Protein AF-A0A7J4I3Q1-F1 (afdb_monomer)

Radius of gyration: 32.44 Å; Cα contacts (8 Å, |Δi|>4): 1753; chains: 1; bounding box: 93×73×98 Å

Mean predicted aligned error: 9.27 Å

Solvent-accessible surface area (backbone atoms only — not comparable to full-atom values): 53058 Å² total; per-residue (Å²): 84,78,67,83,86,80,56,70,66,62,50,51,49,48,47,40,66,60,14,32,52,35,16,20,43,32,29,39,24,65,49,53,89,48,94,66,52,71,68,56,28,35,54,51,4,29,56,47,22,74,44,51,4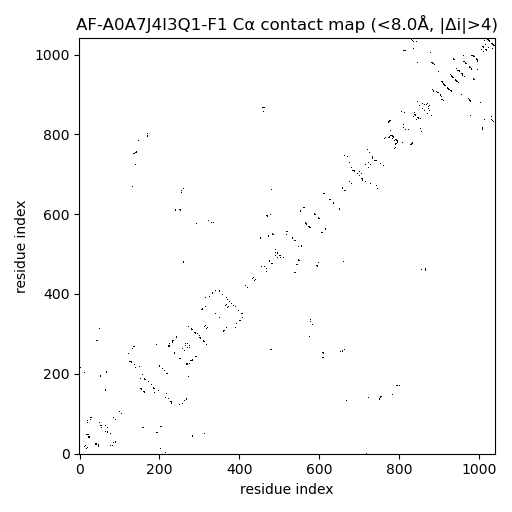8,28,46,46,53,58,59,37,44,80,77,72,43,63,51,46,51,69,49,47,52,49,27,35,50,52,46,36,50,54,14,50,53,42,30,69,70,58,43,60,64,72,89,67,75,91,79,79,68,76,95,41,75,71,48,68,71,38,78,86,33,73,54,50,62,55,50,50,50,52,52,48,51,49,45,30,50,50,35,24,46,43,13,48,41,24,57,36,55,51,37,60,68,68,64,25,44,52,52,49,43,32,15,50,32,28,65,64,70,18,44,68,56,77,59,39,79,54,33,64,57,67,75,89,76,82,84,84,72,94,72,77,69,38,62,64,71,72,42,58,38,50,30,42,39,39,29,40,50,42,25,61,74,57,72,47,61,51,73,91,70,63,51,66,50,58,44,36,41,55,38,16,51,47,16,11,52,24,44,22,47,17,35,52,21,42,19,46,35,44,36,57,85,38,58,60,71,35,13,46,35,4,21,44,31,32,53,36,19,47,45,56,41,57,56,17,15,14,32,40,42,43,50,60,17,46,23,50,20,22,45,21,41,17,50,18,30,40,43,48,22,72,64,45,81,45,51,84,70,15,47,50,25,25,54,49,17,20,50,18,44,45,38,15,54,36,25,18,88,55,37,59,60,55,38,54,15,50,31,53,20,42,40,56,50,38,54,53,51,64,71,50,66,84,85,44,56,66,44,38,52,35,52,26,52,44,50,49,50,23,45,50,55,30,40,63,64,50,25,73,49,52,49,51,28,63,67,68,73,48,78,58,78,68,45,49,75,47,64,78,26,36,49,50,55,57,34,44,55,30,38,50,46,21,48,51,44,41,56,47,53,75,75,48,85,54,72,68,62,49,52,52,52,50,51,50,51,50,52,51,50,49,49,47,35,75,76,39,73,54,38,62,53,51,37,52,59,52,45,73,64,63,48,69,67,77,47,87,42,58,67,59,72,60,43,74,66,60,37,71,31,68,52,74,49,29,92,45,35,32,47,61,24,25,35,37,54,56,56,21,39,73,80,28,44,53,96,81,32,44,73,58,20,54,51,40,19,53,53,40,37,67,60,33,41,63,33,20,51,48,35,44,50,52,50,51,51,52,45,54,50,48,26,70,76,54,71,58,81,69,83,80,81,76,58,59,62,19,41,40,34,33,51,52,34,46,37,52,53,31,37,52,51,43,44,49,49,27,72,78,39,97,51,85,64,62,35,57,42,55,49,35,57,46,51,61,48,31,61,36,15,60,46,26,49,74,36,32,55,52,34,43,49,45,53,28,32,38,50,11,52,32,53,41,39,52,45,53,54,50,41,54,48,44,45,68,78,40,72,88,38,69,68,59,37,52,52,52,41,52,50,50,45,51,50,51,49,54,50,38,50,48,50,27,49,45,26,29,47,35,92,44,51,50,42,20,31,43,74,47,35,83,54,64,40,32,56,79,46,31,71,79,40,29,67,60,30,40,52,50,37,52,50,33,48,73,75,74,43,82,55,68,68,50,42,48,29,21,74,41,23,52,64,43,24,22,65,33,72,66,50,30,62,28,50,66,55,26,48,45,41,60,24,96,47,62,91,69,53,49,76,44,44,50,55,22,35,67,53,42,43,48,42,53,59,66,62,59,54,52,49,22,50,45,48,46,74,76,48,63,75,81,40,18,34,38,49,62,34,79,50,20,40,50,30,43,54,63,10,56,27,27,18,41,38,40,70,85,59,89,51,66,63,59,54,14,50,52,28,23,31,35,49,72,32,50,51,67,54,34,51,50,55,28,57,61,46,66,30,50,32,41,52,47,53,39,56,46,47,20,33,94,83,76,30,83,37,51,47,32,60,46,41,41,41,38,18,28,32,63,72,68,57,45,47,61,90,51,60,83,78,56,35,72,57,38,53,48,48,38,74,48,51,40,40,36,47,72,47,102,69,55,43,79,34,67,44,26,81,91,79,64,39,62,26,38,42,20,26,29,80,42,76,44,78,42,98,88,68,49,75,48,77,47,78,40,84,49,29,29,36,33,81,42,56,35,62,90,63,51,77,42,69,29,40,19,31,71,90,42,62,42,99,85,70,24,41,28,76,42,50,37,50,65,44,78,65,53,66,47,96,75,36,34,38,36,27,37,60,43,60,40,76,59,62,43,39,58,55,88,96,43,68,37,52,15,43,88,63,63,69,56,48,32,75,71,8,38,48,37,23,45,67,75,62,68,55,40,70,70,42,41,80,77,46,64,40,96,87,62,49,36,38,32,28,33,62,59,133

Sequence (1041 aa):
MALVLFDSWLMLFWIFITSFIPGALLAVSILKRSELKLFEKILIGFGIGFSLPQIIPYLLSFVGIKFSFGIAILSTLVFYAIALALLLKEKPFEGFKLEVPKLSIEELKNIEAPVWSWIVAALLVIVMLSAFMLRISSSSPVFSELDPYYYTYGAQQIVTLGEMPLNDETAWFEDANGDGISETKVDHRSHPVLLYMEAAWYSFYTMGADAAHYDNYLLALVAGAYPPVAAALAFFFLYLFFAANYPRQFSLIGAAVASFVPIIVLKLSSGEMEVQPYAFFALGFFLSAYAWGAKEKKFENSLPFALVAALGYIALALGSSSAVVGVSAITIFIGIQSILMFLKSAETRDNLLDFAKFNLIIIGIALFLIATIIHPIYRNGVFTFEYLYTGPAVYMIMALAPTLLALVLYYLRNMIKDIETMFYALGGLILFSMLIFFFTPLKTFISQGAMSGLTTATFDTALKRTIAEQGASGALFQGQLGFMAATPQEVAETFLPPSIFGDLTNLATSLLGKIFAPLSVFANTLFSIIFAVVNALFNAGIAYDAKETSLLLVIISLSFLGILYSAYRSIKGNELTLFALYAAVLFPPALVGLLKAKYTIYVGFFFAGAIGLVFAELFFAGSALIKRFYAEKEETIKKYSTGLFAFLFLFGLLFSYLQFTHEDFSSSILYNSYKLRFQDNPAAFKEKLTQVCNQLKLSGGYDADVCEAANDPVEYASRGTNYQFDQKLCSISIPDNPFTATASEQRAISFKCQRLAVSWINVMEWIRFNTEKDARVISWWDYGHWLNFFGQRNAVIRNEHISLKMIGEVAKGYLHDTPEELAAYMKSHDSKYALFDGELVLSGGTVFGGKYGALNYLSCNEMGLTGVSYSPGTSPCELEQLWETIYIPKTGGAQQCYVSISSGKAGLLAYKLKVTQNPDGGLNSGLEPAYCVSDSVLADGQKVLATYELNQKDAAGNLKLNKAILQQNYETQDGVAVMSAYYTKDKIWKEGNSTVDGYADRKGKFYDSNLYKAYFLEDLPGFKLVYKTEGNEIKIFKLEE

Foldseek 3Di:
DFFLADDPVLLVVCLCLQFQVLLLLQQLLLQLPAPDDSLLSSLLSSLCSLFQLLVQLLVVVVVVQFDFLVSSVVSSVVSNVNSVVSCVVRVSCVVDDPDDDDDDPVLVLVCPRPVVVVVLSVLLVVLLVLLLLLQALQQFLFFAAQCLLVLLVQLVCCLAVSHWDQADCLAQFDLPDDPPPVPQRDTSLDQRSLSSSLNSSLCSSVVGDYNVPDDLSSSLNSLLNVLSVLLSLLLSLLLLLCVLFFPSLLLSLLSLLLSLFQQSSQCSHRNNSDLVSQLSNLLSQLNSLVSNLLQDQDLSSSVSSLVSNLSSLLSNQSRHPCSLLSLLLLLQLLQVLLLLLLLDDPVSLVVLVSSLVSLCSSLVSNCVSRQFPSPCCSNNVDGDPVSCLDGSNVSSVSSVVSSVVSVVSSVVSVVDPDNVVSVVVVVVVVVVVVCCCPVHCNVVSVLVVLLVQQDLDLCPFLLSLLDPQSAWDDQACCVRGPQLFAQLLVVLCVVAPCVHHVVVSVVSSVVSCVVQVVLLVVLQVVLVVVVVVSCVSNVNPDDQDRHDRTSLSNLVSLLVVLLVLVVVCVNVDVRNGSSSSLVSNAPPLVSRVNTGVNSVSSSSSSSSSSSSSSLRSVLVVVLVVLCVVPVPDPVSSVVVSSVSNVVSSVVSVVVSVSSCPGVDQSVLSSVQSPQDFCLNPLPVCLVVLCVVQVVCVVVVHHDPLSNVSNVPVSVQLRPDSCRSLPLVSRLSRRAPHSVDRDPSSVSNSCSSSRRHDPQLLVVLVCLQPPDDQAAEEEEQASCQSSCVSSNVYRYHHHDVCSDLLSNLVSLLQQFPDALVSVLVVCVSSRHFKYKFFQQCQDDPSFHGDHSVQSSQSSNCVSVVQDISVDNGPWTPSSVLQDFWKKKFADPDDWDKDFQDPVVRFIFTFIWTWDWDADPVRGIDIDTDTFWGWHWFAWPVRDIAIFTFGPPDADPVRGGHTQQWHWDFDDADPSGMTMTTTHFEQDQTHDDPPGGGGNLVSGHGRNCVGNNNCVQPHVHRPQWDFPDADPSSRMTMTGGHD

Structure (mmCIF, N/CA/C/O backbone):
data_AF-A0A7J4I3Q1-F1
#
_entry.id   AF-A0A7J4I3Q1-F1
#
loop_
_atom_site.group_PDB
_atom_site.id
_atom_site.type_symbol
_atom_site.label_atom_id
_atom_site.label_alt_id
_atom_site.label_comp_id
_atom_site.label_asym_id
_atom_site.label_entity_id
_atom_site.label_seq_id
_atom_site.pdbx_PDB_ins_code
_atom_site.Cartn_x
_atom_site.Cartn_y
_atom_site.Cartn_z
_atom_site.occupancy
_atom_site.B_iso_or_equiv
_atom_site.auth_seq_id
_atom_site.auth_comp_id
_atom_site.auth_asym_id
_atom_site.auth_atom_id
_atom_site.pdbx_PDB_model_num
ATOM 1 N N . MET A 1 1 ? -10.025 -5.379 -30.507 1.00 58.28 1 MET A N 1
ATOM 2 C CA . MET A 1 1 ? -10.449 -6.027 -29.244 1.00 58.28 1 MET A CA 1
ATOM 3 C C . MET A 1 1 ? -11.783 -5.388 -28.838 1.00 58.28 1 MET A C 1
ATOM 5 O O . MET A 1 1 ? -12.113 -4.350 -29.392 1.00 58.28 1 MET A O 1
ATOM 9 N N . ALA A 1 2 ? -12.618 -5.980 -27.982 1.00 67.56 2 ALA A N 1
ATOM 10 C CA . ALA A 1 2 ? -13.766 -5.222 -27.458 1.00 67.56 2 ALA A CA 1
ATOM 11 C C . ALA A 1 2 ? -13.268 -4.225 -26.396 1.00 67.56 2 ALA A C 1
ATOM 13 O O . ALA A 1 2 ? -12.243 -4.485 -25.769 1.00 67.56 2 ALA A O 1
ATOM 14 N N . LEU A 1 3 ? -13.964 -3.098 -26.201 1.00 80.94 3 LEU A N 1
ATOM 15 C CA . LEU A 1 3 ? -13.676 -2.202 -25.075 1.00 80.94 3 LEU A CA 1
ATOM 16 C C . LEU A 1 3 ? -13.846 -2.963 -23.759 1.00 80.94 3 LEU A C 1
ATOM 18 O O . LEU A 1 3 ? -14.823 -3.698 -23.591 1.00 80.94 3 LEU A O 1
ATOM 22 N N . VAL A 1 4 ? -12.943 -2.732 -22.809 1.00 80.31 4 VAL A N 1
ATOM 23 C CA . VAL A 1 4 ? -13.117 -3.220 -21.441 1.00 80.31 4 VAL A CA 1
ATOM 24 C C . VAL A 1 4 ? -14.163 -2.329 -20.778 1.00 80.31 4 VAL A C 1
ATOM 26 O O . VAL A 1 4 ? -13.885 -1.182 -20.420 1.00 80.31 4 VAL A O 1
ATOM 29 N N . LEU A 1 5 ? -15.395 -2.830 -20.680 1.00 80.94 5 LEU A N 1
ATOM 30 C CA . LEU A 1 5 ? -16.517 -2.100 -20.096 1.00 80.94 5 LEU A CA 1
ATOM 31 C C . LEU A 1 5 ? -16.580 -2.345 -18.587 1.00 80.94 5 LEU A C 1
ATOM 33 O O . LEU A 1 5 ? -16.882 -3.450 -18.132 1.00 80.94 5 LEU A O 1
ATOM 37 N N . PHE A 1 6 ? -16.342 -1.287 -17.816 1.00 85.75 6 PHE A N 1
ATOM 38 C CA . PHE A 1 6 ? -16.466 -1.304 -16.365 1.00 85.75 6 PHE A CA 1
ATOM 39 C C . PHE A 1 6 ? -17.432 -0.222 -15.882 1.00 85.75 6 PHE A C 1
ATOM 41 O O . PHE A 1 6 ? -17.240 0.961 -16.155 1.00 85.75 6 PHE A O 1
ATOM 48 N N . ASP A 1 7 ? -18.463 -0.638 -15.150 1.00 86.44 7 ASP A N 1
ATOM 49 C CA . ASP A 1 7 ? -19.418 0.246 -14.494 1.00 86.44 7 ASP A CA 1
ATOM 50 C C . ASP A 1 7 ? -19.256 0.146 -12.972 1.00 86.44 7 ASP A C 1
ATOM 52 O O . ASP A 1 7 ? -19.680 -0.817 -12.321 1.00 86.44 7 ASP A O 1
ATOM 56 N N . SER A 1 8 ? -18.661 1.188 -12.393 1.00 83.00 8 SER A N 1
ATOM 57 C CA . SER A 1 8 ? -18.473 1.319 -10.948 1.00 83.00 8 SER A CA 1
ATOM 58 C C . SER A 1 8 ? -19.794 1.267 -10.168 1.00 83.00 8 SER A C 1
ATOM 60 O O . SER A 1 8 ? -19.808 0.786 -9.036 1.00 83.00 8 SER A O 1
ATOM 62 N N . TRP A 1 9 ? -20.914 1.726 -10.737 1.00 86.00 9 TRP A N 1
ATOM 63 C CA . TRP A 1 9 ? -22.222 1.679 -10.074 1.00 86.00 9 TRP A CA 1
ATOM 64 C C . TRP A 1 9 ? -22.786 0.267 -10.025 1.00 86.00 9 TRP A C 1
ATOM 66 O O . TRP A 1 9 ? -23.319 -0.134 -8.989 1.00 86.00 9 TRP A O 1
ATOM 76 N N . LEU A 1 10 ? -22.625 -0.504 -11.104 1.00 90.44 10 LEU A N 1
ATOM 77 C CA . LEU A 1 10 ? -22.984 -1.922 -11.116 1.00 90.44 10 LEU A CA 1
ATOM 78 C C . LEU A 1 10 ? -22.158 -2.700 -10.085 1.00 90.44 10 LEU A C 1
ATOM 80 O O . LEU A 1 10 ? -22.692 -3.528 -9.345 1.00 90.44 10 LEU A O 1
ATOM 84 N N . MET A 1 11 ? -20.866 -2.390 -9.984 1.00 90.62 11 MET A N 1
ATOM 85 C CA . MET A 1 11 ? -19.994 -2.994 -8.984 1.00 90.62 11 MET A CA 1
ATOM 86 C C . MET A 1 11 ? -20.437 -2.653 -7.548 1.00 90.62 11 MET A C 1
ATOM 88 O O . MET A 1 11 ? -20.607 -3.543 -6.710 1.00 90.62 11 MET A O 1
ATOM 92 N N . LEU A 1 12 ? -20.713 -1.375 -7.266 1.00 90.44 12 LEU A N 1
ATOM 93 C CA . LEU A 1 12 ? -21.237 -0.933 -5.968 1.00 90.44 12 LEU A CA 1
ATOM 94 C C . LEU A 1 12 ? -22.599 -1.557 -5.638 1.00 90.44 12 LEU A C 1
ATOM 96 O O . LEU A 1 12 ? -22.852 -1.888 -4.478 1.00 90.44 12 LEU A O 1
ATOM 100 N N . PHE A 1 13 ? -23.460 -1.761 -6.637 1.00 94.44 13 PHE A N 1
ATOM 101 C CA . PHE A 1 13 ? -24.728 -2.466 -6.471 1.00 94.44 13 PHE A CA 1
ATOM 102 C C . PHE A 1 13 ? -24.509 -3.906 -5.986 1.00 94.44 13 PHE A C 1
ATOM 104 O O . PHE A 1 13 ? -25.143 -4.327 -5.015 1.00 94.44 13 PHE A O 1
ATOM 111 N N . TRP A 1 14 ? -23.570 -4.646 -6.580 1.00 94.12 14 TRP A N 1
ATOM 112 C CA . TRP A 1 14 ? -23.265 -6.005 -6.130 1.00 94.12 14 TRP A CA 1
ATOM 113 C C . TRP A 1 14 ? -22.700 -6.043 -4.713 1.00 94.12 14 TRP A C 1
ATOM 115 O O . TRP A 1 14 ? -23.148 -6.866 -3.910 1.00 94.12 14 TRP A O 1
ATOM 125 N N . ILE A 1 15 ? -21.799 -5.125 -4.357 1.00 94.50 15 ILE A N 1
ATOM 126 C CA . ILE A 1 15 ? -21.294 -4.998 -2.978 1.00 94.50 15 ILE A CA 1
ATOM 127 C C . ILE A 1 15 ? -22.449 -4.706 -2.009 1.00 94.50 15 ILE A C 1
ATOM 129 O O . ILE A 1 15 ? -22.536 -5.290 -0.922 1.00 94.50 15 ILE A O 1
ATOM 133 N N . PHE A 1 16 ? -23.372 -3.829 -2.405 1.00 95.69 16 PHE A N 1
ATOM 134 C CA . PHE A 1 16 ? -24.521 -3.466 -1.588 1.00 95.69 16 PHE A CA 1
ATOM 135 C C . PHE A 1 16 ? -25.423 -4.677 -1.297 1.00 95.69 16 PHE A C 1
ATOM 137 O O . PHE A 1 16 ? -25.761 -4.943 -0.140 1.00 95.69 16 PHE A O 1
ATOM 144 N N . ILE A 1 17 ? -25.764 -5.453 -2.328 1.00 95.81 17 ILE A N 1
ATOM 145 C CA . ILE A 1 17 ? -26.652 -6.615 -2.202 1.00 95.81 17 ILE A CA 1
ATOM 146 C C . ILE A 1 17 ? -25.973 -7.796 -1.500 1.00 95.81 17 ILE A C 1
ATOM 148 O O . ILE A 1 17 ? -26.597 -8.441 -0.657 1.00 95.81 17 ILE A O 1
ATOM 152 N N . THR A 1 18 ? -24.721 -8.105 -1.836 1.00 94.50 18 THR A N 1
ATOM 153 C CA . THR A 1 18 ? -24.059 -9.345 -1.388 1.00 94.50 18 THR A CA 1
ATOM 154 C C . THR A 1 18 ? -23.371 -9.213 -0.030 1.00 94.50 18 THR A C 1
ATOM 156 O O . THR A 1 18 ? -23.273 -10.204 0.697 1.00 94.50 18 THR A O 1
ATOM 159 N N . SER A 1 19 ? -22.963 -7.996 0.345 1.00 93.88 19 SER A N 1
ATOM 160 C CA . SER A 1 19 ? -22.209 -7.720 1.572 1.00 93.88 19 SER A CA 1
ATOM 161 C C . SER A 1 19 ? -22.939 -6.752 2.508 1.00 93.88 19 SER A C 1
ATOM 163 O O . SER A 1 19 ? -23.196 -7.101 3.662 1.00 93.88 19 SER A O 1
ATOM 165 N N . PHE A 1 20 ? -23.301 -5.549 2.043 1.00 96.56 20 PHE A N 1
ATOM 166 C CA . PHE A 1 20 ? -23.807 -4.484 2.924 1.00 96.56 20 PHE A CA 1
ATOM 167 C C . PHE A 1 20 ? -25.137 -4.837 3.605 1.00 96.56 20 PHE A C 1
ATOM 169 O O . PHE A 1 20 ? -25.217 -4.790 4.832 1.00 96.56 20 PHE A O 1
ATOM 176 N N . ILE A 1 21 ? -26.174 -5.196 2.838 1.00 97.19 21 ILE A N 1
ATOM 177 C CA . ILE A 1 21 ? -27.513 -5.480 3.386 1.00 97.19 21 ILE A CA 1
ATOM 178 C C . ILE A 1 21 ? -27.487 -6.613 4.428 1.00 97.19 21 ILE A C 1
ATOM 180 O O . ILE A 1 21 ? -27.902 -6.363 5.565 1.00 97.19 21 ILE A O 1
ATOM 184 N N . PRO A 1 22 ? -27.026 -7.843 4.114 1.00 96.88 22 PRO A N 1
ATOM 185 C CA . PRO A 1 22 ? -27.084 -8.943 5.077 1.00 96.88 22 PRO A CA 1
ATOM 186 C C . PRO A 1 22 ? -26.207 -8.662 6.304 1.00 96.88 22 PRO A C 1
ATOM 188 O O . PRO A 1 22 ? -26.605 -8.963 7.432 1.00 96.88 22 PRO A O 1
ATOM 191 N N . GLY A 1 23 ? -25.070 -7.988 6.115 1.00 97.12 23 GLY A N 1
ATOM 192 C CA . GLY A 1 23 ? -24.214 -7.542 7.207 1.00 97.12 23 GLY A CA 1
ATOM 193 C C . GLY A 1 23 ? -24.885 -6.524 8.130 1.00 97.12 23 GLY A C 1
ATOM 194 O O . GLY A 1 23 ? -24.856 -6.693 9.351 1.00 97.12 23 GLY A O 1
ATOM 195 N N . ALA A 1 24 ? -25.545 -5.503 7.577 1.00 97.00 24 ALA A N 1
ATOM 196 C CA . ALA A 1 24 ? -26.288 -4.504 8.346 1.00 97.00 24 ALA A CA 1
ATOM 197 C C . ALA A 1 24 ? -27.424 -5.139 9.165 1.00 97.00 24 ALA A C 1
ATOM 199 O O . ALA A 1 24 ? -27.569 -4.841 10.354 1.00 97.00 24 ALA A O 1
ATOM 200 N N . LEU A 1 25 ? -28.191 -6.054 8.559 1.00 96.75 25 LEU A N 1
ATOM 201 C CA . LEU A 1 25 ? -29.255 -6.795 9.245 1.00 96.75 25 LEU A CA 1
ATOM 202 C C . LEU A 1 25 ? -28.703 -7.627 10.412 1.00 96.75 25 LEU A C 1
ATOM 204 O O . LEU A 1 25 ? -29.269 -7.610 11.511 1.00 96.75 25 LEU A O 1
ATOM 208 N N . LEU A 1 26 ? -27.574 -8.309 10.199 1.00 96.38 26 LEU A N 1
ATOM 209 C CA . LEU A 1 26 ? -26.917 -9.103 11.232 1.00 96.38 26 LEU A CA 1
ATOM 210 C C . LEU A 1 26 ? -26.414 -8.227 12.391 1.00 96.38 26 LEU A C 1
ATOM 212 O O . LEU A 1 26 ? -26.740 -8.496 13.549 1.00 96.38 26 LEU A O 1
ATOM 216 N N . ALA A 1 27 ? -25.667 -7.159 12.097 1.00 96.75 27 ALA A N 1
ATOM 217 C CA . ALA A 1 27 ? -25.067 -6.296 13.115 1.00 96.75 27 ALA A CA 1
ATOM 218 C C . ALA A 1 27 ? -26.108 -5.567 13.973 1.00 96.75 27 ALA A C 1
ATOM 220 O O . ALA A 1 27 ? -25.973 -5.518 15.197 1.00 96.75 27 ALA A O 1
ATOM 221 N N . VAL A 1 28 ? -27.175 -5.038 13.363 1.00 95.75 28 VAL A N 1
ATOM 222 C CA . VAL A 1 28 ? -28.262 -4.370 14.101 1.00 95.75 28 VAL A CA 1
ATOM 223 C C . VAL A 1 28 ? -28.960 -5.336 15.065 1.00 95.75 28 VAL A C 1
ATOM 225 O O . VAL A 1 28 ? -29.371 -4.925 16.153 1.00 95.75 28 VAL A O 1
ATOM 228 N N . SER A 1 29 ? -29.039 -6.618 14.703 1.00 94.69 29 SER A N 1
ATOM 229 C CA . SER A 1 29 ? -29.633 -7.666 15.536 1.00 94.69 29 SER A CA 1
ATOM 230 C C . SER A 1 29 ? -28.732 -8.039 16.715 1.00 94.69 29 SER A C 1
ATOM 232 O O . SER A 1 29 ? -29.169 -7.965 17.863 1.00 94.69 29 SER A O 1
ATOM 234 N N . ILE A 1 30 ? -27.459 -8.371 16.463 1.00 94.56 30 ILE A N 1
ATOM 235 C CA . ILE A 1 30 ? -26.538 -8.830 17.521 1.00 94.56 30 ILE A CA 1
ATOM 236 C C . ILE A 1 30 ? -26.088 -7.692 18.453 1.00 94.56 30 ILE A C 1
ATOM 238 O O . ILE A 1 30 ? -25.866 -7.921 19.639 1.00 94.56 30 ILE A O 1
ATOM 242 N N . LEU A 1 31 ? -26.005 -6.452 17.953 1.00 93.88 31 LEU A N 1
ATOM 243 C CA . LEU A 1 31 ? -25.603 -5.269 18.727 1.00 93.88 31 LEU A CA 1
ATOM 244 C C . LEU A 1 31 ? -26.807 -4.463 19.240 1.00 93.88 31 LEU A C 1
ATOM 246 O O . LEU A 1 31 ? -26.665 -3.297 19.618 1.00 93.88 31 LEU A O 1
ATOM 250 N N . LYS A 1 32 ? -28.020 -5.036 19.281 1.00 89.50 32 LYS A N 1
ATOM 251 C CA . LYS A 1 32 ? -29.237 -4.329 19.731 1.00 89.50 32 LYS A CA 1
ATOM 252 C C . LYS A 1 32 ? -29.034 -3.625 21.079 1.00 89.50 32 LYS A C 1
ATOM 254 O O . LYS A 1 32 ? -29.396 -2.458 21.205 1.00 89.50 32 LYS A O 1
ATOM 259 N N . ARG A 1 33 ? -28.400 -4.307 22.041 1.00 86.19 33 ARG A N 1
ATOM 260 C CA . ARG A 1 33 ? -28.223 -3.853 23.434 1.00 86.19 33 ARG A CA 1
ATOM 261 C C . ARG A 1 33 ? -27.048 -2.890 23.663 1.00 86.19 33 ARG A C 1
ATOM 263 O O . ARG A 1 33 ? -26.939 -2.354 24.757 1.00 86.19 33 ARG A O 1
ATOM 270 N N . SER A 1 34 ? -26.187 -2.662 22.669 1.00 88.88 34 SER A N 1
ATOM 271 C CA . SER A 1 34 ? -25.013 -1.787 22.824 1.00 88.88 34 SER A CA 1
ATOM 272 C C . SER A 1 34 ? -25.371 -0.295 22.781 1.00 88.88 34 SER A C 1
ATOM 274 O O . SER A 1 34 ? -26.327 0.081 22.093 1.00 88.88 34 SER A O 1
ATOM 276 N N . GLU A 1 35 ? -24.511 0.548 23.364 1.00 87.94 35 GLU A N 1
ATOM 277 C CA . GLU A 1 35 ? -24.573 2.025 23.311 1.00 87.94 35 GLU A CA 1
ATOM 278 C C . GLU A 1 35 ? -24.313 2.634 21.914 1.00 87.94 35 GLU A C 1
ATOM 280 O O . GLU A 1 35 ? -24.392 3.855 21.729 1.00 87.94 35 GLU A O 1
ATOM 285 N N . LEU A 1 36 ? -23.983 1.801 20.924 1.00 91.38 36 LEU A N 1
ATOM 286 C CA . LEU A 1 36 ? -23.768 2.230 19.547 1.00 91.38 36 LEU A CA 1
ATOM 287 C C . LEU A 1 36 ? -25.037 2.839 18.942 1.00 91.38 36 LEU A C 1
ATOM 289 O O . LEU A 1 36 ? -26.161 2.378 19.168 1.00 91.38 36 LEU A O 1
ATOM 293 N N . LYS A 1 37 ? -24.851 3.863 18.115 1.00 90.62 37 LYS A N 1
ATOM 294 C CA . LYS A 1 37 ? -25.911 4.472 17.310 1.00 90.62 37 LYS A CA 1
ATOM 295 C C . LYS A 1 37 ? -26.302 3.540 16.164 1.00 90.62 37 LYS A C 1
ATOM 297 O O . LYS A 1 37 ? -25.523 2.694 15.735 1.00 90.62 37 LYS A O 1
ATOM 302 N N . LEU A 1 38 ? -27.515 3.713 15.635 1.00 90.31 38 LEU A N 1
ATOM 303 C CA . LEU A 1 38 ? -28.028 2.861 14.557 1.00 90.31 38 LEU A CA 1
ATOM 304 C C . LEU A 1 38 ? -27.105 2.856 13.327 1.00 90.31 38 LEU A C 1
ATOM 306 O O . LEU A 1 38 ? -26.803 1.788 12.808 1.00 90.31 38 LEU A O 1
ATOM 310 N N . PHE A 1 39 ? -26.611 4.023 12.902 1.00 91.31 39 PHE A N 1
ATOM 311 C CA . PHE A 1 39 ? -25.695 4.112 11.760 1.00 91.31 39 PHE A CA 1
ATOM 312 C C . PHE A 1 39 ? -24.357 3.395 12.025 1.00 91.31 39 PHE A C 1
ATOM 314 O O . PHE A 1 39 ? -23.841 2.735 11.131 1.00 91.31 39 PHE A O 1
ATOM 321 N N . GLU A 1 40 ? -23.828 3.452 13.256 1.00 95.81 40 GLU A N 1
ATOM 322 C CA . GLU A 1 40 ? -22.603 2.735 13.646 1.00 95.81 40 GLU A CA 1
ATOM 323 C C . GLU A 1 40 ? -22.821 1.221 13.542 1.00 95.81 40 GLU A C 1
ATOM 325 O O . GLU A 1 40 ? -21.987 0.520 12.981 1.00 95.81 40 GLU A O 1
ATOM 330 N N . LYS A 1 41 ? -23.977 0.715 14.000 1.00 95.88 41 LYS A N 1
ATOM 331 C CA . LYS A 1 41 ? -24.338 -0.708 13.863 1.00 95.88 41 LYS A CA 1
ATOM 332 C C . LYS A 1 41 ? -24.437 -1.130 12.397 1.00 95.88 41 LYS A C 1
ATOM 334 O O . LYS A 1 41 ? -23.926 -2.186 12.042 1.00 95.88 41 LYS A O 1
ATOM 339 N N . ILE A 1 42 ? -25.053 -0.305 11.547 1.00 96.06 42 ILE A N 1
ATOM 340 C CA . ILE A 1 42 ? -25.165 -0.568 10.103 1.00 96.06 42 ILE A CA 1
ATOM 341 C C . ILE A 1 42 ? -23.774 -0.659 9.456 1.00 96.06 42 ILE A C 1
ATOM 343 O O . ILE A 1 42 ? -23.507 -1.607 8.722 1.00 96.06 42 ILE A O 1
ATOM 347 N N . LEU A 1 43 ? -22.870 0.275 9.765 1.00 96.88 43 LEU A N 1
ATOM 348 C CA . LEU A 1 43 ? -21.516 0.301 9.201 1.00 96.88 43 LEU A CA 1
ATOM 349 C C . LEU A 1 43 ? -20.602 -0.804 9.762 1.00 96.88 43 LEU A C 1
ATOM 351 O O . LEU A 1 43 ? -19.814 -1.373 9.010 1.00 96.88 43 LEU A O 1
ATOM 355 N N . ILE A 1 44 ? -20.756 -1.197 11.034 1.00 98.06 44 ILE A N 1
ATOM 356 C CA . ILE A 1 44 ? -20.141 -2.432 11.560 1.00 98.06 44 ILE A CA 1
ATOM 357 C C . ILE A 1 44 ? -20.641 -3.638 10.761 1.00 98.06 44 ILE A C 1
ATOM 359 O O . ILE A 1 44 ? -19.855 -4.508 10.393 1.00 98.06 44 ILE A O 1
ATOM 363 N N . GLY A 1 45 ? -21.938 -3.661 10.450 1.00 97.38 45 GLY A N 1
ATOM 364 C CA . GLY A 1 45 ? -22.538 -4.660 9.579 1.00 97.38 45 GLY A CA 1
ATOM 365 C C . GLY A 1 45 ? -21.903 -4.710 8.200 1.00 97.38 45 GLY A C 1
ATOM 366 O O . GLY A 1 45 ? -21.629 -5.803 7.713 1.00 97.38 45 GLY A O 1
ATOM 367 N N . PHE A 1 46 ? -21.574 -3.562 7.606 1.00 96.94 46 PHE A N 1
ATOM 368 C CA . PHE A 1 46 ? -20.829 -3.549 6.351 1.00 96.94 46 PHE A CA 1
ATOM 369 C C . PHE A 1 46 ? -19.448 -4.207 6.501 1.00 96.94 46 PHE A C 1
ATOM 371 O O . PHE A 1 46 ? -19.101 -5.046 5.679 1.00 96.94 46 PHE A O 1
ATOM 378 N N . GLY A 1 47 ? -18.710 -3.942 7.587 1.00 96.88 47 GLY A N 1
ATOM 379 C CA . GLY A 1 47 ? -17.447 -4.641 7.873 1.00 96.88 47 GLY A CA 1
ATOM 380 C C . GLY A 1 47 ? -17.599 -6.162 8.032 1.00 96.88 47 GLY A C 1
ATOM 381 O O . GLY A 1 47 ? -16.789 -6.921 7.499 1.00 96.88 47 GLY A O 1
ATOM 382 N N . ILE A 1 48 ? -18.676 -6.623 8.685 1.00 96.81 48 ILE A N 1
ATOM 383 C CA . ILE A 1 48 ? -19.015 -8.055 8.771 1.00 96.81 48 ILE A CA 1
ATOM 384 C C . ILE A 1 48 ? -19.274 -8.627 7.373 1.00 96.81 48 ILE A C 1
ATOM 386 O O . ILE A 1 48 ? -18.716 -9.663 7.018 1.00 96.81 48 ILE A O 1
ATOM 390 N N . GLY A 1 49 ? -20.097 -7.952 6.569 1.00 95.06 49 GLY A N 1
ATOM 391 C CA . GLY A 1 49 ? -20.439 -8.392 5.217 1.00 95.06 49 GLY A CA 1
ATOM 392 C C . GLY A 1 49 ? -19.288 -8.312 4.217 1.00 95.06 49 GLY A C 1
ATOM 393 O O . GLY A 1 49 ? -19.295 -9.040 3.230 1.00 95.06 49 GLY A O 1
ATOM 394 N N . PHE A 1 50 ? -18.296 -7.464 4.476 1.00 94.12 50 PHE A N 1
ATOM 395 C CA . PHE A 1 50 ? -17.063 -7.369 3.698 1.00 94.12 50 PHE A CA 1
ATOM 396 C C . PHE A 1 50 ? -16.076 -8.509 4.014 1.00 94.12 50 PHE A C 1
ATOM 398 O O . PHE A 1 50 ? -15.186 -8.777 3.220 1.00 94.12 50 PHE A O 1
ATOM 405 N N . SER A 1 51 ? -16.252 -9.209 5.145 1.00 92.12 51 SER A N 1
ATOM 406 C CA . SER A 1 51 ? -15.358 -10.298 5.578 1.00 92.12 51 SER A CA 1
ATOM 407 C C . SER A 1 51 ? -15.979 -11.696 5.470 1.00 92.12 51 SER A C 1
ATOM 409 O O . SER A 1 51 ? -15.296 -12.662 5.145 1.00 92.12 51 SER A O 1
ATOM 411 N N . LEU A 1 52 ? -17.256 -11.840 5.841 1.00 90.88 52 LEU A N 1
ATOM 412 C CA . LEU A 1 52 ? -17.854 -13.140 6.159 1.00 90.88 52 LEU A CA 1
ATOM 413 C C . LEU A 1 52 ? -18.253 -14.001 4.941 1.00 90.88 52 LEU A C 1
ATOM 415 O O . LEU A 1 52 ? -17.934 -15.193 4.963 1.00 90.88 52 LEU A O 1
ATOM 419 N N . PRO A 1 53 ? -18.931 -13.483 3.895 1.00 90.88 53 PRO A N 1
ATOM 420 C CA . PRO A 1 53 ? -19.378 -14.309 2.762 1.00 90.88 53 PRO A CA 1
ATOM 421 C C . PRO A 1 53 ? -18.264 -15.121 2.077 1.00 90.88 53 PRO A C 1
ATOM 423 O O . PRO A 1 53 ? -18.510 -16.217 1.588 1.00 90.88 53 PRO A O 1
ATOM 426 N N . GLN A 1 54 ? -17.040 -14.606 2.080 1.00 89.75 54 GLN A N 1
ATOM 427 C CA . GLN A 1 54 ? -15.857 -15.079 1.364 1.00 89.75 54 GLN A CA 1
ATOM 428 C C . GLN A 1 54 ? -15.126 -16.174 2.145 1.00 89.75 54 GLN A C 1
ATOM 430 O O . GLN A 1 54 ? -14.411 -16.989 1.566 1.00 89.75 54 GLN A O 1
ATOM 435 N N . ILE A 1 55 ? -15.369 -16.252 3.456 1.00 87.88 55 ILE A N 1
ATOM 436 C CA . ILE A 1 55 ? -14.882 -17.345 4.301 1.00 87.88 55 ILE A CA 1
ATOM 437 C C . ILE A 1 55 ? -15.590 -18.655 3.927 1.00 87.88 55 ILE A C 1
ATOM 439 O O . ILE A 1 55 ? -14.975 -19.713 3.983 1.00 87.88 55 ILE A O 1
ATOM 443 N N . ILE A 1 56 ? -16.858 -18.617 3.504 1.00 87.69 56 ILE A N 1
ATOM 444 C CA . ILE A 1 56 ? -17.617 -19.825 3.140 1.00 87.69 56 ILE A CA 1
ATOM 445 C C . ILE A 1 56 ? -16.986 -20.586 1.958 1.00 87.69 56 ILE A C 1
ATOM 447 O O . ILE A 1 56 ? -16.669 -21.760 2.150 1.00 87.69 56 ILE A O 1
ATOM 451 N N . PRO A 1 57 ? -16.776 -19.997 0.760 1.00 90.19 57 PRO A N 1
ATOM 452 C CA . PRO A 1 57 ? -16.158 -20.717 -0.354 1.00 90.19 57 PRO A CA 1
ATOM 453 C C . PRO A 1 57 ? -14.739 -21.183 -0.011 1.00 90.19 57 PRO A C 1
ATOM 455 O O . PRO A 1 57 ? -14.362 -22.297 -0.366 1.00 90.19 57 PRO A O 1
ATOM 458 N N . TYR A 1 58 ? -13.993 -20.386 0.760 1.00 88.25 58 TYR A N 1
ATOM 459 C CA . TYR A 1 58 ? -12.697 -20.789 1.292 1.00 88.25 58 TYR A CA 1
ATOM 460 C C . TYR A 1 58 ? -12.793 -22.070 2.133 1.00 88.25 58 TYR A C 1
ATOM 462 O O . TYR A 1 58 ? -12.072 -23.026 1.867 1.00 88.25 58 TYR A O 1
ATOM 470 N N . LEU A 1 59 ? -13.716 -22.142 3.096 1.00 86.25 59 LEU A N 1
ATOM 471 C CA . LEU A 1 59 ? -13.916 -23.336 3.925 1.00 86.25 59 LEU A CA 1
ATOM 472 C C . LEU A 1 59 ? -14.372 -24.555 3.108 1.00 86.25 59 LEU A C 1
ATOM 474 O O . LEU A 1 59 ? -13.951 -25.676 3.391 1.00 86.25 59 LEU A O 1
ATOM 478 N N . LEU A 1 60 ? -15.206 -24.347 2.086 1.00 87.75 60 LEU A N 1
ATOM 479 C CA . LEU A 1 60 ? -15.683 -25.421 1.211 1.00 87.75 60 LEU A CA 1
ATOM 480 C C . LEU A 1 60 ? -14.562 -26.027 0.349 1.00 87.75 60 LEU A C 1
ATOM 482 O O . LEU A 1 60 ? -14.603 -27.224 0.057 1.00 87.75 60 LEU A O 1
ATOM 486 N N . SER A 1 61 ? -13.522 -25.255 0.021 1.00 85.12 61 SER A N 1
ATOM 487 C CA . SER A 1 61 ? -12.374 -25.769 -0.739 1.00 85.12 61 SER A CA 1
ATOM 488 C C . SER A 1 61 ? -11.653 -26.929 -0.032 1.00 85.12 61 SER A C 1
ATOM 490 O O . SER A 1 61 ? -11.198 -27.865 -0.685 1.00 85.12 61 SER A O 1
ATOM 492 N N . PHE A 1 62 ? -11.646 -26.958 1.306 1.00 81.06 62 PHE A N 1
ATOM 493 C CA . PHE A 1 62 ? -11.008 -28.030 2.087 1.00 81.06 62 PHE A CA 1
ATOM 494 C C . PHE A 1 62 ? -11.770 -29.353 2.075 1.00 81.06 62 PHE A C 1
ATOM 496 O O . PHE A 1 62 ? -11.194 -30.391 2.393 1.00 81.06 62 PHE A O 1
ATOM 503 N N . VAL A 1 63 ? -13.054 -29.334 1.713 1.00 85.06 63 VAL A N 1
ATOM 504 C CA . VAL A 1 63 ? -13.856 -30.553 1.519 1.00 85.06 63 VAL A CA 1
ATOM 505 C C . VAL A 1 63 ? -13.944 -30.950 0.041 1.00 85.06 63 VAL A C 1
ATOM 507 O O . VAL A 1 63 ? -14.791 -31.757 -0.333 1.00 85.06 63 VAL A O 1
ATOM 510 N N . GLY A 1 64 ? -13.068 -30.390 -0.805 1.00 84.69 64 GLY A N 1
ATOM 511 C CA . GLY A 1 64 ? -12.971 -30.705 -2.232 1.00 84.69 64 GLY A CA 1
ATOM 512 C C . GLY A 1 64 ? -14.033 -30.032 -3.104 1.00 84.69 64 GLY A C 1
ATOM 513 O O . GLY A 1 64 ? -14.187 -30.396 -4.270 1.00 84.69 64 GLY A O 1
ATOM 514 N N . ILE A 1 65 ? -14.781 -29.062 -2.567 1.00 91.50 65 ILE A N 1
ATOM 515 C CA . ILE A 1 65 ? -15.772 -28.308 -3.339 1.00 91.50 65 ILE A CA 1
ATOM 516 C C . ILE A 1 65 ? -15.071 -27.116 -3.986 1.00 91.50 65 ILE A C 1
ATOM 518 O O . ILE A 1 65 ? -14.692 -26.159 -3.311 1.00 91.50 65 ILE A O 1
ATOM 522 N N . LYS A 1 66 ? -14.929 -27.175 -5.312 1.00 93.44 66 LYS A N 1
ATOM 523 C CA . LYS A 1 66 ? -14.351 -26.093 -6.112 1.00 93.44 66 LYS A CA 1
ATOM 524 C C . LYS A 1 66 ? -15.239 -24.853 -6.103 1.00 93.44 66 LYS A C 1
ATOM 526 O O . LYS A 1 66 ? -16.471 -24.942 -6.089 1.00 93.44 66 LYS A O 1
ATOM 531 N N . PHE A 1 67 ? -14.600 -23.691 -6.155 1.00 94.25 67 PHE A N 1
ATOM 532 C CA . PHE A 1 67 ? -15.279 -22.424 -6.353 1.00 94.25 67 PHE A CA 1
ATOM 533 C C . PHE A 1 67 ? -16.060 -22.429 -7.672 1.00 94.25 67 PHE A C 1
ATOM 535 O O . PHE A 1 67 ? -15.620 -22.956 -8.691 1.00 94.25 67 PHE A O 1
ATOM 542 N N . SER A 1 68 ? -17.244 -21.828 -7.635 1.00 94.38 68 SER A N 1
ATOM 543 C CA . SER A 1 68 ? -18.058 -21.526 -8.808 1.00 94.38 68 SER A CA 1
ATOM 544 C C . SER A 1 68 ? -19.010 -20.385 -8.468 1.00 94.38 68 SER A C 1
ATOM 546 O O . SER A 1 68 ? -19.253 -20.094 -7.291 1.00 94.38 68 SER A O 1
ATOM 548 N N . PHE A 1 69 ? -19.623 -19.780 -9.484 1.00 94.88 69 PHE A N 1
ATOM 549 C CA . PHE A 1 69 ? -20.637 -18.750 -9.265 1.00 94.88 69 PHE A CA 1
ATOM 550 C C . PHE A 1 69 ? -21.809 -19.244 -8.393 1.00 94.88 69 PHE A C 1
ATOM 552 O O . PHE A 1 69 ? -22.295 -18.517 -7.527 1.00 94.88 69 PHE A O 1
ATOM 559 N N . GLY A 1 70 ? -22.203 -20.516 -8.534 1.00 95.50 70 GLY A N 1
ATOM 560 C CA . GLY A 1 70 ? -23.224 -21.132 -7.683 1.00 95.50 70 GLY A CA 1
ATOM 561 C C . GLY A 1 70 ? -22.829 -21.179 -6.203 1.00 95.50 70 GLY A C 1
ATOM 562 O O . GLY A 1 70 ? -23.669 -20.933 -5.338 1.00 95.50 70 GLY A O 1
ATOM 563 N N . ILE A 1 71 ? -21.548 -21.424 -5.903 1.00 95.00 71 ILE A N 1
ATOM 564 C CA . ILE A 1 71 ? -21.032 -21.365 -4.530 1.00 95.00 71 ILE A CA 1
ATOM 565 C C . ILE A 1 71 ? -21.043 -19.926 -4.010 1.00 95.00 71 ILE A C 1
ATOM 567 O O . ILE A 1 71 ? -21.489 -19.712 -2.887 1.00 95.00 71 ILE A O 1
ATOM 571 N N . ALA A 1 72 ? -20.643 -18.939 -4.818 1.00 95.00 72 ALA A N 1
ATOM 572 C CA . ALA A 1 72 ? -20.709 -17.530 -4.420 1.00 95.00 72 ALA A CA 1
ATOM 573 C C . ALA A 1 72 ? -22.148 -17.101 -4.057 1.00 95.00 72 ALA A C 1
ATOM 575 O O . ALA A 1 72 ? -22.367 -16.503 -3.001 1.00 95.00 72 ALA A O 1
ATOM 576 N N . ILE A 1 73 ? -23.144 -17.487 -4.869 1.00 96.00 73 ILE A N 1
ATOM 577 C CA . ILE A 1 73 ? -24.567 -17.262 -4.566 1.00 96.00 73 ILE A CA 1
ATOM 578 C C . ILE A 1 73 ? -24.970 -17.970 -3.268 1.00 96.00 73 ILE A C 1
ATOM 580 O O . ILE A 1 73 ? -25.590 -17.351 -2.401 1.00 96.00 73 ILE A O 1
ATOM 584 N N . LEU A 1 74 ? -24.626 -19.254 -3.116 1.00 95.06 74 LEU A N 1
ATOM 585 C CA . LEU A 1 74 ? -24.955 -20.036 -1.922 1.00 95.06 74 LEU A CA 1
ATOM 586 C C . LEU A 1 74 ? -24.408 -19.369 -0.655 1.00 95.06 74 LEU A C 1
ATOM 588 O O . LEU A 1 74 ? -25.134 -19.241 0.331 1.00 95.06 74 LEU A O 1
ATOM 592 N N . SER A 1 75 ? -23.162 -18.900 -0.690 1.00 94.56 75 SER A N 1
ATOM 593 C CA . SER A 1 75 ? -22.530 -18.189 0.420 1.00 94.56 75 SER A CA 1
ATOM 594 C C . SER A 1 75 ? -23.300 -16.924 0.805 1.00 94.56 75 SER A C 1
ATOM 596 O O . SER A 1 75 ? -23.587 -16.719 1.987 1.00 94.56 75 SER A O 1
ATOM 598 N N . THR A 1 76 ? -23.718 -16.117 -0.175 1.00 95.12 76 THR A N 1
ATOM 599 C CA . THR A 1 76 ? -24.566 -14.941 0.070 1.00 95.12 76 THR A CA 1
ATOM 600 C C . THR A 1 76 ? -25.933 -15.333 0.641 1.00 95.12 76 THR A C 1
ATOM 602 O O . THR A 1 76 ? -26.382 -14.729 1.615 1.00 95.12 76 THR A O 1
ATOM 605 N N . LEU A 1 77 ? -26.591 -16.365 0.105 1.00 95.94 77 LEU A N 1
ATOM 606 C CA . LEU A 1 77 ? -27.903 -16.817 0.588 1.00 95.94 77 LEU A CA 1
ATOM 607 C C . LEU A 1 77 ? -27.850 -17.350 2.026 1.00 95.94 77 LEU A C 1
ATOM 609 O O . LEU A 1 77 ? -28.716 -17.012 2.834 1.00 95.94 77 LEU A O 1
ATOM 613 N N . VAL A 1 78 ? -26.826 -18.136 2.369 1.00 95.12 78 VAL A N 1
ATOM 614 C CA . VAL A 1 78 ? -26.594 -18.611 3.744 1.00 95.12 78 VAL A CA 1
ATOM 615 C C . VAL A 1 78 ? -26.389 -17.427 4.686 1.00 95.12 78 VAL A C 1
ATOM 617 O O . VAL A 1 78 ? -26.962 -17.398 5.777 1.00 95.12 78 VAL A O 1
ATOM 620 N N . PHE A 1 79 ? -25.635 -16.414 4.255 1.00 95.25 79 PHE A N 1
ATOM 621 C CA . PHE A 1 79 ? -25.427 -15.209 5.047 1.00 95.25 79 PHE A CA 1
ATOM 622 C C . PHE A 1 79 ? -26.737 -14.443 5.301 1.00 95.25 79 PHE A C 1
ATOM 624 O O . PHE A 1 79 ? -27.031 -14.096 6.449 1.00 95.25 79 PHE A O 1
ATOM 631 N N . TYR A 1 80 ? -27.574 -14.264 4.273 1.00 97.06 80 TYR A N 1
ATOM 632 C CA . TYR A 1 80 ? -28.919 -13.697 4.423 1.00 97.06 80 TYR A CA 1
ATOM 633 C C . TYR A 1 80 ? -29.798 -14.518 5.368 1.00 97.06 80 TYR A C 1
ATOM 635 O O . TYR A 1 80 ? -30.474 -13.941 6.219 1.00 97.06 80 TYR A O 1
ATOM 643 N N . ALA A 1 81 ? -29.785 -15.847 5.251 1.00 96.62 81 ALA A N 1
ATOM 644 C CA . ALA A 1 81 ? -30.589 -16.720 6.098 1.00 96.62 81 ALA A CA 1
ATOM 645 C C . ALA A 1 81 ? -30.232 -16.547 7.584 1.00 96.62 81 ALA A C 1
ATOM 647 O O . ALA A 1 81 ? -31.127 -16.388 8.417 1.00 96.62 81 ALA A O 1
ATOM 648 N N . ILE A 1 82 ? -28.935 -16.494 7.912 1.00 95.25 82 ILE A N 1
ATOM 649 C CA . ILE A 1 82 ? -28.451 -16.247 9.279 1.00 95.25 82 ILE A CA 1
ATOM 650 C C . ILE A 1 82 ? -28.865 -14.849 9.760 1.00 95.25 82 ILE A C 1
ATOM 652 O O . ILE A 1 82 ? -29.399 -14.708 10.865 1.00 95.25 82 ILE A O 1
ATOM 656 N N . ALA A 1 83 ? -28.654 -13.820 8.934 1.00 96.12 83 ALA A N 1
ATOM 657 C CA . ALA A 1 83 ? -28.985 -12.439 9.275 1.00 96.12 83 ALA A CA 1
ATOM 658 C C . ALA A 1 83 ? -30.490 -12.252 9.538 1.00 96.12 83 ALA A C 1
ATOM 660 O O . ALA A 1 83 ? -30.876 -11.657 10.546 1.00 96.12 83 ALA A O 1
ATOM 661 N N . LEU A 1 84 ? -31.344 -12.808 8.674 1.00 96.69 84 LEU A N 1
ATOM 662 C CA . LEU A 1 84 ? -32.801 -12.745 8.804 1.00 96.69 84 LEU A CA 1
ATOM 663 C C . LEU A 1 84 ? -33.307 -13.553 10.003 1.00 96.69 84 LEU A C 1
ATOM 665 O O . LEU A 1 84 ? -34.175 -13.072 10.731 1.00 96.69 84 LEU A O 1
ATOM 669 N N . ALA A 1 85 ? -32.752 -14.742 10.260 1.00 96.31 85 ALA A N 1
ATOM 670 C CA . ALA A 1 85 ? -33.123 -15.544 11.425 1.00 96.31 85 ALA A CA 1
ATOM 671 C C . ALA A 1 85 ? -32.856 -14.793 12.742 1.00 96.31 85 ALA A C 1
ATOM 673 O O . ALA A 1 85 ? -33.706 -14.777 13.637 1.00 96.31 85 ALA A O 1
ATOM 674 N N . LEU A 1 86 ? -31.706 -14.120 12.849 1.00 94.75 86 LEU A N 1
ATOM 675 C CA . LEU A 1 86 ? -31.366 -13.312 14.023 1.00 94.75 86 LEU A CA 1
ATOM 676 C C . LEU A 1 86 ? -32.206 -12.036 14.121 1.00 94.75 86 LEU A C 1
ATOM 678 O O . LEU A 1 86 ? -32.633 -11.684 15.220 1.00 94.75 86 LEU A O 1
ATOM 682 N N . LEU A 1 87 ? -32.516 -11.391 12.996 1.00 94.56 87 LEU A N 1
ATOM 683 C CA . LEU A 1 87 ? -33.415 -10.237 12.958 1.00 94.56 87 LEU A CA 1
ATOM 684 C C . LEU A 1 87 ? -34.812 -10.582 13.491 1.00 94.56 87 LEU A C 1
ATOM 686 O O . LEU A 1 87 ? -35.361 -9.846 14.316 1.00 94.56 87 LEU A O 1
ATOM 690 N N . LEU A 1 88 ? -35.368 -11.717 13.054 1.00 94.88 88 LEU A N 1
ATOM 691 C CA . LEU A 1 88 ? -36.677 -12.208 13.490 1.00 94.88 88 LEU A CA 1
ATOM 692 C C . LEU A 1 88 ? -36.681 -12.624 14.968 1.00 94.88 88 LEU A C 1
ATOM 694 O O . LEU A 1 88 ? -37.682 -12.417 15.656 1.00 94.88 88 LEU A O 1
ATOM 698 N N . LYS A 1 89 ? -35.566 -13.179 15.463 1.00 94.50 89 LYS A N 1
ATOM 699 C CA . LYS A 1 89 ? -35.405 -13.591 16.863 1.00 94.50 89 LYS A CA 1
ATOM 700 C C . LYS A 1 89 ? -35.263 -12.398 17.812 1.00 94.50 89 LYS A C 1
ATOM 702 O O . LYS A 1 89 ? -35.959 -12.340 18.821 1.00 94.50 89 LYS A O 1
ATOM 707 N N . GLU A 1 90 ? -34.368 -11.461 17.505 1.00 91.81 90 GLU A N 1
ATOM 708 C CA . GLU A 1 90 ? -34.001 -10.364 18.416 1.00 91.81 90 GLU A CA 1
ATOM 709 C C . GLU A 1 90 ? -34.921 -9.139 18.293 1.00 91.81 90 GLU A C 1
ATOM 711 O O . GLU A 1 90 ? -34.936 -8.283 19.188 1.00 91.81 90 GLU A O 1
ATOM 716 N N . LYS A 1 91 ? -35.683 -9.031 17.192 1.00 91.44 91 LYS A N 1
ATOM 717 C CA . LYS A 1 91 ? -36.623 -7.935 16.893 1.00 91.44 91 LYS A CA 1
ATOM 718 C C . LYS A 1 91 ? -36.040 -6.554 17.240 1.00 91.44 91 LYS A C 1
ATOM 720 O O . LYS A 1 91 ? -36.572 -5.849 18.104 1.00 91.44 91 LYS A O 1
ATOM 725 N N . PRO A 1 92 ? -34.903 -6.149 16.641 1.00 86.69 92 PRO A N 1
ATOM 726 C CA . PRO A 1 92 ? -34.173 -4.957 17.075 1.00 86.69 92 PRO A CA 1
ATOM 727 C C . PRO A 1 92 ? -34.943 -3.645 16.893 1.00 86.69 92 PRO A C 1
ATOM 729 O O . PRO A 1 92 ? -34.647 -2.677 17.586 1.00 86.69 92 PRO A O 1
ATOM 732 N N . PHE A 1 93 ? -35.951 -3.630 16.019 1.00 86.38 93 PHE A N 1
ATOM 733 C CA . PHE A 1 93 ? -36.780 -2.460 15.723 1.00 86.38 93 PHE A CA 1
ATOM 734 C C . PHE A 1 93 ? -38.082 -2.379 16.535 1.00 86.38 93 PHE A C 1
ATOM 736 O O . PHE A 1 93 ? -38.852 -1.435 16.364 1.00 86.38 93 PHE A O 1
ATOM 743 N N . GLU A 1 94 ? -38.360 -3.340 17.419 1.00 84.44 94 GLU A N 1
ATOM 744 C CA . GLU A 1 94 ? -39.554 -3.294 18.267 1.00 84.44 94 GLU A CA 1
ATOM 745 C C . GLU A 1 94 ? -39.482 -2.089 19.222 1.00 84.44 94 GLU A C 1
ATOM 747 O O . GLU A 1 94 ? -38.561 -1.975 20.029 1.00 84.44 94 GLU A O 1
ATOM 752 N N . GLY A 1 95 ? -40.430 -1.153 19.085 1.00 72.06 95 GLY A N 1
ATOM 753 C CA . GLY A 1 95 ? -40.442 0.107 19.837 1.00 72.06 95 GLY A CA 1
ATOM 754 C C . GLY A 1 95 ? -39.502 1.200 19.307 1.00 72.06 95 GLY A C 1
ATOM 755 O O . GLY A 1 95 ? -39.403 2.256 19.933 1.00 72.06 95 GLY A O 1
ATOM 756 N N . PHE A 1 96 ? -38.832 0.994 18.165 1.00 76.81 96 PHE A N 1
ATOM 757 C CA . PHE A 1 96 ? -37.985 2.018 17.549 1.00 76.81 96 PHE A CA 1
ATOM 758 C C . PHE A 1 96 ? -38.828 3.197 17.045 1.00 76.81 96 PHE A C 1
ATOM 760 O O . PHE A 1 96 ? -39.739 3.025 16.234 1.00 76.81 96 PHE A O 1
ATOM 767 N N . LYS A 1 97 ? -38.498 4.409 17.500 1.00 73.62 97 LYS A N 1
ATOM 768 C CA . LYS A 1 97 ? -39.050 5.662 16.976 1.00 73.62 97 LYS A CA 1
ATOM 769 C C . LYS A 1 97 ? -37.930 6.463 16.330 1.00 73.62 97 LYS A C 1
ATOM 771 O O . LYS A 1 97 ? -36.924 6.755 16.973 1.00 73.62 97 LYS A O 1
ATOM 776 N N . LEU A 1 98 ? -38.112 6.819 15.061 1.00 73.19 98 LEU A N 1
ATOM 777 C CA . LEU A 1 98 ? -37.207 7.726 14.369 1.00 73.19 98 LEU A CA 1
ATOM 778 C C . LEU A 1 98 ? -37.530 9.164 14.793 1.00 73.19 98 LEU A C 1
ATOM 780 O O . LEU A 1 98 ? -38.431 9.793 14.245 1.00 73.19 98 LEU A O 1
ATOM 784 N N . GLU A 1 99 ? -36.814 9.673 15.790 1.00 70.44 99 GLU A N 1
ATOM 785 C CA . GLU A 1 99 ? -36.910 11.074 16.201 1.00 70.44 99 GLU A CA 1
ATOM 786 C C . GLU A 1 99 ? -35.895 11.906 15.413 1.00 70.44 99 GLU A C 1
ATOM 788 O O . GLU A 1 99 ? -34.684 11.809 15.623 1.00 70.44 99 GLU A O 1
ATOM 793 N N . VAL A 1 100 ? -36.393 12.712 14.471 1.00 74.25 100 VAL A N 1
ATOM 794 C CA . VAL A 1 100 ? -35.578 13.694 13.747 1.00 74.25 100 VAL A CA 1
ATOM 795 C C . VAL A 1 100 ? -35.471 14.953 14.620 1.00 74.25 100 VAL A C 1
ATOM 797 O O . VAL A 1 100 ? -36.500 15.581 14.886 1.00 74.25 100 VAL A O 1
ATOM 800 N N . PRO A 1 101 ? -34.273 15.326 15.107 1.00 74.94 101 PRO A N 1
ATOM 801 C CA . PRO A 1 101 ? -34.108 16.499 15.962 1.00 74.94 101 PRO A CA 1
ATOM 802 C C . PRO A 1 101 ? -34.378 17.800 15.195 1.00 74.94 101 PRO A C 1
ATOM 804 O O . PRO A 1 101 ? -34.164 17.883 13.983 1.00 74.94 101 PRO A O 1
ATOM 807 N N . LYS A 1 102 ? -34.851 18.832 15.903 1.00 76.12 102 LYS A N 1
ATOM 808 C CA . LYS A 1 102 ? -35.180 20.130 15.305 1.00 76.12 102 LYS A CA 1
ATOM 809 C C . LYS A 1 102 ? -33.931 21.002 15.213 1.00 76.12 102 LYS A C 1
ATOM 811 O O . LYS A 1 102 ? -33.485 21.559 16.203 1.00 76.12 102 LYS A O 1
ATOM 816 N N . LEU A 1 103 ? -33.416 21.229 14.008 1.00 77.81 103 LEU A N 1
ATOM 817 C CA . LEU A 1 103 ? -32.261 22.111 13.820 1.00 77.81 103 LEU A CA 1
ATOM 818 C C . LEU A 1 103 ? -32.582 23.555 14.274 1.00 77.81 103 LEU A C 1
ATOM 820 O O . LEU A 1 103 ? -33.289 24.289 13.586 1.00 77.81 103 LEU A O 1
ATOM 824 N N . SER A 1 104 ? -32.058 23.969 15.432 1.00 78.62 104 SER A N 1
ATOM 825 C CA . SER A 1 104 ? -32.170 25.336 15.960 1.00 78.62 104 SER A CA 1
ATOM 826 C C . SER A 1 104 ? -30.831 25.821 16.524 1.00 78.62 104 SER A C 1
ATOM 828 O O . SER A 1 104 ? -30.004 25.023 16.964 1.00 78.62 104 SER A O 1
ATOM 830 N N . ILE A 1 105 ? -30.610 27.141 16.531 1.00 74.94 105 ILE A N 1
ATOM 831 C CA . ILE A 1 105 ? -29.377 27.750 17.069 1.00 74.94 105 ILE A CA 1
ATOM 832 C C . ILE A 1 105 ? -29.176 27.376 18.545 1.00 74.94 105 ILE A C 1
ATOM 834 O O . ILE A 1 105 ? -28.048 27.165 18.983 1.00 74.94 105 ILE A O 1
ATOM 838 N N . GLU A 1 106 ? -30.262 27.264 19.309 1.00 74.25 106 GLU A N 1
ATOM 839 C CA . GLU A 1 106 ? -30.200 26.918 20.729 1.00 74.25 106 GLU A CA 1
ATOM 840 C C . GLU A 1 106 ? -29.808 25.447 20.947 1.00 74.25 106 GLU A C 1
ATOM 842 O O . GLU A 1 106 ? -29.004 25.152 21.830 1.00 74.25 106 GLU A O 1
ATOM 847 N N . GLU A 1 107 ? -30.275 24.532 20.087 1.00 73.19 107 GLU A N 1
ATOM 848 C CA . GLU A 1 107 ? -29.810 23.138 20.088 1.00 73.19 107 GLU A CA 1
ATOM 849 C C . GLU A 1 107 ? -28.336 23.021 19.677 1.00 73.19 107 GLU A C 1
ATOM 851 O O . GLU A 1 107 ? -27.600 22.241 20.275 1.00 73.19 107 GLU A O 1
ATOM 856 N N . LEU A 1 108 ? -27.865 23.829 18.720 1.00 69.62 108 LEU A N 1
ATOM 857 C CA . LEU A 1 108 ? -26.457 23.829 18.302 1.00 69.62 108 LEU A CA 1
ATOM 858 C C . LEU A 1 108 ? -25.507 24.318 19.406 1.00 69.62 108 LEU A C 1
ATOM 860 O O . LEU A 1 108 ? -24.385 23.821 19.507 1.00 69.62 108 LEU A O 1
ATOM 864 N N . LYS A 1 109 ? -25.951 25.249 20.262 1.00 70.44 109 LYS A N 1
ATOM 865 C CA . LYS A 1 109 ? -25.179 25.696 21.437 1.00 70.44 109 LYS A CA 1
ATOM 866 C C . LYS A 1 109 ? -25.025 24.599 22.490 1.00 70.44 109 LYS A C 1
ATOM 868 O O . LYS A 1 109 ? -24.049 24.611 23.239 1.00 70.44 109 LYS A O 1
ATOM 873 N N . ASN A 1 110 ? -25.976 23.670 22.570 1.00 73.19 110 ASN A N 1
ATOM 874 C CA . ASN A 1 110 ? -25.905 22.556 23.500 1.00 73.19 110 ASN A CA 1
ATOM 875 C C . ASN A 1 110 ? -25.193 21.364 22.844 1.00 73.19 110 ASN A C 1
ATOM 877 O O . ASN A 1 110 ? -25.791 20.602 22.096 1.00 73.19 110 ASN A O 1
ATOM 881 N N . ILE A 1 111 ? -23.909 21.173 23.148 1.00 66.75 111 ILE A N 1
ATOM 882 C CA . ILE A 1 111 ? -23.076 20.094 22.576 1.00 66.75 111 ILE A CA 1
ATOM 883 C C . ILE A 1 111 ? -23.635 18.689 22.880 1.00 66.75 111 ILE A C 1
ATOM 885 O O . ILE A 1 111 ? -23.393 17.740 22.135 1.00 66.75 111 ILE A O 1
ATOM 889 N N . GLU A 1 112 ? -24.421 18.556 23.948 1.00 69.25 112 GLU A N 1
ATOM 890 C CA . GLU A 1 112 ? -25.088 17.308 24.334 1.00 69.25 112 GLU A CA 1
ATOM 891 C C . GLU A 1 112 ? -26.422 17.086 23.600 1.00 69.25 112 GLU A C 1
ATOM 893 O O . GLU A 1 112 ? -27.060 16.046 23.772 1.00 69.25 112 GLU A O 1
ATOM 898 N N . ALA A 1 113 ? -26.865 18.040 22.773 1.00 74.19 113 ALA A N 1
ATOM 899 C CA . ALA A 1 113 ? -28.121 17.929 22.050 1.00 74.19 113 ALA A CA 1
ATOM 900 C C . ALA A 1 113 ? -28.096 16.765 21.039 1.00 74.19 113 ALA A C 1
ATOM 902 O O . ALA A 1 113 ? -27.080 16.534 20.370 1.00 74.19 113 ALA A O 1
ATOM 903 N N . PRO A 1 114 ? -29.235 16.070 20.838 1.00 77.56 114 PRO A N 1
ATOM 904 C CA . PRO A 1 114 ? -29.341 14.959 19.891 1.00 77.56 114 PRO A CA 1
ATOM 905 C C . PRO A 1 114 ? -28.893 15.302 18.461 1.00 77.56 114 PRO A C 1
ATOM 907 O O . PRO A 1 114 ? -28.397 14.426 17.749 1.00 77.56 114 PRO A O 1
ATOM 910 N N . VAL A 1 115 ? -29.008 16.574 18.055 1.00 82.31 115 VAL A N 1
ATOM 911 C CA . VAL A 1 115 ? -28.589 17.080 16.738 1.00 82.31 115 VAL A CA 1
ATOM 912 C C . VAL A 1 115 ? -27.121 16.779 16.417 1.00 82.31 115 VAL A C 1
ATOM 914 O O . VAL A 1 115 ? -26.801 16.415 15.286 1.00 82.31 115 VAL A O 1
ATOM 917 N N . TRP A 1 116 ? -26.226 16.813 17.410 1.00 82.44 116 TRP A N 1
ATOM 918 C CA . TRP A 1 116 ? -24.801 16.544 17.203 1.00 82.44 116 TRP A CA 1
ATOM 919 C C . TRP A 1 116 ? -24.518 15.101 16.791 1.00 82.44 116 TRP A C 1
ATOM 921 O O . TRP A 1 116 ? -23.567 14.854 16.053 1.00 82.44 116 TRP A O 1
ATOM 931 N N . SER A 1 117 ? -25.361 14.146 17.198 1.00 82.00 117 SER A N 1
ATOM 932 C CA . SER A 1 117 ? -25.228 12.757 16.737 1.00 82.00 117 SER A CA 1
ATOM 933 C C . SER A 1 117 ? -25.473 12.640 15.230 1.00 82.00 117 SER A C 1
ATOM 935 O O . SER A 1 117 ? -24.774 11.886 14.558 1.00 82.00 117 SER A O 1
ATOM 937 N N . TRP A 1 118 ? -26.422 13.413 14.693 1.00 84.75 118 TRP A N 1
ATOM 938 C CA . TRP A 1 118 ? -26.712 13.459 13.259 1.00 84.75 118 TRP A CA 1
ATOM 939 C C . TRP A 1 118 ? -25.633 14.207 12.480 1.00 84.75 118 TRP A C 1
ATOM 941 O O . TRP A 1 118 ? -25.226 13.741 11.421 1.00 84.75 118 TRP A O 1
ATOM 951 N N . ILE A 1 119 ? -25.122 15.317 13.024 1.00 87.69 119 ILE A N 1
ATOM 952 C CA . ILE A 1 119 ? -24.014 16.069 12.415 1.00 87.69 119 ILE A CA 1
ATOM 953 C C . ILE A 1 119 ? -22.768 15.187 12.305 1.00 87.69 119 ILE A C 1
ATOM 955 O O . ILE A 1 119 ? -22.172 15.106 11.235 1.00 87.69 119 ILE A O 1
ATOM 959 N N . VAL A 1 120 ? -22.391 14.485 13.380 1.00 90.38 120 VAL A N 1
ATOM 960 C CA . VAL A 1 120 ? -21.235 13.578 13.348 1.00 90.38 120 VAL A CA 1
ATOM 961 C C . VAL A 1 120 ? -21.449 12.445 12.347 1.00 90.38 120 VAL A C 1
ATOM 963 O O . VAL A 1 120 ? -20.531 12.145 11.593 1.00 90.38 120 VAL A O 1
ATOM 966 N N . ALA A 1 121 ? -22.644 11.848 12.298 1.00 91.12 121 ALA A N 1
ATOM 967 C CA . ALA A 1 121 ? -22.955 10.813 11.315 1.00 91.12 121 ALA A CA 1
ATOM 968 C C . ALA A 1 121 ? -22.826 11.338 9.873 1.00 91.12 121 ALA A C 1
ATOM 970 O O . ALA A 1 121 ? -22.180 10.700 9.047 1.00 91.12 121 ALA A O 1
ATOM 971 N N . ALA A 1 122 ? -23.380 12.519 9.583 1.00 92.50 122 ALA A N 1
ATOM 972 C CA . ALA A 1 122 ? -23.305 13.140 8.263 1.00 92.50 122 ALA A CA 1
ATOM 973 C C . ALA A 1 122 ? -21.860 13.474 7.863 1.00 92.50 122 ALA A C 1
ATOM 975 O O . ALA A 1 122 ? -21.435 13.133 6.762 1.00 92.50 122 ALA A O 1
ATOM 976 N N . LEU A 1 123 ? -21.081 14.081 8.764 1.00 94.44 123 LEU A N 1
ATOM 977 C CA . LEU A 1 123 ? -19.673 14.391 8.511 1.00 94.44 123 LEU A CA 1
ATOM 978 C C . LEU A 1 123 ? -18.827 13.127 8.336 1.00 94.44 123 LEU A C 1
ATOM 980 O O . LEU A 1 123 ? -17.961 13.099 7.469 1.00 94.44 123 LEU A O 1
ATOM 984 N N . LEU A 1 124 ? -19.088 12.068 9.107 1.00 95.31 124 LEU A N 1
ATOM 985 C CA . LEU A 1 124 ? -18.392 10.793 8.948 1.00 95.31 124 LEU A CA 1
ATOM 986 C C . LEU A 1 124 ? -18.687 10.166 7.583 1.00 95.31 124 LEU A C 1
ATOM 988 O O . LEU A 1 124 ? -17.763 9.714 6.914 1.00 95.31 124 LEU A O 1
ATOM 992 N N . VAL A 1 125 ? -19.947 10.194 7.139 1.00 95.38 125 VAL A N 1
ATOM 993 C CA . VAL A 1 125 ? -20.321 9.749 5.789 1.00 95.38 125 VAL A CA 1
ATOM 994 C C . VAL A 1 125 ? -19.615 10.594 4.726 1.00 95.38 125 VAL A C 1
ATOM 996 O O . VAL A 1 125 ? -19.092 10.028 3.773 1.00 95.38 125 VAL A O 1
ATOM 999 N N . ILE A 1 126 ? -19.517 11.916 4.901 1.00 96.19 126 ILE A N 1
ATOM 1000 C CA . ILE A 1 126 ? -18.760 12.786 3.985 1.00 96.19 126 ILE A CA 1
ATOM 1001 C C . ILE A 1 126 ? -17.278 12.393 3.951 1.00 96.19 126 ILE A C 1
ATOM 1003 O O . ILE A 1 126 ? -16.716 12.296 2.864 1.00 96.19 126 ILE A O 1
ATOM 1007 N N . VAL A 1 127 ? -16.651 12.121 5.100 1.00 96.69 127 VAL A N 1
ATOM 1008 C CA . VAL A 1 127 ? -15.252 11.660 5.172 1.00 96.69 127 VAL A CA 1
ATOM 1009 C C . VAL A 1 127 ? -15.085 10.322 4.453 1.00 96.69 127 VAL A C 1
ATOM 1011 O O . VAL A 1 127 ? -14.184 10.182 3.633 1.00 96.69 127 VAL A O 1
ATOM 1014 N N . MET A 1 128 ? -15.976 9.357 4.695 1.00 96.88 128 MET A N 1
ATOM 1015 C CA . MET A 1 128 ? -15.945 8.048 4.034 1.00 96.88 128 MET A CA 1
ATOM 1016 C C . MET A 1 128 ? -16.135 8.161 2.516 1.00 96.88 128 MET A C 1
ATOM 1018 O O . MET A 1 128 ? -15.390 7.541 1.760 1.00 96.88 128 MET A O 1
ATOM 1022 N N . LEU A 1 129 ? -17.095 8.972 2.064 1.00 95.00 129 LEU A N 1
ATOM 1023 C CA . LEU A 1 129 ? -17.339 9.213 0.642 1.00 95.00 129 LEU A CA 1
ATOM 1024 C C . LEU A 1 129 ? -16.166 9.948 -0.007 1.00 95.00 129 LEU A C 1
ATOM 1026 O O . LEU A 1 129 ? -15.749 9.569 -1.092 1.00 95.00 129 LEU A O 1
ATOM 1030 N N . SER A 1 130 ? -15.588 10.943 0.666 1.00 95.62 130 SER A N 1
ATOM 1031 C CA . SER A 1 130 ? -14.393 11.649 0.186 1.00 95.62 130 SER A CA 1
ATOM 1032 C C . SER A 1 130 ? -13.208 10.693 0.071 1.00 95.62 130 SER A C 1
ATOM 1034 O O . SER A 1 130 ? -12.517 10.691 -0.944 1.00 95.62 130 SER A O 1
ATOM 1036 N N . ALA A 1 131 ? -13.010 9.831 1.073 1.00 95.62 131 ALA A N 1
ATOM 1037 C CA . ALA A 1 131 ? -11.962 8.821 1.072 1.00 95.62 131 ALA A CA 1
ATOM 1038 C C . ALA A 1 131 ? -12.119 7.825 -0.085 1.00 95.62 131 ALA A C 1
ATOM 1040 O O . ALA A 1 131 ? -11.121 7.513 -0.738 1.00 95.62 131 ALA A O 1
ATOM 1041 N N . PHE A 1 132 ? -13.349 7.373 -0.348 1.00 95.38 132 PHE A N 1
ATOM 1042 C CA . PHE A 1 132 ? -13.685 6.501 -1.472 1.00 95.38 132 PHE A CA 1
ATOM 1043 C C . PHE A 1 132 ? -13.475 7.205 -2.820 1.00 95.38 132 PHE A C 1
ATOM 1045 O O . PHE A 1 132 ? -12.732 6.700 -3.656 1.00 95.38 132 PHE A O 1
ATOM 1052 N N . MET A 1 133 ? -14.070 8.388 -3.016 1.00 93.81 133 MET A N 1
ATOM 1053 C CA . MET A 1 133 ? -14.029 9.141 -4.279 1.00 93.81 133 MET A CA 1
ATOM 1054 C C . MET A 1 133 ? -12.609 9.528 -4.685 1.00 93.81 133 MET A C 1
ATOM 1056 O O . MET A 1 133 ? -12.241 9.430 -5.855 1.00 93.81 133 MET A O 1
ATOM 1060 N N . LEU A 1 134 ? -11.796 9.933 -3.712 1.00 93.94 134 LEU A N 1
ATOM 1061 C CA . LEU A 1 134 ? -10.396 10.262 -3.935 1.00 93.94 134 LEU A CA 1
ATOM 1062 C C . LEU A 1 134 ? -9.621 9.045 -4.469 1.00 93.94 134 LEU A C 1
ATOM 1064 O O . LEU A 1 134 ? -8.870 9.182 -5.429 1.00 93.94 134 LEU A O 1
ATOM 1068 N N . ARG A 1 135 ? -9.861 7.848 -3.919 1.00 94.50 135 ARG A N 1
ATOM 1069 C CA . ARG A 1 135 ? -9.124 6.614 -4.251 1.00 94.50 135 ARG A CA 1
ATOM 1070 C C . ARG A 1 135 ? -9.652 5.880 -5.480 1.00 94.50 135 ARG A C 1
ATOM 1072 O O . ARG A 1 135 ? -8.853 5.343 -6.233 1.00 94.50 135 ARG A O 1
ATOM 1079 N N . ILE A 1 136 ? -10.964 5.868 -5.723 1.00 92.19 136 ILE A N 1
ATOM 1080 C CA . ILE A 1 136 ? -11.544 5.226 -6.918 1.00 92.19 136 ILE A CA 1
ATOM 1081 C C . ILE A 1 136 ? -11.161 5.964 -8.210 1.00 92.19 136 ILE A C 1
ATOM 1083 O O . ILE A 1 136 ? -11.185 5.385 -9.291 1.00 92.19 136 ILE A O 1
ATOM 1087 N N . SER A 1 137 ? -10.763 7.236 -8.105 1.00 89.88 137 SER A N 1
ATOM 1088 C CA . SER A 1 137 ? -10.414 8.075 -9.255 1.00 89.88 137 SER A CA 1
ATOM 1089 C C . SER A 1 137 ? -9.181 7.605 -10.046 1.00 89.88 137 SER A C 1
ATOM 1091 O O . SER A 1 137 ? -9.037 7.999 -11.204 1.00 89.88 137 SER A O 1
ATOM 1093 N N . SER A 1 138 ? -8.331 6.751 -9.459 1.00 90.94 138 SER A N 1
ATOM 1094 C CA . SER A 1 138 ? -7.180 6.111 -10.117 1.00 90.94 138 SER A CA 1
ATOM 1095 C C . SER A 1 138 ? -7.518 4.787 -10.811 1.00 90.94 138 SER A C 1
ATOM 1097 O O . SER A 1 138 ? -6.624 4.149 -11.356 1.00 90.94 138 SER A O 1
ATOM 1099 N N . SER A 1 139 ? -8.788 4.360 -10.818 1.00 90.25 139 SER A N 1
ATOM 1100 C CA . SER A 1 139 ? -9.189 3.040 -11.323 1.00 90.25 139 SER A CA 1
ATOM 1101 C C . SER A 1 139 ? -8.684 2.789 -12.747 1.00 90.25 139 SER A C 1
ATOM 1103 O O . SER A 1 139 ? -8.939 3.581 -13.659 1.00 90.25 139 SER A O 1
ATOM 1105 N N . SER A 1 140 ? -7.932 1.706 -12.920 1.00 90.12 140 SER A N 1
ATOM 1106 C CA . SER A 1 140 ? -7.305 1.291 -14.173 1.00 90.12 140 SER A CA 1
ATOM 1107 C C . SER A 1 140 ? -7.012 -0.211 -14.094 1.00 90.12 140 SER A C 1
ATOM 1109 O O . SER A 1 140 ? -6.589 -0.672 -13.033 1.00 90.12 140 SER A O 1
ATOM 1111 N N . PRO A 1 141 ? -7.181 -0.984 -15.184 1.00 90.94 141 PRO A N 1
ATOM 1112 C CA . PRO A 1 141 ? -6.744 -2.377 -15.225 1.00 90.94 141 PRO A CA 1
ATOM 1113 C C . PRO A 1 141 ? -5.221 -2.505 -15.370 1.00 90.94 141 PRO A C 1
ATOM 1115 O O . PRO A 1 141 ? -4.677 -3.597 -15.233 1.00 90.94 141 PRO A O 1
ATOM 1118 N N . VAL A 1 142 ? -4.544 -1.396 -15.689 1.00 90.19 142 VAL A N 1
ATOM 1119 C CA . VAL A 1 142 ? -3.092 -1.289 -15.830 1.00 90.19 142 VAL A CA 1
ATOM 1120 C C . VAL A 1 142 ? -2.593 -0.272 -14.808 1.00 90.19 142 VAL A C 1
ATOM 1122 O O . VAL A 1 142 ? -2.327 0.885 -15.124 1.00 90.19 142 VAL A O 1
ATOM 1125 N N . PHE A 1 143 ? -2.531 -0.691 -13.555 1.00 88.94 143 PHE A N 1
ATOM 1126 C CA . PHE A 1 143 ? -1.933 0.055 -12.457 1.00 88.94 143 PHE A CA 1
ATOM 1127 C C . PHE A 1 143 ? -0.401 -0.032 -12.480 1.00 88.94 143 PHE A C 1
ATOM 1129 O O . PHE A 1 143 ? 0.136 -1.052 -12.899 1.00 88.94 143 PHE A O 1
ATOM 1136 N N . SER A 1 144 ? 0.295 1.028 -12.056 1.00 80.88 144 SER A N 1
ATOM 1137 C CA . SER A 1 144 ? 1.747 1.190 -12.241 1.00 80.88 144 SER A CA 1
ATOM 1138 C C . SER A 1 144 ? 2.648 0.328 -11.356 1.00 80.88 144 SER A C 1
ATOM 1140 O O . SER A 1 144 ? 3.836 0.229 -11.646 1.00 80.88 144 SER A O 1
ATOM 1142 N N . GLU A 1 145 ? 2.133 -0.226 -10.260 1.00 81.50 145 GLU A N 1
ATOM 1143 C CA . GLU A 1 145 ? 2.927 -1.075 -9.364 1.00 81.50 145 GLU A CA 1
ATOM 1144 C C . GLU A 1 145 ? 2.942 -2.549 -9.811 1.00 81.50 145 GLU A C 1
ATOM 1146 O O . GLU A 1 145 ? 2.071 -3.009 -10.551 1.00 81.50 145 GLU A O 1
ATOM 1151 N N . LEU A 1 146 ? 3.961 -3.292 -9.367 1.00 77.44 146 LEU A N 1
ATOM 1152 C CA . LEU A 1 146 ? 4.198 -4.700 -9.719 1.00 77.44 146 LEU A CA 1
ATOM 1153 C C . LEU A 1 146 ? 3.326 -5.657 -8.886 1.00 77.44 146 LEU A C 1
ATOM 1155 O O . LEU A 1 146 ? 2.683 -6.564 -9.421 1.00 77.44 146 LEU A O 1
ATOM 1159 N N . ASP A 1 147 ? 3.303 -5.425 -7.573 1.00 81.81 147 ASP A N 1
ATOM 1160 C CA . ASP A 1 147 ? 2.774 -6.332 -6.550 1.00 81.81 147 ASP A CA 1
ATOM 1161 C C . ASP A 1 147 ? 1.258 -6.591 -6.589 1.00 81.81 147 ASP A C 1
ATOM 1163 O O . ASP A 1 147 ? 0.850 -7.672 -6.166 1.00 81.81 147 ASP A O 1
ATOM 1167 N N . PRO A 1 148 ? 0.387 -5.707 -7.110 1.00 89.75 148 PRO A N 1
ATOM 1168 C CA . PRO A 1 148 ? -1.042 -6.012 -7.229 1.00 89.75 148 PRO A CA 1
ATOM 1169 C C . PRO A 1 148 ? -1.366 -7.264 -8.068 1.00 89.75 148 PRO A C 1
ATOM 1171 O O . PRO A 1 148 ? -2.354 -7.956 -7.799 1.00 89.75 148 PRO A O 1
ATOM 1174 N N . TYR A 1 149 ? -0.542 -7.596 -9.071 1.00 90.50 149 TYR A N 1
ATOM 1175 C CA . TYR A 1 149 ? -0.853 -8.666 -10.034 1.00 90.50 149 TYR A CA 1
ATOM 1176 C C . TYR A 1 149 ? -0.515 -10.080 -9.543 1.00 90.50 149 TYR A C 1
ATOM 1178 O O . TYR A 1 149 ? -1.346 -10.957 -9.742 1.00 90.50 149 TYR A O 1
ATOM 1186 N N . TYR A 1 150 ? 0.596 -10.293 -8.821 1.00 87.44 150 TYR A N 1
ATOM 1187 C CA . TYR A 1 150 ? 0.419 -10.612 -7.402 1.00 87.44 150 TYR A CA 1
ATOM 1188 C C . TYR A 1 150 ? -0.732 -11.487 -6.933 1.00 87.44 150 TYR A C 1
ATOM 1190 O O . TYR A 1 150 ? -0.992 -12.629 -7.314 1.00 87.44 150 TYR A O 1
ATOM 1198 N N . TYR A 1 151 ? -1.412 -10.834 -6.006 1.00 88.44 151 TYR A N 1
ATOM 1199 C CA . TYR A 1 151 ? -2.612 -11.262 -5.344 1.00 88.44 151 TYR A CA 1
ATOM 1200 C C . TYR A 1 151 ? -3.719 -11.529 -6.368 1.00 88.44 151 TYR A C 1
ATOM 1202 O O . TYR A 1 151 ? -4.316 -12.603 -6.335 1.00 88.44 151 TYR A O 1
ATOM 1210 N N . THR A 1 152 ? -3.912 -10.644 -7.351 1.00 92.56 152 THR A N 1
ATOM 1211 C CA . THR A 1 152 ? -5.001 -10.783 -8.335 1.00 92.56 152 THR A CA 1
ATOM 1212 C C . THR A 1 152 ? -4.884 -12.063 -9.182 1.00 92.56 152 THR A C 1
ATOM 1214 O O . THR A 1 152 ? -5.897 -12.651 -9.570 1.00 92.56 152 THR A O 1
ATOM 1217 N N . TYR A 1 153 ? -3.671 -12.568 -9.437 1.00 92.19 153 TYR A N 1
ATOM 1218 C CA . TYR A 1 153 ? -3.469 -13.835 -10.148 1.00 92.19 153 TYR A CA 1
ATOM 1219 C C . TYR A 1 153 ? -4.014 -15.045 -9.367 1.00 92.19 153 TYR A C 1
ATOM 1221 O O . TYR A 1 153 ? -4.558 -15.979 -9.959 1.00 92.19 153 TYR A O 1
ATOM 1229 N N . GLY A 1 154 ? -3.989 -15.009 -8.032 1.00 91.44 154 GLY A N 1
ATOM 1230 C CA . GLY A 1 154 ? -4.668 -16.013 -7.209 1.00 91.44 154 GLY A CA 1
ATOM 1231 C C . GLY A 1 154 ? -6.187 -16.010 -7.431 1.00 91.44 154 GLY A C 1
ATOM 1232 O O . GLY A 1 154 ? -6.802 -17.069 -7.572 1.00 91.44 154 GLY A O 1
ATOM 1233 N N . ALA A 1 155 ? -6.804 -14.829 -7.552 1.00 93.31 155 ALA A N 1
ATOM 1234 C CA . ALA A 1 155 ? -8.222 -14.709 -7.897 1.00 93.31 155 ALA A CA 1
ATOM 1235 C C . ALA A 1 155 ? -8.515 -15.198 -9.327 1.00 93.31 155 ALA A C 1
ATOM 1237 O O . ALA A 1 155 ? -9.516 -15.886 -9.542 1.00 93.31 155 ALA A O 1
ATOM 1238 N N . GLN A 1 156 ? -7.616 -14.935 -10.287 1.00 93.62 156 GLN A N 1
ATOM 1239 C CA . GLN A 1 156 ? -7.678 -15.515 -11.634 1.00 93.62 156 GLN A CA 1
ATOM 1240 C C . GLN A 1 156 ? -7.736 -17.048 -11.575 1.00 93.62 156 GLN A C 1
ATOM 1242 O O . GLN A 1 156 ? -8.597 -17.652 -12.220 1.00 93.62 156 GLN A O 1
ATOM 1247 N N . GLN A 1 157 ? -6.863 -17.687 -10.793 1.00 92.31 157 GLN A N 1
ATOM 1248 C CA . GLN A 1 157 ? -6.858 -19.146 -10.634 1.00 92.31 157 GLN A CA 1
ATOM 1249 C C . GLN A 1 157 ? -8.170 -19.655 -10.023 1.00 92.31 157 GLN A C 1
ATOM 1251 O O . GLN A 1 157 ? -8.750 -20.609 -10.534 1.00 92.31 157 GLN A O 1
ATOM 1256 N N . ILE A 1 158 ? -8.705 -18.988 -8.995 1.00 92.88 158 ILE A N 1
ATOM 1257 C CA . ILE A 1 158 ? -9.994 -19.364 -8.389 1.00 92.88 158 ILE A CA 1
ATOM 1258 C C . ILE A 1 158 ? -11.138 -19.283 -9.412 1.00 92.88 158 ILE A C 1
ATOM 1260 O O . ILE A 1 158 ? -11.956 -20.199 -9.480 1.00 92.88 158 ILE A O 1
ATOM 1264 N N . VAL A 1 159 ? -11.202 -18.218 -10.214 1.00 93.31 159 VAL A N 1
ATOM 1265 C CA . VAL A 1 159 ? -12.264 -18.036 -11.220 1.00 93.31 159 VAL A CA 1
ATOM 1266 C C . VAL A 1 159 ? -12.137 -19.048 -12.363 1.00 93.31 159 VAL A C 1
ATOM 1268 O O . VAL A 1 159 ? -13.144 -19.592 -12.810 1.00 93.31 159 VAL A O 1
ATOM 1271 N N . THR A 1 160 ? -10.917 -19.319 -12.832 1.00 91.31 160 THR A N 1
ATOM 1272 C CA . THR A 1 160 ? -10.681 -20.131 -14.041 1.00 91.31 160 THR A CA 1
ATOM 1273 C C . THR A 1 160 ? -10.524 -21.629 -13.769 1.00 91.31 160 THR A C 1
ATOM 1275 O O . THR A 1 160 ? -10.970 -22.442 -14.576 1.00 91.31 160 THR A O 1
ATOM 1278 N N . LEU A 1 161 ? -9.926 -22.010 -12.637 1.00 91.25 161 LEU A N 1
ATOM 1279 C CA . LEU A 1 161 ? -9.652 -23.402 -12.250 1.00 91.25 161 LEU A CA 1
ATOM 1280 C C . LEU A 1 161 ? -10.586 -23.907 -11.134 1.00 91.25 161 LEU A C 1
ATOM 1282 O O . LEU A 1 161 ? -10.654 -25.114 -10.873 1.00 91.25 161 LEU A O 1
ATOM 1286 N N . GLY A 1 162 ? -11.296 -22.995 -10.461 1.00 91.31 162 GLY A N 1
ATOM 1287 C CA . GLY A 1 162 ? -12.123 -23.280 -9.285 1.00 91.31 162 GLY A CA 1
ATOM 1288 C C . GLY A 1 162 ? -11.330 -23.394 -7.977 1.00 91.31 162 GLY A C 1
ATOM 1289 O O . GLY A 1 162 ? -11.923 -23.539 -6.910 1.00 91.31 162 GLY A O 1
ATOM 1290 N N . GLU A 1 163 ? -10.001 -23.351 -8.032 1.00 90.00 163 GLU A N 1
ATOM 1291 C CA . GLU A 1 163 ? -9.104 -23.456 -6.882 1.00 90.00 163 GLU A CA 1
ATOM 1292 C C . GLU A 1 163 ? -7.715 -22.912 -7.238 1.00 90.00 163 GLU A C 1
ATOM 1294 O O . GLU A 1 163 ? -7.356 -22.822 -8.410 1.00 90.00 163 GLU A O 1
ATOM 1299 N N . MET A 1 164 ? -6.912 -22.585 -6.227 1.00 89.44 164 MET A N 1
ATOM 1300 C CA . MET A 1 164 ? -5.485 -22.324 -6.431 1.00 89.44 164 MET A CA 1
ATOM 1301 C C . MET A 1 164 ? -4.717 -23.647 -6.373 1.00 89.44 164 MET A C 1
ATOM 1303 O O . MET A 1 164 ? -4.890 -24.387 -5.395 1.00 89.44 164 MET A O 1
ATOM 1307 N N . PRO A 1 165 ? -3.850 -23.958 -7.348 1.00 86.25 165 PRO A N 1
ATOM 1308 C CA . PRO A 1 165 ? -2.986 -25.134 -7.291 1.00 86.25 165 PRO A CA 1
ATOM 1309 C C . PRO A 1 165 ? -2.140 -25.178 -6.005 1.00 86.25 165 PRO A C 1
ATOM 1311 O O . PRO A 1 165 ? -1.805 -24.145 -5.430 1.00 86.25 165 PRO A O 1
ATOM 1314 N N . LEU A 1 166 ? -1.840 -26.388 -5.514 1.00 79.88 166 LEU A N 1
ATOM 1315 C CA . LEU A 1 166 ? -0.858 -26.607 -4.433 1.00 79.88 166 LEU A CA 1
ATOM 1316 C C . LEU A 1 166 ? 0.585 -26.511 -4.933 1.00 79.88 166 LEU A C 1
ATOM 1318 O O . LEU A 1 166 ? 1.486 -26.259 -4.145 1.00 79.88 166 LEU A O 1
ATOM 1322 N N . ASN A 1 167 ? 0.780 -26.811 -6.215 1.00 83.12 167 ASN A N 1
ATOM 1323 C CA . ASN A 1 167 ? 2.032 -26.640 -6.920 1.00 83.12 167 ASN A CA 1
ATOM 1324 C C . ASN A 1 167 ? 1.715 -25.901 -8.217 1.00 83.12 167 ASN A C 1
ATOM 1326 O O . ASN A 1 167 ? 0.992 -26.416 -9.071 1.00 83.12 167 ASN A O 1
ATOM 1330 N N . ASP A 1 168 ? 2.176 -24.669 -8.308 1.00 85.94 168 ASP A N 1
ATOM 1331 C CA . ASP A 1 168 ? 1.975 -23.780 -9.427 1.00 85.94 168 ASP A CA 1
ATOM 1332 C C . ASP A 1 168 ? 3.207 -23.814 -10.330 1.00 85.94 168 ASP A C 1
ATOM 1334 O O . ASP A 1 168 ? 4.167 -23.067 -10.148 1.00 85.94 168 ASP A O 1
ATOM 1338 N N . GLU A 1 169 ? 3.136 -24.671 -11.343 1.00 85.12 169 GLU A N 1
ATOM 1339 C CA . GLU A 1 169 ? 4.207 -24.907 -12.316 1.00 85.12 169 GLU A CA 1
ATOM 1340 C C . GLU A 1 169 ? 4.402 -23.737 -13.302 1.00 85.12 169 GLU A C 1
ATOM 1342 O O . GLU A 1 169 ? 5.255 -23.787 -14.198 1.00 85.12 169 GLU A O 1
ATOM 1347 N N . THR A 1 170 ? 3.641 -22.646 -13.158 1.00 89.19 170 THR A N 1
ATOM 1348 C CA . THR A 1 170 ? 3.772 -21.471 -14.031 1.00 89.19 170 THR A CA 1
ATOM 1349 C C . THR A 1 170 ? 5.031 -20.643 -13.754 1.00 89.19 170 THR A C 1
ATOM 1351 O O . THR A 1 170 ? 5.349 -19.756 -14.552 1.00 89.19 170 THR A O 1
ATOM 1354 N N . ALA A 1 171 ? 5.802 -20.969 -12.704 1.00 88.25 171 ALA A N 1
ATOM 1355 C CA . ALA A 1 171 ? 7.178 -20.509 -12.497 1.00 88.25 171 ALA A CA 1
ATOM 1356 C C . ALA A 1 171 ? 8.034 -21.454 -11.647 1.00 88.25 171 ALA A C 1
ATOM 1358 O O . ALA A 1 171 ? 7.522 -22.447 -11.146 1.00 88.25 171 ALA A O 1
ATOM 1359 N N . TRP A 1 172 ? 9.326 -21.124 -11.499 1.00 85.75 172 TRP A N 1
ATOM 1360 C CA . TRP A 1 172 ? 10.306 -21.870 -10.696 1.00 85.75 172 TRP A CA 1
ATOM 1361 C C . TRP A 1 172 ? 10.433 -23.331 -11.128 1.00 85.75 172 TRP A C 1
ATOM 1363 O O . TRP A 1 172 ? 10.354 -24.252 -10.322 1.00 85.75 172 TRP A O 1
ATOM 1373 N N . PHE A 1 173 ? 10.581 -23.526 -12.437 1.00 75.88 173 PHE A N 1
ATOM 1374 C CA . PHE A 1 173 ? 10.702 -24.847 -13.041 1.00 75.88 173 PHE A CA 1
ATOM 1375 C C . PHE A 1 173 ? 11.899 -25.617 -12.452 1.00 75.88 173 PHE A C 1
ATOM 1377 O O . PHE A 1 173 ? 13.004 -25.080 -12.402 1.00 75.88 173 PHE A O 1
ATOM 1384 N N . GLU A 1 174 ? 11.669 -26.854 -11.996 1.00 66.62 174 GLU A N 1
ATOM 1385 C CA . GLU A 1 174 ? 12.663 -27.644 -11.259 1.00 66.62 174 GLU A CA 1
ATOM 1386 C C . GLU A 1 174 ? 13.886 -28.060 -12.098 1.00 66.62 174 GLU A C 1
ATOM 1388 O O . GLU A 1 174 ? 13.808 -28.375 -13.287 1.00 66.62 174 GLU A O 1
ATOM 1393 N N . ASP A 1 175 ? 15.021 -28.111 -11.398 1.00 48.72 175 ASP A N 1
ATOM 1394 C CA . ASP A 1 175 ? 16.329 -28.608 -11.818 1.00 48.72 175 ASP A CA 1
ATOM 1395 C C . ASP A 1 175 ? 16.271 -30.145 -11.958 1.00 48.72 175 ASP A C 1
ATOM 1397 O O . ASP A 1 175 ? 16.461 -30.899 -11.000 1.00 48.72 175 ASP A O 1
ATOM 1401 N N . ALA A 1 176 ? 15.936 -30.633 -13.156 1.00 36.22 176 ALA A N 1
ATOM 1402 C CA . ALA A 1 176 ? 15.681 -32.048 -13.456 1.00 36.22 176 ALA A CA 1
ATOM 1403 C C . ALA A 1 176 ? 16.897 -32.995 -13.300 1.00 36.22 176 ALA A C 1
ATOM 1405 O O . ALA A 1 176 ? 16.821 -34.148 -13.721 1.00 36.22 176 ALA A O 1
ATOM 1406 N N . ASN A 1 177 ? 18.008 -32.560 -12.691 1.00 37.03 177 ASN A N 1
ATOM 1407 C CA . ASN A 1 177 ? 19.210 -33.370 -12.483 1.00 37.03 177 ASN A CA 1
ATOM 1408 C C . ASN A 1 177 ? 19.895 -33.111 -11.119 1.00 37.03 177 ASN A C 1
ATOM 1410 O O . ASN A 1 177 ? 21.029 -32.659 -11.066 1.00 37.03 177 ASN A O 1
ATOM 1414 N N . GLY A 1 178 ? 19.267 -33.511 -10.010 1.00 37.56 178 GLY A N 1
ATOM 1415 C CA . GLY A 1 178 ? 20.023 -34.175 -8.932 1.00 37.56 178 GLY A CA 1
ATOM 1416 C C . GLY A 1 178 ? 20.688 -33.357 -7.812 1.00 37.56 178 GLY A C 1
ATOM 1417 O O . GLY A 1 178 ? 21.347 -33.986 -6.987 1.00 37.56 178 GLY A O 1
ATOM 1418 N N . ASP A 1 179 ? 20.461 -32.048 -7.672 1.00 37.16 179 ASP A N 1
ATOM 1419 C CA . ASP A 1 179 ? 21.080 -31.254 -6.584 1.00 37.16 179 ASP A CA 1
ATOM 1420 C C . ASP A 1 179 ? 20.209 -31.086 -5.314 1.00 37.16 179 ASP A C 1
ATOM 1422 O O . ASP A 1 179 ? 20.478 -30.250 -4.453 1.00 37.16 179 ASP A O 1
ATOM 1426 N N . GLY A 1 180 ? 19.183 -31.926 -5.131 1.00 39.41 180 GLY A N 1
ATOM 1427 C CA . GLY A 1 180 ? 18.564 -32.134 -3.812 1.00 39.41 180 GLY A CA 1
ATOM 1428 C C . GLY A 1 180 ? 17.625 -31.034 -3.293 1.00 39.41 180 GLY A C 1
ATOM 1429 O O . GLY A 1 180 ? 17.343 -31.018 -2.098 1.00 39.41 180 GLY A O 1
ATOM 1430 N N . ILE A 1 181 ? 17.099 -30.158 -4.157 1.00 44.06 181 ILE A N 1
ATOM 1431 C CA . ILE A 1 181 ? 16.034 -29.188 -3.809 1.00 44.06 181 ILE A CA 1
ATOM 1432 C C . ILE A 1 181 ? 14.717 -29.509 -4.557 1.00 44.06 181 ILE A C 1
ATOM 1434 O O . ILE A 1 181 ? 13.958 -28.618 -4.923 1.00 44.06 181 ILE A O 1
ATOM 1438 N N . SER A 1 182 ? 14.424 -30.793 -4.796 1.00 40.47 182 SER A N 1
ATOM 1439 C CA . SER A 1 182 ? 13.213 -31.275 -5.496 1.00 40.47 182 SER A CA 1
ATOM 1440 C C . SER A 1 182 ? 11.947 -31.305 -4.616 1.00 40.47 182 SER A C 1
ATOM 1442 O O . SER A 1 182 ? 11.168 -32.256 -4.671 1.00 40.47 182 SER A O 1
ATOM 1444 N N . GLU A 1 183 ? 11.776 -30.339 -3.712 1.00 48.56 183 GLU A N 1
ATOM 1445 C CA . GLU A 1 183 ? 10.608 -30.295 -2.812 1.00 48.56 183 GLU A CA 1
ATOM 1446 C C . GLU A 1 183 ? 10.009 -28.893 -2.625 1.00 48.56 183 GLU A C 1
ATOM 1448 O O . GLU A 1 183 ? 9.089 -28.720 -1.817 1.00 48.56 183 GLU A O 1
ATOM 1453 N N . THR A 1 184 ? 10.470 -27.873 -3.357 1.00 53.41 184 THR A N 1
ATOM 1454 C CA . THR A 1 184 ? 9.954 -26.511 -3.148 1.00 53.41 184 THR A CA 1
ATOM 1455 C C . THR A 1 184 ? 8.667 -26.306 -3.939 1.00 53.41 184 THR A C 1
ATOM 1457 O O . THR A 1 184 ? 8.673 -25.747 -5.031 1.00 53.41 184 THR A O 1
ATOM 1460 N N . LYS A 1 185 ? 7.541 -26.771 -3.381 1.00 63.53 185 LYS A N 1
ATOM 1461 C CA . LYS A 1 185 ? 6.204 -26.455 -3.904 1.00 63.53 185 LYS A CA 1
ATOM 1462 C C . LYS A 1 185 ? 6.050 -24.939 -4.021 1.00 63.53 185 LYS A C 1
ATOM 1464 O O . LYS A 1 185 ? 6.244 -24.219 -3.041 1.00 63.53 185 LYS A O 1
ATOM 1469 N N . VAL A 1 186 ? 5.683 -24.477 -5.208 1.00 73.88 186 VAL A N 1
ATOM 1470 C CA . VAL A 1 186 ? 5.385 -23.067 -5.472 1.00 73.88 186 VAL A CA 1
ATOM 1471 C C . VAL A 1 186 ? 3.878 -22.878 -5.434 1.00 73.88 186 VAL A C 1
ATOM 1473 O O . VAL A 1 186 ? 3.149 -23.686 -5.992 1.00 73.88 186 VAL A O 1
ATOM 1476 N N . ASP A 1 187 ? 3.375 -21.815 -4.814 1.00 79.69 187 ASP A N 1
ATOM 1477 C CA . ASP A 1 187 ? 1.944 -21.517 -4.820 1.00 79.69 187 ASP A CA 1
ATOM 1478 C C . ASP A 1 187 ? 1.659 -20.009 -4.760 1.00 79.69 187 ASP A C 1
ATOM 1480 O O . ASP A 1 187 ? 2.483 -19.216 -4.309 1.00 79.69 187 ASP A O 1
ATOM 1484 N N . HIS A 1 188 ? 0.454 -19.628 -5.190 1.00 82.81 188 HIS A N 1
ATOM 1485 C CA . HIS A 1 188 ? -0.103 -18.275 -5.036 1.00 82.81 188 HIS A CA 1
ATOM 1486 C C . HIS A 1 188 ? -1.127 -18.187 -3.904 1.00 82.81 188 HIS A C 1
ATOM 1488 O O . HIS A 1 188 ? -1.942 -17.259 -3.844 1.00 82.81 188 HIS A O 1
ATOM 1494 N N . ARG A 1 189 ? -1.124 -19.161 -2.992 1.00 78.75 189 ARG A N 1
ATOM 1495 C CA . ARG A 1 189 ? -2.076 -19.266 -1.891 1.00 78.75 189 ARG A CA 1
ATOM 1496 C C . ARG A 1 189 ? -1.716 -18.241 -0.828 1.00 78.75 189 ARG A C 1
ATOM 1498 O O . ARG A 1 189 ? -1.254 -18.583 0.249 1.00 78.75 189 ARG A O 1
ATOM 1505 N N . SER A 1 190 ? -1.943 -16.963 -1.126 1.00 81.88 190 SER A N 1
ATOM 1506 C CA . SER A 1 190 ? -1.585 -15.827 -0.279 1.00 81.88 190 SER A CA 1
ATOM 1507 C C . SER A 1 190 ? -2.571 -15.647 0.888 1.00 81.88 190 SER A C 1
ATOM 1509 O O . SER A 1 190 ? -2.592 -16.468 1.803 1.00 81.88 190 SER A O 1
ATOM 1511 N N . HIS A 1 191 ? -3.385 -14.593 0.896 1.00 86.25 191 HIS A N 1
ATOM 1512 C CA . HIS A 1 191 ? -4.376 -14.327 1.941 1.00 86.25 191 HIS A CA 1
ATOM 1513 C C . HIS A 1 191 ? -5.778 -14.645 1.398 1.00 86.25 191 HIS A C 1
ATOM 1515 O O . HIS A 1 191 ? -6.322 -13.864 0.617 1.00 86.25 191 HIS A O 1
ATOM 1521 N N . PRO A 1 192 ? -6.368 -15.803 1.755 1.00 87.75 192 PRO A N 1
ATOM 1522 C CA . PRO A 1 192 ? -7.495 -16.375 1.022 1.00 87.75 192 PRO A CA 1
ATOM 1523 C C . PRO A 1 192 ? -8.741 -15.490 1.003 1.00 87.75 192 PRO A C 1
ATOM 1525 O O . PRO A 1 192 ? -9.411 -15.424 -0.022 1.00 87.75 192 PRO A O 1
ATOM 1528 N N . VAL A 1 193 ? -9.065 -14.790 2.094 1.00 88.25 193 VAL A N 1
ATOM 1529 C CA . VAL A 1 193 ? -10.307 -13.994 2.148 1.00 88.25 193 VAL A CA 1
ATOM 1530 C C . VAL A 1 193 ? -10.331 -12.925 1.056 1.00 88.25 193 VAL A C 1
ATOM 1532 O O . VAL A 1 193 ? -11.372 -12.727 0.435 1.00 88.25 193 VAL A O 1
ATOM 1535 N N . LEU A 1 194 ? -9.182 -12.304 0.777 1.00 90.56 194 LEU A N 1
ATOM 1536 C CA . LEU A 1 194 ? -9.035 -11.315 -0.288 1.00 90.56 194 LEU A CA 1
ATOM 1537 C C . LEU A 1 194 ? -9.271 -11.941 -1.672 1.00 90.56 194 LEU A C 1
ATOM 1539 O O . LEU A 1 194 ? -10.106 -11.467 -2.435 1.00 90.56 194 LEU A O 1
ATOM 1543 N N . LEU A 1 195 ? -8.621 -13.069 -1.957 1.00 92.31 195 LEU A N 1
ATOM 1544 C CA . LEU A 1 195 ? -8.700 -13.737 -3.261 1.00 92.31 195 LEU A CA 1
ATOM 1545 C C . LEU A 1 195 ? -10.110 -14.260 -3.571 1.00 92.31 195 LEU A C 1
ATOM 1547 O O . LEU A 1 195 ? -10.626 -14.095 -4.677 1.00 92.31 195 LEU A O 1
ATOM 1551 N N . TYR A 1 196 ? -10.768 -14.862 -2.576 1.00 93.38 196 TYR A N 1
ATOM 1552 C CA . TYR A 1 196 ? -12.154 -15.313 -2.711 1.00 93.38 196 TYR A CA 1
ATOM 1553 C C . TYR A 1 196 ? -13.139 -14.138 -2.799 1.00 93.38 196 TYR A C 1
ATOM 1555 O O . TYR A 1 196 ? -14.199 -14.291 -3.408 1.00 93.38 196 TYR A O 1
ATOM 1563 N N . MET A 1 197 ? -12.811 -12.970 -2.229 1.00 93.88 197 MET A N 1
ATOM 1564 C CA . MET A 1 197 ? -13.590 -11.742 -2.415 1.00 93.88 197 MET A CA 1
ATOM 1565 C C . MET A 1 197 ? -13.557 -11.287 -3.865 1.00 93.88 197 MET A C 1
ATOM 1567 O O . MET A 1 197 ? -14.617 -11.120 -4.464 1.00 93.88 197 MET A O 1
ATOM 1571 N N . GLU A 1 198 ? -12.362 -11.139 -4.430 1.00 94.50 198 GLU A N 1
ATOM 1572 C CA . GLU A 1 198 ? -12.162 -10.717 -5.817 1.00 94.50 198 GLU A CA 1
ATOM 1573 C C . GLU A 1 198 ? -12.828 -11.691 -6.796 1.00 94.50 198 GLU A C 1
ATOM 1575 O O . GLU A 1 198 ? -13.586 -11.270 -7.671 1.00 94.50 198 GLU A O 1
ATOM 1580 N N . ALA A 1 199 ? -12.650 -13.000 -6.587 1.00 94.69 199 ALA A N 1
ATOM 1581 C CA . ALA A 1 199 ? -13.282 -14.032 -7.405 1.00 94.69 199 ALA A CA 1
ATOM 1582 C C . ALA A 1 199 ? -14.821 -14.002 -7.320 1.00 94.69 199 ALA A C 1
ATOM 1584 O O . ALA A 1 199 ? -15.509 -14.110 -8.342 1.00 94.69 199 ALA A O 1
ATOM 1585 N N . ALA A 1 200 ? -15.383 -13.831 -6.117 1.00 94.81 200 ALA A N 1
ATOM 1586 C CA . ALA A 1 200 ? -16.828 -13.708 -5.929 1.00 94.81 200 ALA A CA 1
ATOM 1587 C C . ALA A 1 200 ? -17.373 -12.446 -6.604 1.00 94.81 200 ALA A C 1
ATOM 1589 O O . ALA A 1 200 ? -18.361 -12.519 -7.334 1.00 94.81 200 ALA A O 1
ATOM 1590 N N . TRP A 1 201 ? -16.716 -11.307 -6.404 1.00 94.94 201 TRP A N 1
ATOM 1591 C CA . TRP A 1 201 ? -17.100 -10.028 -6.993 1.00 94.94 201 TRP A CA 1
ATOM 1592 C C . TRP A 1 201 ? -17.056 -10.059 -8.518 1.00 94.94 201 TRP A C 1
ATOM 1594 O O . TRP A 1 201 ? -18.025 -9.645 -9.153 1.00 94.94 201 TRP A O 1
ATOM 1604 N N . TYR A 1 202 ? -16.006 -10.634 -9.106 1.00 95.31 202 TYR A N 1
ATOM 1605 C CA . TYR A 1 202 ? -15.920 -10.844 -10.550 1.00 95.31 202 TYR A CA 1
ATOM 1606 C C . TYR A 1 202 ? -17.053 -11.736 -11.065 1.00 95.31 202 TYR A C 1
ATOM 1608 O O . TYR A 1 202 ? -17.697 -11.417 -12.065 1.00 95.31 202 TYR A O 1
ATOM 1616 N N . SER A 1 203 ? -17.352 -12.824 -10.350 1.00 95.00 203 SER A N 1
ATOM 1617 C CA . SER A 1 203 ? -18.427 -13.748 -10.726 1.00 95.00 203 SER A CA 1
ATOM 1618 C C . SER A 1 203 ? -19.808 -13.086 -10.664 1.00 95.00 203 SER A C 1
ATOM 1620 O O . SER A 1 203 ? -20.627 -13.312 -11.548 1.00 95.00 203 SER A O 1
ATOM 1622 N N . PHE A 1 204 ? -20.078 -12.236 -9.667 1.00 94.75 204 PHE A N 1
ATOM 1623 C CA . PHE A 1 204 ? -21.316 -11.448 -9.619 1.00 94.75 204 PHE A CA 1
ATOM 1624 C C . PHE A 1 204 ? -21.362 -10.391 -10.724 1.00 94.75 204 PHE A C 1
ATOM 1626 O O . PHE A 1 204 ? -22.376 -10.268 -11.404 1.00 94.75 204 PHE A O 1
ATOM 1633 N N . TYR A 1 205 ? -20.265 -9.666 -10.945 1.00 94.75 205 TYR A N 1
ATOM 1634 C CA . TYR A 1 205 ? -20.198 -8.621 -11.963 1.00 94.75 205 TYR A CA 1
ATOM 1635 C C . TYR A 1 205 ? -20.459 -9.172 -13.374 1.00 94.75 205 TYR A C 1
ATOM 1637 O O . TYR A 1 205 ? -21.205 -8.579 -14.149 1.00 94.75 205 TYR A O 1
ATOM 1645 N N . THR A 1 206 ? -19.896 -10.340 -13.684 1.00 93.25 206 THR A N 1
ATOM 1646 C CA . THR A 1 206 ? -20.032 -11.011 -14.988 1.00 93.25 206 THR A CA 1
ATOM 1647 C C . THR A 1 206 ? -21.216 -11.976 -15.074 1.00 93.25 206 THR A C 1
ATOM 1649 O O . THR A 1 206 ? -21.430 -12.593 -16.115 1.00 93.25 206 THR A O 1
ATOM 1652 N N . MET A 1 207 ? -21.984 -12.125 -13.992 1.00 92.31 207 MET A N 1
ATOM 1653 C CA . MET A 1 207 ? -23.074 -13.099 -13.866 1.00 92.31 207 MET A CA 1
ATOM 1654 C C . MET A 1 207 ? -22.649 -14.553 -14.141 1.00 92.31 207 MET A C 1
ATOM 1656 O O . MET A 1 207 ? -23.413 -15.344 -14.694 1.00 92.31 207 MET A O 1
ATOM 1660 N N . GLY A 1 208 ? -21.437 -14.913 -13.713 1.00 86.50 208 GLY A N 1
ATOM 1661 C CA . GLY A 1 208 ? -20.886 -16.260 -13.832 1.00 86.50 208 GLY A CA 1
ATOM 1662 C C . GLY A 1 208 ? -20.388 -16.595 -15.233 1.00 86.50 208 GLY A C 1
ATOM 1663 O O . GLY A 1 208 ? -20.579 -17.728 -15.674 1.00 86.50 208 GLY A O 1
ATOM 1664 N N . ALA A 1 209 ? -19.777 -15.626 -15.925 1.00 79.88 209 ALA A N 1
ATOM 1665 C CA . ALA A 1 209 ? -19.118 -15.866 -17.204 1.00 79.88 209 ALA A CA 1
ATOM 1666 C C . ALA A 1 209 ? -18.165 -17.070 -17.111 1.00 79.88 209 ALA A C 1
ATOM 1668 O O . ALA A 1 209 ? -17.448 -17.241 -16.122 1.00 79.88 209 ALA A O 1
ATOM 1669 N N . ASP A 1 210 ? -18.195 -17.928 -18.129 1.00 70.19 210 ASP A N 1
ATOM 1670 C CA . ASP A 1 210 ? -17.330 -19.102 -18.179 1.00 70.19 210 ASP A CA 1
ATOM 1671 C C . ASP A 1 210 ? -15.868 -18.717 -18.479 1.00 70.19 210 ASP A C 1
ATOM 1673 O O . ASP A 1 210 ? -15.543 -17.574 -18.811 1.00 70.19 210 ASP A O 1
ATOM 1677 N N . ALA A 1 211 ? -14.967 -19.697 -18.396 1.00 66.88 211 ALA A N 1
ATOM 1678 C CA . ALA A 1 211 ? -13.548 -19.488 -18.677 1.00 66.88 211 ALA A CA 1
ATOM 1679 C C . ALA A 1 211 ? -13.266 -18.998 -20.115 1.00 66.88 211 ALA A C 1
ATOM 1681 O O . ALA A 1 211 ? -12.209 -18.418 -20.354 1.00 66.88 211 ALA A O 1
ATOM 1682 N N . ALA A 1 212 ? -14.181 -19.209 -21.070 1.00 68.44 212 ALA A N 1
ATOM 1683 C CA . ALA A 1 212 ? -14.022 -18.733 -22.445 1.00 68.44 212 ALA A CA 1
ATOM 1684 C C . ALA A 1 212 ? -14.323 -17.230 -22.586 1.00 68.44 212 ALA A C 1
ATOM 1686 O O . ALA A 1 212 ? -13.834 -16.601 -23.524 1.00 68.44 212 ALA A O 1
ATOM 1687 N N . HIS A 1 213 ? -15.078 -16.656 -21.647 1.00 80.25 213 HIS A N 1
ATOM 1688 C CA . HIS A 1 213 ? -15.421 -15.232 -21.586 1.00 80.25 213 HIS A CA 1
ATOM 1689 C C . HIS A 1 213 ? -14.663 -14.478 -20.477 1.00 80.25 213 HIS A C 1
ATOM 1691 O O . HIS A 1 213 ? -14.975 -13.324 -20.185 1.00 80.25 213 HIS A O 1
ATOM 1697 N N . TYR A 1 214 ? -13.674 -15.122 -19.854 1.00 89.25 214 TYR A N 1
ATOM 1698 C CA . TYR A 1 214 ? -12.844 -14.535 -18.808 1.00 89.25 214 TYR A CA 1
ATOM 1699 C C . TYR A 1 214 ? -11.874 -13.469 -19.358 1.00 89.25 214 TYR A C 1
ATOM 1701 O O . TYR A 1 214 ? -11.259 -13.645 -20.412 1.00 89.25 214 TYR A O 1
ATOM 1709 N N . ASP A 1 215 ? -11.706 -12.373 -18.612 1.00 90.94 215 ASP A N 1
ATOM 1710 C CA . ASP A 1 215 ? -10.868 -11.223 -18.976 1.00 90.94 215 ASP A CA 1
ATOM 1711 C C . ASP A 1 215 ? -10.078 -10.705 -17.760 1.00 90.94 215 ASP A C 1
ATOM 1713 O O . ASP A 1 215 ? -10.660 -10.273 -16.759 1.00 90.94 215 ASP A O 1
ATOM 1717 N N . ASN A 1 216 ? -8.744 -10.722 -17.872 1.00 91.38 216 ASN A N 1
ATOM 1718 C CA . ASN A 1 216 ? -7.802 -10.301 -16.829 1.00 91.38 216 ASN A CA 1
ATOM 1719 C C . ASN A 1 216 ? -7.872 -8.797 -16.546 1.00 91.38 216 ASN A C 1
ATOM 1721 O O . ASN A 1 216 ? -7.758 -8.387 -15.393 1.00 91.38 216 ASN A O 1
ATOM 1725 N N . TYR A 1 217 ? -8.097 -7.972 -17.569 1.00 92.00 217 TYR A N 1
ATOM 1726 C CA . TYR A 1 217 ? -8.223 -6.528 -17.394 1.00 92.00 217 TYR A CA 1
ATOM 1727 C C . TYR A 1 217 ? -9.536 -6.193 -16.681 1.00 92.00 217 TYR A C 1
ATOM 1729 O O . TYR A 1 217 ? -9.554 -5.359 -15.774 1.00 92.00 217 TYR A O 1
ATOM 1737 N N . LEU A 1 218 ? -10.627 -6.894 -17.008 1.00 93.19 218 LEU A N 1
ATOM 1738 C CA . LEU A 1 218 ? -11.876 -6.738 -16.262 1.00 93.19 218 LEU A CA 1
ATOM 1739 C C . LEU A 1 218 ? -11.734 -7.216 -14.809 1.00 93.19 218 LEU A C 1
ATOM 1741 O O . LEU A 1 218 ? -12.227 -6.542 -13.905 1.00 93.19 218 LEU A O 1
ATOM 1745 N N . LEU A 1 219 ? -11.043 -8.339 -14.568 1.00 94.50 219 LEU A N 1
ATOM 1746 C CA . LEU A 1 219 ? -10.750 -8.794 -13.206 1.00 94.50 219 LEU A CA 1
ATOM 1747 C C . LEU A 1 219 ? -9.970 -7.732 -12.424 1.00 94.50 219 LEU A C 1
ATOM 1749 O O . LEU A 1 219 ? -10.368 -7.416 -11.306 1.00 94.50 219 LEU A O 1
ATOM 1753 N N . ALA A 1 220 ? -8.930 -7.138 -13.017 1.00 94.44 220 ALA A N 1
ATOM 1754 C CA . ALA A 1 220 ? -8.152 -6.074 -12.385 1.00 94.44 220 ALA A CA 1
ATOM 1755 C C . ALA A 1 220 ? -9.007 -4.837 -12.044 1.00 94.44 220 ALA A C 1
ATOM 1757 O O . ALA A 1 220 ? -8.852 -4.257 -10.973 1.00 94.44 220 ALA A O 1
ATOM 1758 N N . LEU A 1 221 ? -9.964 -4.448 -12.896 1.00 93.06 221 LEU A N 1
ATOM 1759 C CA . LEU A 1 221 ? -10.890 -3.346 -12.588 1.00 93.06 221 LEU A CA 1
ATOM 1760 C C . LEU A 1 221 ? -11.852 -3.684 -11.441 1.00 93.06 221 LEU A C 1
ATOM 1762 O O . LEU A 1 221 ? -12.061 -2.859 -10.549 1.00 93.06 221 LEU A O 1
ATOM 1766 N N . VAL A 1 222 ? -12.413 -4.897 -11.439 1.00 94.44 222 VAL A N 1
ATOM 1767 C CA . VAL A 1 222 ? -13.315 -5.367 -10.376 1.00 94.44 222 VAL A CA 1
ATOM 1768 C C . VAL A 1 222 ? -12.577 -5.485 -9.040 1.00 94.44 222 VAL A C 1
ATOM 1770 O O . VAL A 1 222 ? -13.071 -4.994 -8.022 1.00 94.44 222 VAL A O 1
ATOM 1773 N N . ALA A 1 223 ? -11.388 -6.088 -9.034 1.00 94.44 223 ALA A N 1
ATOM 1774 C CA . ALA A 1 223 ? -10.531 -6.181 -7.855 1.00 94.44 223 ALA A CA 1
ATOM 1775 C C . ALA A 1 223 ? -10.073 -4.785 -7.392 1.00 94.44 223 ALA A C 1
ATOM 1777 O O . ALA A 1 223 ? -10.151 -4.465 -6.207 1.00 94.44 223 ALA A O 1
ATOM 1778 N N . GLY A 1 224 ? -9.760 -3.878 -8.320 1.00 94.06 224 GLY A N 1
ATOM 1779 C CA . GLY A 1 224 ? -9.411 -2.486 -8.034 1.00 94.06 224 GLY A CA 1
ATOM 1780 C C . GLY A 1 224 ? -10.483 -1.687 -7.276 1.00 94.06 224 GLY A C 1
ATOM 1781 O O . GLY A 1 224 ? -10.184 -0.595 -6.783 1.00 94.06 224 GLY A O 1
ATOM 1782 N N . ALA A 1 225 ? -11.712 -2.197 -7.136 1.00 92.81 225 ALA A N 1
ATOM 1783 C CA . ALA A 1 225 ? -12.765 -1.568 -6.343 1.00 92.81 225 ALA A CA 1
ATOM 1784 C C . ALA A 1 225 ? -12.625 -1.794 -4.825 1.00 92.81 225 ALA A C 1
ATOM 1786 O O . ALA A 1 225 ? -13.152 -0.989 -4.050 1.00 92.81 225 ALA A O 1
ATOM 1787 N N . TYR A 1 226 ? -11.937 -2.850 -4.365 1.00 93.12 226 TYR A N 1
ATOM 1788 C CA . TYR A 1 226 ? -11.878 -3.138 -2.926 1.00 93.12 226 TYR A CA 1
ATOM 1789 C C . TYR A 1 226 ? -10.987 -2.168 -2.130 1.00 93.12 226 TYR A C 1
ATOM 1791 O O . TYR A 1 226 ? -11.407 -1.830 -1.020 1.00 93.12 226 TYR A O 1
ATOM 1799 N N . PRO A 1 227 ? -9.820 -1.673 -2.612 1.00 96.00 227 PRO A N 1
ATOM 1800 C CA . PRO A 1 227 ? -8.981 -0.783 -1.808 1.00 96.00 227 PRO A CA 1
ATOM 1801 C C . PRO A 1 227 ? -9.696 0.519 -1.399 1.00 96.00 227 PRO A C 1
ATOM 1803 O O . PRO A 1 227 ? -9.677 0.847 -0.208 1.00 96.00 227 PRO A O 1
ATOM 1806 N N . PRO A 1 228 ? -10.441 1.213 -2.292 1.00 96.00 228 PRO A N 1
ATOM 1807 C CA . PRO A 1 228 ? -11.262 2.363 -1.900 1.00 96.00 228 PRO A CA 1
ATOM 1808 C C . PRO A 1 228 ? -12.353 2.034 -0.865 1.00 96.00 228 PRO A C 1
ATOM 1810 O O . PRO A 1 228 ? -12.607 2.834 0.040 1.00 96.00 228 PRO A O 1
ATOM 1813 N N . VAL A 1 229 ? -12.996 0.862 -0.967 1.00 95.75 229 VAL A N 1
ATOM 1814 C CA . VAL A 1 229 ? -14.016 0.401 -0.002 1.00 95.75 229 VAL A CA 1
ATOM 1815 C C . VAL A 1 229 ? -13.381 0.101 1.358 1.00 95.75 229 VAL A C 1
ATOM 1817 O O . VAL A 1 229 ? -13.880 0.556 2.392 1.00 95.75 229 VAL A O 1
ATOM 1820 N N . ALA A 1 230 ? -12.249 -0.605 1.357 1.00 96.94 230 ALA A N 1
ATOM 1821 C CA . ALA A 1 230 ? -11.467 -0.900 2.548 1.00 96.94 230 ALA A CA 1
ATOM 1822 C C . ALA A 1 230 ? -10.991 0.391 3.229 1.00 96.94 230 ALA A C 1
ATOM 1824 O O . ALA A 1 230 ? -11.090 0.498 4.448 1.00 96.94 230 ALA A O 1
ATOM 1825 N N . ALA A 1 231 ? -10.573 1.407 2.469 1.00 97.62 231 ALA A N 1
ATOM 1826 C CA . ALA A 1 231 ? -10.196 2.713 3.007 1.00 97.62 231 ALA A CA 1
ATOM 1827 C C . ALA A 1 231 ? -11.356 3.403 3.736 1.00 97.62 231 ALA A C 1
ATOM 1829 O O . ALA A 1 231 ? -11.206 3.822 4.885 1.00 97.62 231 ALA A O 1
ATOM 1830 N N . ALA A 1 232 ? -12.531 3.484 3.104 1.00 97.38 232 ALA A N 1
ATOM 1831 C CA . ALA A 1 232 ? -13.713 4.083 3.721 1.00 97.38 232 ALA A CA 1
ATOM 1832 C C . ALA A 1 232 ? -14.079 3.378 5.041 1.00 97.38 232 ALA A C 1
ATOM 1834 O O . ALA A 1 232 ? -14.328 4.037 6.055 1.00 97.38 232 ALA A O 1
ATOM 1835 N N . LEU A 1 233 ? -14.046 2.041 5.054 1.00 98.00 233 LEU A N 1
ATOM 1836 C CA . LEU A 1 233 ? -14.269 1.246 6.261 1.00 98.00 233 LEU A CA 1
ATOM 1837 C C . LEU A 1 233 ? -13.158 1.434 7.306 1.00 98.00 233 LEU A C 1
ATOM 1839 O O . LEU A 1 233 ? -13.463 1.558 8.490 1.00 98.00 233 LEU A O 1
ATOM 1843 N N . ALA A 1 234 ? -11.890 1.504 6.899 1.00 98.25 234 ALA A N 1
ATOM 1844 C CA . ALA A 1 234 ? -10.759 1.702 7.803 1.00 98.25 234 ALA A CA 1
ATOM 1845 C C . ALA A 1 234 ? -10.901 3.003 8.604 1.00 98.25 234 ALA A C 1
ATOM 1847 O O . ALA A 1 234 ? -10.712 2.991 9.821 1.00 98.25 234 ALA A O 1
ATOM 1848 N N . PHE A 1 235 ? -11.311 4.105 7.967 1.00 98.06 235 PHE A N 1
ATOM 1849 C CA . PHE A 1 235 ? -11.522 5.379 8.666 1.00 98.06 235 PHE A CA 1
ATOM 1850 C C . PHE A 1 235 ? -12.769 5.371 9.555 1.00 98.06 235 PHE A C 1
ATOM 1852 O O . PHE A 1 235 ? -12.735 5.942 10.648 1.00 98.06 235 PHE A O 1
ATOM 1859 N N . PHE A 1 236 ? -13.838 4.672 9.154 1.00 98.38 236 PHE A N 1
ATOM 1860 C CA . PHE A 1 236 ? -14.983 4.419 10.035 1.00 98.38 236 PHE A CA 1
ATOM 1861 C C . PHE A 1 236 ? -14.566 3.656 11.299 1.00 98.38 236 PHE A C 1
ATOM 1863 O O . PHE A 1 236 ? -14.921 4.047 12.413 1.00 98.38 236 PHE A O 1
ATOM 1870 N N . PHE A 1 237 ? -13.786 2.587 11.153 1.00 98.56 237 PHE A N 1
ATOM 1871 C CA . PHE A 1 237 ? -13.359 1.790 12.294 1.00 98.56 237 PHE A CA 1
ATOM 1872 C C . PHE A 1 237 ? -12.283 2.481 13.139 1.00 98.56 237 PHE A C 1
ATOM 1874 O O . PHE A 1 237 ? -12.274 2.307 14.357 1.00 98.56 237 PHE A O 1
ATOM 1881 N N . LEU A 1 238 ? -11.440 3.329 12.542 1.00 98.19 238 LEU A N 1
ATOM 1882 C CA . LEU A 1 238 ? -10.529 4.205 13.280 1.00 98.19 238 LEU A CA 1
ATOM 1883 C C . LEU A 1 238 ? -11.312 5.204 14.145 1.00 98.19 238 LEU A C 1
ATOM 1885 O O . LEU A 1 238 ? -11.036 5.329 15.339 1.00 98.19 238 LEU A O 1
ATOM 1889 N N . TYR A 1 239 ? -12.339 5.848 13.577 1.00 98.06 239 TYR A N 1
ATOM 1890 C CA . TYR A 1 239 ? -13.296 6.665 14.330 1.00 98.06 239 TYR A CA 1
ATOM 1891 C C . TYR A 1 239 ? -13.909 5.866 15.486 1.00 98.06 239 TYR A C 1
ATOM 1893 O O . TYR A 1 239 ? -13.897 6.317 16.632 1.00 98.06 239 TYR A O 1
ATOM 1901 N N . LEU A 1 240 ? -14.409 4.662 15.195 1.00 97.81 240 LEU A N 1
ATOM 1902 C CA . LEU A 1 240 ? -15.120 3.834 16.162 1.00 97.81 240 LEU A CA 1
ATOM 1903 C C . LEU A 1 240 ? -14.211 3.377 17.315 1.00 97.81 240 LEU A C 1
ATOM 1905 O O . LEU A 1 240 ? -14.664 3.311 18.460 1.00 97.81 240 LEU A O 1
ATOM 1909 N N . PHE A 1 241 ? -12.937 3.097 17.031 1.00 97.94 241 PHE A N 1
ATOM 1910 C CA . PHE A 1 241 ? -11.930 2.696 18.014 1.00 97.94 241 PHE A CA 1
ATOM 1911 C C . PHE A 1 241 ? -11.670 3.783 19.068 1.00 97.94 241 PHE A C 1
ATOM 1913 O O . PHE A 1 241 ? -11.680 3.506 20.272 1.00 97.94 241 PHE A O 1
ATOM 1920 N N . PHE A 1 242 ? -11.495 5.038 18.645 1.00 96.56 242 PHE A N 1
ATOM 1921 C CA . PHE A 1 242 ? -11.337 6.154 19.584 1.00 96.56 242 PHE A CA 1
ATOM 1922 C C . PHE A 1 242 ? -12.668 6.543 20.246 1.00 96.56 242 PHE A C 1
ATOM 1924 O O . PHE A 1 242 ? -12.685 6.847 21.442 1.00 96.56 242 PHE A O 1
ATOM 1931 N N . ALA A 1 243 ? -13.794 6.423 19.532 1.00 95.44 243 ALA A N 1
ATOM 1932 C CA . ALA A 1 243 ? -15.129 6.715 20.061 1.00 95.44 243 ALA A CA 1
ATOM 1933 C C . ALA A 1 243 ? -15.566 5.780 21.205 1.00 95.44 243 ALA A C 1
ATOM 1935 O O . ALA A 1 243 ? -16.522 6.095 21.917 1.00 95.44 243 ALA A O 1
ATOM 1936 N N . ALA A 1 244 ? -14.869 4.657 21.419 1.00 94.12 244 ALA A N 1
ATOM 1937 C CA . ALA A 1 244 ? -15.103 3.790 22.569 1.00 94.12 244 ALA A CA 1
ATOM 1938 C C . ALA A 1 244 ? -14.902 4.544 23.900 1.00 94.12 244 ALA A C 1
ATOM 1940 O O . ALA A 1 244 ? -15.739 4.434 24.799 1.00 94.12 244 ALA A O 1
ATOM 1941 N N . ASN A 1 245 ? -13.839 5.352 24.018 1.00 91.75 245 ASN A N 1
ATOM 1942 C CA . ASN A 1 245 ? -13.476 6.062 25.254 1.00 91.75 245 ASN A CA 1
ATOM 1943 C C . ASN A 1 245 ? -13.541 7.598 25.136 1.00 91.75 245 ASN A C 1
ATOM 1945 O O . ASN A 1 245 ? -13.569 8.286 26.156 1.00 91.75 245 ASN A O 1
ATOM 1949 N N . TYR A 1 246 ? -13.560 8.144 23.917 1.00 92.81 246 TYR A N 1
ATOM 1950 C CA . TYR A 1 246 ? -13.502 9.584 23.659 1.00 92.81 246 TYR A CA 1
ATOM 1951 C C . TYR A 1 246 ? -14.770 10.128 22.990 1.00 92.81 246 TYR A C 1
ATOM 1953 O O . TYR A 1 246 ? -15.513 9.379 22.353 1.00 92.81 246 TYR A O 1
ATOM 1961 N N . PRO A 1 247 ? -15.037 11.447 23.095 1.00 91.75 247 PRO A N 1
ATOM 1962 C CA . PRO A 1 247 ? -16.146 12.072 22.386 1.00 91.75 247 PRO A CA 1
ATOM 1963 C C . PRO A 1 247 ? -16.081 11.807 20.877 1.00 91.75 247 PRO A C 1
ATOM 1965 O O . PRO A 1 247 ? -15.023 11.899 20.243 1.00 91.75 247 PRO A O 1
ATOM 1968 N N . ARG A 1 248 ? -17.242 11.514 20.287 1.00 93.56 248 ARG A N 1
ATOM 1969 C CA . ARG A 1 248 ? -17.382 11.196 18.859 1.00 93.56 248 ARG A CA 1
ATOM 1970 C C . ARG A 1 248 ? -16.883 12.331 17.958 1.00 93.56 248 ARG A C 1
ATOM 1972 O O . ARG A 1 248 ? -16.312 12.071 16.909 1.00 93.56 248 ARG A O 1
ATOM 1979 N N . GLN A 1 249 ? -17.043 13.581 18.385 1.00 93.38 249 GLN A N 1
ATOM 1980 C CA . GLN A 1 249 ? -16.604 14.771 17.656 1.00 93.38 249 GLN A CA 1
ATOM 1981 C C . GLN A 1 249 ? -15.078 14.805 17.470 1.00 93.38 249 GLN A C 1
ATOM 1983 O O . GLN A 1 249 ? -14.601 15.052 16.368 1.00 93.38 249 GLN A O 1
ATOM 1988 N N . PHE A 1 250 ? -14.306 14.504 18.520 1.00 95.38 250 PHE A N 1
ATOM 1989 C CA . PHE A 1 250 ? -12.843 14.447 18.427 1.00 95.38 250 PHE A CA 1
ATOM 1990 C C . PHE A 1 250 ? -12.359 13.188 17.705 1.00 95.38 250 PHE A C 1
ATOM 1992 O O . PHE A 1 250 ? -11.392 13.243 16.951 1.00 95.38 250 PHE A O 1
ATOM 1999 N N . SER A 1 251 ? -13.069 12.070 17.861 1.00 96.25 251 SER A N 1
ATOM 2000 C CA . SER A 1 251 ? -12.762 10.832 17.129 1.00 96.25 251 SER A CA 1
ATOM 2001 C C . SER A 1 251 ? -12.948 11.003 15.613 1.00 96.25 251 SER A C 1
ATOM 2003 O O . SER A 1 251 ? -12.166 10.473 14.828 1.00 96.25 251 SER A O 1
ATOM 2005 N N . LEU A 1 252 ? -13.946 11.795 15.196 1.00 96.81 252 LEU A N 1
ATOM 2006 C CA . LEU A 1 252 ? -14.174 12.159 13.794 1.00 96.81 252 LEU A CA 1
ATOM 2007 C C . LEU A 1 252 ? -13.002 12.963 13.218 1.00 96.81 252 LEU A C 1
ATOM 2009 O O . LEU A 1 252 ? -12.605 12.698 12.090 1.00 96.81 252 LEU A O 1
ATOM 2013 N N . ILE A 1 253 ? -12.432 13.900 13.985 1.00 97.31 253 ILE A N 1
ATOM 2014 C CA . ILE A 1 253 ? -11.252 14.675 13.563 1.00 97.31 253 ILE A CA 1
ATOM 2015 C C . ILE A 1 253 ? -10.080 13.737 13.253 1.00 97.31 253 ILE A C 1
ATOM 2017 O O . ILE A 1 253 ? -9.479 13.849 12.191 1.00 97.31 253 ILE A O 1
ATOM 2021 N N . GLY A 1 254 ? -9.790 12.772 14.132 1.00 96.44 254 GLY A N 1
ATOM 2022 C CA . GLY A 1 254 ? -8.706 11.813 13.896 1.00 96.44 254 GLY A CA 1
ATOM 2023 C C . GLY A 1 254 ? -8.908 10.979 12.623 1.00 96.44 254 GLY A C 1
ATOM 2024 O O . GLY A 1 254 ? -7.983 10.816 11.829 1.00 96.44 254 GLY A O 1
ATOM 2025 N N . ALA A 1 255 ? -10.137 10.510 12.381 1.00 97.69 255 ALA A N 1
ATOM 2026 C CA . ALA A 1 255 ? -10.483 9.791 11.153 1.00 97.69 255 ALA A CA 1
ATOM 2027 C C . ALA A 1 255 ? -10.410 10.679 9.895 1.00 97.69 255 ALA A C 1
ATOM 2029 O O . ALA A 1 255 ? -9.935 10.226 8.854 1.00 97.69 255 ALA A O 1
ATOM 2030 N N . ALA A 1 256 ? -10.832 11.944 9.992 1.00 97.81 256 ALA A N 1
ATOM 2031 C CA . ALA A 1 256 ? -10.749 12.908 8.898 1.00 97.81 256 ALA A CA 1
ATOM 2032 C C . ALA A 1 256 ? -9.291 13.195 8.513 1.00 97.81 256 ALA A C 1
ATOM 2034 O O . ALA A 1 256 ? -8.952 13.100 7.336 1.00 97.81 256 ALA A O 1
ATOM 2035 N N . VAL A 1 257 ? -8.411 13.451 9.489 1.00 98.06 257 VAL A N 1
ATOM 2036 C CA . VAL A 1 257 ? -6.973 13.638 9.230 1.00 98.06 257 VAL A CA 1
ATOM 2037 C C . VAL A 1 257 ? -6.382 12.397 8.561 1.00 98.06 257 VAL A C 1
ATOM 2039 O O . VAL A 1 257 ? -5.738 12.522 7.522 1.00 98.06 257 VAL A O 1
ATOM 2042 N N . ALA A 1 258 ? -6.663 11.202 9.096 1.00 97.38 258 ALA A N 1
ATOM 2043 C CA . ALA A 1 258 ? -6.154 9.942 8.551 1.00 97.38 258 ALA A CA 1
ATOM 2044 C C . ALA A 1 258 ? -6.556 9.731 7.080 1.00 97.38 258 ALA A C 1
ATOM 2046 O O . ALA A 1 258 ? -5.776 9.194 6.294 1.00 97.38 258 ALA A O 1
ATOM 2047 N N . SER A 1 259 ? -7.751 10.189 6.689 1.00 97.00 259 SER A N 1
ATOM 2048 C CA . SER A 1 259 ? -8.279 9.998 5.334 1.00 97.00 259 SER A CA 1
ATOM 2049 C C . SER A 1 259 ? -7.495 10.712 4.228 1.00 97.00 259 SER A C 1
ATOM 2051 O O . SER A 1 259 ? -7.523 10.255 3.076 1.00 97.00 259 SER A O 1
ATOM 2053 N N . PHE A 1 260 ? -6.748 11.761 4.593 1.00 97.12 260 PHE A N 1
ATOM 2054 C CA . PHE A 1 260 ? -6.021 12.658 3.688 1.00 97.12 260 PHE A CA 1
ATOM 2055 C C . PHE A 1 260 ? -4.493 12.608 3.864 1.00 97.12 260 PHE A C 1
ATOM 2057 O O . PHE A 1 260 ? -3.779 13.480 3.368 1.00 97.12 260 PHE A O 1
ATOM 2064 N N . VAL A 1 261 ? -3.969 11.611 4.581 1.00 97.19 261 VAL A N 1
ATOM 2065 C CA . VAL A 1 261 ? -2.521 11.372 4.689 1.00 97.19 261 VAL A CA 1
ATOM 2066 C C . VAL A 1 261 ? -1.990 10.854 3.340 1.00 97.19 261 VAL A C 1
ATOM 2068 O O . VAL A 1 261 ? -2.496 9.828 2.881 1.00 97.19 261 VAL A O 1
ATOM 2071 N N . PRO A 1 262 ? -0.976 11.487 2.709 1.00 95.31 262 PRO A N 1
ATOM 2072 C CA . PRO A 1 262 ? -0.526 11.147 1.354 1.00 95.31 262 PRO A CA 1
ATOM 2073 C C . PRO A 1 262 ? -0.173 9.670 1.138 1.00 95.31 262 PRO A C 1
ATOM 2075 O O . PRO A 1 262 ? -0.690 9.049 0.212 1.00 95.31 262 PRO A O 1
ATOM 2078 N N . ILE A 1 263 ? 0.617 9.054 2.022 1.00 94.06 263 ILE A N 1
ATOM 2079 C CA . ILE A 1 263 ? 0.971 7.630 1.892 1.00 94.06 263 ILE A CA 1
ATOM 2080 C C . ILE A 1 263 ? -0.254 6.706 2.010 1.00 94.06 263 ILE A C 1
ATOM 2082 O O . ILE A 1 263 ? -0.318 5.684 1.336 1.00 94.06 263 ILE A O 1
ATOM 2086 N N . ILE A 1 264 ? -1.261 7.082 2.810 1.00 95.69 264 ILE A N 1
ATOM 2087 C CA . ILE A 1 264 ? -2.527 6.337 2.946 1.00 95.69 264 ILE A CA 1
ATOM 2088 C C . ILE A 1 264 ? -3.444 6.598 1.740 1.00 95.69 264 ILE A C 1
ATOM 2090 O O . ILE A 1 264 ? -4.309 5.789 1.414 1.00 95.69 264 ILE A O 1
ATOM 2094 N N . VAL A 1 265 ? -3.327 7.749 1.083 1.00 95.38 265 VAL A N 1
ATOM 2095 C CA . VAL A 1 265 ? -4.012 8.014 -0.187 1.00 95.38 265 VAL A CA 1
ATOM 2096 C C . VAL A 1 265 ? -3.458 7.105 -1.278 1.00 95.38 265 VAL A C 1
ATOM 2098 O O . VAL A 1 265 ? -4.244 6.432 -1.938 1.00 95.38 265 VAL A O 1
ATOM 2101 N N . LEU A 1 266 ? -2.131 7.050 -1.411 1.00 92.81 266 LEU A N 1
ATOM 2102 C CA . LEU A 1 266 ? -1.447 6.272 -2.441 1.00 92.81 266 LEU A CA 1
ATOM 2103 C C . LEU A 1 266 ? -1.666 4.768 -2.244 1.00 92.81 266 LEU A C 1
ATOM 2105 O O . LEU A 1 266 ? -2.270 4.141 -3.105 1.00 92.81 266 LEU A O 1
ATOM 2109 N N . LYS A 1 267 ? -1.316 4.217 -1.073 1.00 93.12 267 LYS A N 1
ATOM 2110 C CA . LYS A 1 267 ? -1.360 2.764 -0.804 1.00 93.12 267 LYS A CA 1
ATOM 2111 C C . LYS A 1 267 ? -2.748 2.161 -0.589 1.00 93.12 267 LYS A C 1
ATOM 2113 O O . LYS A 1 267 ? -2.878 0.969 -0.332 1.00 93.12 267 LYS A O 1
ATOM 2118 N N . LEU A 1 268 ? -3.799 2.976 -0.634 1.00 95.19 268 LEU A N 1
ATOM 2119 C CA . LEU A 1 268 ? -5.185 2.500 -0.627 1.00 95.19 268 LEU A CA 1
ATOM 2120 C C . LEU A 1 268 ? -5.940 2.956 -1.894 1.00 95.19 268 LEU A C 1
ATOM 2122 O O . LEU A 1 268 ? -7.173 2.943 -1.916 1.00 95.19 268 LEU A O 1
ATOM 2126 N N . SER A 1 269 ? -5.224 3.408 -2.927 1.00 94.81 269 SER A N 1
ATOM 2127 C CA . SER A 1 269 ? -5.808 3.833 -4.201 1.00 94.81 269 SER A CA 1
ATOM 2128 C C . SER A 1 269 ? -6.365 2.648 -5.001 1.00 94.81 269 SER A C 1
ATOM 2130 O O . SER A 1 269 ? -6.040 1.487 -4.755 1.00 94.81 269 SER A O 1
ATOM 2132 N N . SER A 1 270 ? -7.267 2.915 -5.946 1.00 93.81 270 SER A N 1
ATOM 2133 C CA . SER A 1 270 ? -7.753 1.872 -6.850 1.00 93.81 270 SER A CA 1
ATOM 2134 C C . SER A 1 270 ? -6.615 1.408 -7.759 1.00 93.81 270 SER A C 1
ATOM 2136 O O . SER A 1 270 ? -5.962 2.242 -8.386 1.00 93.81 270 SER A O 1
ATOM 2138 N N . GLY A 1 271 ? -6.393 0.093 -7.812 1.00 89.81 271 GLY A N 1
ATOM 2139 C CA . GLY A 1 271 ? -5.254 -0.537 -8.488 1.00 89.81 271 GLY A CA 1
ATOM 2140 C C . GLY A 1 271 ? -4.193 -1.095 -7.531 1.00 89.81 271 GLY A C 1
ATOM 2141 O O . GLY A 1 271 ? -3.535 -2.069 -7.883 1.00 89.81 271 GLY A O 1
ATOM 2142 N N . GLU A 1 272 ? -4.119 -0.595 -6.291 1.00 92.31 272 GLU A N 1
ATOM 2143 C CA . GLU A 1 272 ? -3.324 -1.169 -5.188 1.00 92.31 272 GLU A CA 1
ATOM 2144 C C . GLU A 1 272 ? -3.999 -2.430 -4.629 1.00 92.31 272 GLU A C 1
ATOM 2146 O O . GLU A 1 272 ? -4.453 -2.467 -3.481 1.00 92.31 272 GLU A O 1
ATOM 2151 N N . MET A 1 273 ? -4.125 -3.470 -5.456 1.00 92.00 273 MET A N 1
ATOM 2152 C CA . MET A 1 273 ? -4.757 -4.751 -5.102 1.00 92.00 273 MET A CA 1
ATOM 2153 C C . MET A 1 273 ? -3.831 -5.613 -4.220 1.00 92.00 273 MET A C 1
ATOM 2155 O O . MET A 1 273 ? -3.668 -6.813 -4.414 1.00 92.00 273 MET A O 1
ATOM 2159 N N . GLU A 1 274 ? -3.185 -4.974 -3.245 1.00 89.69 274 GLU A N 1
ATOM 2160 C CA . GLU A 1 274 ? -2.341 -5.591 -2.234 1.00 89.69 274 GLU A CA 1
ATOM 2161 C C . GLU A 1 274 ? -3.105 -5.916 -0.938 1.00 89.69 274 GLU A C 1
ATOM 2163 O O . GLU A 1 274 ? -4.129 -5.327 -0.574 1.00 89.69 274 GLU A O 1
ATOM 2168 N N . VAL A 1 275 ? -2.526 -6.780 -0.110 1.00 90.38 275 VAL A N 1
ATOM 2169 C CA . VAL A 1 275 ? -3.074 -7.107 1.221 1.00 90.38 275 VAL A CA 1
ATOM 2170 C C . VAL A 1 275 ? -3.112 -5.914 2.185 1.00 90.38 275 VAL A C 1
ATOM 2172 O O . VAL A 1 275 ? -3.805 -5.958 3.205 1.00 90.38 275 VAL A O 1
ATOM 2175 N N . GLN A 1 276 ? -2.367 -4.843 1.898 1.00 90.75 276 GLN A N 1
ATOM 2176 C CA . GLN A 1 276 ? -2.212 -3.685 2.777 1.00 90.75 276 GLN A CA 1
ATOM 2177 C C . GLN A 1 276 ? -3.502 -2.851 2.941 1.00 90.75 276 GLN A C 1
ATOM 2179 O O . GLN A 1 276 ? -3.871 -2.592 4.090 1.00 90.75 276 GLN A O 1
ATOM 2184 N N . PRO A 1 277 ? -4.245 -2.466 1.884 1.00 94.69 277 PRO A N 1
ATOM 2185 C CA . PRO A 1 277 ? -5.543 -1.812 2.053 1.00 94.69 277 PRO A CA 1
ATOM 2186 C C . PRO A 1 277 ? -6.526 -2.612 2.915 1.00 94.69 277 PRO A C 1
ATOM 2188 O O . PRO A 1 277 ? -7.153 -2.061 3.827 1.00 94.69 277 PRO A O 1
ATOM 2191 N N . TYR A 1 278 ? -6.614 -3.927 2.686 1.00 94.75 278 TYR A N 1
ATOM 2192 C CA . TYR A 1 278 ? -7.464 -4.811 3.486 1.00 94.75 278 TYR A CA 1
ATOM 2193 C C . TYR A 1 278 ? -6.989 -4.883 4.949 1.00 94.75 278 TYR A C 1
ATOM 2195 O O . TYR A 1 278 ? -7.809 -4.911 5.870 1.00 94.75 278 TYR A O 1
ATOM 2203 N N . ALA A 1 279 ? -5.672 -4.826 5.180 1.00 94.25 279 ALA A N 1
ATOM 2204 C CA . ALA A 1 279 ? -5.068 -4.802 6.509 1.00 94.25 279 ALA A CA 1
ATOM 2205 C C . ALA A 1 279 ? -5.612 -3.680 7.394 1.00 94.25 279 ALA A C 1
ATOM 2207 O O . ALA A 1 279 ? -6.001 -3.933 8.532 1.00 94.25 279 ALA A O 1
ATOM 2208 N N . PHE A 1 280 ? -5.648 -2.444 6.889 1.00 96.25 280 PHE A N 1
ATOM 2209 C CA . PHE A 1 280 ? -6.077 -1.286 7.679 1.00 96.25 280 PHE A CA 1
ATOM 2210 C C . PHE A 1 280 ? -7.565 -1.335 8.019 1.00 96.25 280 PHE A C 1
ATOM 2212 O O . PHE A 1 280 ? -7.945 -1.008 9.148 1.00 96.25 280 PHE A O 1
ATOM 2219 N N . PHE A 1 281 ? -8.394 -1.814 7.085 1.00 97.06 281 PHE A N 1
ATOM 2220 C CA . PHE A 1 281 ? -9.790 -2.135 7.368 1.00 97.06 281 PHE A CA 1
ATOM 2221 C C . PHE A 1 281 ? -9.887 -3.165 8.501 1.00 97.06 281 PHE A C 1
ATOM 2223 O O . PHE A 1 281 ? -10.505 -2.884 9.530 1.00 97.06 281 PHE A O 1
ATOM 2230 N N . ALA A 1 282 ? -9.272 -4.337 8.330 1.00 96.12 282 ALA A N 1
ATOM 2231 C CA . ALA A 1 282 ? -9.457 -5.462 9.236 1.00 96.12 282 ALA A CA 1
ATOM 2232 C C . ALA A 1 282 ? -8.854 -5.188 10.623 1.00 96.12 282 ALA A C 1
ATOM 2234 O O . ALA A 1 282 ? -9.428 -5.572 11.642 1.00 96.12 282 ALA A O 1
ATOM 2235 N N . LEU A 1 283 ? -7.739 -4.457 10.678 1.00 96.00 283 LEU A N 1
ATOM 2236 C CA . LEU A 1 283 ? -7.093 -4.025 11.913 1.00 96.00 283 LEU A CA 1
ATOM 2237 C C . LEU A 1 283 ? -7.975 -3.032 12.672 1.00 96.00 283 LEU A C 1
ATOM 2239 O O . LEU A 1 283 ? -8.207 -3.215 13.866 1.00 96.00 283 LEU A O 1
ATOM 2243 N N . GLY A 1 284 ? -8.523 -2.023 11.986 1.00 97.38 284 GLY A N 1
ATOM 2244 C CA . GLY A 1 284 ? -9.501 -1.113 12.579 1.00 97.38 284 GLY A CA 1
ATOM 2245 C C . GLY A 1 284 ? -10.751 -1.858 13.056 1.00 97.38 284 GLY A C 1
ATOM 2246 O O . GLY A 1 284 ? -11.212 -1.642 14.180 1.00 97.38 284 GLY A O 1
ATOM 2247 N N . PHE A 1 285 ? -11.291 -2.755 12.230 1.00 98.06 285 PHE A N 1
ATOM 2248 C CA . PHE A 1 285 ? -12.482 -3.543 12.541 1.00 98.06 285 PHE A CA 1
ATOM 2249 C C . PHE A 1 285 ? -12.282 -4.393 13.800 1.00 98.06 285 PHE A C 1
ATOM 2251 O O . PHE A 1 285 ? -13.082 -4.315 14.734 1.00 98.06 285 PHE A O 1
ATOM 2258 N N . PHE A 1 286 ? -11.169 -5.122 13.873 1.00 96.94 286 PHE A N 1
ATOM 2259 C CA . PHE A 1 286 ? -10.791 -5.903 15.043 1.00 96.94 286 PHE A CA 1
ATOM 2260 C C . PHE A 1 286 ? -10.615 -5.033 16.294 1.00 96.94 286 PHE A C 1
ATOM 2262 O O . PHE A 1 286 ? -11.258 -5.285 17.316 1.00 96.94 286 PHE A O 1
ATOM 2269 N N . LEU A 1 287 ? -9.774 -3.995 16.221 1.00 97.25 287 LEU A N 1
ATOM 2270 C CA . LEU A 1 287 ? -9.426 -3.167 17.379 1.00 97.25 287 LEU A CA 1
ATOM 2271 C C . LEU A 1 287 ? -10.630 -2.389 17.916 1.00 97.25 287 LEU A C 1
ATOM 2273 O O . LEU A 1 287 ? -10.787 -2.268 19.129 1.00 97.25 287 LEU A O 1
ATOM 2277 N N . SER A 1 288 ? -11.498 -1.884 17.039 1.00 97.44 288 SER A N 1
ATOM 2278 C CA . SER A 1 288 ? -12.717 -1.182 17.449 1.00 97.44 288 SER A CA 1
ATOM 2279 C C . SER A 1 288 ? -13.724 -2.125 18.109 1.00 97.44 288 SER A C 1
ATOM 2281 O O . SER A 1 288 ? -14.192 -1.821 19.206 1.00 97.44 288 SER A O 1
ATOM 2283 N N . ALA A 1 289 ? -14.007 -3.291 17.518 1.00 97.25 289 ALA A N 1
ATOM 2284 C CA . ALA A 1 289 ? -14.881 -4.291 18.130 1.00 97.25 289 ALA A CA 1
ATOM 2285 C C . ALA A 1 289 ? -14.343 -4.744 19.497 1.00 97.25 289 ALA A C 1
ATOM 2287 O O . ALA A 1 289 ? -15.099 -4.824 20.469 1.00 97.25 289 ALA A O 1
ATOM 2288 N N . TYR A 1 290 ? -13.026 -4.955 19.592 1.00 96.75 290 TYR A N 1
ATOM 2289 C CA . TYR A 1 290 ? -12.353 -5.293 20.839 1.00 96.75 290 TYR A CA 1
ATOM 2290 C C . TYR A 1 290 ? -12.483 -4.175 21.885 1.00 96.75 290 TYR A C 1
ATOM 2292 O O . TYR A 1 290 ? -12.866 -4.446 23.021 1.00 96.75 290 TYR A O 1
ATOM 2300 N N . ALA A 1 291 ? -12.218 -2.918 21.514 1.00 96.06 291 ALA A N 1
ATOM 2301 C CA . ALA A 1 291 ? -12.298 -1.768 22.417 1.00 96.06 291 ALA A CA 1
ATOM 2302 C C . ALA A 1 291 ? -13.709 -1.577 22.995 1.00 96.06 291 ALA A C 1
ATOM 2304 O O . ALA A 1 291 ? -13.858 -1.364 24.200 1.00 96.06 291 ALA A O 1
ATOM 2305 N N . TRP A 1 292 ? -14.746 -1.699 22.161 1.00 95.12 292 TRP A N 1
ATOM 2306 C CA . TRP A 1 292 ? -16.135 -1.612 22.615 1.00 95.12 292 TRP A CA 1
ATOM 2307 C C . TRP A 1 292 ? -16.514 -2.773 23.535 1.00 95.12 292 TRP A C 1
ATOM 2309 O O . TRP A 1 292 ? -17.117 -2.537 24.578 1.00 95.12 292 TRP A O 1
ATOM 2319 N N . GLY A 1 293 ? -16.093 -4.001 23.221 1.00 93.75 293 GLY A N 1
ATOM 2320 C CA . GLY A 1 293 ? -16.323 -5.155 24.092 1.00 93.75 293 GLY A CA 1
ATOM 2321 C C . GLY A 1 293 ? -15.587 -5.073 25.432 1.00 93.75 293 GLY A C 1
ATOM 2322 O O . GLY A 1 293 ? -16.172 -5.371 26.469 1.00 93.75 293 GLY A O 1
ATOM 2323 N N . ALA A 1 294 ? -14.335 -4.608 25.432 1.00 91.44 294 ALA A N 1
ATOM 2324 C CA . ALA A 1 294 ? -13.510 -4.473 26.635 1.00 91.44 294 ALA A CA 1
ATOM 2325 C C . ALA A 1 294 ? -13.987 -3.359 27.585 1.00 91.44 294 ALA A C 1
ATOM 2327 O O . ALA A 1 294 ? -13.641 -3.367 28.767 1.00 91.44 294 ALA A O 1
ATOM 2328 N N . LYS A 1 295 ? -14.766 -2.396 27.079 1.00 88.00 295 LYS A N 1
ATOM 2329 C CA . LYS A 1 295 ? -15.388 -1.329 27.875 1.00 88.00 295 LYS A CA 1
ATOM 2330 C C . LYS A 1 295 ? -16.639 -1.800 28.628 1.00 88.00 295 LYS A C 1
ATOM 2332 O O . LYS A 1 295 ? -16.990 -1.211 29.653 1.00 88.00 295 LYS A O 1
ATOM 2337 N N . GLU A 1 296 ? -17.332 -2.818 28.122 1.00 87.38 296 GLU A N 1
ATOM 2338 C CA . GLU A 1 296 ? -18.587 -3.296 28.703 1.00 87.38 296 GLU A CA 1
ATOM 2339 C C . GLU A 1 296 ? -18.379 -3.875 30.108 1.00 87.38 296 GLU A C 1
ATOM 2341 O O . GLU A 1 296 ? -17.466 -4.657 30.363 1.00 87.38 296 GLU A O 1
ATOM 2346 N N . LYS A 1 297 ? -19.269 -3.511 31.039 1.00 79.56 297 LYS A N 1
ATOM 2347 C CA . LYS A 1 297 ? -19.171 -3.941 32.446 1.00 79.56 297 LYS A CA 1
ATOM 2348 C C . LYS A 1 297 ? -19.703 -5.352 32.694 1.00 79.56 297 LYS A C 1
ATOM 2350 O O . LYS A 1 297 ? -19.385 -5.940 33.716 1.00 79.56 297 LYS A O 1
ATOM 2355 N N . LYS A 1 298 ? -20.566 -5.860 31.811 1.00 84.19 298 LYS A N 1
ATOM 2356 C CA . LYS A 1 298 ? -21.223 -7.165 31.954 1.00 84.19 298 LYS A CA 1
ATOM 2357 C C . LYS A 1 298 ? -20.884 -8.052 30.772 1.00 84.19 298 LYS A C 1
ATOM 2359 O O . LYS A 1 298 ? -20.995 -7.610 29.626 1.00 84.19 298 LYS A O 1
ATOM 2364 N N . PHE A 1 299 ? -20.597 -9.321 31.045 1.00 86.06 299 PHE A N 1
ATOM 2365 C CA . PHE A 1 299 ? -20.292 -10.290 29.997 1.00 86.06 299 PHE A CA 1
ATOM 2366 C C . PHE A 1 299 ? -21.401 -10.456 28.945 1.00 86.06 299 PHE A C 1
ATOM 2368 O O . PHE A 1 299 ? -21.116 -10.587 27.760 1.00 86.06 299 PHE A O 1
ATOM 2375 N N . GLU A 1 300 ? -22.676 -10.387 29.337 1.00 86.44 300 GLU A N 1
ATOM 2376 C CA . GLU A 1 300 ? -23.800 -10.498 28.390 1.00 86.44 300 GLU A CA 1
ATOM 2377 C C . GLU A 1 300 ? -23.787 -9.407 27.306 1.00 86.44 300 GLU A C 1
ATOM 2379 O O . GLU A 1 300 ? -24.197 -9.658 26.174 1.00 86.44 300 GLU A O 1
ATOM 2384 N N . ASN A 1 301 ? -23.299 -8.208 27.642 1.00 87.88 301 ASN A N 1
ATOM 2385 C CA . ASN A 1 301 ? -23.169 -7.102 26.695 1.00 87.88 301 ASN A CA 1
ATOM 2386 C C . ASN A 1 301 ? -21.855 -7.170 25.907 1.00 87.88 301 ASN A C 1
ATOM 2388 O O . ASN A 1 301 ? -21.815 -6.717 24.764 1.00 87.88 301 ASN A O 1
ATOM 2392 N N . SER A 1 302 ? -20.792 -7.733 26.491 1.00 91.25 302 SER A N 1
ATOM 2393 C CA . SER A 1 302 ? -19.498 -7.880 25.816 1.00 91.25 302 SER A CA 1
ATOM 2394 C C . SER A 1 302 ? -19.455 -9.075 24.860 1.00 91.25 302 SER A C 1
ATOM 2396 O O . SER A 1 302 ? -18.686 -9.051 23.901 1.00 91.25 302 SER A O 1
ATOM 2398 N N . LEU A 1 303 ? -20.297 -10.097 25.056 1.00 92.56 303 LEU A N 1
ATOM 2399 C CA . LEU A 1 303 ? -20.327 -11.307 24.230 1.00 92.56 303 LEU A CA 1
ATOM 2400 C C . LEU A 1 303 ? -20.549 -11.024 22.728 1.00 92.56 303 LEU A C 1
ATOM 2402 O O . LEU A 1 303 ? -19.763 -11.535 21.929 1.00 92.56 303 LEU A O 1
ATOM 2406 N N . PRO A 1 304 ? -21.530 -10.203 22.294 1.00 93.94 304 PRO A N 1
ATOM 2407 C CA . PRO A 1 304 ? -21.660 -9.843 20.881 1.00 93.94 304 PRO A CA 1
ATOM 2408 C C . PRO A 1 304 ? -20.390 -9.201 20.313 1.00 93.94 304 PRO A C 1
ATOM 2410 O O . PRO A 1 304 ? -19.966 -9.547 19.213 1.00 93.94 304 PRO A O 1
ATOM 2413 N N . PHE A 1 305 ? -19.740 -8.320 21.077 1.00 95.56 305 PHE A N 1
ATOM 2414 C CA . PHE A 1 305 ? -18.471 -7.716 20.676 1.00 95.56 305 PHE A CA 1
ATOM 2415 C C . PHE A 1 305 ? -17.324 -8.724 20.638 1.00 95.56 305 PHE A C 1
ATOM 2417 O O . PHE A 1 305 ? -16.483 -8.617 19.756 1.00 95.56 305 PHE A O 1
ATOM 2424 N N . ALA A 1 306 ? -17.303 -9.726 21.521 1.00 95.06 306 ALA A N 1
ATOM 2425 C CA . ALA A 1 306 ? -16.324 -10.811 21.469 1.00 95.06 306 ALA A CA 1
ATOM 2426 C C . ALA A 1 306 ? -16.451 -11.608 20.163 1.00 95.06 306 ALA A C 1
ATOM 2428 O O . ALA A 1 306 ? -15.446 -11.913 19.529 1.00 95.06 306 ALA A O 1
ATOM 2429 N N . LEU A 1 307 ? -17.681 -11.895 19.721 1.00 93.75 307 LEU A N 1
ATOM 2430 C CA . LEU A 1 307 ? -17.934 -12.587 18.453 1.00 93.75 307 LEU A CA 1
ATOM 2431 C C . LEU A 1 307 ? -17.529 -11.732 17.244 1.00 93.75 307 LEU A C 1
ATOM 2433 O O . LEU A 1 307 ? -16.879 -12.230 16.326 1.00 93.75 307 LEU A O 1
ATOM 2437 N N . VAL A 1 308 ? -17.870 -10.439 17.257 1.00 95.38 308 VAL A N 1
ATOM 2438 C CA . VAL A 1 308 ? -17.486 -9.502 16.189 1.00 95.38 308 VAL A CA 1
ATOM 2439 C C . VAL A 1 308 ? -15.969 -9.290 16.163 1.00 95.38 308 VAL A C 1
ATOM 2441 O O . VAL A 1 308 ? -15.384 -9.278 15.087 1.00 95.38 308 VAL A O 1
ATOM 2444 N N . ALA A 1 309 ? -15.309 -9.188 17.319 1.00 95.44 309 ALA A N 1
ATOM 2445 C CA . ALA A 1 309 ? -13.855 -9.083 17.415 1.00 95.44 309 ALA A CA 1
ATOM 2446 C C . ALA A 1 309 ? -13.165 -10.378 16.963 1.00 95.44 309 ALA A C 1
ATOM 2448 O O . ALA A 1 309 ? -12.171 -10.312 16.248 1.00 95.44 309 ALA A O 1
ATOM 2449 N N . ALA A 1 310 ? -13.703 -11.555 17.297 1.00 92.81 310 ALA A N 1
ATOM 2450 C CA . ALA A 1 310 ? -13.193 -12.821 16.775 1.00 92.81 310 ALA A CA 1
ATOM 2451 C C . ALA A 1 310 ? -13.264 -12.857 15.241 1.00 92.81 310 ALA A C 1
ATOM 2453 O O . ALA A 1 310 ? -12.268 -13.172 14.592 1.00 92.81 310 ALA A O 1
ATOM 2454 N N . LEU A 1 311 ? -14.400 -12.455 14.656 1.00 92.44 311 LEU A N 1
ATOM 2455 C CA . LEU A 1 311 ? -14.541 -12.323 13.204 1.00 92.44 311 LEU A CA 1
ATOM 2456 C C . LEU A 1 311 ? -13.573 -11.286 12.620 1.00 92.44 311 LEU A C 1
ATOM 2458 O O . LEU A 1 311 ? -12.940 -11.560 11.606 1.00 92.44 311 LEU A O 1
ATOM 2462 N N . GLY A 1 312 ? -13.424 -10.125 13.259 1.00 93.75 312 GLY A N 1
ATOM 2463 C CA . GLY A 1 312 ? -12.477 -9.094 12.836 1.00 93.75 312 GLY A CA 1
ATOM 2464 C C . GLY A 1 312 ? -11.035 -9.599 12.839 1.00 93.75 312 GLY A C 1
ATOM 2465 O O . GLY A 1 312 ? -10.281 -9.311 11.915 1.00 93.75 312 GLY A O 1
ATOM 2466 N N . TYR A 1 313 ? -10.662 -10.422 13.822 1.00 90.94 313 TYR A N 1
ATOM 2467 C CA . TYR A 1 313 ? -9.349 -11.056 13.848 1.00 90.94 313 TYR A CA 1
ATOM 2468 C C . TYR A 1 313 ? -9.186 -12.130 12.762 1.00 90.94 313 TYR A C 1
ATOM 2470 O O . TYR A 1 313 ? -8.130 -12.210 12.144 1.00 90.94 313 TYR A O 1
ATOM 2478 N N . ILE A 1 314 ? -10.226 -12.920 12.477 1.00 89.19 314 ILE A N 1
ATOM 2479 C CA . ILE A 1 314 ? -10.228 -13.881 11.359 1.00 89.19 314 ILE A CA 1
ATOM 2480 C C . ILE A 1 314 ? -10.058 -13.161 10.027 1.00 89.19 314 ILE A C 1
ATOM 2482 O O . ILE A 1 314 ? -9.227 -13.572 9.221 1.00 89.19 314 ILE A O 1
ATOM 2486 N N . ALA A 1 315 ? -10.784 -12.062 9.822 1.00 91.06 315 ALA A N 1
ATOM 2487 C CA . ALA A 1 315 ? -10.611 -11.206 8.658 1.00 91.06 315 ALA A CA 1
ATOM 2488 C C . ALA A 1 315 ? -9.164 -10.702 8.572 1.00 91.06 315 ALA A C 1
ATOM 2490 O O . ALA A 1 315 ? -8.536 -10.824 7.526 1.00 91.06 315 ALA A O 1
ATOM 2491 N N . LEU A 1 316 ? -8.607 -10.208 9.680 1.00 90.50 316 LEU A N 1
ATOM 2492 C CA . LEU A 1 316 ? -7.240 -9.698 9.724 1.00 90.50 316 LEU A CA 1
ATOM 2493 C C . LEU A 1 316 ? -6.200 -10.782 9.407 1.00 90.50 316 LEU A C 1
ATOM 2495 O O . LEU A 1 316 ? -5.305 -10.531 8.612 1.00 90.50 316 LEU A O 1
ATOM 2499 N N . ALA A 1 317 ? -6.319 -11.977 9.985 1.00 85.31 317 ALA A N 1
ATOM 2500 C CA . ALA A 1 317 ? -5.340 -13.049 9.812 1.00 85.31 317 ALA A CA 1
ATOM 2501 C C . ALA A 1 317 ? -5.442 -13.780 8.469 1.00 85.31 317 ALA A C 1
ATOM 2503 O O . ALA A 1 317 ? -4.426 -14.222 7.944 1.00 85.31 317 ALA A O 1
ATOM 2504 N N . LEU A 1 318 ? -6.648 -13.921 7.912 1.00 86.56 318 LEU A N 1
ATOM 2505 C CA . LEU A 1 318 ? -6.854 -14.567 6.612 1.00 86.56 318 LEU A CA 1
ATOM 2506 C C . LEU A 1 318 ? -6.828 -13.582 5.435 1.00 86.56 318 LEU A C 1
ATOM 2508 O O . LEU A 1 318 ? -6.849 -14.018 4.286 1.00 86.56 318 LEU A O 1
ATOM 2512 N N . GLY A 1 319 ? -6.823 -12.275 5.703 1.00 88.50 319 GLY A N 1
ATOM 2513 C CA . GLY A 1 319 ? -6.810 -11.215 4.693 1.00 88.50 319 GLY A CA 1
ATOM 2514 C C . GLY A 1 319 ? -5.540 -10.361 4.683 1.00 88.50 319 GLY A C 1
ATOM 2515 O O . GLY A 1 319 ? -5.370 -9.559 3.771 1.00 88.50 319 GLY A O 1
ATOM 2516 N N . SER A 1 320 ? -4.654 -10.488 5.680 1.00 87.12 320 SER A N 1
ATOM 2517 C CA . SER A 1 320 ? -3.469 -9.633 5.805 1.00 87.12 320 SER A CA 1
ATOM 2518 C C . SER A 1 320 ? -2.340 -10.233 6.658 1.00 87.12 320 SER A C 1
ATOM 2520 O O . SER A 1 320 ? -2.557 -11.063 7.539 1.00 87.12 320 SER A O 1
ATOM 2522 N N . SER A 1 321 ? -1.120 -9.725 6.453 1.00 79.94 321 SER A N 1
ATOM 2523 C CA . SER A 1 321 ? 0.062 -9.986 7.281 1.00 79.94 321 SER A CA 1
ATOM 2524 C C . SER A 1 321 ? 0.099 -9.172 8.588 1.00 79.94 321 SER A C 1
ATOM 2526 O O . SER A 1 321 ? 0.924 -9.433 9.465 1.00 79.94 321 SER A O 1
ATOM 2528 N N . SER A 1 322 ? -0.814 -8.215 8.780 1.00 86.38 322 SER A N 1
ATOM 2529 C CA . SER A 1 322 ? -0.834 -7.303 9.939 1.00 86.38 322 SER A CA 1
ATOM 2530 C C . SER A 1 322 ? -1.492 -7.888 11.193 1.00 86.38 322 SER A C 1
ATOM 2532 O O . SER A 1 322 ? -1.673 -7.178 12.185 1.00 86.38 322 SER A O 1
ATOM 2534 N N . ALA A 1 323 ? -1.825 -9.183 11.192 1.00 83.69 323 ALA A N 1
ATOM 2535 C CA . ALA A 1 323 ? -2.391 -9.877 12.349 1.00 83.69 323 ALA A CA 1
ATOM 2536 C C . ALA A 1 323 ? -1.515 -9.758 13.600 1.00 83.69 323 ALA A C 1
ATOM 2538 O O . ALA A 1 323 ? -2.043 -9.579 14.698 1.00 83.69 323 ALA A O 1
ATOM 2539 N N . VAL A 1 324 ? -0.188 -9.772 13.431 1.00 79.94 324 VAL A N 1
ATOM 2540 C CA . VAL A 1 324 ? 0.768 -9.587 14.532 1.00 79.94 324 VAL A CA 1
ATOM 2541 C C . VAL A 1 324 ? 0.538 -8.267 15.272 1.00 79.94 324 VAL A C 1
ATOM 2543 O O . VAL A 1 324 ? 0.516 -8.257 16.497 1.00 79.94 324 VAL A O 1
ATOM 2546 N N . VAL A 1 325 ? 0.252 -7.174 14.554 1.00 85.75 325 VAL A N 1
ATOM 2547 C CA . VAL A 1 325 ? 0.021 -5.849 15.152 1.00 85.75 325 VAL A CA 1
ATOM 2548 C C . VAL A 1 325 ? -1.203 -5.877 16.067 1.00 85.75 325 VAL A C 1
ATOM 2550 O O . VAL A 1 325 ? -1.138 -5.417 17.208 1.00 85.75 325 VAL A O 1
ATOM 2553 N N . GLY A 1 326 ? -2.304 -6.467 15.590 1.00 88.38 326 GLY A N 1
ATOM 2554 C CA . GLY A 1 326 ? -3.536 -6.605 16.365 1.00 88.38 326 GLY A CA 1
ATOM 2555 C C . GLY A 1 326 ? -3.340 -7.446 17.628 1.00 88.38 326 GLY A C 1
ATOM 2556 O O . GLY A 1 326 ? -3.727 -7.018 18.718 1.00 88.38 326 GLY A O 1
ATOM 2557 N N . VAL A 1 327 ? -2.705 -8.619 17.510 1.00 84.62 327 VAL A N 1
ATOM 2558 C CA . VAL A 1 327 ? -2.523 -9.513 18.666 1.00 84.62 327 VAL A CA 1
ATOM 2559 C C . VAL A 1 327 ? -1.529 -8.963 19.675 1.00 84.62 327 VAL A C 1
ATOM 2561 O O . VAL A 1 327 ? -1.779 -9.040 20.878 1.00 84.62 327 VAL A O 1
ATOM 2564 N N . SER A 1 328 ? -0.416 -8.384 19.223 1.00 84.44 328 SER A N 1
ATOM 2565 C CA . SER A 1 328 ? 0.552 -7.761 20.126 1.00 84.44 328 SER A CA 1
ATOM 2566 C C . SER A 1 328 ? -0.104 -6.651 20.948 1.00 84.44 328 SER A C 1
ATOM 2568 O O . SER A 1 328 ? 0.101 -6.599 22.163 1.00 84.44 328 SER A O 1
ATOM 2570 N N . ALA A 1 329 ? -0.962 -5.831 20.327 1.00 90.06 329 ALA A N 1
ATOM 2571 C CA . ALA A 1 329 ? -1.688 -4.777 21.025 1.00 90.06 329 ALA A CA 1
ATOM 2572 C C . ALA A 1 329 ? -2.609 -5.328 22.128 1.00 90.06 329 ALA A C 1
ATOM 2574 O O . ALA A 1 329 ? -2.529 -4.878 23.275 1.00 90.06 329 ALA A O 1
ATOM 2575 N N . ILE A 1 330 ? -3.439 -6.336 21.823 1.00 92.31 330 ILE A N 1
ATOM 2576 C CA . ILE A 1 330 ? -4.324 -6.924 22.842 1.00 92.31 330 ILE A CA 1
ATOM 2577 C C . ILE A 1 330 ? -3.544 -7.706 23.903 1.00 92.31 330 ILE A C 1
ATOM 2579 O O . ILE A 1 330 ? -3.915 -7.666 25.067 1.00 92.31 330 ILE A O 1
ATOM 2583 N N . THR A 1 331 ? -2.428 -8.350 23.558 1.00 89.44 331 THR A N 1
ATOM 2584 C CA . THR A 1 331 ? -1.591 -9.102 24.511 1.00 89.44 331 THR A CA 1
ATOM 2585 C C . THR A 1 331 ? -1.030 -8.175 25.590 1.00 89.44 331 THR A C 1
ATOM 2587 O O . THR A 1 331 ? -1.169 -8.451 26.784 1.00 89.44 331 THR A O 1
ATOM 2590 N N . ILE A 1 332 ? -0.454 -7.039 25.175 1.00 90.06 332 ILE A N 1
ATOM 2591 C CA . ILE A 1 332 ? 0.053 -6.004 26.089 1.00 90.06 332 ILE A CA 1
ATOM 2592 C C . ILE A 1 332 ? -1.099 -5.431 26.923 1.00 90.06 332 ILE A C 1
ATOM 2594 O O . ILE A 1 332 ? -0.982 -5.309 28.145 1.00 90.06 332 ILE A O 1
ATOM 2598 N N . PHE A 1 333 ? -2.227 -5.120 26.277 1.00 93.81 333 PHE A N 1
ATOM 2599 C CA . PHE A 1 333 ? -3.395 -4.573 26.957 1.00 93.81 333 PHE A CA 1
ATOM 2600 C C . PHE A 1 333 ? -3.955 -5.522 28.020 1.00 93.81 333 PHE A C 1
ATOM 2602 O O . PHE A 1 333 ? -4.120 -5.093 29.156 1.00 93.81 333 PHE A O 1
ATOM 2609 N N . ILE A 1 334 ? -4.205 -6.796 27.698 1.00 93.31 334 ILE A N 1
ATOM 2610 C CA . ILE A 1 334 ? -4.765 -7.785 28.632 1.00 93.31 334 ILE A CA 1
ATOM 2611 C C . ILE A 1 334 ? -3.881 -7.890 29.873 1.00 93.31 334 ILE A C 1
ATOM 2613 O O . ILE A 1 334 ? -4.404 -7.867 30.988 1.00 93.31 334 ILE A O 1
ATOM 2617 N N . GLY A 1 335 ? -2.556 -7.952 29.704 1.00 90.88 335 GLY A N 1
ATOM 2618 C CA . GLY A 1 335 ? -1.617 -8.036 30.823 1.00 90.88 335 GLY A CA 1
ATOM 2619 C C . GLY A 1 335 ? -1.705 -6.824 31.754 1.00 90.88 335 GLY A C 1
ATOM 2620 O O . GLY A 1 335 ? -1.968 -6.977 32.949 1.00 90.88 335 GLY A O 1
ATOM 2621 N N . ILE A 1 336 ? -1.547 -5.614 31.203 1.00 90.69 336 ILE A N 1
ATOM 2622 C CA . ILE A 1 336 ? -1.599 -4.364 31.981 1.00 90.69 336 ILE A CA 1
ATOM 2623 C C . ILE A 1 336 ? -2.979 -4.189 32.627 1.00 90.69 336 ILE A C 1
ATOM 2625 O O . ILE A 1 336 ? -3.083 -3.899 33.820 1.00 90.69 336 ILE A O 1
ATOM 2629 N N . GLN A 1 337 ? -4.044 -4.408 31.859 1.00 89.50 337 GLN A N 1
ATOM 2630 C CA . GLN A 1 337 ? -5.416 -4.216 32.308 1.00 89.50 337 GLN A CA 1
ATOM 2631 C C . GLN A 1 337 ? -5.788 -5.177 33.438 1.00 89.50 337 GLN A C 1
ATOM 2633 O O . GLN A 1 337 ? -6.406 -4.756 34.417 1.00 89.50 337 GLN A O 1
ATOM 2638 N N . SER A 1 338 ? -5.361 -6.438 33.355 1.00 90.56 338 SER A N 1
ATOM 2639 C CA . SER A 1 338 ? -5.619 -7.436 34.400 1.00 90.56 338 SER A CA 1
ATOM 2640 C C . SER A 1 338 ? -4.956 -7.056 35.723 1.00 90.56 338 SER A C 1
ATOM 2642 O O . SER A 1 338 ? -5.586 -7.163 36.775 1.00 90.56 338 SER A O 1
ATOM 2644 N N . ILE A 1 339 ? -3.721 -6.542 35.680 1.00 89.81 339 ILE A N 1
ATOM 2645 C CA . ILE A 1 339 ? -3.011 -6.052 36.872 1.00 89.81 339 ILE A CA 1
ATOM 2646 C C . ILE A 1 339 ? -3.744 -4.847 37.477 1.00 89.81 339 ILE A C 1
ATOM 2648 O O . ILE A 1 339 ? -3.962 -4.795 38.686 1.00 89.81 339 ILE A O 1
ATOM 2652 N N . LEU A 1 340 ? -4.184 -3.894 36.652 1.00 87.00 340 LEU A N 1
ATOM 2653 C CA . LEU A 1 340 ? -4.924 -2.721 37.133 1.00 87.00 340 LEU A CA 1
ATOM 2654 C C . LEU A 1 340 ? -6.262 -3.107 37.774 1.00 87.00 340 LEU A C 1
ATOM 2656 O O . LEU A 1 340 ? -6.611 -2.594 38.838 1.00 87.00 340 LEU A O 1
ATOM 2660 N N . MET A 1 341 ? -7.003 -4.026 37.154 1.00 86.00 341 MET A N 1
ATOM 2661 C CA . MET A 1 341 ? -8.260 -4.546 37.698 1.00 86.00 341 MET A CA 1
ATOM 2662 C C . MET A 1 341 ? -8.041 -5.317 39.006 1.00 86.00 341 MET A C 1
ATOM 2664 O O . MET A 1 341 ? -8.867 -5.209 39.913 1.00 86.00 341 MET A O 1
ATOM 2668 N N . PHE A 1 342 ? -6.918 -6.032 39.127 1.00 87.62 342 PHE A N 1
ATOM 2669 C CA . PHE A 1 342 ? -6.509 -6.720 40.350 1.00 87.62 342 PHE A CA 1
ATOM 2670 C C . PHE A 1 342 ? -6.153 -5.765 41.494 1.00 87.62 342 PHE A C 1
ATOM 2672 O O . PHE A 1 342 ? -6.324 -6.146 42.646 1.00 87.62 342 PHE A O 1
ATOM 2679 N N . LEU A 1 343 ? -5.697 -4.541 41.210 1.00 85.38 343 LEU A N 1
ATOM 2680 C CA . LEU A 1 343 ? -5.334 -3.543 42.228 1.00 85.38 343 LEU A CA 1
ATOM 2681 C C . LEU A 1 343 ? -6.492 -2.602 42.624 1.00 85.38 343 LEU A C 1
ATOM 2683 O O . LEU A 1 343 ? -6.420 -1.956 43.668 1.00 85.38 343 LEU A O 1
ATOM 2687 N N . LYS A 1 344 ? -7.573 -2.525 41.833 1.00 80.06 344 LYS A N 1
ATOM 2688 C CA . LYS A 1 344 ? -8.760 -1.677 42.106 1.00 80.06 344 LYS A CA 1
ATOM 2689 C C . LYS A 1 344 ? -9.700 -2.270 43.177 1.00 80.06 344 LYS A C 1
ATOM 2691 O O . LYS A 1 344 ? -9.395 -3.304 43.756 1.00 80.06 344 LYS A O 1
ATOM 2696 N N . SER A 1 345 ? -10.793 -1.583 43.538 1.00 66.94 345 SER A N 1
ATOM 2697 C CA . SER A 1 345 ? -11.691 -1.910 44.674 1.00 66.94 345 SER A CA 1
ATOM 2698 C C . SER A 1 345 ? -12.441 -3.256 44.542 1.00 66.94 345 SER A C 1
ATOM 2700 O O . SER A 1 345 ? -12.404 -3.913 43.513 1.00 66.94 345 SER A O 1
ATOM 2702 N N . ALA A 1 346 ? -13.111 -3.731 45.602 1.00 61.59 346 ALA A N 1
ATOM 2703 C CA . ALA A 1 346 ? -13.749 -5.062 45.634 1.00 61.59 346 ALA A CA 1
ATOM 2704 C C . ALA A 1 346 ? -14.899 -5.274 44.620 1.00 61.59 346 ALA A C 1
ATOM 2706 O O . ALA A 1 346 ? -15.215 -6.419 44.302 1.00 61.59 346 ALA A O 1
ATOM 2707 N N . GLU A 1 347 ? -15.492 -4.201 44.089 1.00 64.06 347 GLU A N 1
ATOM 2708 C CA . GLU A 1 347 ? -16.601 -4.247 43.122 1.00 64.06 347 GLU A CA 1
ATOM 2709 C C . GLU A 1 347 ? -16.155 -4.727 41.723 1.00 64.06 347 GLU A C 1
ATOM 2711 O O . GLU A 1 347 ? -16.971 -5.188 40.932 1.00 64.06 347 GLU A O 1
ATOM 2716 N N . THR A 1 348 ? -14.851 -4.699 41.413 1.00 64.56 348 THR A N 1
ATOM 2717 C CA . THR A 1 348 ? -14.306 -5.142 40.114 1.00 64.56 348 THR A CA 1
ATOM 2718 C C . THR A 1 348 ? -14.001 -6.641 40.036 1.00 64.56 348 THR A C 1
ATOM 2720 O O . THR A 1 348 ? -13.444 -7.099 39.037 1.00 64.56 348 THR A O 1
ATOM 2723 N N . ARG A 1 349 ? -14.372 -7.421 41.062 1.00 60.38 349 ARG A N 1
ATOM 2724 C CA . ARG A 1 349 ? -14.118 -8.869 41.138 1.00 60.38 349 ARG A CA 1
ATOM 2725 C C . ARG A 1 349 ? -14.776 -9.638 39.991 1.00 60.38 349 ARG A C 1
ATOM 2727 O O . ARG A 1 349 ? -14.096 -10.402 39.309 1.00 60.38 349 ARG A O 1
ATOM 2734 N N . ASP A 1 350 ? -16.068 -9.417 39.768 1.00 63.03 350 ASP A N 1
ATOM 2735 C CA . ASP A 1 350 ? -16.823 -10.121 38.723 1.00 63.03 350 ASP A CA 1
ATOM 2736 C C . ASP A 1 350 ? -16.388 -9.667 37.321 1.00 63.03 350 ASP A C 1
ATOM 2738 O O . ASP A 1 350 ? -16.330 -10.468 36.387 1.00 63.03 350 ASP A O 1
ATOM 2742 N N . ASN A 1 351 ? -15.921 -8.420 37.209 1.00 78.94 351 ASN A N 1
ATOM 2743 C CA . ASN A 1 351 ? -15.420 -7.860 35.957 1.00 78.94 351 ASN A CA 1
ATOM 2744 C C . ASN A 1 351 ? -14.127 -8.543 35.483 1.00 78.94 351 ASN A C 1
ATOM 2746 O O . ASN A 1 351 ? -13.917 -8.644 34.280 1.00 78.94 351 ASN A O 1
ATOM 2750 N N . LEU A 1 352 ? -13.249 -9.014 36.384 1.00 87.56 352 LEU A N 1
ATOM 2751 C CA . LEU A 1 352 ? -11.989 -9.661 35.983 1.00 87.56 352 LEU A CA 1
ATOM 2752 C C . LEU A 1 352 ? -12.229 -11.043 35.357 1.00 87.56 352 LEU A C 1
ATOM 2754 O O . LEU A 1 352 ? -11.613 -11.379 34.346 1.00 87.56 352 LEU A O 1
ATOM 2758 N N . LEU A 1 353 ? -13.161 -11.819 35.918 1.00 89.12 353 LEU A N 1
ATOM 2759 C CA . LEU A 1 353 ? -13.583 -13.092 35.332 1.00 89.12 353 LEU A CA 1
ATOM 2760 C C . LEU A 1 353 ? -14.270 -12.872 33.980 1.00 89.12 353 LEU A C 1
ATOM 2762 O O . LEU A 1 353 ? -13.989 -13.589 33.021 1.00 89.12 353 LEU A O 1
ATOM 2766 N N . ASP A 1 354 ? -15.150 -11.879 33.891 1.00 90.12 354 ASP A N 1
ATOM 2767 C CA . ASP A 1 354 ? -15.848 -11.548 32.650 1.00 90.12 354 ASP A CA 1
ATOM 2768 C C . ASP A 1 354 ? -14.890 -11.026 31.568 1.00 90.12 354 ASP A C 1
ATOM 2770 O O . ASP A 1 354 ? -15.016 -11.409 30.403 1.00 90.12 354 ASP A O 1
ATOM 2774 N N . PHE A 1 355 ? -13.868 -10.255 31.950 1.00 90.81 355 PHE A N 1
ATOM 2775 C CA . PHE A 1 355 ? -12.778 -9.845 31.063 1.00 90.81 355 PHE A CA 1
ATOM 2776 C C . PHE A 1 355 ? -11.953 -11.045 30.574 1.00 90.81 355 PHE A C 1
ATOM 2778 O O . PHE A 1 355 ? -11.632 -11.135 29.387 1.00 90.81 355 PHE A O 1
ATOM 2785 N N . ALA A 1 356 ? -11.652 -12.009 31.448 1.00 92.12 356 ALA A N 1
ATOM 2786 C CA . ALA A 1 356 ? -10.971 -13.238 31.049 1.00 92.12 356 ALA A CA 1
ATOM 2787 C C . ALA A 1 356 ? -11.825 -14.074 30.076 1.00 92.12 356 ALA A C 1
ATOM 2789 O O . ALA A 1 356 ? -11.320 -14.505 29.041 1.00 92.12 356 ALA A O 1
ATOM 2790 N N . LYS A 1 357 ? -13.128 -14.250 30.348 1.00 92.81 357 LYS A N 1
ATOM 2791 C CA . LYS A 1 357 ? -14.065 -14.949 29.445 1.00 92.81 357 LYS A CA 1
ATOM 2792 C C . LYS A 1 357 ? -14.163 -14.268 28.079 1.00 92.81 357 LYS A C 1
ATOM 2794 O O . LYS A 1 357 ? -14.136 -14.956 27.062 1.00 92.81 357 LYS A O 1
ATOM 2799 N N . PHE A 1 358 ? -14.264 -12.937 28.057 1.00 93.75 358 PHE A N 1
ATOM 2800 C CA . PHE A 1 358 ? -14.298 -12.140 26.828 1.00 93.75 358 PHE A CA 1
ATOM 2801 C C . PHE A 1 358 ? -13.088 -12.448 25.937 1.00 93.75 358 PHE A C 1
ATOM 2803 O O . PHE A 1 358 ? -13.250 -12.812 24.773 1.00 93.75 358 PHE A O 1
ATOM 2810 N N . ASN A 1 359 ? -11.882 -12.402 26.509 1.00 93.75 359 ASN A N 1
ATOM 2811 C CA . ASN A 1 359 ? -10.652 -12.702 25.779 1.00 93.75 359 ASN A CA 1
ATOM 2812 C C . ASN A 1 359 ? -10.540 -14.183 25.386 1.00 93.75 359 ASN A C 1
ATOM 2814 O O . ASN A 1 359 ? -10.136 -14.475 24.264 1.00 93.75 359 ASN A O 1
ATOM 2818 N N . LEU A 1 360 ? -10.952 -15.119 26.249 1.00 92.88 360 LEU A N 1
ATOM 2819 C CA . LEU A 1 360 ? -10.955 -16.553 25.933 1.00 92.88 360 LEU A CA 1
ATOM 2820 C C . LEU A 1 360 ? -11.855 -16.898 24.744 1.00 92.88 360 LEU A C 1
ATOM 2822 O O . LEU A 1 360 ? -11.492 -17.771 23.963 1.00 92.88 360 LEU A O 1
ATOM 2826 N N . ILE A 1 361 ? -13.000 -16.230 24.581 1.00 92.19 361 ILE A N 1
ATOM 2827 C CA . ILE A 1 361 ? -13.875 -16.443 23.418 1.00 92.19 361 ILE A CA 1
ATOM 2828 C C . ILE A 1 361 ? -13.200 -15.965 22.140 1.00 92.19 361 ILE A C 1
ATOM 2830 O O . ILE A 1 361 ? -13.176 -16.703 21.156 1.00 92.19 361 ILE A O 1
ATOM 2834 N N . ILE A 1 362 ? -12.632 -14.756 22.164 1.00 91.00 362 ILE A N 1
ATOM 2835 C CA . ILE A 1 362 ? -11.920 -14.202 21.009 1.00 91.00 362 ILE A CA 1
ATOM 2836 C C . ILE A 1 362 ? -10.778 -15.137 20.627 1.00 91.00 362 ILE A C 1
ATOM 2838 O O . ILE A 1 362 ? -10.696 -15.558 19.476 1.00 91.00 362 ILE A O 1
ATOM 2842 N N . ILE A 1 363 ? -9.950 -15.512 21.605 1.00 87.38 363 ILE A N 1
ATOM 2843 C CA . ILE A 1 363 ? -8.798 -16.390 21.409 1.00 87.38 363 ILE A CA 1
ATOM 2844 C C . ILE A 1 363 ? -9.234 -17.775 20.937 1.00 87.38 363 ILE A C 1
ATOM 2846 O O . ILE A 1 363 ? -8.691 -18.271 19.958 1.00 87.38 363 ILE A O 1
ATOM 2850 N N . GLY A 1 364 ? -10.237 -18.384 21.566 1.00 84.12 364 GLY A N 1
ATOM 2851 C CA . GLY A 1 364 ? -10.718 -19.719 21.218 1.00 84.12 364 GLY A CA 1
ATOM 2852 C C . GLY A 1 364 ? -11.294 -19.803 19.803 1.00 84.12 364 GLY A C 1
ATOM 2853 O O . GLY A 1 364 ? -10.900 -20.681 19.038 1.00 84.12 364 GLY A O 1
ATOM 2854 N N . ILE A 1 365 ? -12.182 -18.873 19.428 1.00 83.25 365 ILE A N 1
ATOM 2855 C CA . ILE A 1 365 ? -12.794 -18.844 18.087 1.00 83.25 365 ILE A CA 1
ATOM 2856 C C . ILE A 1 365 ? -11.736 -18.546 17.019 1.00 83.25 365 ILE A C 1
ATOM 2858 O O . ILE A 1 365 ? -11.679 -19.232 15.997 1.00 83.25 365 ILE A O 1
ATOM 2862 N N . ALA A 1 366 ? -10.873 -17.559 17.268 1.00 76.69 366 ALA A N 1
ATOM 2863 C CA . ALA A 1 366 ? -9.774 -17.222 16.375 1.00 76.69 366 ALA A CA 1
ATOM 2864 C C . ALA A 1 366 ? -8.806 -18.396 16.177 1.00 76.69 366 ALA A C 1
ATOM 2866 O O . ALA A 1 366 ? -8.476 -18.734 15.043 1.00 76.69 366 ALA A O 1
ATOM 2867 N N . LEU A 1 367 ? -8.371 -19.047 17.261 1.00 71.44 367 LEU A N 1
ATOM 2868 C CA . LEU A 1 367 ? -7.453 -20.187 17.195 1.00 71.44 367 LEU A CA 1
ATOM 2869 C C . LEU A 1 367 ? -8.066 -21.372 16.439 1.00 71.44 367 LEU A C 1
ATOM 2871 O O . LEU A 1 367 ? -7.374 -22.035 15.664 1.00 71.44 367 LEU A O 1
ATOM 2875 N N . PHE A 1 368 ? -9.359 -21.632 16.626 1.00 66.69 368 PHE A N 1
ATOM 2876 C CA . PHE A 1 368 ? -10.035 -22.713 15.916 1.00 66.69 368 PHE A CA 1
ATOM 2877 C C . PHE A 1 368 ? -10.064 -22.474 14.397 1.00 66.69 368 PHE A C 1
ATOM 2879 O O . PHE A 1 368 ? -9.768 -23.384 13.626 1.00 66.69 368 PHE A O 1
ATOM 2886 N N . LEU A 1 369 ? -10.365 -21.246 13.959 1.00 65.50 369 LEU A N 1
ATOM 2887 C CA . LEU A 1 369 ? -10.548 -20.934 12.536 1.00 65.50 369 LEU A CA 1
ATOM 2888 C C . LEU A 1 369 ? -9.245 -20.590 11.794 1.00 65.50 369 LEU A C 1
ATOM 2890 O O . LEU A 1 369 ? -9.157 -20.814 10.590 1.00 65.50 369 LEU A O 1
ATOM 2894 N N . ILE A 1 370 ? -8.230 -20.075 12.494 1.00 65.25 370 ILE A N 1
ATOM 2895 C CA . ILE A 1 370 ? -6.992 -19.560 11.883 1.00 65.25 370 ILE A CA 1
ATOM 2896 C C . ILE A 1 370 ? -5.802 -20.493 12.137 1.00 65.25 370 ILE A C 1
ATOM 2898 O O . ILE A 1 370 ? -4.980 -20.696 11.249 1.00 65.25 370 ILE A O 1
ATOM 2902 N N . ALA A 1 371 ? -5.677 -21.044 13.348 1.00 53.09 371 ALA A N 1
ATOM 2903 C CA . ALA A 1 371 ? -4.373 -21.418 13.894 1.00 53.09 371 ALA A CA 1
ATOM 2904 C C . ALA A 1 371 ? -4.029 -22.913 13.857 1.00 53.09 371 ALA A C 1
ATOM 2906 O O . ALA A 1 371 ? -2.854 -23.251 13.929 1.00 53.09 371 ALA A O 1
ATOM 2907 N N . THR A 1 372 ? -5.007 -23.819 13.784 1.00 51.50 372 THR A N 1
ATOM 2908 C CA . THR A 1 372 ? -4.726 -25.232 14.115 1.00 51.50 372 THR A CA 1
ATOM 2909 C C . THR A 1 372 ? -5.067 -26.246 13.040 1.00 51.50 372 THR A C 1
ATOM 2911 O O . THR A 1 372 ? -4.660 -27.384 13.179 1.00 51.50 372 THR A O 1
ATOM 2914 N N . ILE A 1 373 ? -5.768 -25.883 11.964 1.00 55.44 373 ILE A N 1
ATOM 2915 C CA . ILE A 1 373 ? -6.094 -26.832 10.882 1.00 55.44 373 ILE A CA 1
ATOM 2916 C C . ILE A 1 373 ? -6.047 -26.113 9.533 1.00 55.44 373 ILE A C 1
ATOM 2918 O O . ILE A 1 373 ? -5.319 -26.507 8.632 1.00 55.44 373 ILE A O 1
ATOM 2922 N N . ILE A 1 374 ? -6.771 -25.004 9.404 1.00 68.31 374 ILE A N 1
ATOM 2923 C CA . ILE A 1 374 ? -7.181 -24.499 8.090 1.00 68.31 374 ILE A CA 1
ATOM 2924 C C . ILE A 1 374 ? -6.049 -23.773 7.351 1.00 68.31 374 ILE A C 1
ATOM 2926 O O . ILE A 1 374 ? -5.755 -24.109 6.209 1.00 68.31 374 ILE A O 1
ATOM 2930 N N . HIS A 1 375 ? -5.365 -22.818 7.990 1.00 68.75 375 HIS A N 1
ATOM 2931 C CA . HIS A 1 375 ? -4.298 -22.058 7.326 1.00 68.75 375 HIS A CA 1
ATOM 2932 C C . HIS A 1 375 ? -3.041 -22.905 7.013 1.00 68.75 375 HIS A C 1
ATOM 2934 O O . HIS A 1 375 ? -2.492 -22.753 5.917 1.00 68.75 375 HIS A O 1
ATOM 2940 N N . PRO A 1 376 ? -2.559 -23.812 7.889 1.00 66.75 376 PRO A N 1
ATOM 2941 C CA . PRO A 1 376 ? -1.452 -24.700 7.529 1.00 66.75 376 PRO A CA 1
ATOM 2942 C C . PRO A 1 376 ? -1.814 -25.674 6.403 1.00 66.75 376 PRO A C 1
ATOM 2944 O O . PRO A 1 376 ? -1.013 -25.853 5.492 1.00 66.75 376 PRO A O 1
ATOM 2947 N N . ILE A 1 377 ? -3.031 -26.238 6.402 1.00 72.50 377 ILE A N 1
ATOM 2948 C CA . ILE A 1 377 ? -3.505 -27.081 5.290 1.00 72.50 377 ILE A CA 1
ATOM 2949 C C . ILE A 1 377 ? -3.620 -26.261 4.002 1.00 72.50 377 ILE A C 1
ATOM 2951 O O . ILE A 1 377 ? -3.283 -26.755 2.931 1.00 72.50 377 ILE A O 1
ATOM 2955 N N . TYR A 1 378 ? -4.062 -25.006 4.093 1.00 77.69 378 TYR A N 1
ATOM 2956 C CA . TYR A 1 378 ? -4.147 -24.112 2.944 1.00 77.69 378 TYR A CA 1
ATOM 2957 C C . TYR A 1 378 ? -2.782 -23.907 2.294 1.00 77.69 378 TYR A C 1
ATOM 2959 O O . TYR A 1 378 ? -2.646 -24.150 1.100 1.00 77.69 378 TYR A O 1
ATOM 2967 N N . ARG A 1 379 ? -1.776 -23.509 3.080 1.00 72.44 379 ARG A N 1
ATOM 2968 C CA . ARG A 1 379 ? -0.424 -23.230 2.579 1.00 72.44 379 ARG A CA 1
ATOM 2969 C C . ARG A 1 379 ? 0.321 -24.496 2.169 1.00 72.44 379 ARG A C 1
ATOM 2971 O O . ARG A 1 379 ? 0.860 -24.559 1.081 1.00 72.44 379 ARG A O 1
ATOM 2978 N N . ASN A 1 380 ? 0.314 -25.521 3.016 1.00 68.56 380 ASN A N 1
ATOM 2979 C CA . ASN A 1 380 ? 1.244 -26.647 2.886 1.00 68.56 380 ASN A CA 1
ATOM 2980 C C . ASN A 1 380 ? 0.576 -27.931 2.364 1.00 68.56 380 ASN A C 1
ATOM 2982 O O . ASN A 1 380 ? 1.240 -28.945 2.147 1.00 68.56 380 ASN A O 1
ATOM 2986 N N . GLY A 1 381 ? -0.752 -27.932 2.202 1.00 69.75 381 GLY A N 1
ATOM 2987 C CA . GLY A 1 381 ? -1.546 -29.102 1.812 1.00 69.75 381 GLY A CA 1
ATOM 2988 C C . GLY A 1 381 ? -1.691 -30.170 2.903 1.00 69.75 381 GLY A C 1
ATOM 2989 O O . GLY A 1 381 ? -2.461 -31.111 2.732 1.00 69.75 381 GLY A O 1
ATOM 2990 N N . VAL A 1 382 ? -0.978 -30.037 4.027 1.00 68.69 382 VAL A N 1
ATOM 2991 C CA . VAL A 1 382 ? -0.948 -31.013 5.123 1.00 68.69 382 VAL A CA 1
ATOM 2992 C C . VAL A 1 382 ? -0.972 -30.281 6.461 1.00 68.69 382 VAL A C 1
ATOM 2994 O O . VAL A 1 382 ? -0.387 -29.209 6.617 1.00 68.69 382 VAL A O 1
ATOM 2997 N N . PHE A 1 383 ? -1.643 -30.873 7.447 1.00 69.50 383 PHE A N 1
ATOM 2998 C CA . PHE A 1 383 ? -1.536 -30.436 8.831 1.00 69.50 383 PHE A CA 1
ATOM 2999 C C . PHE A 1 383 ? -0.347 -31.122 9.513 1.00 69.50 383 PHE A C 1
ATOM 3001 O O . PHE A 1 383 ? -0.281 -32.350 9.553 1.00 69.50 383 PHE A O 1
ATOM 3008 N N . THR A 1 384 ? 0.552 -30.339 10.108 1.00 63.88 384 THR A N 1
ATOM 3009 C CA . THR A 1 384 ? 1.582 -30.846 11.022 1.00 63.88 384 THR A CA 1
ATOM 3010 C C . THR A 1 384 ? 1.547 -30.054 12.326 1.00 63.88 384 THR A C 1
ATOM 3012 O O . THR A 1 384 ? 1.251 -28.857 12.342 1.00 63.88 384 THR A O 1
ATOM 3015 N N . PHE A 1 385 ? 1.856 -30.724 13.440 1.00 64.88 385 PHE A N 1
ATOM 3016 C CA . PHE A 1 385 ? 1.891 -30.087 14.761 1.00 64.88 385 PHE A CA 1
ATOM 3017 C C . PHE A 1 385 ? 2.965 -28.997 14.873 1.00 64.88 385 PHE A C 1
ATOM 3019 O O . PHE A 1 385 ? 2.850 -28.115 15.716 1.00 64.88 385 PHE A O 1
ATOM 3026 N N . GLU A 1 386 ? 3.979 -29.021 14.010 1.00 62.50 386 GLU A N 1
ATOM 3027 C CA . GLU A 1 386 ? 5.038 -28.014 13.958 1.00 62.50 386 GLU A CA 1
ATOM 3028 C C . GLU A 1 386 ? 4.486 -26.617 13.617 1.00 62.50 386 GLU A C 1
ATOM 3030 O O . GLU A 1 386 ? 4.896 -25.628 14.222 1.00 62.50 386 GLU A O 1
ATOM 3035 N N . TYR A 1 387 ? 3.442 -26.538 12.780 1.00 61.94 387 TYR A N 1
ATOM 3036 C CA . TYR A 1 387 ? 2.794 -25.272 12.413 1.00 61.94 387 TYR A CA 1
ATOM 3037 C C . TYR A 1 387 ? 1.955 -24.629 13.528 1.00 61.94 387 TYR A C 1
ATOM 3039 O O . TYR A 1 387 ? 1.583 -23.463 13.411 1.00 61.94 387 TYR A O 1
ATOM 3047 N N . LEU A 1 388 ? 1.687 -25.321 14.643 1.00 58.88 388 LEU A N 1
ATOM 3048 C CA . LEU A 1 388 ? 1.165 -24.650 15.845 1.00 58.88 388 LEU A CA 1
ATOM 3049 C C . LEU A 1 388 ? 2.212 -23.726 16.485 1.00 58.88 388 LEU A C 1
ATOM 3051 O O . LEU A 1 388 ? 1.850 -22.772 17.175 1.00 58.88 388 LEU A O 1
ATOM 3055 N N . TYR A 1 389 ? 3.496 -24.007 16.253 1.00 54.84 389 TYR A N 1
ATOM 3056 C CA . TYR A 1 389 ? 4.628 -23.280 16.822 1.00 54.84 389 TYR A CA 1
ATOM 3057 C C . TYR A 1 389 ? 5.262 -22.290 15.831 1.00 54.84 389 TYR A C 1
ATOM 3059 O O . TYR A 1 389 ? 6.180 -21.563 16.208 1.00 54.84 389 TYR A O 1
ATOM 3067 N N . THR A 1 390 ? 4.743 -22.196 14.598 1.00 53.78 390 THR A N 1
ATOM 3068 C CA . THR A 1 390 ? 5.204 -21.263 13.555 1.00 53.78 390 THR A CA 1
ATOM 3069 C C . THR A 1 390 ? 4.014 -20.592 12.853 1.00 53.78 390 THR A C 1
ATOM 3071 O O . THR A 1 390 ? 3.121 -21.280 12.371 1.00 53.78 390 THR A O 1
ATOM 3074 N N . GLY A 1 391 ? 3.991 -19.258 12.738 1.00 59.50 391 GLY A N 1
ATOM 3075 C CA . GLY A 1 391 ? 2.949 -18.521 11.997 1.00 59.50 391 GLY A CA 1
ATOM 3076 C C . GLY A 1 391 ? 1.863 -17.861 12.872 1.00 59.50 391 GLY A C 1
ATOM 3077 O O . GLY A 1 391 ? 2.084 -17.647 14.064 1.00 59.50 391 GLY A O 1
ATOM 3078 N N . PRO A 1 392 ? 0.683 -17.508 12.314 1.00 58.78 392 PRO A N 1
ATOM 3079 C CA . PRO A 1 392 ? -0.332 -16.688 12.997 1.00 58.78 392 PRO A CA 1
ATOM 3080 C C . PRO A 1 392 ? -0.867 -17.277 14.313 1.00 58.78 392 PRO A C 1
ATOM 3082 O O . PRO A 1 392 ? -1.256 -16.540 15.221 1.00 58.78 392 PRO A O 1
ATOM 3085 N N . ALA A 1 393 ? -0.845 -18.608 14.424 1.00 62.16 393 ALA A N 1
ATOM 3086 C CA . ALA A 1 393 ? -1.229 -19.374 15.606 1.00 62.16 393 ALA A CA 1
ATOM 3087 C C . ALA A 1 393 ? -0.463 -18.965 16.866 1.00 62.16 393 ALA A C 1
ATOM 3089 O O . ALA A 1 393 ? -1.050 -18.784 17.936 1.00 62.16 393 ALA A O 1
ATOM 3090 N N . VAL A 1 394 ? 0.846 -18.765 16.707 1.00 66.75 394 VAL A N 1
ATOM 3091 C CA . VAL A 1 394 ? 1.764 -18.385 17.779 1.00 66.75 394 VAL A CA 1
ATOM 3092 C C . VAL A 1 394 ? 1.311 -17.099 18.443 1.00 66.75 394 VAL A C 1
ATOM 3094 O O . VAL A 1 394 ? 1.271 -17.025 19.669 1.00 66.75 394 VAL A O 1
ATOM 3097 N N . TYR A 1 395 ? 0.931 -16.096 17.652 1.00 69.94 395 TYR A N 1
ATOM 3098 C CA . TYR A 1 395 ? 0.557 -14.796 18.195 1.00 69.94 395 TYR A CA 1
ATOM 3099 C C . TYR A 1 395 ? -0.654 -14.925 19.122 1.00 69.94 395 TYR A C 1
ATOM 3101 O O . TYR A 1 395 ? -0.650 -14.382 20.224 1.00 69.94 395 TYR A O 1
ATOM 3109 N N . MET A 1 396 ? -1.659 -15.718 18.746 1.00 70.81 396 MET A N 1
ATOM 3110 C CA . MET A 1 396 ? -2.831 -15.939 19.599 1.00 70.81 396 MET A CA 1
ATOM 3111 C C . MET A 1 396 ? -2.536 -16.815 20.821 1.00 70.81 396 MET A C 1
ATOM 3113 O O . MET A 1 396 ? -3.115 -16.586 21.884 1.00 70.81 396 MET A O 1
ATOM 3117 N N . ILE A 1 397 ? -1.590 -17.754 20.724 1.00 72.38 397 ILE A N 1
ATOM 3118 C CA . ILE A 1 397 ? -1.066 -18.474 21.896 1.00 72.38 397 ILE A CA 1
ATOM 3119 C C . ILE A 1 397 ? -0.369 -17.495 22.856 1.00 72.38 397 ILE A C 1
ATOM 3121 O O . ILE A 1 397 ? -0.545 -17.602 24.070 1.00 72.38 397 ILE A O 1
ATOM 3125 N N . MET A 1 398 ? 0.351 -16.487 22.350 1.00 74.75 398 MET A N 1
ATOM 3126 C CA . MET A 1 398 ? 0.944 -15.447 23.202 1.00 74.75 398 MET A CA 1
ATOM 3127 C C . MET A 1 398 ? -0.120 -14.637 23.952 1.00 74.75 398 MET A C 1
ATOM 3129 O O . MET A 1 398 ? 0.100 -14.305 25.115 1.00 74.75 398 MET A O 1
ATOM 3133 N N . ALA A 1 399 ? -1.282 -14.377 23.344 1.00 82.19 399 ALA A N 1
ATOM 3134 C CA . ALA A 1 399 ? -2.408 -13.713 24.010 1.00 82.19 399 ALA A CA 1
ATOM 3135 C C . ALA A 1 399 ? -3.099 -14.596 25.071 1.00 82.19 399 ALA A C 1
ATOM 3137 O O . ALA A 1 399 ? -3.753 -14.078 25.986 1.00 82.19 399 ALA A O 1
ATOM 3138 N N . LEU A 1 400 ? -2.931 -15.924 25.010 1.00 86.81 400 LEU A N 1
ATOM 3139 C CA . LEU A 1 400 ? -3.475 -16.846 26.010 1.00 86.81 400 LEU A CA 1
ATOM 3140 C C . LEU A 1 400 ? -2.801 -16.658 27.374 1.00 86.81 400 LEU A C 1
ATOM 3142 O O . LEU A 1 400 ? -3.489 -16.644 28.390 1.00 86.81 400 LEU A O 1
ATOM 3146 N N . ALA A 1 401 ? -1.483 -16.449 27.412 1.00 84.69 401 ALA A N 1
ATOM 3147 C CA . ALA A 1 401 ? -0.734 -16.277 28.659 1.00 84.69 401 ALA A CA 1
ATOM 3148 C C . ALA A 1 401 ? -1.249 -15.120 29.551 1.00 84.69 401 ALA A C 1
ATOM 3150 O O . ALA A 1 401 ? -1.590 -15.383 30.708 1.00 84.69 401 ALA A O 1
ATOM 3151 N N . PRO A 1 402 ? -1.390 -13.864 29.073 1.00 88.25 402 PRO A N 1
ATOM 3152 C CA . PRO A 1 402 ? -1.960 -12.789 29.885 1.00 88.25 402 PRO A CA 1
ATOM 3153 C C . PRO A 1 402 ? -3.453 -13.005 30.184 1.00 88.25 402 PRO A C 1
ATOM 3155 O O . PRO A 1 402 ? -3.944 -12.540 31.211 1.00 88.25 402 PRO A O 1
ATOM 3158 N N . THR A 1 403 ? -4.177 -13.756 29.350 1.00 90.25 403 THR A N 1
ATOM 3159 C CA . THR A 1 403 ? -5.573 -14.131 29.631 1.00 90.25 403 THR A CA 1
ATOM 3160 C C . THR A 1 403 ? -5.666 -15.132 30.789 1.00 90.25 403 THR A C 1
ATOM 3162 O O . THR A 1 403 ? -6.515 -14.994 31.670 1.00 90.25 403 THR A O 1
ATOM 3165 N N . LEU A 1 404 ? -4.758 -16.110 30.849 1.00 90.69 404 LEU A N 1
ATOM 3166 C CA . LEU A 1 404 ? -4.631 -17.028 31.983 1.00 90.69 404 LEU A CA 1
ATOM 3167 C C . LEU A 1 404 ? -4.160 -16.295 33.243 1.00 90.69 404 LEU A C 1
ATOM 3169 O O . LEU A 1 404 ? -4.665 -16.574 34.330 1.00 90.69 404 LEU A O 1
ATOM 3173 N N . LEU A 1 405 ? -3.261 -15.314 33.107 1.00 89.81 405 LEU A N 1
ATOM 3174 C CA . LEU A 1 405 ? -2.883 -14.430 34.211 1.00 89.81 405 LEU A CA 1
ATOM 3175 C C . LEU A 1 405 ? -4.112 -13.718 34.793 1.00 89.81 405 LEU A C 1
ATOM 3177 O O . LEU A 1 405 ? -4.246 -13.668 36.011 1.00 89.81 405 LEU A O 1
ATOM 3181 N N . ALA A 1 406 ? -5.039 -13.231 33.961 1.00 91.00 406 ALA A N 1
ATOM 3182 C CA . ALA A 1 406 ? -6.283 -12.621 34.436 1.00 91.00 406 ALA A CA 1
ATOM 3183 C C . ALA A 1 406 ? -7.104 -13.578 35.322 1.00 91.00 406 ALA A C 1
ATOM 3185 O O . ALA A 1 406 ? -7.609 -13.171 36.370 1.00 91.00 406 ALA A O 1
ATOM 3186 N N . LEU A 1 407 ? -7.181 -14.865 34.956 1.00 91.56 407 LEU A N 1
ATOM 3187 C CA . LEU A 1 407 ? -7.834 -15.894 35.776 1.00 91.56 407 LEU A CA 1
ATOM 3188 C C . LEU A 1 407 ? -7.084 -16.146 37.088 1.00 91.56 407 LEU A C 1
ATOM 3190 O O . LEU A 1 407 ? -7.709 -16.205 38.146 1.00 91.56 407 LEU A O 1
ATOM 3194 N N . VAL A 1 408 ? -5.755 -16.267 37.044 1.00 91.31 408 VAL A N 1
ATOM 3195 C CA . VAL A 1 408 ? -4.929 -16.440 38.251 1.00 91.31 408 VAL A CA 1
ATOM 3196 C C . VAL A 1 408 ? -5.124 -15.260 39.203 1.00 91.31 408 VAL A C 1
ATOM 3198 O O . VAL A 1 408 ? -5.375 -15.466 40.389 1.00 91.31 408 VAL A O 1
ATOM 3201 N N . LEU A 1 409 ? -5.087 -14.030 38.686 1.00 91.19 409 LEU A N 1
ATOM 3202 C CA . LEU A 1 409 ? -5.332 -12.818 39.463 1.00 91.19 409 LEU A CA 1
ATOM 3203 C C . LEU A 1 409 ? -6.754 -12.785 40.035 1.00 91.19 409 LEU A C 1
ATOM 3205 O O . LEU A 1 409 ? -6.926 -12.368 41.177 1.00 91.19 409 LEU A O 1
ATOM 3209 N N . TYR A 1 410 ? -7.761 -13.282 39.310 1.00 91.19 410 TYR A N 1
ATOM 3210 C CA . TYR A 1 410 ? -9.118 -13.445 39.841 1.00 91.19 410 TYR A CA 1
ATOM 3211 C C . TYR A 1 410 ? -9.153 -14.396 41.044 1.00 91.19 410 TYR A C 1
ATOM 3213 O O . TYR A 1 410 ? -9.723 -14.052 42.081 1.00 91.19 410 TYR A O 1
ATOM 3221 N N . TYR A 1 411 ? -8.502 -15.558 40.958 1.00 89.75 411 TYR A N 1
ATOM 3222 C CA . TYR A 1 411 ? -8.428 -16.488 42.088 1.00 89.75 411 TYR A CA 1
ATOM 3223 C C . TYR A 1 411 ? -7.631 -15.914 43.266 1.00 89.75 411 TYR A C 1
ATOM 3225 O O . TYR A 1 411 ? -8.100 -15.985 44.402 1.00 89.75 411 TYR A O 1
ATOM 3233 N N . LEU A 1 412 ? -6.483 -15.278 43.015 1.00 89.00 412 LEU A N 1
ATOM 3234 C CA . LEU A 1 412 ? -5.687 -14.624 44.059 1.00 89.00 412 LEU A CA 1
ATOM 3235 C C . LEU A 1 412 ? -6.464 -13.502 44.744 1.00 89.00 412 LEU A C 1
ATOM 3237 O O . LEU A 1 412 ? -6.415 -13.377 45.964 1.00 89.00 412 LEU A O 1
ATOM 3241 N N . ARG A 1 413 ? -7.248 -12.731 43.988 1.00 85.44 413 ARG A N 1
ATOM 3242 C CA . ARG A 1 413 ? -8.101 -11.669 44.530 1.00 85.44 413 ARG A CA 1
ATOM 3243 C C . ARG A 1 413 ? -9.210 -12.209 45.431 1.00 85.44 413 ARG A C 1
ATOM 3245 O O . ARG A 1 413 ? -9.676 -11.504 46.322 1.00 85.44 413 ARG A O 1
ATOM 3252 N N . ASN A 1 414 ? -9.632 -13.458 45.226 1.00 84.69 414 ASN A N 1
ATOM 3253 C CA . ASN A 1 414 ? -10.589 -14.125 46.111 1.00 84.69 414 ASN A CA 1
ATOM 3254 C C . ASN A 1 414 ? -9.957 -14.515 47.454 1.00 84.69 414 ASN A C 1
ATOM 3256 O O . ASN A 1 414 ? -10.675 -14.630 48.447 1.00 84.69 414 ASN A O 1
ATOM 3260 N N . MET A 1 415 ? -8.637 -14.716 47.480 1.00 86.69 415 MET A N 1
ATOM 3261 C CA . MET A 1 415 ? -7.876 -15.121 48.663 1.00 86.69 415 MET A CA 1
ATOM 3262 C C . MET A 1 415 ? -7.289 -13.925 49.424 1.00 86.69 415 MET A C 1
ATOM 3264 O O . MET A 1 415 ? -7.239 -13.947 50.651 1.00 86.69 415 MET A O 1
ATOM 3268 N N . ILE A 1 416 ? -6.869 -12.881 48.707 1.00 86.44 416 ILE A N 1
ATOM 3269 C CA . ILE A 1 416 ? -6.133 -11.728 49.232 1.00 86.44 416 ILE A CA 1
ATOM 3270 C C . ILE A 1 416 ? -7.028 -10.489 49.169 1.00 86.44 416 ILE A C 1
ATOM 3272 O O . ILE A 1 416 ? -7.564 -10.156 48.111 1.00 86.44 416 ILE A O 1
ATOM 3276 N N . LYS A 1 417 ? -7.183 -9.787 50.296 1.00 80.44 417 LYS A N 1
ATOM 3277 C CA . LYS A 1 417 ? -8.014 -8.571 50.388 1.00 80.44 417 LYS A CA 1
ATOM 3278 C C . LYS A 1 417 ? -7.213 -7.302 50.655 1.00 80.44 417 LYS A C 1
ATOM 3280 O O . LYS A 1 417 ? -7.694 -6.219 50.331 1.00 80.44 417 LYS A O 1
ATOM 3285 N N . ASP A 1 418 ? -6.030 -7.423 51.241 1.00 86.69 418 ASP A N 1
ATOM 3286 C CA . ASP A 1 418 ? -5.159 -6.300 51.556 1.00 86.69 418 ASP A CA 1
ATOM 3287 C C . ASP A 1 418 ? -4.240 -5.954 50.372 1.00 86.69 418 ASP A C 1
ATOM 3289 O O . ASP A 1 418 ? -3.750 -6.826 49.655 1.00 86.69 418 ASP A O 1
ATOM 3293 N N . ILE A 1 419 ? -4.031 -4.656 50.145 1.00 84.88 419 ILE A N 1
ATOM 3294 C CA . ILE A 1 419 ? -3.300 -4.160 48.972 1.00 84.88 419 ILE A CA 1
ATOM 3295 C C . ILE A 1 419 ? -1.795 -4.466 49.036 1.00 84.88 419 ILE A C 1
ATOM 3297 O O . ILE A 1 419 ? -1.154 -4.629 48.002 1.00 84.88 419 ILE A O 1
ATOM 3301 N N . GLU A 1 420 ? -1.227 -4.578 50.236 1.00 87.44 420 GLU A N 1
ATOM 3302 C CA . GLU A 1 420 ? 0.197 -4.858 50.442 1.00 87.44 420 GLU A CA 1
ATOM 3303 C C . GLU A 1 420 ? 0.548 -6.288 50.004 1.00 87.44 420 GLU A C 1
ATOM 3305 O O . GLU A 1 420 ? 1.442 -6.490 49.179 1.00 87.44 420 GLU A O 1
ATOM 3310 N N . THR A 1 421 ? -0.242 -7.277 50.428 1.00 87.44 421 THR A N 1
ATOM 3311 C CA . THR A 1 421 ? -0.096 -8.671 49.988 1.00 87.44 421 THR A CA 1
ATOM 3312 C C . THR A 1 421 ? -0.410 -8.832 48.504 1.00 87.44 421 THR A C 1
ATOM 3314 O O . THR A 1 421 ? 0.198 -9.675 47.844 1.00 87.44 421 THR A O 1
ATOM 3317 N N . MET A 1 422 ? -1.287 -8.000 47.927 1.00 87.31 422 MET A N 1
ATOM 3318 C CA . MET A 1 422 ? -1.474 -7.959 46.470 1.00 87.31 422 MET A CA 1
ATOM 3319 C C . MET A 1 422 ? -0.188 -7.552 45.741 1.00 87.31 422 MET A C 1
ATOM 3321 O O . MET A 1 422 ? 0.166 -8.188 44.747 1.00 87.31 422 MET A O 1
ATOM 3325 N N . PHE A 1 423 ? 0.542 -6.548 46.236 1.00 89.19 423 PHE A N 1
ATOM 3326 C CA . PHE A 1 423 ? 1.839 -6.175 45.666 1.00 89.19 423 PHE A CA 1
ATOM 3327 C C . PHE A 1 423 ? 2.888 -7.279 45.837 1.00 89.19 423 PHE A C 1
ATOM 3329 O O . PHE A 1 423 ? 3.626 -7.544 44.888 1.00 89.19 423 PHE A O 1
ATOM 3336 N N . TYR A 1 424 ? 2.927 -7.976 46.978 1.00 90.31 424 TYR A N 1
ATOM 3337 C CA . TYR A 1 424 ? 3.816 -9.133 47.150 1.00 90.31 424 TYR A CA 1
ATOM 3338 C C . TYR A 1 424 ? 3.473 -10.283 46.201 1.00 90.31 424 TYR A C 1
ATOM 3340 O O . TYR A 1 424 ? 4.374 -10.865 45.597 1.00 90.31 424 TYR A O 1
ATOM 3348 N N . ALA A 1 425 ? 2.185 -10.580 46.011 1.00 89.31 425 ALA A N 1
ATOM 3349 C CA . ALA A 1 425 ? 1.733 -11.597 45.068 1.00 89.31 425 ALA A CA 1
ATOM 3350 C C . ALA A 1 425 ? 2.114 -11.234 43.623 1.00 89.31 425 ALA A C 1
ATOM 3352 O O . ALA A 1 425 ? 2.636 -12.081 42.899 1.00 89.31 425 ALA A O 1
ATOM 3353 N N . LEU A 1 426 ? 1.929 -9.971 43.218 1.00 90.69 426 LEU A N 1
ATOM 3354 C CA . LEU A 1 426 ? 2.390 -9.478 41.916 1.00 90.69 426 LEU A CA 1
ATOM 3355 C C . LEU A 1 426 ? 3.912 -9.569 41.781 1.00 90.69 426 LEU A C 1
ATOM 3357 O O . LEU A 1 426 ? 4.394 -10.036 40.753 1.00 90.69 426 LEU A O 1
ATOM 3361 N N . GLY A 1 427 ? 4.668 -9.181 42.810 1.00 89.00 427 GLY A N 1
ATOM 3362 C CA . GLY A 1 427 ? 6.125 -9.307 42.831 1.00 89.00 427 GLY A CA 1
ATOM 3363 C C . GLY A 1 427 ? 6.579 -10.757 42.654 1.00 89.00 427 GLY A C 1
ATOM 3364 O O . GLY A 1 427 ? 7.448 -11.032 41.829 1.00 89.00 427 GLY A O 1
ATOM 3365 N N . GLY A 1 428 ? 5.932 -11.697 43.349 1.00 90.31 428 GLY A N 1
ATOM 3366 C CA . GLY A 1 428 ? 6.168 -13.132 43.194 1.00 90.31 428 GLY A CA 1
ATOM 3367 C C . GLY A 1 428 ? 5.846 -13.642 41.786 1.00 90.31 428 GLY A C 1
ATOM 3368 O O . GLY A 1 428 ? 6.656 -14.357 41.199 1.00 90.31 428 GLY A O 1
ATOM 3369 N N . LEU A 1 429 ? 4.711 -13.231 41.208 1.00 90.00 429 LEU A N 1
ATOM 3370 C CA . LEU A 1 429 ? 4.329 -13.583 39.835 1.00 90.00 429 LEU A CA 1
ATOM 3371 C C . LEU A 1 429 ? 5.300 -13.012 38.795 1.00 90.00 429 LEU A C 1
ATOM 3373 O O . LEU A 1 429 ? 5.642 -13.709 37.841 1.00 90.00 429 LEU A O 1
ATOM 3377 N N . ILE A 1 430 ? 5.762 -11.771 38.973 1.00 87.38 430 ILE A N 1
ATOM 3378 C CA . ILE A 1 430 ? 6.747 -11.136 38.090 1.00 87.38 430 ILE A CA 1
ATOM 3379 C C . ILE A 1 430 ? 8.080 -11.876 38.182 1.00 87.38 430 ILE A C 1
ATOM 3381 O O . ILE A 1 430 ? 8.622 -12.250 37.147 1.00 87.38 430 ILE A O 1
ATOM 3385 N N . LEU A 1 431 ? 8.578 -12.155 39.391 1.00 88.56 431 LEU A N 1
ATOM 3386 C CA . LEU A 1 431 ? 9.813 -12.920 39.586 1.00 88.56 431 LEU A CA 1
ATOM 3387 C C . LEU A 1 431 ? 9.710 -14.314 38.964 1.00 88.56 431 LEU A C 1
ATOM 3389 O O . LEU A 1 431 ? 10.610 -14.726 38.239 1.00 88.56 431 LEU A O 1
ATOM 3393 N N . PHE A 1 432 ? 8.596 -15.015 39.178 1.00 87.25 432 PHE A N 1
ATOM 3394 C CA . PHE A 1 432 ? 8.344 -16.315 38.561 1.00 87.25 432 PHE A CA 1
ATOM 3395 C C . PHE A 1 432 ? 8.306 -16.229 37.029 1.00 87.25 432 PHE A C 1
ATOM 3397 O O . PHE A 1 432 ? 8.933 -17.037 36.348 1.00 87.25 432 PHE A O 1
ATOM 3404 N N . SER A 1 433 ? 7.645 -15.208 36.480 1.00 83.62 433 SER A N 1
ATOM 3405 C CA . SER A 1 433 ? 7.591 -14.966 35.033 1.00 83.62 433 SER A CA 1
ATOM 3406 C C . SER A 1 433 ? 8.968 -14.628 34.459 1.00 83.62 433 SER A C 1
ATOM 3408 O O . SER A 1 433 ? 9.309 -15.109 33.383 1.00 83.62 433 SER A O 1
ATOM 3410 N N . MET A 1 434 ? 9.787 -13.853 35.178 1.00 82.31 434 MET A N 1
ATOM 3411 C CA . MET A 1 434 ? 11.174 -13.563 34.802 1.00 82.31 434 MET A CA 1
ATOM 3412 C C . MET A 1 434 ? 12.033 -14.828 34.841 1.00 82.31 434 MET A C 1
ATOM 3414 O O . MET A 1 434 ? 12.813 -15.051 33.919 1.00 82.31 434 MET A O 1
ATOM 3418 N N . LEU A 1 435 ? 11.869 -15.678 35.859 1.00 86.25 435 LEU A N 1
ATOM 3419 C CA . LEU A 1 435 ? 12.565 -16.962 35.935 1.00 86.25 435 LEU A CA 1
ATOM 3420 C C . LEU A 1 435 ? 12.184 -17.861 34.753 1.00 86.25 435 LEU A C 1
ATOM 3422 O O . LEU A 1 435 ? 13.068 -18.389 34.086 1.00 86.25 435 LEU A O 1
ATOM 3426 N N . ILE A 1 436 ? 10.892 -17.976 34.430 1.00 83.62 436 ILE A N 1
ATOM 3427 C CA . ILE A 1 436 ? 10.447 -18.712 33.240 1.00 83.62 436 ILE A CA 1
ATOM 3428 C C . ILE A 1 436 ? 11.052 -18.096 31.980 1.00 83.62 436 ILE A C 1
ATOM 3430 O O . ILE A 1 436 ? 11.632 -18.816 31.175 1.00 83.62 436 ILE A O 1
ATOM 3434 N N . PHE A 1 437 ? 10.952 -16.780 31.800 1.00 80.00 437 PHE A N 1
ATOM 3435 C CA . PHE A 1 437 ? 11.469 -16.114 30.611 1.00 80.00 437 PHE A CA 1
ATOM 3436 C C . PHE A 1 437 ? 12.966 -16.392 30.421 1.00 80.00 437 PHE A C 1
ATOM 3438 O O . PHE A 1 437 ? 13.348 -16.918 29.383 1.00 80.00 437 PHE A O 1
ATOM 3445 N N . PHE A 1 438 ? 13.805 -16.113 31.424 1.00 79.75 438 PHE A N 1
ATOM 3446 C CA . PHE A 1 438 ? 15.263 -16.213 31.299 1.00 79.75 438 PHE A CA 1
ATOM 3447 C C . PHE A 1 438 ? 15.817 -17.644 31.332 1.00 79.75 438 PHE A C 1
ATOM 3449 O O . PHE A 1 438 ? 16.861 -17.875 30.723 1.00 79.75 438 PHE A O 1
ATOM 3456 N N . PHE A 1 439 ? 15.159 -18.583 32.021 1.00 83.75 439 PHE A N 1
ATOM 3457 C CA . PHE A 1 439 ? 15.673 -19.945 32.234 1.00 83.75 439 PHE A CA 1
ATOM 3458 C C . PHE A 1 439 ? 14.925 -21.032 31.448 1.00 83.75 439 PHE A C 1
ATOM 3460 O O . PHE A 1 439 ? 15.194 -22.217 31.638 1.00 83.75 439 PHE A O 1
ATOM 3467 N N . THR A 1 440 ? 14.013 -20.663 30.545 1.00 81.12 440 THR A N 1
ATOM 3468 C CA . THR A 1 440 ? 13.374 -21.601 29.605 1.00 81.12 440 THR A CA 1
ATOM 3469 C C . THR A 1 440 ? 13.638 -21.187 28.152 1.00 81.12 440 THR A C 1
ATOM 3471 O O . THR A 1 440 ? 14.058 -20.053 27.901 1.00 81.12 440 THR A O 1
ATOM 3474 N N . PRO A 1 441 ? 13.348 -22.053 27.159 1.00 76.81 441 PRO A N 1
ATOM 3475 C CA . PRO A 1 441 ? 13.432 -21.692 25.738 1.00 76.81 441 PRO A CA 1
ATOM 3476 C C . PRO A 1 441 ? 12.538 -20.509 25.320 1.00 76.81 441 PRO A C 1
ATOM 3478 O O . PRO A 1 441 ? 12.665 -20.009 24.201 1.00 76.81 441 PRO A O 1
ATOM 3481 N N . LEU A 1 442 ? 11.652 -20.033 26.206 1.00 72.12 442 LEU A N 1
ATOM 3482 C CA . LEU A 1 442 ? 10.739 -18.927 25.943 1.00 72.12 442 LEU A CA 1
ATOM 3483 C C . LEU A 1 442 ? 11.467 -17.616 25.607 1.00 72.12 442 LEU A C 1
ATOM 3485 O O . LEU A 1 442 ? 10.995 -16.890 24.734 1.00 72.12 442 LEU A O 1
ATOM 3489 N N . LYS A 1 443 ? 12.621 -17.321 26.233 1.00 74.25 443 LYS A N 1
ATOM 3490 C CA . LYS A 1 443 ? 13.435 -16.151 25.853 1.00 74.25 443 LYS A CA 1
ATOM 3491 C C . LYS A 1 443 ? 13.840 -16.228 24.392 1.00 74.25 443 LYS A C 1
ATOM 3493 O O . LYS A 1 443 ? 13.604 -15.275 23.667 1.00 74.25 443 LYS A O 1
ATOM 3498 N N . THR A 1 444 ? 14.416 -17.344 23.950 1.00 73.12 444 THR A N 1
ATOM 3499 C CA . THR A 1 444 ? 14.860 -17.507 22.558 1.00 73.12 444 THR A CA 1
ATOM 3500 C C . THR A 1 444 ? 13.696 -17.323 21.588 1.00 73.12 444 THR A C 1
ATOM 3502 O O . THR A 1 444 ? 13.825 -16.592 20.611 1.00 73.12 444 THR A O 1
ATOM 3505 N N . PHE A 1 445 ? 12.541 -17.906 21.909 1.00 69.50 445 PHE A N 1
ATOM 3506 C CA . PHE A 1 445 ? 11.329 -17.803 21.103 1.00 69.50 445 PHE A CA 1
ATOM 3507 C C . PHE A 1 445 ? 10.796 -16.363 20.990 1.00 69.50 445 PHE A C 1
ATOM 3509 O O . PHE A 1 445 ? 10.580 -15.857 19.889 1.00 69.50 445 PHE A O 1
ATOM 3516 N N . ILE A 1 446 ? 10.629 -15.667 22.122 1.00 68.94 446 ILE A N 1
ATOM 3517 C CA . ILE A 1 446 ? 10.152 -14.275 22.143 1.00 68.94 446 ILE A CA 1
ATOM 3518 C C . ILE A 1 446 ? 11.186 -13.343 21.503 1.00 68.94 446 ILE A C 1
ATOM 3520 O O . ILE A 1 446 ? 10.806 -12.453 20.744 1.00 68.94 446 ILE A O 1
ATOM 3524 N N . SER A 1 447 ? 12.479 -13.560 21.765 1.00 68.00 447 SER A N 1
ATOM 3525 C CA . SER A 1 447 ? 13.566 -12.809 21.135 1.00 68.00 447 SER A CA 1
ATOM 3526 C C . SER A 1 447 ? 13.519 -12.942 19.616 1.00 68.00 447 SER A C 1
ATOM 3528 O O . SER A 1 447 ? 13.571 -11.925 18.939 1.00 68.00 447 SER A O 1
ATOM 3530 N N . GLN A 1 448 ? 13.361 -14.147 19.060 1.00 66.69 448 GLN A N 1
ATOM 3531 C CA . GLN A 1 448 ? 13.258 -14.338 17.607 1.00 66.69 448 GLN A CA 1
ATOM 3532 C C . GLN A 1 448 ? 12.054 -13.592 17.010 1.00 66.69 448 GLN A C 1
ATOM 3534 O O . GLN A 1 448 ? 12.207 -12.871 16.022 1.00 66.69 448 GLN A O 1
ATOM 3539 N N . GLY A 1 449 ? 10.878 -13.691 17.642 1.00 63.03 449 GLY A N 1
ATOM 3540 C CA . GLY A 1 449 ? 9.673 -12.988 17.191 1.00 63.03 449 GLY A CA 1
ATOM 3541 C C . GLY A 1 449 ? 9.795 -11.460 17.260 1.00 63.03 449 GLY A C 1
ATOM 3542 O O . GLY A 1 449 ? 9.443 -10.766 16.306 1.00 63.03 449 GLY A O 1
ATOM 3543 N N . ALA A 1 450 ? 10.335 -10.926 18.359 1.00 64.19 450 ALA A N 1
ATOM 3544 C CA . ALA A 1 450 ? 10.559 -9.490 18.531 1.00 64.19 450 ALA A CA 1
ATOM 3545 C C . ALA A 1 450 ? 11.613 -8.952 17.548 1.00 64.19 450 ALA A C 1
ATOM 3547 O O . ALA A 1 450 ? 11.416 -7.900 16.936 1.00 64.19 450 ALA A O 1
ATOM 3548 N N . MET A 1 451 ? 12.705 -9.697 17.353 1.00 65.12 451 MET A N 1
ATOM 3549 C CA . MET A 1 451 ? 13.791 -9.328 16.446 1.00 65.12 451 MET A CA 1
ATOM 3550 C C . MET A 1 451 ? 13.336 -9.300 14.989 1.00 65.12 451 MET A C 1
ATOM 3552 O O . MET A 1 451 ? 13.658 -8.346 14.291 1.00 65.12 451 MET A O 1
ATOM 3556 N N . SER A 1 452 ? 12.505 -10.253 14.552 1.00 62.38 452 SER A N 1
ATOM 3557 C CA . SER A 1 452 ? 11.943 -10.260 13.193 1.00 62.38 452 SER A CA 1
ATOM 3558 C C . SER A 1 452 ? 11.165 -8.980 12.847 1.00 62.38 452 SER A C 1
ATOM 3560 O O . SER A 1 452 ? 11.120 -8.590 11.679 1.00 62.38 452 SER A O 1
ATOM 3562 N N . GLY A 1 453 ? 10.539 -8.327 13.834 1.00 60.41 453 GLY A N 1
ATOM 3563 C CA . GLY A 1 453 ? 9.831 -7.060 13.634 1.00 60.41 453 GLY A CA 1
ATOM 3564 C C . GLY A 1 453 ? 10.749 -5.835 13.704 1.00 60.41 453 GLY A C 1
ATOM 3565 O O . GLY A 1 453 ? 10.642 -4.934 12.866 1.00 60.41 453 GLY A O 1
ATOM 3566 N N . LEU A 1 454 ? 11.655 -5.813 14.688 1.00 61.25 454 LEU A N 1
ATOM 3567 C CA . LEU A 1 454 ? 12.389 -4.615 15.111 1.00 61.25 454 LEU A CA 1
ATOM 3568 C C . LEU A 1 454 ? 13.735 -4.400 14.418 1.00 61.25 454 LEU A C 1
ATOM 3570 O O . LEU A 1 454 ? 14.139 -3.249 14.269 1.00 61.25 454 LEU A O 1
ATOM 3574 N N . THR A 1 455 ? 14.429 -5.447 13.972 1.00 54.81 455 THR A N 1
ATOM 3575 C CA . THR A 1 455 ? 15.682 -5.239 13.239 1.00 54.81 455 THR A CA 1
ATOM 3576 C C . THR A 1 455 ? 15.379 -4.739 11.833 1.00 54.81 455 THR A C 1
ATOM 3578 O O . THR A 1 455 ? 14.600 -5.354 11.100 1.00 54.81 455 THR A O 1
ATOM 3581 N N . THR A 1 456 ? 15.981 -3.619 11.417 1.00 50.66 456 THR A N 1
ATOM 3582 C CA . THR A 1 456 ? 16.300 -3.432 9.992 1.00 50.66 456 THR A CA 1
ATOM 3583 C C . THR A 1 456 ? 17.081 -4.672 9.593 1.00 50.66 456 THR A C 1
ATOM 3585 O O . THR A 1 456 ? 17.965 -5.075 10.347 1.00 50.66 456 THR A O 1
ATOM 3588 N N . ALA A 1 457 ? 16.655 -5.368 8.536 1.00 44.50 457 ALA A N 1
ATOM 3589 C CA . ALA A 1 457 ? 17.169 -6.700 8.249 1.00 44.50 457 ALA A CA 1
ATOM 3590 C C . ALA A 1 457 ? 18.700 -6.682 8.353 1.00 44.50 457 ALA A C 1
ATOM 3592 O O . ALA A 1 457 ? 19.367 -5.986 7.591 1.00 44.50 457 ALA A O 1
ATOM 3593 N N . THR A 1 458 ? 19.272 -7.435 9.299 1.00 49.09 458 THR A N 1
ATOM 3594 C CA . THR A 1 458 ? 20.608 -7.965 9.054 1.00 49.09 458 THR A CA 1
ATOM 3595 C C . THR A 1 458 ? 20.434 -8.730 7.765 1.00 49.09 458 THR A C 1
ATOM 3597 O O . THR A 1 458 ? 19.646 -9.677 7.731 1.00 49.09 458 THR A O 1
ATOM 3600 N N . PHE A 1 459 ? 21.016 -8.228 6.684 1.00 55.69 459 PHE A N 1
ATOM 3601 C CA . PHE A 1 459 ? 20.830 -8.839 5.388 1.00 55.69 459 PHE A CA 1
ATOM 3602 C C . PHE A 1 459 ? 21.428 -10.244 5.463 1.00 55.69 459 PHE A C 1
ATOM 3604 O O . PHE A 1 459 ? 22.640 -10.410 5.459 1.00 55.69 459 PHE A O 1
ATOM 3611 N N . ASP A 1 460 ? 20.572 -11.241 5.652 1.00 60.66 460 ASP A N 1
ATOM 3612 C CA . ASP A 1 460 ? 20.929 -12.658 5.735 1.00 60.66 460 ASP A CA 1
ATOM 3613 C C . ASP A 1 460 ? 21.194 -13.239 4.343 1.00 60.66 460 ASP A C 1
ATOM 3615 O O . ASP A 1 460 ? 21.832 -14.274 4.197 1.00 60.66 460 ASP A O 1
ATOM 3619 N N . THR A 1 461 ? 20.718 -12.538 3.318 1.00 68.06 461 THR A N 1
ATOM 3620 C CA . THR A 1 461 ? 20.762 -12.914 1.913 1.00 68.06 461 THR A CA 1
ATOM 3621 C C . THR A 1 461 ? 21.127 -11.690 1.080 1.00 68.06 461 THR A C 1
ATOM 3623 O O . THR A 1 461 ? 20.740 -10.561 1.404 1.00 68.06 461 THR A O 1
ATOM 3626 N N . ALA A 1 462 ? 21.870 -11.905 -0.007 1.00 74.12 462 ALA A N 1
ATOM 3627 C CA . ALA A 1 462 ? 22.286 -10.837 -0.914 1.00 74.12 462 ALA A CA 1
ATOM 3628 C C . ALA A 1 462 ? 21.078 -10.082 -1.506 1.00 74.12 462 ALA A C 1
ATOM 3630 O O . ALA A 1 462 ? 21.073 -8.855 -1.547 1.00 74.12 462 ALA A O 1
ATOM 3631 N N . LEU A 1 463 ? 20.002 -10.798 -1.846 1.00 77.06 463 LEU A N 1
ATOM 3632 C CA . LEU A 1 463 ? 18.766 -10.212 -2.372 1.00 77.06 463 LEU A CA 1
ATOM 3633 C C . LEU A 1 463 ? 18.139 -9.174 -1.433 1.00 77.06 463 LEU A C 1
ATOM 3635 O O . LEU A 1 463 ? 17.703 -8.117 -1.880 1.00 77.06 463 LEU A O 1
ATOM 3639 N N . LYS A 1 464 ? 18.135 -9.401 -0.114 1.00 70.81 464 LYS A N 1
ATOM 3640 C CA . LYS A 1 464 ? 17.560 -8.411 0.809 1.00 70.81 464 LYS A CA 1
ATOM 3641 C C . LYS A 1 464 ? 18.334 -7.088 0.812 1.00 70.81 464 LYS A C 1
ATOM 3643 O O . LYS A 1 464 ? 17.720 -6.071 1.123 1.00 70.81 464 LYS A O 1
ATOM 3648 N N . ARG A 1 465 ? 19.629 -7.064 0.443 1.00 69.31 465 ARG A N 1
ATOM 3649 C CA . ARG A 1 465 ? 20.416 -5.815 0.296 1.00 69.31 465 ARG A CA 1
ATOM 3650 C C . ARG A 1 465 ? 19.986 -4.966 -0.889 1.00 69.31 465 ARG A C 1
ATOM 3652 O O . ARG A 1 465 ? 20.264 -3.771 -0.886 1.00 69.31 465 ARG A O 1
ATOM 3659 N N . THR A 1 466 ? 19.332 -5.560 -1.881 1.00 61.53 466 THR A N 1
ATOM 3660 C CA . THR A 1 466 ? 18.974 -4.880 -3.128 1.00 61.53 466 THR A CA 1
ATOM 3661 C C . THR A 1 466 ? 17.513 -4.424 -3.164 1.00 61.53 466 THR A C 1
ATOM 3663 O O . THR A 1 466 ? 17.132 -3.695 -4.074 1.00 61.53 466 THR A O 1
ATOM 3666 N N . ILE A 1 467 ? 16.692 -4.805 -2.176 1.00 65.00 467 ILE A N 1
ATOM 3667 C CA . ILE A 1 467 ? 15.279 -4.407 -2.084 1.00 65.00 467 ILE A CA 1
ATOM 3668 C C . ILE A 1 467 ? 15.167 -3.073 -1.333 1.00 65.00 467 ILE A C 1
ATOM 3670 O O . ILE A 1 467 ? 15.298 -3.019 -0.108 1.00 65.00 467 ILE A O 1
ATOM 3674 N N . ALA A 1 468 ? 14.867 -1.998 -2.068 1.00 51.97 468 ALA A N 1
ATOM 3675 C CA . ALA A 1 468 ? 14.795 -0.630 -1.543 1.00 51.97 468 ALA A CA 1
ATOM 3676 C C . ALA A 1 468 ? 13.833 -0.469 -0.343 1.00 51.97 468 ALA A C 1
ATOM 3678 O O . ALA A 1 468 ? 14.110 0.294 0.582 1.00 51.97 468 ALA A O 1
ATOM 3679 N N . GLU A 1 469 ? 12.734 -1.230 -0.305 1.00 53.19 469 GLU A N 1
ATOM 3680 C CA . GLU A 1 469 ? 11.716 -1.154 0.756 1.00 53.19 469 GLU A CA 1
ATOM 3681 C C . GLU A 1 469 ? 12.173 -1.653 2.134 1.00 53.19 469 GLU A C 1
ATOM 3683 O O . GLU A 1 469 ? 11.531 -1.363 3.146 1.00 53.19 469 GLU A O 1
ATOM 3688 N N . GLN A 1 470 ? 13.264 -2.421 2.191 1.00 53.62 470 GLN A N 1
ATOM 3689 C CA . GLN A 1 470 ? 13.838 -2.908 3.450 1.00 53.62 470 GLN A CA 1
ATOM 3690 C C . GLN A 1 470 ? 14.776 -1.876 4.103 1.00 53.62 470 GLN A C 1
ATOM 3692 O O . GLN A 1 470 ? 15.327 -2.137 5.176 1.00 53.62 470 GLN A O 1
ATOM 3697 N N . GLY A 1 471 ? 14.947 -0.708 3.470 1.00 63.22 471 GLY A N 1
ATOM 3698 C CA . GLY A 1 471 ? 15.779 0.391 3.948 1.00 63.22 471 GLY A CA 1
ATOM 3699 C C . GLY A 1 471 ? 15.255 1.089 5.209 1.00 63.22 471 GL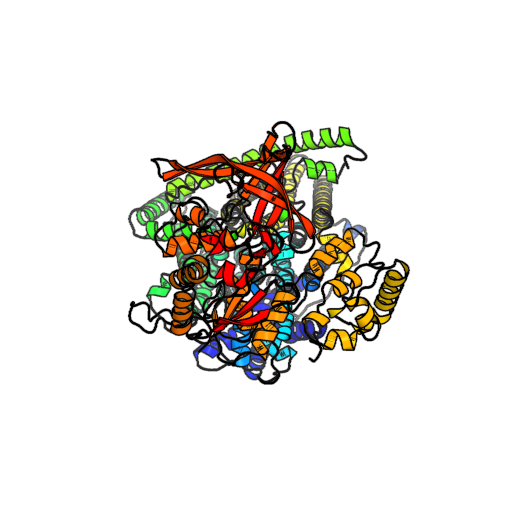Y A C 1
ATOM 3700 O O . GLY A 1 471 ? 14.090 0.966 5.607 1.00 63.22 471 GLY A O 1
ATOM 3701 N N . ALA A 1 472 ? 16.147 1.850 5.846 1.00 69.19 472 ALA A N 1
ATOM 3702 C CA . ALA A 1 472 ? 15.815 2.651 7.017 1.00 69.19 472 ALA A CA 1
ATOM 3703 C C . ALA A 1 472 ? 14.930 3.858 6.648 1.00 69.19 472 ALA A C 1
ATOM 3705 O O . ALA A 1 472 ? 15.083 4.452 5.581 1.00 69.19 472 ALA A O 1
ATOM 3706 N N . SER A 1 473 ? 14.016 4.247 7.537 1.00 79.56 473 SER A N 1
ATOM 3707 C CA . SER A 1 473 ? 13.239 5.483 7.385 1.00 79.56 473 SER A CA 1
ATOM 3708 C C . SER A 1 473 ? 14.142 6.709 7.506 1.00 79.56 473 SER A C 1
ATOM 3710 O O . SER A 1 473 ? 14.964 6.787 8.424 1.00 79.56 473 SER A O 1
ATOM 3712 N N . GLY A 1 474 ? 13.907 7.713 6.657 1.00 81.25 474 GLY A N 1
ATOM 3713 C CA . GLY A 1 474 ? 14.555 9.022 6.758 1.00 81.25 474 GLY A CA 1
ATOM 3714 C C . GLY A 1 474 ? 14.273 9.762 8.077 1.00 81.25 474 GLY A C 1
ATOM 3715 O O . GLY A 1 474 ? 13.565 9.277 8.969 1.00 81.25 474 GLY A O 1
ATOM 3716 N N . ALA A 1 475 ? 14.856 10.956 8.217 1.00 84.44 475 ALA A N 1
ATOM 3717 C CA . ALA A 1 475 ? 14.672 11.813 9.393 1.00 84.44 475 ALA A CA 1
ATOM 3718 C C . ALA A 1 475 ? 13.411 12.699 9.317 1.00 84.44 475 ALA A C 1
ATOM 3720 O O . ALA A 1 475 ? 12.897 13.116 10.357 1.00 84.44 475 ALA A O 1
ATOM 3721 N N . LEU A 1 476 ? 12.905 12.940 8.101 1.00 88.12 476 LEU A N 1
ATOM 3722 C CA . LEU A 1 476 ? 11.722 13.743 7.792 1.00 88.12 476 LEU A CA 1
ATOM 3723 C C . LEU A 1 476 ? 10.619 12.870 7.188 1.00 88.12 476 LEU A C 1
ATOM 3725 O O . LEU A 1 476 ? 10.884 11.999 6.363 1.00 88.12 476 LEU A O 1
ATOM 3729 N N . PHE A 1 477 ? 9.373 13.139 7.584 1.00 90.94 477 PHE A N 1
ATOM 3730 C CA . PHE A 1 477 ? 8.199 12.350 7.187 1.00 90.94 477 PHE A CA 1
ATOM 3731 C C . PHE A 1 477 ? 7.117 13.167 6.468 1.00 90.94 477 PHE A C 1
ATOM 3733 O O . PHE A 1 477 ? 6.099 12.600 6.075 1.00 90.94 477 PHE A O 1
ATOM 3740 N N . GLN A 1 478 ? 7.318 14.475 6.280 1.00 90.31 478 GLN A N 1
ATOM 3741 C CA . GLN A 1 478 ? 6.337 15.378 5.668 1.00 90.31 478 GLN A CA 1
ATOM 3742 C C . GLN A 1 478 ? 5.876 14.884 4.289 1.00 90.31 478 GLN A C 1
ATOM 3744 O O . GLN A 1 478 ? 4.677 14.758 4.074 1.00 90.31 478 GLN A O 1
ATOM 3749 N N . GLY A 1 479 ? 6.790 14.494 3.393 1.00 89.12 479 GLY A N 1
ATOM 3750 C CA . GLY A 1 479 ? 6.413 14.011 2.056 1.00 89.12 479 GLY A CA 1
ATOM 3751 C C . GLY A 1 479 ? 5.506 12.769 2.061 1.00 89.12 479 GLY A C 1
ATOM 3752 O O . GLY A 1 479 ? 4.735 12.560 1.131 1.00 89.12 479 GLY A O 1
ATOM 3753 N N . GLN A 1 480 ? 5.548 11.956 3.123 1.00 92.25 480 GLN A N 1
ATOM 3754 C CA . GLN A 1 480 ? 4.704 10.762 3.261 1.00 92.25 480 GLN A CA 1
ATOM 3755 C C . GLN A 1 480 ? 3.438 11.023 4.085 1.00 92.25 480 GLN A C 1
ATOM 3757 O O . GLN A 1 480 ? 2.388 10.441 3.808 1.00 92.25 480 GLN A O 1
ATOM 3762 N N . LEU A 1 481 ? 3.520 11.870 5.113 1.00 95.62 481 LEU A N 1
ATOM 3763 C CA . LEU A 1 481 ? 2.448 12.060 6.091 1.00 95.62 481 LEU A CA 1
ATOM 3764 C C . LEU A 1 481 ? 1.678 13.384 5.928 1.00 95.62 481 LEU A C 1
ATOM 3766 O O . LEU A 1 481 ? 0.583 13.532 6.469 1.00 95.62 481 LEU A O 1
ATOM 3770 N N . GLY A 1 482 ? 2.174 14.317 5.121 1.00 95.12 482 GLY A N 1
ATOM 3771 C CA . GLY A 1 482 ? 1.578 15.630 4.880 1.00 95.12 482 GLY A CA 1
ATOM 3772 C C . GLY A 1 482 ? 1.666 16.554 6.096 1.00 95.12 482 GLY A C 1
ATOM 3773 O O . GLY A 1 482 ? 2.608 16.470 6.889 1.00 95.12 482 GLY A O 1
ATOM 3774 N N . PHE A 1 483 ? 0.654 17.412 6.275 1.00 96.62 483 PHE A N 1
ATOM 3775 C CA . PHE A 1 483 ? 0.659 18.468 7.295 1.00 96.62 483 PHE A CA 1
ATOM 3776 C C . PHE A 1 483 ? 0.892 17.951 8.721 1.00 96.62 483 PHE A C 1
ATOM 3778 O O . PHE A 1 483 ? 1.578 18.604 9.503 1.00 96.62 483 PHE A O 1
ATOM 3785 N N . MET A 1 484 ? 0.396 16.761 9.077 1.00 95.88 484 MET A N 1
ATOM 3786 C CA . MET A 1 484 ? 0.612 16.179 10.410 1.00 95.88 484 MET A CA 1
ATOM 3787 C C . MET A 1 484 ? 2.086 15.890 10.744 1.00 95.88 484 MET A C 1
ATOM 3789 O O . MET A 1 484 ? 2.405 15.687 11.913 1.00 95.88 484 MET A O 1
ATOM 3793 N N . ALA A 1 485 ? 2.977 15.876 9.750 1.00 96.06 485 ALA A N 1
ATOM 3794 C CA . ALA A 1 485 ? 4.420 15.754 9.931 1.00 96.06 485 ALA A CA 1
ATOM 3795 C C . ALA A 1 485 ? 5.192 17.010 9.503 1.00 96.06 485 ALA A C 1
ATOM 3797 O O . ALA A 1 485 ? 6.413 16.941 9.365 1.00 96.06 485 ALA A O 1
ATOM 3798 N N . ALA A 1 486 ? 4.500 18.141 9.339 1.00 95.81 486 ALA A N 1
ATOM 3799 C CA . ALA A 1 486 ? 5.103 19.378 8.874 1.00 95.81 486 ALA A CA 1
ATOM 3800 C C . ALA A 1 486 ? 6.187 19.910 9.821 1.00 95.81 486 ALA A C 1
ATOM 3802 O O . ALA A 1 486 ? 6.104 19.771 11.053 1.00 95.81 486 ALA A O 1
ATOM 3803 N N . THR A 1 487 ? 7.202 20.543 9.246 1.00 95.88 487 THR A N 1
ATOM 3804 C CA . THR A 1 487 ? 8.260 21.228 9.997 1.00 95.88 487 THR A CA 1
ATOM 3805 C C . THR A 1 487 ? 7.754 22.561 10.576 1.00 95.88 487 THR A C 1
ATOM 3807 O O . THR A 1 487 ? 6.749 23.106 10.110 1.00 95.88 487 THR A O 1
ATOM 3810 N N . PRO A 1 488 ? 8.422 23.146 11.595 1.00 95.81 488 PRO A N 1
ATOM 3811 C CA . PRO A 1 488 ? 8.075 24.483 12.085 1.00 95.81 488 PRO A CA 1
ATOM 3812 C C . PRO A 1 488 ? 8.039 25.548 10.983 1.00 95.81 488 PRO A C 1
ATOM 3814 O O . PRO A 1 488 ? 7.239 26.478 11.065 1.00 95.81 488 PRO A O 1
ATOM 3817 N N . GLN A 1 489 ? 8.899 25.398 9.972 1.00 94.00 489 GLN A N 1
ATOM 3818 C CA . GLN A 1 489 ? 8.957 26.280 8.817 1.00 94.00 489 GLN A CA 1
ATOM 3819 C C . GLN A 1 489 ? 7.687 26.159 7.973 1.00 94.00 489 GLN A C 1
ATOM 3821 O O . GLN A 1 489 ? 6.993 27.152 7.793 1.00 94.00 489 GLN A O 1
ATOM 3826 N N . GLU A 1 490 ? 7.315 24.956 7.540 1.00 92.56 490 GLU A N 1
ATOM 3827 C CA . GLU A 1 490 ? 6.099 24.746 6.738 1.00 92.56 490 GLU A CA 1
ATOM 3828 C C . GLU A 1 490 ? 4.829 25.194 7.466 1.00 92.56 490 GLU A C 1
ATOM 3830 O O . GLU A 1 490 ? 3.930 25.781 6.859 1.00 92.56 490 GLU A O 1
ATOM 3835 N N . VAL A 1 491 ? 4.741 24.950 8.779 1.00 94.25 491 VAL A N 1
ATOM 3836 C CA . VAL A 1 491 ? 3.604 25.423 9.579 1.00 94.25 491 VAL A CA 1
ATOM 3837 C C . VAL A 1 491 ? 3.552 26.954 9.570 1.00 94.25 491 VAL A C 1
ATOM 3839 O O . VAL A 1 491 ? 2.472 27.515 9.386 1.00 94.25 491 VAL A O 1
ATOM 3842 N N . ALA A 1 492 ? 4.688 27.642 9.726 1.00 93.50 492 ALA A N 1
ATOM 3843 C CA . ALA A 1 492 ? 4.739 29.101 9.638 1.00 93.50 492 ALA A CA 1
ATOM 3844 C C . ALA A 1 492 ? 4.333 29.599 8.245 1.00 93.50 492 ALA A C 1
ATOM 3846 O O . ALA A 1 492 ? 3.481 30.479 8.145 1.00 93.50 492 ALA A O 1
ATOM 3847 N N . GLU A 1 493 ? 4.884 29.008 7.186 1.00 92.38 493 GLU A N 1
ATOM 3848 C CA . GLU A 1 493 ? 4.612 29.371 5.791 1.00 92.38 493 GLU A CA 1
ATOM 3849 C C . GLU A 1 493 ? 3.141 29.160 5.405 1.00 92.38 493 GLU A C 1
ATOM 3851 O O . GLU A 1 493 ? 2.580 29.960 4.657 1.00 92.38 493 GLU A O 1
ATOM 3856 N N . THR A 1 494 ? 2.491 28.142 5.980 1.00 90.62 494 THR A N 1
ATOM 3857 C CA . THR A 1 494 ? 1.064 27.847 5.768 1.00 90.62 494 THR A CA 1
ATOM 3858 C C . THR A 1 494 ? 0.160 28.987 6.251 1.00 90.62 494 THR A C 1
ATOM 3860 O O . THR A 1 494 ? -0.828 29.315 5.595 1.00 90.62 494 THR A O 1
ATOM 3863 N N . PHE A 1 495 ? 0.474 29.603 7.396 1.00 89.75 495 PHE A N 1
ATOM 3864 C CA . PHE A 1 495 ? -0.328 30.702 7.955 1.00 89.75 495 PHE A CA 1
ATOM 3865 C C . PHE A 1 495 ? 0.185 32.091 7.558 1.00 89.75 495 PHE A C 1
ATOM 3867 O O . PHE A 1 495 ? -0.585 33.053 7.554 1.00 89.75 495 PHE A O 1
ATOM 3874 N N . LEU A 1 496 ? 1.476 32.205 7.249 1.00 91.94 496 LEU A N 1
ATOM 3875 C CA . LEU A 1 496 ? 2.177 33.442 6.925 1.00 91.94 496 LEU A CA 1
ATOM 3876 C C . LEU A 1 496 ? 3.054 33.214 5.684 1.00 91.94 496 LEU A C 1
ATOM 3878 O O . LEU A 1 496 ? 4.255 32.964 5.822 1.00 91.94 496 LEU A O 1
ATOM 3882 N N . PRO A 1 497 ? 2.489 33.314 4.467 1.00 89.06 497 PRO A N 1
ATOM 3883 C CA . PRO A 1 497 ? 3.245 33.108 3.236 1.00 89.06 497 PRO A CA 1
ATOM 3884 C C . PRO A 1 497 ? 4.468 34.041 3.149 1.00 89.06 497 PRO A C 1
ATOM 3886 O O . PRO A 1 497 ? 4.293 35.261 3.258 1.00 89.06 497 PRO A O 1
ATOM 3889 N N . PRO A 1 498 ? 5.690 33.522 2.903 1.00 85.62 498 PRO A N 1
ATOM 3890 C CA . PRO A 1 498 ? 6.912 34.332 2.854 1.00 85.62 498 PRO A CA 1
ATOM 3891 C C . PRO A 1 498 ? 6.854 35.479 1.844 1.00 85.62 498 PRO A C 1
ATOM 3893 O O . PRO A 1 498 ? 7.413 36.547 2.081 1.00 85.62 498 PRO A O 1
ATOM 3896 N N . SER A 1 499 ? 6.135 35.274 0.735 1.00 88.44 499 SER A N 1
ATOM 3897 C CA . SER A 1 499 ? 5.941 36.267 -0.327 1.00 88.44 499 SER A CA 1
ATOM 3898 C C . SER A 1 499 ? 5.234 37.541 0.144 1.00 88.44 499 SER A C 1
ATOM 3900 O O . SER A 1 499 ? 5.385 38.583 -0.487 1.00 88.44 499 SER A O 1
ATOM 3902 N N . ILE A 1 500 ? 4.474 37.463 1.241 1.00 90.69 500 ILE A N 1
ATOM 3903 C CA . ILE A 1 500 ? 3.704 38.578 1.807 1.00 90.69 500 ILE A CA 1
ATOM 3904 C C . ILE A 1 500 ? 4.259 38.984 3.183 1.00 90.69 500 ILE A C 1
ATOM 3906 O O . ILE A 1 500 ? 4.261 40.166 3.517 1.00 90.69 500 ILE A O 1
ATOM 3910 N N . PHE A 1 501 ? 4.747 38.024 3.978 1.00 90.19 501 PHE A N 1
ATOM 3911 C CA . PHE A 1 501 ? 5.045 38.204 5.403 1.00 90.19 501 PHE A CA 1
ATOM 3912 C C . PHE A 1 501 ? 6.480 37.838 5.818 1.00 90.19 501 PHE A C 1
ATOM 3914 O O . PHE A 1 501 ? 6.704 37.647 7.008 1.00 90.19 501 PHE A O 1
ATOM 3921 N N . GLY A 1 502 ? 7.448 37.773 4.894 1.00 89.12 502 GLY A N 1
ATOM 3922 C CA . GLY A 1 502 ? 8.812 37.244 5.100 1.00 89.12 502 GLY A CA 1
ATOM 3923 C C . GLY A 1 502 ? 9.418 37.367 6.511 1.00 89.12 502 GLY A C 1
ATOM 3924 O O . GLY A 1 502 ? 9.706 36.350 7.143 1.00 89.12 502 GLY A O 1
ATOM 3925 N N . ASP A 1 503 ? 9.570 38.582 7.053 1.00 90.19 503 ASP A N 1
ATOM 3926 C CA . ASP A 1 503 ? 10.140 38.788 8.400 1.00 90.19 503 ASP A CA 1
ATOM 3927 C C . ASP A 1 503 ? 9.281 38.188 9.527 1.00 90.19 503 ASP A C 1
ATOM 3929 O O . ASP A 1 503 ? 9.800 37.598 10.480 1.00 90.19 503 ASP A O 1
ATOM 3933 N N . LEU A 1 504 ? 7.955 38.303 9.418 1.00 91.12 504 LEU A N 1
ATOM 3934 C CA . LEU A 1 504 ? 7.012 37.719 10.370 1.00 91.12 504 LEU A CA 1
ATOM 3935 C C . LEU A 1 504 ? 6.969 36.190 10.241 1.00 91.12 504 LEU A C 1
ATOM 3937 O O . LEU A 1 504 ? 6.852 35.507 11.258 1.00 91.12 504 LEU A O 1
ATOM 3941 N N . THR A 1 505 ? 7.121 35.653 9.028 1.00 92.06 505 THR A N 1
ATOM 3942 C CA . THR A 1 505 ? 7.254 34.212 8.786 1.00 92.06 505 THR A CA 1
ATOM 3943 C C . THR A 1 505 ? 8.500 33.667 9.480 1.00 92.06 505 THR A C 1
ATOM 3945 O O . THR A 1 505 ? 8.394 32.709 10.238 1.00 92.06 505 THR A O 1
ATOM 3948 N N . ASN A 1 506 ? 9.655 34.326 9.340 1.00 91.62 506 ASN A N 1
ATOM 3949 C CA . ASN A 1 506 ? 10.891 33.933 10.029 1.00 91.62 506 ASN A CA 1
ATOM 3950 C C . ASN A 1 506 ? 10.747 33.970 11.561 1.00 91.62 506 ASN A C 1
ATOM 3952 O O . ASN A 1 506 ? 11.190 33.051 12.261 1.00 91.62 506 ASN A O 1
ATOM 3956 N N . LEU A 1 507 ? 10.090 35.008 12.096 1.00 93.31 507 LEU A N 1
ATOM 3957 C CA . LEU A 1 507 ? 9.781 35.096 13.524 1.00 93.31 507 LEU A CA 1
ATOM 3958 C C . LEU A 1 507 ? 8.867 33.945 13.970 1.00 93.31 507 LEU A C 1
ATOM 3960 O O . LEU A 1 507 ? 9.139 33.311 14.993 1.00 93.31 507 LEU A O 1
ATOM 3964 N N . ALA A 1 508 ? 7.812 33.652 13.208 1.00 92.50 508 ALA A N 1
ATOM 3965 C CA . ALA A 1 508 ? 6.888 32.559 13.486 1.00 92.50 508 ALA A CA 1
ATOM 3966 C C . ALA A 1 508 ? 7.588 31.193 13.438 1.00 92.50 508 ALA A C 1
ATOM 3968 O O . ALA A 1 508 ? 7.422 30.414 14.375 1.00 92.50 508 ALA A O 1
ATOM 3969 N N . THR A 1 509 ? 8.439 30.939 12.439 1.00 94.00 509 THR A N 1
ATOM 3970 C CA . THR A 1 509 ? 9.276 29.732 12.348 1.00 94.00 509 THR A CA 1
ATOM 3971 C C . THR A 1 509 ? 10.153 29.576 13.588 1.00 94.00 509 THR A C 1
ATOM 3973 O O . THR A 1 509 ? 10.204 28.498 14.181 1.00 94.00 509 THR A O 1
ATOM 3976 N N . SER A 1 510 ? 10.795 30.657 14.048 1.00 94.44 510 SER A N 1
ATOM 3977 C CA . SER A 1 510 ? 11.614 30.631 15.268 1.00 94.44 510 SER A CA 1
ATOM 3978 C C . SER A 1 510 ? 10.785 30.326 16.523 1.00 94.44 510 SER A C 1
ATOM 3980 O O . SER A 1 510 ? 11.197 29.523 17.364 1.00 94.44 510 SER A O 1
ATOM 3982 N N . LEU A 1 511 ? 9.606 30.942 16.663 1.00 94.56 511 LEU A N 1
ATOM 3983 C CA . LEU A 1 511 ? 8.708 30.717 17.799 1.00 94.56 511 LEU A CA 1
ATOM 3984 C C . LEU A 1 511 ? 8.151 29.290 17.811 1.00 94.56 511 LEU A C 1
ATOM 3986 O O . LEU A 1 511 ? 8.205 28.626 18.847 1.00 94.56 511 LEU A O 1
ATOM 3990 N N . LEU A 1 512 ? 7.675 28.796 16.666 1.00 94.75 512 LE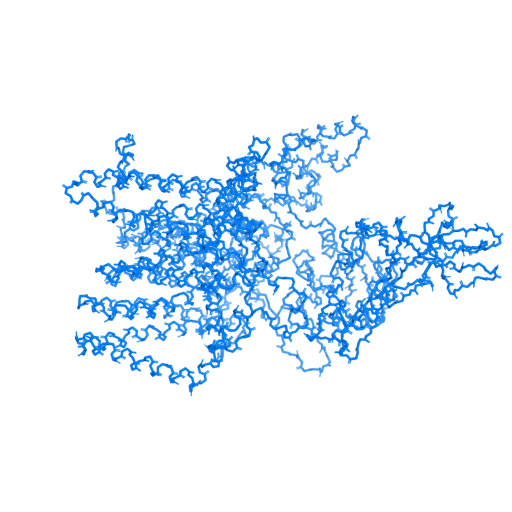U A N 1
ATOM 3991 C CA . LEU A 1 512 ? 7.209 27.420 16.509 1.00 94.75 512 LEU A CA 1
ATOM 3992 C C . LEU A 1 512 ? 8.345 26.431 16.761 1.00 94.75 512 LEU A C 1
ATOM 3994 O O . LEU A 1 512 ? 8.142 25.462 17.486 1.00 94.75 512 LEU A O 1
ATOM 3998 N N . GLY A 1 513 ? 9.557 26.717 16.279 1.00 94.31 513 GLY A N 1
ATOM 3999 C CA . GLY A 1 513 ? 10.752 25.931 16.575 1.00 94.31 513 GLY A CA 1
ATOM 4000 C C . GLY A 1 513 ? 11.007 25.808 18.080 1.00 94.31 513 GLY A C 1
ATOM 4001 O O . GLY A 1 513 ? 11.232 24.706 18.573 1.00 94.31 513 GLY A O 1
ATOM 4002 N N . LYS A 1 514 ? 10.871 26.901 18.845 1.00 95.38 514 LYS A N 1
ATOM 4003 C CA . LYS A 1 514 ? 11.004 26.883 20.317 1.00 95.38 514 LYS A CA 1
ATOM 4004 C C . LYS A 1 514 ? 9.896 26.092 21.022 1.00 95.38 514 LYS A C 1
ATOM 4006 O O . LYS A 1 514 ? 10.141 25.565 22.103 1.00 95.38 514 LYS A O 1
ATOM 4011 N N . ILE A 1 515 ? 8.703 25.999 20.432 1.00 94.81 515 ILE A N 1
ATOM 4012 C CA . ILE A 1 515 ? 7.588 25.195 20.959 1.00 94.81 515 ILE A CA 1
ATOM 4013 C C . ILE A 1 515 ? 7.774 23.711 20.606 1.00 94.81 515 ILE A C 1
ATOM 4015 O O . ILE A 1 515 ? 7.569 22.840 21.451 1.00 94.81 515 ILE A O 1
ATOM 4019 N N . PHE A 1 516 ? 8.178 23.412 19.370 1.00 96.88 516 PHE A N 1
ATOM 4020 C CA . PHE A 1 516 ? 8.278 22.048 18.850 1.00 96.88 516 PHE A CA 1
ATOM 4021 C C . PHE A 1 516 ? 9.524 21.334 19.370 1.00 96.88 516 PHE A C 1
ATOM 4023 O O . PHE A 1 516 ? 9.453 20.141 19.667 1.00 96.88 516 PHE A O 1
ATOM 4030 N N . ALA A 1 517 ? 10.650 22.041 19.506 1.00 96.19 517 ALA A N 1
ATOM 4031 C CA . ALA A 1 517 ? 11.927 21.473 19.929 1.00 96.19 517 ALA A CA 1
ATOM 4032 C C . ALA A 1 517 ? 11.849 20.685 21.251 1.00 96.19 517 ALA A C 1
ATOM 4034 O O . ALA A 1 517 ? 12.236 19.517 21.238 1.00 96.19 517 ALA A O 1
ATOM 4035 N N . PRO A 1 518 ? 11.320 21.215 22.377 1.00 97.38 518 PRO A N 1
ATOM 4036 C CA . PRO A 1 518 ? 11.280 20.455 23.629 1.00 97.38 518 PRO A CA 1
ATOM 4037 C C . PRO A 1 518 ? 10.427 19.184 23.520 1.00 97.38 518 PRO A C 1
ATOM 4039 O O . PRO A 1 518 ? 10.807 18.140 24.049 1.00 97.38 518 P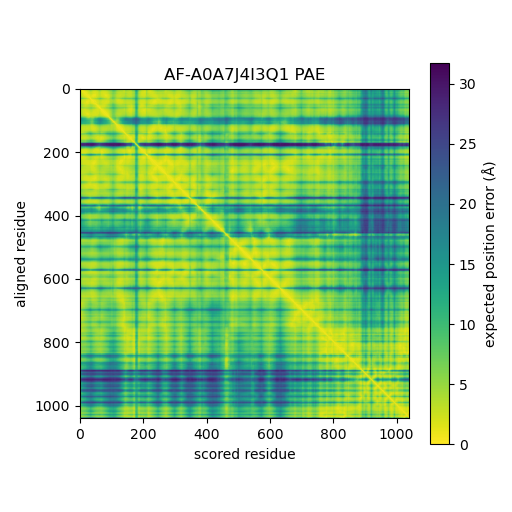RO A O 1
ATOM 4042 N N . LEU A 1 519 ? 9.308 19.238 22.792 1.00 97.44 519 LEU A N 1
ATOM 4043 C CA . LEU A 1 519 ? 8.453 18.070 22.562 1.00 97.44 519 LEU A CA 1
ATOM 4044 C C . LEU A 1 519 ? 9.108 17.062 21.610 1.00 97.44 519 LEU A C 1
ATOM 4046 O O . LEU A 1 519 ? 8.956 15.860 21.805 1.00 97.44 519 LEU A O 1
ATOM 4050 N N . SER A 1 520 ? 9.869 17.526 20.623 1.00 96.75 520 SER A N 1
ATOM 4051 C CA . SER A 1 520 ? 10.604 16.664 19.692 1.00 96.75 520 SER A CA 1
ATOM 4052 C C . SER A 1 520 ? 11.779 15.964 20.373 1.00 96.75 520 SER A C 1
ATOM 4054 O O . SER A 1 520 ? 11.975 14.763 20.200 1.00 96.75 520 SER A O 1
ATOM 4056 N N . VAL A 1 521 ? 12.517 16.684 21.224 1.00 97.12 521 VAL A N 1
ATOM 4057 C CA . VAL A 1 521 ? 13.572 16.116 22.076 1.00 97.12 521 VAL A CA 1
ATOM 4058 C C . VAL A 1 521 ? 12.989 15.082 23.036 1.00 97.12 521 VAL A C 1
ATOM 4060 O O . VAL A 1 521 ? 13.577 14.013 23.200 1.00 97.12 521 VAL A O 1
ATOM 4063 N N . PHE A 1 522 ? 11.822 15.357 23.630 1.00 97.31 522 PHE A N 1
ATOM 4064 C CA . PHE A 1 522 ? 11.127 14.395 24.485 1.00 97.31 522 PHE A CA 1
ATOM 4065 C C . PHE A 1 522 ? 10.762 13.111 23.727 1.00 97.31 522 PHE A C 1
ATOM 4067 O O . PHE A 1 522 ? 11.097 12.029 24.205 1.00 97.31 522 PHE A O 1
ATOM 4074 N N . ALA A 1 523 ? 10.149 13.211 22.540 1.00 95.94 523 ALA A N 1
ATOM 4075 C CA . ALA A 1 523 ? 9.813 12.042 21.721 1.00 95.94 523 ALA A CA 1
ATOM 4076 C C . ALA A 1 523 ? 11.061 11.229 21.346 1.00 95.94 523 ALA A C 1
ATOM 4078 O O . ALA A 1 523 ? 11.091 10.018 21.556 1.00 95.94 523 ALA A O 1
ATOM 4079 N N . ASN A 1 524 ? 12.110 11.891 20.848 1.00 95.81 524 ASN A N 1
ATOM 4080 C CA . ASN A 1 524 ? 13.365 11.224 20.498 1.00 95.81 524 ASN A CA 1
ATOM 4081 C C . ASN A 1 524 ? 13.998 10.536 21.712 1.00 95.81 524 ASN A C 1
ATOM 4083 O O . ASN A 1 524 ? 14.422 9.393 21.610 1.00 95.81 524 ASN A O 1
ATOM 4087 N N . THR A 1 525 ? 14.000 11.191 22.874 1.00 95.75 525 THR A N 1
ATOM 4088 C CA . THR A 1 525 ? 14.532 10.610 24.115 1.00 95.75 525 THR A CA 1
ATOM 4089 C C . THR A 1 525 ? 13.704 9.408 24.568 1.00 95.75 525 THR A C 1
ATOM 4091 O O . THR A 1 525 ? 14.272 8.388 24.956 1.00 95.75 525 THR A O 1
ATOM 4094 N N . LEU A 1 526 ? 12.372 9.493 24.485 1.00 93.81 526 LEU A N 1
ATOM 4095 C CA . LEU A 1 526 ? 11.467 8.385 24.787 1.00 93.81 526 LEU A CA 1
ATOM 4096 C C . LEU A 1 526 ? 11.789 7.166 23.912 1.00 93.81 526 LEU A C 1
ATOM 4098 O O . LEU A 1 526 ? 11.970 6.072 24.446 1.00 93.81 526 LEU A O 1
ATOM 4102 N N . PHE A 1 527 ? 11.916 7.351 22.596 1.00 92.44 527 PHE A N 1
ATOM 4103 C CA . PHE A 1 527 ? 12.279 6.258 21.693 1.00 92.44 527 PHE A CA 1
ATOM 4104 C C . PHE A 1 527 ? 13.693 5.736 21.953 1.00 92.44 527 PHE A C 1
ATOM 4106 O O . PHE A 1 527 ? 13.853 4.523 22.051 1.00 92.44 527 PHE A O 1
ATOM 4113 N N . SER A 1 528 ? 14.691 6.597 22.175 1.00 92.00 528 SER A N 1
ATOM 4114 C CA . SER A 1 528 ? 16.050 6.164 22.535 1.00 92.00 528 SER A CA 1
ATOM 4115 C C . SER A 1 528 ? 16.074 5.290 23.793 1.00 92.00 528 SER A C 1
ATOM 4117 O O . SER A 1 528 ? 16.783 4.286 23.828 1.00 92.00 528 SER A O 1
ATOM 4119 N N . ILE A 1 529 ? 15.272 5.620 24.814 1.00 92.69 529 ILE A N 1
ATOM 4120 C CA . ILE A 1 529 ? 15.138 4.797 26.026 1.00 92.69 529 ILE A CA 1
ATOM 4121 C C . ILE A 1 529 ? 14.468 3.459 25.701 1.00 92.69 529 ILE A C 1
ATOM 4123 O O . ILE A 1 529 ? 14.958 2.415 26.131 1.00 92.69 529 ILE A O 1
ATOM 4127 N N . ILE A 1 530 ? 13.373 3.466 24.932 1.00 88.94 530 ILE A N 1
ATOM 4128 C CA . ILE A 1 530 ? 12.690 2.232 24.518 1.00 88.94 530 ILE A CA 1
ATOM 4129 C C . ILE A 1 530 ? 13.660 1.325 23.751 1.00 88.94 530 ILE A C 1
ATOM 4131 O O . ILE A 1 530 ? 13.747 0.137 24.056 1.00 88.94 530 ILE A O 1
ATOM 4135 N N . PHE A 1 531 ? 14.445 1.874 22.822 1.00 86.00 531 PHE A N 1
ATOM 4136 C CA . PHE A 1 531 ? 15.452 1.118 22.080 1.00 86.00 531 PHE A CA 1
ATOM 4137 C C . PHE A 1 531 ? 16.585 0.609 22.966 1.00 86.00 531 PHE A C 1
ATOM 4139 O O . PHE A 1 531 ? 17.002 -0.534 22.800 1.00 86.00 531 PHE A O 1
ATOM 4146 N N . ALA A 1 532 ? 17.041 1.385 23.952 1.00 88.94 532 ALA A N 1
ATOM 4147 C CA . ALA A 1 532 ? 18.012 0.905 24.931 1.00 88.94 532 ALA A CA 1
ATOM 4148 C C . ALA A 1 532 ? 17.471 -0.301 25.724 1.00 88.94 532 ALA A C 1
ATOM 4150 O O . ALA A 1 532 ? 18.192 -1.280 25.920 1.00 88.94 532 ALA A O 1
ATOM 4151 N N . VAL A 1 533 ? 16.192 -0.273 26.116 1.00 87.19 533 VAL A N 1
ATOM 4152 C CA . VAL A 1 533 ? 15.525 -1.394 26.801 1.00 87.19 533 VAL A CA 1
ATOM 4153 C C . VAL A 1 533 ? 15.383 -2.604 25.878 1.00 87.19 533 VAL A C 1
ATOM 4155 O O . VAL A 1 533 ? 15.726 -3.713 26.280 1.00 87.19 533 VAL A O 1
ATOM 4158 N N . VAL A 1 534 ? 14.928 -2.411 24.638 1.00 82.38 534 VAL A N 1
ATOM 4159 C CA . VAL A 1 534 ? 14.828 -3.479 23.628 1.00 82.38 534 VAL A CA 1
ATOM 4160 C C . VAL A 1 534 ? 16.199 -4.116 23.384 1.00 82.38 534 VAL A C 1
ATOM 4162 O O . VAL A 1 534 ? 16.323 -5.340 23.422 1.00 82.38 534 VAL A O 1
ATOM 4165 N N . ASN A 1 535 ? 17.244 -3.305 23.214 1.00 83.94 535 ASN A N 1
ATOM 4166 C CA . ASN A 1 535 ? 18.613 -3.779 23.035 1.00 83.94 535 ASN A CA 1
ATOM 4167 C C . ASN A 1 535 ? 19.107 -4.567 24.252 1.00 83.94 535 ASN A C 1
ATOM 4169 O O . ASN A 1 535 ? 19.702 -5.626 24.076 1.00 83.94 535 ASN A O 1
ATOM 4173 N N . ALA A 1 536 ? 18.821 -4.106 25.472 1.00 85.25 536 ALA A N 1
ATOM 4174 C CA . ALA A 1 536 ? 19.205 -4.806 26.696 1.00 85.25 536 ALA A CA 1
ATOM 4175 C C . ALA A 1 536 ? 18.454 -6.138 26.888 1.00 85.25 536 ALA A C 1
ATOM 4177 O O . ALA A 1 536 ? 19.048 -7.122 27.330 1.00 85.25 536 ALA A O 1
ATOM 4178 N N . LEU A 1 537 ? 17.160 -6.191 26.552 1.00 78.88 537 LEU A N 1
ATOM 4179 C CA . LEU A 1 537 ? 16.330 -7.390 26.713 1.00 78.88 537 LEU A CA 1
ATOM 4180 C C . LEU A 1 537 ? 16.632 -8.463 25.662 1.00 78.88 537 LEU A C 1
ATOM 4182 O O . LEU A 1 537 ? 16.666 -9.653 25.988 1.00 78.88 537 LEU A O 1
ATOM 4186 N N . PHE A 1 538 ? 16.850 -8.047 24.414 1.00 76.75 538 PHE A N 1
ATOM 4187 C CA . PHE A 1 538 ? 16.913 -8.952 23.265 1.00 76.75 538 PHE A CA 1
ATOM 4188 C C . PHE A 1 538 ? 18.299 -9.048 22.616 1.00 76.75 538 PHE A C 1
ATOM 4190 O O . PHE A 1 538 ? 18.461 -9.828 21.683 1.00 76.75 538 PHE A O 1
ATOM 4197 N N . ASN A 1 539 ? 19.300 -8.310 23.113 1.00 75.88 539 ASN A N 1
ATOM 4198 C CA . ASN A 1 539 ? 20.624 -8.178 22.492 1.00 75.88 539 ASN A CA 1
ATOM 4199 C C . ASN A 1 539 ? 20.524 -7.751 21.015 1.00 75.88 539 ASN A C 1
ATOM 4201 O O . ASN A 1 539 ? 21.144 -8.342 20.135 1.00 75.88 539 ASN A O 1
ATOM 4205 N N . ALA A 1 540 ? 19.666 -6.760 20.753 1.00 70.69 540 ALA A N 1
ATOM 4206 C CA . ALA A 1 540 ? 19.186 -6.473 19.406 1.00 70.69 540 ALA A CA 1
ATOM 4207 C C . ALA A 1 540 ? 20.155 -5.659 18.532 1.00 70.69 540 ALA A C 1
ATOM 4209 O O . ALA A 1 540 ? 20.072 -5.731 17.309 1.00 70.69 540 ALA A O 1
ATOM 4210 N N . GLY A 1 541 ? 21.070 -4.893 19.136 1.00 74.25 541 GLY A N 1
ATOM 4211 C CA . GLY A 1 541 ? 22.054 -4.082 18.407 1.00 74.25 541 GLY A CA 1
ATOM 4212 C C . GLY A 1 541 ? 21.452 -2.983 17.519 1.00 74.25 541 GLY A C 1
ATOM 4213 O O . GLY A 1 541 ? 22.104 -2.535 16.582 1.00 74.25 541 GLY A O 1
ATOM 4214 N N . ILE A 1 542 ? 20.215 -2.555 17.784 1.00 77.19 542 ILE A N 1
ATOM 4215 C CA . ILE A 1 542 ? 19.485 -1.587 16.959 1.00 77.19 542 ILE A CA 1
ATOM 4216 C C . ILE A 1 542 ? 19.951 -0.169 17.303 1.00 77.19 542 ILE A C 1
ATOM 4218 O O . ILE A 1 542 ? 19.839 0.261 18.455 1.00 77.19 542 ILE A O 1
ATOM 4222 N N . ALA A 1 543 ? 20.432 0.570 16.304 1.00 78.88 543 ALA A N 1
ATOM 4223 C CA . ALA A 1 543 ? 20.697 2.000 16.420 1.00 78.88 543 ALA A CA 1
ATOM 4224 C C . ALA A 1 543 ? 19.426 2.802 16.094 1.00 78.88 543 ALA A C 1
ATOM 4226 O O . ALA A 1 543 ? 18.744 2.518 15.110 1.00 78.88 543 ALA A O 1
ATOM 4227 N N . TYR A 1 544 ? 19.103 3.793 16.928 1.00 85.19 544 TYR A N 1
ATOM 4228 C CA . TYR A 1 544 ? 18.026 4.746 16.665 1.00 85.19 544 TYR A CA 1
ATOM 4229 C C . TYR A 1 544 ? 18.612 6.099 16.287 1.00 85.19 544 TYR A C 1
ATOM 4231 O O . TYR A 1 544 ? 19.229 6.765 17.122 1.00 85.19 544 TYR A O 1
ATOM 4239 N N . ASP A 1 545 ? 18.364 6.510 15.049 1.00 85.75 545 ASP A N 1
ATOM 4240 C CA . ASP A 1 545 ? 18.700 7.845 14.574 1.00 85.75 545 ASP A CA 1
ATOM 4241 C C . ASP A 1 545 ? 17.589 8.827 14.947 1.00 85.75 545 ASP A C 1
ATOM 4243 O O . ASP A 1 545 ? 16.412 8.627 14.618 1.00 85.75 545 ASP A O 1
ATOM 4247 N N . ALA A 1 546 ? 17.972 9.901 15.640 1.00 89.00 546 ALA A N 1
ATOM 4248 C CA . ALA A 1 546 ? 17.042 10.936 16.064 1.00 89.00 546 ALA A CA 1
ATOM 4249 C C . ALA A 1 546 ? 16.351 11.580 14.853 1.00 89.00 546 ALA A C 1
ATOM 4251 O O . ALA A 1 546 ? 16.990 11.931 13.861 1.00 89.00 546 ALA A O 1
ATOM 4252 N N . LYS A 1 547 ? 15.032 11.751 14.951 1.00 93.12 547 LYS A N 1
ATOM 4253 C CA . LYS A 1 547 ? 14.212 12.360 13.899 1.00 93.12 547 LYS A CA 1
ATOM 4254 C C . LYS A 1 547 ? 14.184 13.877 14.038 1.00 93.12 547 LYS A C 1
ATOM 4256 O O . LYS A 1 547 ? 14.325 14.403 15.148 1.00 93.12 547 LYS A O 1
ATOM 4261 N N . GLU A 1 548 ? 13.990 14.572 12.922 1.00 93.94 548 GLU A N 1
ATOM 4262 C CA . GLU A 1 548 ? 13.982 16.034 12.902 1.00 93.94 548 GLU A CA 1
ATOM 4263 C C . GLU A 1 548 ? 12.750 16.631 13.599 1.00 93.94 548 GLU A C 1
ATOM 4265 O O . GLU A 1 548 ? 11.701 15.995 13.753 1.00 93.94 548 GLU A O 1
ATOM 4270 N N . THR A 1 549 ? 12.892 17.886 14.041 1.00 95.69 549 THR A N 1
ATOM 4271 C CA . THR A 1 549 ? 11.830 18.621 14.743 1.00 95.69 549 THR A CA 1
ATOM 4272 C C . THR A 1 549 ? 10.627 18.798 13.822 1.00 95.69 549 THR A C 1
ATOM 4274 O O . THR A 1 549 ? 10.716 19.471 12.799 1.00 95.69 549 THR A O 1
ATOM 4277 N N . SER A 1 550 ? 9.490 18.219 14.202 1.00 95.94 550 SER A N 1
ATOM 4278 C CA . SER A 1 550 ? 8.299 18.153 13.352 1.00 95.94 550 SER A CA 1
ATOM 4279 C C . SER A 1 550 ? 7.013 18.059 14.170 1.00 95.94 550 SER A C 1
ATOM 4281 O O . SER A 1 550 ? 7.019 17.674 15.346 1.00 95.94 550 SER A O 1
ATOM 4283 N N . LEU A 1 551 ? 5.887 18.373 13.528 1.00 96.44 551 LEU A N 1
ATOM 4284 C CA . LEU A 1 551 ? 4.558 18.245 14.120 1.00 96.44 551 LEU A CA 1
ATOM 4285 C C . LEU A 1 551 ? 4.225 16.789 14.485 1.00 96.44 551 LEU A C 1
ATOM 4287 O O . LEU A 1 551 ? 3.536 16.554 15.476 1.00 96.44 551 LEU A O 1
ATOM 4291 N N . LEU A 1 552 ? 4.788 15.811 13.768 1.00 96.44 552 LEU A N 1
ATOM 4292 C CA . LEU A 1 552 ? 4.628 14.392 14.087 1.00 96.44 552 LEU A CA 1
ATOM 4293 C C . LEU A 1 552 ? 5.171 14.083 15.485 1.00 96.44 552 LEU A C 1
ATOM 4295 O O . LEU A 1 552 ? 4.472 13.481 16.300 1.00 96.44 552 LEU A O 1
ATOM 4299 N N . LEU A 1 553 ? 6.398 14.520 15.790 1.00 96.56 553 LEU A N 1
ATOM 4300 C CA . LEU A 1 553 ? 6.995 14.297 17.109 1.00 96.56 553 LEU A CA 1
ATOM 4301 C C . LEU A 1 553 ? 6.233 15.044 18.211 1.00 96.56 553 LEU A C 1
ATOM 4303 O O . LEU A 1 553 ? 6.084 14.522 19.316 1.00 96.56 553 LEU A O 1
ATOM 4307 N N . VAL A 1 554 ? 5.686 16.226 17.907 1.00 97.06 554 VAL A N 1
ATOM 4308 C CA . VAL A 1 554 ? 4.776 16.947 18.811 1.00 97.06 554 VAL A CA 1
ATOM 4309 C C . VAL A 1 554 ? 3.526 16.111 19.106 1.00 97.06 554 VAL A C 1
ATOM 4311 O O . VAL A 1 554 ? 3.181 15.931 20.275 1.00 97.06 554 VAL A O 1
ATOM 4314 N N . ILE A 1 555 ? 2.874 15.554 18.082 1.00 97.12 555 ILE A N 1
ATOM 4315 C CA . ILE A 1 555 ? 1.684 14.703 18.235 1.00 97.12 555 ILE A CA 1
ATOM 4316 C C . ILE A 1 555 ? 2.017 13.441 19.038 1.00 97.12 555 ILE A C 1
ATOM 4318 O O . ILE A 1 555 ? 1.243 13.075 19.926 1.00 97.12 555 ILE A O 1
ATOM 4322 N N . ILE A 1 556 ? 3.164 12.802 18.788 1.00 97.19 556 ILE A N 1
ATOM 4323 C CA . ILE A 1 556 ? 3.611 11.627 19.550 1.00 97.19 556 ILE A CA 1
ATOM 4324 C C . ILE A 1 556 ? 3.770 11.975 21.035 1.00 97.19 556 ILE A C 1
ATOM 4326 O O . ILE A 1 556 ? 3.217 11.285 21.897 1.00 97.19 556 ILE A O 1
ATOM 4330 N N . SER A 1 557 ? 4.456 13.077 21.338 1.00 97.56 557 SER A N 1
ATOM 4331 C CA . SER A 1 557 ? 4.664 13.554 22.708 1.00 97.56 557 SER A CA 1
ATOM 4332 C C . SER A 1 557 ? 3.354 13.887 23.415 1.00 97.56 557 SER A C 1
ATOM 4334 O O . SER A 1 557 ? 3.127 13.447 24.542 1.00 97.56 557 SER A O 1
ATOM 4336 N N . LEU A 1 558 ? 2.453 14.615 22.751 1.00 97.31 558 LEU A N 1
ATOM 4337 C CA . LEU A 1 558 ? 1.145 14.953 23.314 1.00 97.31 558 LEU A CA 1
ATOM 4338 C C . LEU A 1 558 ? 0.257 13.718 23.497 1.00 97.31 558 LEU A C 1
ATOM 4340 O O . LEU A 1 558 ? -0.458 13.634 24.494 1.00 97.31 558 LEU A O 1
ATOM 4344 N N . SER A 1 559 ? 0.335 12.738 22.595 1.00 97.44 559 SER A N 1
ATOM 4345 C CA . SER A 1 559 ? -0.385 11.465 22.729 1.00 97.44 559 SER A CA 1
ATOM 4346 C C . SER A 1 559 ? 0.119 10.675 23.936 1.00 97.44 559 SER A C 1
ATOM 4348 O O . SER A 1 559 ? -0.686 10.166 24.715 1.00 97.44 559 SER A O 1
ATOM 4350 N N . PHE A 1 560 ? 1.441 10.627 24.146 1.00 97.25 560 PHE A N 1
ATOM 4351 C CA . PHE A 1 560 ? 2.041 9.995 25.322 1.00 97.25 560 PHE A CA 1
ATOM 4352 C C . PHE A 1 560 ? 1.574 10.663 26.622 1.00 97.25 560 PHE A C 1
ATOM 4354 O O . PHE A 1 560 ? 1.086 9.989 27.532 1.00 97.25 560 PHE A O 1
ATOM 4361 N N . LEU A 1 561 ? 1.652 11.996 26.696 1.00 96.75 561 LEU A N 1
ATOM 4362 C CA . LEU A 1 561 ? 1.195 12.763 27.859 1.00 96.75 561 LEU A CA 1
ATOM 4363 C C . LEU A 1 561 ? -0.316 12.608 28.098 1.00 96.75 561 LEU A C 1
ATOM 4365 O O . LEU A 1 561 ? -0.744 12.459 29.244 1.00 96.75 561 LEU A O 1
ATOM 4369 N N . GLY A 1 562 ? -1.119 12.591 27.032 1.00 95.69 562 GLY A N 1
ATOM 4370 C CA . GLY A 1 562 ? -2.560 12.345 27.095 1.00 95.69 562 GLY A CA 1
ATOM 4371 C C . GLY A 1 562 ? -2.886 10.961 27.655 1.00 95.69 562 GLY A C 1
ATOM 4372 O O . GLY A 1 562 ? -3.730 10.839 28.543 1.00 95.69 562 GLY A O 1
ATOM 4373 N N . ILE A 1 563 ? -2.163 9.925 27.222 1.00 95.62 563 ILE A N 1
ATOM 4374 C CA . ILE A 1 563 ? -2.291 8.561 27.753 1.00 95.62 563 ILE A CA 1
ATOM 4375 C C . ILE A 1 563 ? -1.906 8.503 29.234 1.00 95.62 563 ILE A C 1
ATOM 4377 O O . ILE A 1 563 ? -2.632 7.886 30.014 1.00 95.62 563 ILE A O 1
ATOM 4381 N N . LEU A 1 564 ? -0.824 9.170 29.653 1.00 94.81 564 LEU A N 1
ATOM 4382 C CA . LEU A 1 564 ? -0.445 9.248 31.070 1.00 94.81 564 LEU A CA 1
ATOM 4383 C C . LEU A 1 564 ? -1.515 9.950 31.913 1.00 94.81 564 LEU A C 1
ATOM 4385 O O . LEU A 1 564 ? -1.837 9.499 33.015 1.00 94.81 564 LEU A O 1
ATOM 4389 N N . TYR A 1 565 ? -2.109 11.025 31.395 1.00 93.62 565 TYR A N 1
ATOM 4390 C CA . TYR A 1 565 ? -3.219 11.695 32.064 1.00 93.62 565 TYR A CA 1
ATOM 4391 C C . TYR A 1 565 ? -4.463 10.795 32.144 1.00 93.62 565 TYR A C 1
ATOM 4393 O O . TYR A 1 565 ? -5.106 10.716 33.194 1.00 93.62 565 TYR A O 1
ATOM 4401 N N . SER A 1 566 ? -4.764 10.047 31.081 1.00 92.19 566 SER A N 1
ATOM 4402 C CA . SER A 1 566 ? -5.832 9.043 31.060 1.00 92.19 566 SER A CA 1
ATOM 4403 C C . SER A 1 566 ? -5.599 7.928 32.085 1.00 92.19 566 SER A C 1
ATOM 4405 O O . SER A 1 566 ? -6.523 7.540 32.804 1.00 92.19 566 SER A O 1
ATOM 4407 N N . ALA A 1 567 ? -4.351 7.466 32.216 1.00 90.88 567 ALA A N 1
ATOM 4408 C CA . ALA A 1 567 ? -3.930 6.501 33.225 1.00 90.88 567 ALA A CA 1
ATOM 4409 C C . ALA A 1 567 ? -4.125 7.059 34.641 1.00 90.88 567 ALA A C 1
ATOM 4411 O O . ALA A 1 567 ? -4.719 6.398 35.490 1.00 90.88 567 ALA A O 1
ATOM 4412 N N . TYR A 1 568 ? -3.710 8.306 34.886 1.00 90.12 568 TYR A N 1
ATOM 4413 C CA . TYR A 1 568 ? -3.929 8.993 36.160 1.00 90.12 568 TYR A CA 1
ATOM 4414 C C . TYR A 1 568 ? -5.418 9.084 36.519 1.00 90.12 568 TYR A C 1
ATOM 4416 O O . TYR A 1 568 ? -5.798 8.772 37.651 1.00 90.12 568 TYR A O 1
ATOM 4424 N N . ARG A 1 569 ? -6.276 9.468 35.561 1.00 87.00 569 ARG A N 1
ATOM 4425 C CA . ARG A 1 569 ? -7.734 9.509 35.763 1.00 87.00 569 ARG A CA 1
ATOM 4426 C C . ARG A 1 569 ? -8.299 8.125 36.068 1.00 87.00 569 ARG A C 1
ATOM 4428 O O . ARG A 1 569 ? -9.134 8.012 36.959 1.00 87.00 569 ARG A O 1
ATOM 4435 N N . SER A 1 570 ? -7.807 7.091 35.390 1.00 83.69 570 SER A N 1
ATOM 4436 C CA . SER A 1 570 ? -8.196 5.701 35.642 1.00 83.69 570 SER A CA 1
ATOM 4437 C C . SER A 1 570 ? -7.768 5.220 37.025 1.00 83.69 570 SER A C 1
ATOM 4439 O O . SER A 1 570 ? -8.532 4.532 37.684 1.00 83.69 570 SER A O 1
ATOM 4441 N N . ILE A 1 571 ? -6.568 5.565 37.494 1.00 81.50 571 ILE A N 1
ATOM 4442 C CA . ILE A 1 571 ? -6.069 5.126 38.807 1.00 81.50 571 ILE A CA 1
ATOM 4443 C C . ILE A 1 571 ? -6.787 5.867 39.940 1.00 81.50 571 ILE A C 1
ATOM 4445 O O . ILE A 1 571 ? -7.140 5.261 40.948 1.00 81.50 571 ILE A O 1
ATOM 4449 N N . LYS A 1 572 ? -7.002 7.178 39.786 1.00 81.12 572 LYS A N 1
ATOM 4450 C CA . LYS A 1 572 ? -7.630 8.012 40.819 1.00 81.12 572 LYS A CA 1
ATOM 4451 C C . LYS A 1 572 ? -9.156 7.885 40.848 1.00 81.12 572 LYS A C 1
ATOM 4453 O O . LYS A 1 572 ? -9.763 8.071 41.899 1.00 81.12 572 LYS A O 1
ATOM 4458 N N . GLY A 1 573 ? -9.775 7.646 39.697 1.00 67.25 573 GLY A N 1
ATOM 4459 C CA . GLY A 1 573 ? -11.211 7.436 39.563 1.00 67.25 573 GLY A CA 1
ATOM 4460 C C . GLY A 1 573 ? -11.595 5.957 39.638 1.00 67.25 573 GLY A C 1
ATOM 4461 O O . GLY A 1 573 ? -10.780 5.068 39.419 1.00 67.25 573 GLY A O 1
ATOM 4462 N N . ASN A 1 574 ? -12.881 5.682 39.867 1.00 61.38 574 ASN A N 1
ATOM 4463 C CA . ASN A 1 574 ? -13.441 4.333 39.694 1.00 61.38 574 ASN A CA 1
ATOM 4464 C C . ASN A 1 574 ? -13.750 3.999 38.218 1.00 61.38 574 ASN A C 1
ATOM 4466 O O . ASN A 1 574 ? -14.293 2.936 37.926 1.00 61.38 574 ASN A O 1
ATOM 4470 N N . GLU A 1 575 ? -13.408 4.877 37.272 1.00 65.56 575 GLU A N 1
ATOM 4471 C CA . GLU A 1 575 ? -13.610 4.638 35.842 1.00 65.56 575 GLU A CA 1
ATOM 4472 C C . GLU A 1 575 ? -12.468 3.795 35.266 1.00 65.56 575 GLU A C 1
ATOM 4474 O O . GLU A 1 575 ? -11.288 4.021 35.538 1.00 65.56 575 GLU A O 1
ATOM 4479 N N . LEU A 1 576 ? -12.822 2.776 34.488 1.00 67.62 576 LEU A N 1
ATOM 4480 C CA . LEU A 1 576 ? -11.878 1.912 33.792 1.00 67.62 576 LEU A CA 1
ATOM 4481 C C . LEU A 1 576 ? -11.664 2.487 32.383 1.00 67.62 576 LEU A C 1
ATOM 4483 O O . LEU A 1 576 ? -12.531 2.335 31.529 1.00 67.62 576 LEU A O 1
ATOM 4487 N N . THR A 1 577 ? -10.552 3.188 32.146 1.00 81.00 577 THR A N 1
ATOM 4488 C CA . THR A 1 577 ? -10.242 3.736 30.810 1.00 81.00 577 THR A CA 1
ATOM 4489 C C . THR A 1 577 ? -9.422 2.750 29.974 1.00 81.00 577 THR A C 1
ATOM 4491 O O . THR A 1 577 ? -8.681 1.927 30.513 1.00 81.00 577 THR A O 1
ATOM 4494 N N . LEU A 1 578 ? -9.519 2.854 28.645 1.00 91.00 578 LEU A N 1
ATOM 4495 C CA . LEU A 1 578 ? -8.793 2.007 27.682 1.00 91.00 578 LEU A CA 1
ATOM 4496 C C . LEU A 1 578 ? -7.368 2.511 27.371 1.00 91.00 578 LEU A C 1
ATOM 4498 O O . LEU A 1 578 ? -6.803 2.186 26.329 1.00 91.00 578 LEU A O 1
ATOM 4502 N N . PHE A 1 579 ? -6.763 3.315 28.253 1.00 93.00 579 PHE A N 1
ATOM 4503 C CA . PHE A 1 579 ? -5.478 3.979 27.989 1.00 93.00 579 PHE A CA 1
ATOM 4504 C C . PHE A 1 579 ? -4.351 3.002 27.618 1.00 93.00 579 PHE A C 1
ATOM 4506 O O . PHE A 1 579 ? -3.548 3.295 26.734 1.00 93.00 579 PHE A O 1
ATOM 4513 N N . ALA A 1 580 ? -4.312 1.828 28.259 1.00 92.88 580 ALA A N 1
ATOM 4514 C CA . ALA A 1 580 ? -3.314 0.800 27.988 1.00 92.88 580 ALA A CA 1
ATOM 4515 C C . ALA A 1 580 ? -3.477 0.198 26.581 1.00 92.88 580 ALA A C 1
ATOM 4517 O O . ALA A 1 580 ? -2.477 -0.103 25.935 1.00 92.88 580 ALA A O 1
ATOM 4518 N N . LEU A 1 581 ? -4.714 0.087 26.078 1.00 95.25 581 LEU A N 1
ATOM 4519 C CA . LEU A 1 581 ? -4.984 -0.374 24.715 1.00 95.25 581 LEU A CA 1
ATOM 4520 C C . LEU A 1 581 ? -4.499 0.660 23.697 1.00 95.25 581 LEU A C 1
ATOM 4522 O O . LEU A 1 581 ? -3.794 0.306 22.758 1.00 95.25 581 LEU A O 1
ATOM 4526 N N . TYR A 1 582 ? -4.806 1.944 23.911 1.00 96.06 582 TYR A N 1
ATOM 4527 C CA . TYR A 1 582 ? -4.322 3.017 23.035 1.00 96.06 582 TYR A CA 1
ATOM 4528 C C . TYR A 1 582 ? -2.790 3.091 23.013 1.00 96.06 582 TYR A C 1
ATOM 4530 O O . TYR A 1 582 ? -2.205 3.209 21.940 1.00 96.06 582 TYR A O 1
ATOM 4538 N N . ALA A 1 583 ? -2.127 2.935 24.164 1.00 95.56 583 ALA A N 1
ATOM 4539 C CA . ALA A 1 583 ? -0.668 2.869 24.231 1.00 95.56 583 ALA A CA 1
ATOM 4540 C C . ALA A 1 583 ? -0.097 1.677 23.441 1.00 95.56 583 ALA A C 1
ATOM 4542 O O . ALA A 1 583 ? 0.855 1.842 22.677 1.00 95.56 583 ALA A O 1
ATOM 4543 N N . ALA A 1 584 ? -0.703 0.496 23.596 1.00 94.38 584 ALA A N 1
ATOM 4544 C CA . ALA A 1 584 ? -0.277 -0.731 22.929 1.00 94.38 584 ALA A CA 1
ATOM 4545 C C . ALA A 1 584 ? -0.501 -0.709 21.407 1.00 94.38 584 ALA A C 1
ATOM 4547 O O . ALA A 1 584 ? 0.225 -1.377 20.676 1.00 94.38 584 ALA A O 1
ATOM 4548 N N . VAL A 1 585 ? -1.475 0.068 20.926 1.00 95.31 585 VAL A N 1
ATOM 4549 C CA . VAL A 1 585 ? -1.737 0.265 19.492 1.00 95.31 585 VAL A CA 1
ATOM 4550 C C . VAL A 1 585 ? -0.845 1.354 18.888 1.00 95.31 585 VAL A C 1
ATOM 4552 O O . VAL A 1 585 ? -0.440 1.234 17.738 1.00 95.31 585 VAL A O 1
ATOM 4555 N N . LEU A 1 586 ? -0.517 2.410 19.638 1.00 95.50 586 LEU A N 1
ATOM 4556 C CA . LEU A 1 586 ? 0.214 3.561 19.098 1.00 95.50 586 LEU A CA 1
ATOM 4557 C C . LEU A 1 586 ? 1.731 3.351 19.056 1.00 95.50 586 LEU A C 1
ATOM 4559 O O . LEU A 1 586 ? 2.356 3.546 18.015 1.00 95.50 586 LEU A O 1
ATOM 4563 N N . PHE A 1 587 ? 2.347 2.965 20.174 1.00 92.81 587 PHE A N 1
ATOM 4564 C CA . PHE A 1 587 ? 3.808 3.042 20.301 1.00 92.81 587 PHE A CA 1
ATOM 4565 C C . PHE A 1 587 ? 4.574 1.885 19.651 1.00 92.81 587 PHE A C 1
ATOM 4567 O O . PHE A 1 587 ? 5.572 2.170 18.988 1.00 92.81 587 PHE A O 1
ATOM 4574 N N . PRO A 1 588 ? 4.155 0.609 19.765 1.00 89.00 588 PRO A N 1
ATOM 4575 C CA . PRO A 1 588 ? 4.885 -0.482 19.123 1.00 89.00 588 PRO A CA 1
ATOM 4576 C C . PRO A 1 588 ? 4.939 -0.365 17.588 1.00 89.00 588 PRO A C 1
ATOM 4578 O O . PRO A 1 588 ? 6.037 -0.465 17.042 1.00 89.00 588 PRO A O 1
ATOM 4581 N N . PRO A 1 589 ? 3.836 -0.069 16.864 1.00 88.44 589 PRO A N 1
ATOM 4582 C CA . PRO A 1 589 ? 3.914 0.156 15.419 1.00 88.44 589 PRO A CA 1
ATOM 4583 C C . PRO A 1 589 ? 4.747 1.384 15.048 1.00 88.44 589 PRO A C 1
ATOM 4585 O O . PRO A 1 589 ? 5.455 1.348 14.045 1.00 88.44 589 PRO A O 1
ATOM 4588 N N . ALA A 1 590 ? 4.722 2.449 15.859 1.00 89.75 590 ALA A N 1
ATOM 4589 C CA . ALA A 1 590 ? 5.578 3.605 15.609 1.00 89.75 590 ALA A CA 1
ATOM 4590 C C . ALA A 1 590 ? 7.063 3.318 15.803 1.00 89.75 590 ALA A C 1
ATOM 4592 O O . ALA A 1 590 ? 7.871 3.825 15.031 1.00 89.75 590 ALA A O 1
ATOM 4593 N N . LEU A 1 591 ? 7.423 2.457 16.756 1.00 87.44 591 LEU A N 1
ATOM 4594 C CA . LEU A 1 591 ? 8.799 1.999 16.923 1.00 87.44 591 LEU A CA 1
ATOM 4595 C C . LEU A 1 591 ? 9.340 1.386 15.620 1.00 87.44 591 LEU A C 1
ATOM 4597 O O . LEU A 1 591 ? 10.457 1.688 15.212 1.00 87.44 591 LEU A O 1
ATOM 4601 N N . VAL A 1 592 ? 8.519 0.584 14.935 1.00 85.50 592 VAL A N 1
ATOM 4602 C CA . VAL A 1 592 ? 8.874 -0.028 13.646 1.00 85.50 592 VAL A CA 1
ATOM 4603 C C . VAL A 1 592 ? 8.818 0.993 12.503 1.00 85.50 592 VAL A C 1
ATOM 4605 O O . VAL A 1 592 ? 9.750 1.066 11.708 1.00 85.50 592 VAL A O 1
ATOM 4608 N N . GLY A 1 593 ? 7.764 1.811 12.415 1.00 87.06 593 GLY A N 1
ATOM 4609 C CA . GLY A 1 593 ? 7.567 2.770 11.317 1.00 87.06 593 GLY A CA 1
ATOM 4610 C C . GLY A 1 593 ? 8.536 3.957 11.303 1.00 87.06 593 GLY A C 1
ATOM 4611 O O . GLY A 1 593 ? 8.758 4.551 10.245 1.00 87.06 593 GLY A O 1
ATOM 4612 N N . LEU A 1 594 ? 9.146 4.279 12.447 1.00 87.19 594 LEU A N 1
ATOM 4613 C CA . LEU A 1 594 ? 10.235 5.257 12.541 1.00 87.19 594 LEU A CA 1
ATOM 4614 C C . LEU A 1 594 ? 11.600 4.668 12.151 1.00 87.19 594 LEU A C 1
ATOM 4616 O O . LEU A 1 594 ? 12.516 5.435 11.850 1.00 87.19 594 LEU A O 1
ATOM 4620 N N . LEU A 1 595 ? 11.739 3.338 12.134 1.00 82.38 595 LEU A N 1
ATOM 4621 C CA . LEU A 1 595 ? 12.956 2.649 11.697 1.00 82.38 595 LEU A CA 1
ATOM 4622 C C . LEU A 1 595 ? 12.904 2.198 10.242 1.00 82.38 595 LEU A C 1
ATOM 4624 O O . LEU A 1 595 ? 13.923 2.276 9.568 1.00 82.38 595 LEU A O 1
ATOM 4628 N N . LYS A 1 596 ? 11.759 1.700 9.767 1.00 81.38 596 LYS A N 1
ATOM 4629 C CA . LYS A 1 596 ? 11.596 1.095 8.439 1.00 81.38 596 LYS A CA 1
ATOM 4630 C C . LYS A 1 596 ? 10.592 1.873 7.600 1.00 81.38 596 LYS A C 1
ATOM 4632 O O . LYS A 1 596 ? 9.424 1.984 7.991 1.00 81.38 596 LYS A O 1
ATOM 4637 N N . ALA A 1 597 ? 11.017 2.309 6.413 1.00 79.00 597 ALA A N 1
ATOM 4638 C CA . ALA A 1 597 ? 10.195 3.141 5.532 1.00 79.00 597 ALA A CA 1
ATOM 4639 C C . ALA A 1 597 ? 8.868 2.451 5.162 1.00 79.00 597 ALA A C 1
ATOM 4641 O O . ALA A 1 597 ? 7.806 3.073 5.180 1.00 79.00 597 ALA A O 1
ATOM 4642 N N . LYS A 1 598 ? 8.901 1.126 4.950 1.00 79.19 598 LYS A N 1
ATOM 4643 C CA . LYS A 1 598 ? 7.718 0.299 4.653 1.00 79.19 598 LYS A CA 1
ATOM 4644 C C . LYS A 1 598 ? 6.600 0.397 5.703 1.00 79.19 598 LYS A C 1
ATOM 4646 O O . LYS A 1 598 ? 5.429 0.218 5.379 1.00 79.19 598 LYS A O 1
ATOM 4651 N N . TYR A 1 599 ? 6.935 0.686 6.963 1.00 86.62 599 TYR A N 1
ATOM 4652 C CA . TYR A 1 599 ? 5.974 0.707 8.072 1.00 86.62 599 TYR A CA 1
ATOM 4653 C C . TYR A 1 599 ? 5.544 2.120 8.487 1.00 86.62 599 TYR A C 1
ATOM 4655 O O . TYR A 1 599 ? 4.724 2.266 9.398 1.00 86.62 599 TYR A O 1
ATOM 4663 N N . THR A 1 600 ? 6.027 3.170 7.817 1.00 90.56 600 THR A N 1
ATOM 4664 C CA . THR A 1 600 ? 5.640 4.557 8.122 1.00 90.56 600 THR A CA 1
ATOM 4665 C C . THR A 1 600 ? 4.135 4.800 7.958 1.00 90.56 600 THR A C 1
ATOM 4667 O O . THR A 1 600 ? 3.543 5.583 8.699 1.00 90.56 600 THR A O 1
ATOM 4670 N N . ILE A 1 601 ? 3.466 4.057 7.077 1.00 93.12 601 ILE A N 1
ATOM 4671 C CA . ILE A 1 601 ? 2.010 4.123 6.915 1.00 93.12 601 ILE A CA 1
ATOM 4672 C C . ILE A 1 601 ? 1.231 3.802 8.209 1.00 93.12 601 ILE A C 1
ATOM 4674 O O . ILE A 1 601 ? 0.196 4.416 8.462 1.00 93.12 601 ILE A O 1
ATOM 4678 N N . TYR A 1 602 ? 1.740 2.921 9.084 1.00 93.75 602 TYR A N 1
ATOM 4679 C CA . TYR A 1 602 ? 1.107 2.628 10.380 1.00 93.75 602 TYR A CA 1
ATOM 4680 C C . TYR A 1 602 ? 1.226 3.801 11.355 1.00 93.75 602 TYR A C 1
ATOM 4682 O O . TYR A 1 602 ? 0.287 4.063 12.109 1.00 93.75 602 TYR A O 1
ATOM 4690 N N . VAL A 1 603 ? 2.355 4.523 11.316 1.00 93.94 603 VAL A N 1
ATOM 4691 C CA . VAL A 1 603 ? 2.534 5.777 12.064 1.00 93.94 603 VAL A CA 1
ATOM 4692 C C . VAL A 1 603 ? 1.478 6.775 11.607 1.00 93.94 603 VAL A C 1
ATOM 4694 O O . VAL A 1 603 ? 0.740 7.295 12.440 1.00 93.94 603 VAL A O 1
ATOM 4697 N N . GLY A 1 604 ? 1.352 6.974 10.290 1.00 94.44 604 GLY A N 1
ATOM 4698 C CA . GLY A 1 604 ? 0.337 7.845 9.702 1.00 94.44 604 GLY A CA 1
ATOM 4699 C C . GLY A 1 604 ? -1.077 7.477 10.145 1.00 94.44 604 GLY A C 1
ATOM 4700 O O . GLY A 1 604 ? -1.797 8.329 10.655 1.00 94.44 604 GLY A O 1
ATOM 4701 N N . PHE A 1 605 ? -1.461 6.204 10.025 1.00 96.50 605 PHE A N 1
ATOM 4702 C CA . PHE A 1 605 ? -2.820 5.754 10.329 1.00 96.50 605 PHE A CA 1
ATOM 4703 C C . PHE A 1 605 ? -3.183 5.928 11.811 1.00 96.50 605 PHE A C 1
ATOM 4705 O O . PHE A 1 605 ? -4.198 6.546 12.141 1.00 96.50 605 PHE A O 1
ATOM 4712 N N . PHE A 1 606 ? -2.348 5.421 12.723 1.00 96.44 606 PHE A N 1
ATOM 4713 C CA . PHE A 1 606 ? -2.679 5.441 14.146 1.00 96.44 606 PHE A CA 1
ATOM 4714 C C . PHE A 1 606 ? -2.469 6.810 14.795 1.00 96.44 606 PHE A C 1
ATOM 4716 O O . PHE A 1 606 ? -3.323 7.228 15.581 1.00 96.44 606 PHE A O 1
ATOM 4723 N N . PHE A 1 607 ? -1.397 7.540 14.463 1.00 96.75 607 PHE A N 1
ATOM 4724 C CA . PHE A 1 607 ? -1.175 8.865 15.050 1.00 96.75 607 PHE A CA 1
ATOM 4725 C C . PHE A 1 607 ? -2.069 9.948 14.450 1.00 96.75 607 PHE A C 1
ATOM 4727 O O . PHE A 1 607 ? -2.398 10.887 15.172 1.00 96.75 607 PHE A O 1
ATOM 4734 N N . ALA A 1 608 ? -2.560 9.796 13.214 1.00 95.88 608 ALA A N 1
ATOM 4735 C CA . ALA A 1 608 ? -3.649 10.644 12.731 1.00 95.88 608 ALA A CA 1
ATOM 4736 C C . ALA A 1 608 ? -4.914 10.443 13.581 1.00 95.88 608 ALA A C 1
ATOM 4738 O O . ALA A 1 608 ? -5.499 11.413 14.058 1.00 95.88 608 ALA A O 1
ATOM 4739 N N . GLY A 1 609 ? -5.279 9.190 13.879 1.00 94.69 609 GLY A N 1
ATOM 4740 C CA . GLY A 1 609 ? -6.360 8.883 14.821 1.00 94.69 609 GLY A CA 1
ATOM 4741 C C . GLY A 1 609 ? -6.119 9.452 16.229 1.00 94.69 609 GLY A C 1
ATOM 4742 O O . GLY A 1 609 ? -7.027 10.027 16.836 1.00 94.69 609 GLY A O 1
ATOM 4743 N N . ALA A 1 610 ? -4.880 9.371 16.727 1.00 96.75 610 ALA A N 1
ATOM 4744 C CA . ALA A 1 610 ? -4.495 9.855 18.054 1.00 96.75 610 ALA A CA 1
ATOM 4745 C C . ALA A 1 610 ? -4.612 11.376 18.230 1.00 96.75 610 ALA A C 1
ATOM 4747 O O . ALA A 1 610 ? -4.730 11.839 19.363 1.00 96.75 610 ALA A O 1
ATOM 4748 N N . ILE A 1 611 ? -4.672 12.165 17.154 1.00 97.00 611 ILE A N 1
ATOM 4749 C CA . ILE A 1 611 ? -4.987 13.601 17.245 1.00 97.00 611 ILE A CA 1
ATOM 4750 C C . ILE A 1 611 ? -6.344 13.814 17.937 1.00 97.00 611 ILE A C 1
ATOM 4752 O O . ILE A 1 611 ? -6.484 14.701 18.782 1.00 97.00 611 ILE A O 1
ATOM 4756 N N . GLY A 1 612 ? -7.331 12.954 17.656 1.00 95.19 612 GLY A N 1
ATOM 4757 C CA . GLY A 1 612 ? -8.619 12.967 18.350 1.00 95.19 612 GLY A CA 1
ATOM 4758 C C . GLY A 1 612 ? -8.491 12.679 19.849 1.00 95.19 612 GLY A C 1
ATOM 4759 O O . GLY A 1 612 ? -9.112 13.359 20.668 1.00 95.19 612 GLY A O 1
ATOM 4760 N N . LEU A 1 613 ? -7.632 11.723 20.222 1.00 95.81 613 LEU A N 1
ATOM 4761 C CA . LEU A 1 613 ? -7.283 11.441 21.619 1.00 95.81 613 LEU A CA 1
ATOM 4762 C C . LEU A 1 613 ? -6.638 12.662 22.283 1.00 95.81 613 LEU A C 1
ATOM 4764 O O . LEU A 1 613 ? -7.038 13.028 23.387 1.00 95.81 613 LEU A O 1
ATOM 4768 N N . VAL A 1 614 ? -5.684 13.317 21.615 1.00 97.19 614 VAL A N 1
ATOM 4769 C CA . VAL A 1 614 ? -5.000 14.512 22.133 1.00 97.19 614 VAL A CA 1
ATOM 4770 C C . VAL A 1 614 ? -6.010 15.619 22.431 1.00 97.19 614 VAL A C 1
ATOM 4772 O O . VAL A 1 614 ? -6.027 16.140 23.547 1.00 97.19 614 VAL A O 1
ATOM 4775 N N . PHE A 1 615 ? -6.902 15.941 21.490 1.00 96.75 615 PHE A N 1
ATOM 4776 C CA . PHE A 1 615 ? -7.933 16.956 21.724 1.00 96.75 615 PHE A CA 1
ATOM 4777 C C . PHE A 1 615 ? -8.891 16.578 22.855 1.00 96.75 615 PHE A C 1
ATOM 4779 O O . PHE A 1 615 ? -9.241 17.433 23.672 1.00 96.75 615 PHE A O 1
ATOM 4786 N N . ALA A 1 616 ? -9.278 15.306 22.952 1.00 95.00 616 ALA A N 1
ATOM 4787 C CA . ALA A 1 616 ? -10.157 14.845 24.015 1.00 95.00 616 ALA A CA 1
ATOM 4788 C C . ALA A 1 616 ? -9.498 14.922 25.404 1.00 95.00 616 ALA A C 1
ATOM 4790 O O . ALA A 1 616 ? -10.123 15.399 26.353 1.00 95.00 616 ALA A O 1
ATOM 4791 N N . GLU A 1 617 ? -8.236 14.509 25.543 1.00 95.25 617 GLU A N 1
ATOM 4792 C CA . GLU A 1 617 ? -7.520 14.594 26.822 1.00 95.25 617 GLU A CA 1
ATOM 4793 C C . GLU A 1 617 ? -7.204 16.048 27.206 1.00 95.25 617 GLU A C 1
ATOM 4795 O O . GLU A 1 617 ? -7.336 16.405 28.379 1.00 95.25 617 GLU A O 1
ATOM 4800 N N . LEU A 1 618 ? -6.899 16.924 26.238 1.00 95.75 618 LEU A N 1
ATOM 4801 C CA . LEU A 1 618 ? -6.792 18.370 26.476 1.00 95.75 618 LEU A CA 1
ATOM 4802 C C . LEU A 1 618 ? -8.117 18.961 26.975 1.00 95.75 618 LEU A C 1
ATOM 4804 O O . LEU A 1 618 ? -8.124 19.746 27.927 1.00 95.75 618 LEU A O 1
ATOM 4808 N N . PHE A 1 619 ? -9.243 18.553 26.384 1.00 95.25 619 PHE A N 1
ATOM 4809 C CA . PHE A 1 619 ? -10.569 18.964 26.836 1.00 95.25 619 PHE A CA 1
ATOM 4810 C C . PHE A 1 619 ? -10.852 18.501 28.272 1.00 95.25 619 PHE A C 1
ATOM 4812 O O . PHE A 1 619 ? -11.311 19.299 29.097 1.00 95.25 619 PHE A O 1
ATOM 4819 N N . PHE A 1 620 ? -10.556 17.241 28.604 1.00 92.56 620 PHE A N 1
ATOM 4820 C CA . PHE A 1 620 ? -10.759 16.713 29.955 1.00 92.56 620 PHE A CA 1
ATOM 4821 C C . PHE A 1 620 ? -9.866 17.405 30.989 1.00 92.56 620 PHE A C 1
ATOM 4823 O O . PHE A 1 620 ? -10.358 17.801 32.051 1.00 92.56 620 PHE A O 1
ATOM 4830 N N . ALA A 1 621 ? -8.586 17.612 30.671 1.00 93.00 621 ALA A N 1
ATOM 4831 C CA . ALA A 1 621 ? -7.647 18.316 31.537 1.00 93.00 621 ALA A CA 1
ATOM 4832 C C . ALA A 1 621 ? -8.066 19.778 31.763 1.00 93.00 621 ALA A C 1
ATOM 4834 O O . ALA A 1 621 ? -8.135 20.234 32.909 1.00 93.00 621 ALA A O 1
ATOM 4835 N N . GLY A 1 622 ? -8.421 20.497 30.695 1.00 93.31 622 GLY A N 1
ATOM 4836 C CA . GLY A 1 622 ? -8.893 21.878 30.782 1.00 93.31 622 GLY A CA 1
ATOM 4837 C C . GLY A 1 622 ? -10.210 22.004 31.550 1.00 93.31 622 GLY A C 1
ATOM 4838 O O . GLY A 1 622 ? -10.339 22.870 32.413 1.00 93.31 622 GLY A O 1
ATOM 4839 N N . SER A 1 623 ? -11.155 21.085 31.341 1.00 89.94 623 SER A N 1
ATOM 4840 C CA . SER A 1 623 ? -12.415 21.046 32.097 1.00 89.94 623 SER A CA 1
ATOM 4841 C C . SER A 1 623 ? -12.187 20.783 33.589 1.00 89.94 623 SER A C 1
ATOM 4843 O O . SER A 1 623 ? -12.846 21.385 34.438 1.00 89.94 623 SER A O 1
ATOM 4845 N N . ALA A 1 624 ? -11.228 19.919 33.938 1.00 89.75 624 ALA A N 1
ATOM 4846 C CA . ALA A 1 624 ? -10.844 19.687 35.328 1.00 89.75 624 ALA A CA 1
ATOM 4847 C C . ALA A 1 624 ? -10.213 20.935 35.975 1.00 89.75 624 ALA A C 1
ATOM 4849 O O . ALA A 1 624 ? -10.477 21.211 37.147 1.00 89.75 624 ALA A O 1
ATOM 4850 N N . LEU A 1 625 ? -9.421 21.710 35.224 1.00 91.38 625 LEU A N 1
ATOM 4851 C CA . LEU A 1 625 ? -8.871 22.989 35.683 1.00 91.38 625 LEU A CA 1
ATOM 4852 C C . LEU A 1 625 ? -9.970 24.038 35.887 1.00 91.38 625 LEU A C 1
ATOM 4854 O O . LEU A 1 625 ? -10.030 24.645 36.954 1.00 91.38 625 LEU A O 1
ATOM 4858 N N . ILE A 1 626 ? -10.885 24.199 34.926 1.00 91.25 626 ILE A N 1
ATOM 4859 C CA . ILE A 1 626 ? -12.033 25.118 35.030 1.00 91.25 626 ILE A CA 1
ATOM 4860 C C . ILE A 1 626 ? -12.854 24.813 36.290 1.00 91.25 626 ILE A C 1
ATOM 4862 O O . ILE A 1 626 ? -13.163 25.723 37.059 1.00 91.25 626 ILE A O 1
ATOM 4866 N N . LYS A 1 627 ? -13.148 23.531 36.550 1.00 88.88 627 LYS A N 1
ATOM 4867 C CA . LYS A 1 627 ? -13.857 23.097 37.767 1.00 88.88 627 LYS A CA 1
ATOM 4868 C C . LYS A 1 627 ? -13.124 23.487 39.053 1.00 88.88 627 LYS A C 1
ATOM 4870 O O . LYS A 1 627 ? -13.777 23.843 40.026 1.00 88.88 627 LYS A O 1
ATOM 4875 N N . ARG A 1 628 ? -11.786 23.445 39.068 1.00 89.81 628 ARG A N 1
ATOM 4876 C CA . ARG A 1 628 ? -10.986 23.864 40.232 1.00 89.81 628 ARG A CA 1
ATOM 4877 C C . ARG A 1 628 ? -11.011 25.375 40.455 1.00 89.81 628 ARG A C 1
ATOM 4879 O O . ARG A 1 628 ? -11.051 25.796 41.603 1.00 89.81 628 ARG A O 1
ATOM 4886 N N . PHE A 1 629 ? -10.993 26.177 39.391 1.00 90.06 629 PHE A N 1
ATOM 4887 C CA . PHE A 1 629 ? -10.988 27.640 39.502 1.00 90.06 629 PHE A CA 1
ATOM 4888 C C . PHE A 1 629 ? -12.371 28.242 39.805 1.00 90.06 629 PHE A C 1
ATOM 4890 O O . PHE A 1 629 ? -12.445 29.269 40.472 1.00 90.06 629 PHE A O 1
ATOM 4897 N N . TYR A 1 630 ? -13.461 27.616 39.344 1.00 87.25 630 TYR A N 1
ATOM 4898 C CA . TYR A 1 630 ? -14.830 28.154 39.444 1.00 87.25 630 TYR A CA 1
ATOM 4899 C C . TYR A 1 630 ? -15.775 27.293 40.300 1.00 87.25 630 TYR A C 1
ATOM 4901 O O . TYR A 1 630 ? -16.974 27.254 40.031 1.00 87.25 630 TYR A O 1
ATOM 4909 N N . ALA A 1 631 ? -15.244 26.612 41.322 1.00 72.38 631 ALA A N 1
ATOM 4910 C CA . ALA A 1 631 ? -15.894 25.527 42.070 1.00 72.38 631 ALA A CA 1
ATOM 4911 C C . ALA A 1 631 ? -17.325 25.799 42.594 1.00 72.38 631 ALA A C 1
ATOM 4913 O O . ALA A 1 631 ? -18.075 24.848 42.788 1.00 72.38 631 ALA A O 1
ATOM 4914 N N . GLU A 1 632 ? -17.731 27.061 42.779 1.00 77.69 632 GLU A N 1
ATOM 4915 C CA . GLU A 1 632 ? -19.050 27.440 43.320 1.00 77.69 632 GLU A CA 1
ATOM 4916 C C . GLU A 1 632 ? -20.065 27.946 42.272 1.00 77.69 632 GLU A C 1
ATOM 4918 O O . GLU A 1 632 ? -21.188 28.301 42.624 1.00 77.69 632 GLU A O 1
ATOM 4923 N N . LYS A 1 633 ? -19.710 28.007 40.978 1.00 85.44 633 LYS A N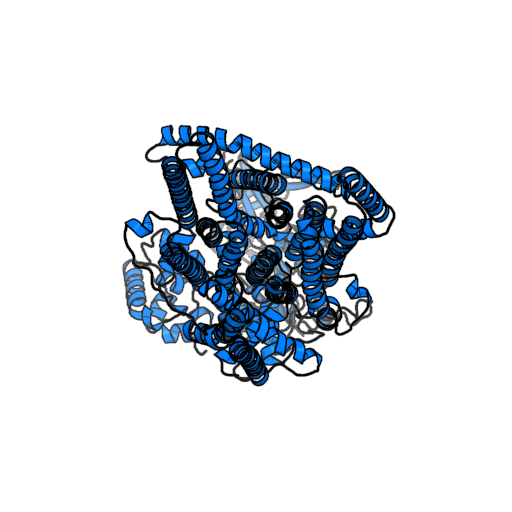 1
ATOM 4924 C CA . LYS A 1 633 ? -20.591 28.547 39.921 1.00 85.44 633 LYS A CA 1
ATOM 4925 C C . LYS A 1 633 ? -20.792 27.546 38.784 1.00 85.44 633 LYS A C 1
ATOM 4927 O O . LYS A 1 633 ? -20.092 27.593 37.773 1.00 85.44 633 LYS A O 1
ATOM 4932 N N . GLU A 1 634 ? -21.780 26.666 38.932 1.00 83.00 634 GLU A N 1
ATOM 4933 C CA . GLU A 1 634 ? -22.091 25.594 37.972 1.00 83.00 634 GLU A CA 1
ATOM 4934 C C . GLU A 1 634 ? -22.334 26.112 36.541 1.00 83.00 634 GLU A C 1
ATOM 4936 O O . GLU A 1 634 ? -21.769 25.587 35.579 1.00 83.00 634 GLU A O 1
ATOM 4941 N N . GLU A 1 635 ? -23.085 27.207 36.396 1.00 84.19 635 GLU A N 1
ATOM 4942 C CA . GLU A 1 635 ? -23.345 27.841 35.097 1.00 84.19 635 GLU A CA 1
ATOM 4943 C C . GLU A 1 635 ? -22.051 28.342 34.429 1.00 84.19 635 GLU A C 1
ATOM 4945 O O . GLU A 1 635 ? -21.831 28.150 33.230 1.00 84.19 635 GLU A O 1
ATOM 4950 N N . THR A 1 636 ? -21.141 28.914 35.220 1.00 85.12 636 THR A N 1
ATOM 4951 C CA . THR A 1 636 ? -19.832 29.390 34.760 1.00 85.12 636 THR A CA 1
ATOM 4952 C C . THR A 1 636 ? -18.950 28.231 34.296 1.00 85.12 636 THR A C 1
ATOM 4954 O O . THR A 1 636 ? -18.342 28.312 33.226 1.00 85.12 636 THR A O 1
ATOM 4957 N N . ILE A 1 637 ? -18.917 27.126 35.050 1.00 84.69 637 ILE A N 1
ATOM 4958 C CA . ILE A 1 637 ? -18.187 25.906 34.671 1.00 84.69 637 ILE A CA 1
ATOM 4959 C C . ILE A 1 637 ? -18.705 25.377 33.331 1.00 84.69 637 ILE A C 1
ATOM 4961 O O . ILE A 1 637 ? -17.905 25.087 32.434 1.00 84.69 637 ILE A O 1
ATOM 4965 N N . LYS A 1 638 ? -20.032 25.283 33.174 1.00 84.50 638 LYS A N 1
ATOM 4966 C CA . LYS A 1 638 ? -20.663 24.809 31.938 1.00 84.50 638 LYS A CA 1
ATOM 4967 C C . LYS A 1 638 ? -20.320 25.716 30.757 1.00 84.50 638 LYS A C 1
ATOM 4969 O O . LYS A 1 638 ? -19.905 25.214 29.711 1.00 84.50 638 LYS A O 1
ATOM 4974 N N . LYS A 1 639 ? -20.410 27.038 30.934 1.00 86.31 639 LYS A N 1
ATOM 4975 C CA . LYS A 1 639 ? -20.083 28.032 29.900 1.00 86.31 639 LYS A CA 1
ATOM 4976 C C . LYS A 1 639 ? -18.639 27.903 29.407 1.00 86.31 639 LYS A C 1
ATOM 4978 O O . LYS A 1 639 ? -18.423 27.781 28.202 1.00 86.31 639 LYS A O 1
ATOM 4983 N N . TYR A 1 640 ? -17.656 27.895 30.309 1.00 88.25 640 TYR A N 1
ATOM 4984 C CA . TYR A 1 640 ? -16.244 27.812 29.912 1.00 88.25 640 TYR A CA 1
ATOM 4985 C C . TYR A 1 640 ? -15.862 26.440 29.352 1.00 88.25 640 TYR A C 1
ATOM 4987 O O . TYR A 1 640 ? -15.097 26.380 28.393 1.00 88.25 640 TYR A O 1
ATOM 4995 N N . SER A 1 641 ? -16.417 25.347 29.886 1.00 86.38 641 SER A N 1
ATOM 4996 C CA . SER A 1 641 ? -16.159 24.000 29.350 1.00 86.38 641 SER A CA 1
ATOM 4997 C C . SER A 1 641 ? -16.730 23.851 27.935 1.00 86.38 641 SER A C 1
ATOM 4999 O O . SER A 1 641 ? -16.052 23.340 27.048 1.00 86.38 641 SER A O 1
ATOM 5001 N N . THR A 1 642 ? -17.934 24.380 27.690 1.00 85.62 642 THR A N 1
ATOM 5002 C CA . THR A 1 642 ? -18.545 24.448 26.347 1.00 85.62 642 THR A CA 1
ATOM 5003 C C . THR A 1 642 ? -17.676 25.273 25.393 1.00 85.62 642 THR A C 1
ATOM 5005 O O . THR A 1 642 ? -17.411 24.844 24.273 1.00 85.62 642 THR A O 1
ATOM 5008 N N . GLY A 1 643 ? -17.177 26.430 25.846 1.00 88.00 643 GLY A N 1
ATOM 5009 C CA . GLY A 1 643 ? -16.268 27.271 25.062 1.00 88.00 643 GLY A CA 1
ATOM 5010 C C . GLY A 1 643 ? -14.948 26.575 24.716 1.00 88.00 643 GLY A C 1
ATOM 5011 O O . GLY A 1 643 ? -14.519 26.621 23.565 1.00 88.00 643 GLY A O 1
ATOM 5012 N N . LEU A 1 644 ? -14.335 25.878 25.679 1.00 91.69 644 LEU A N 1
ATOM 5013 C CA . LEU A 1 644 ? -13.119 25.091 25.459 1.00 91.69 644 LEU A CA 1
ATOM 5014 C C . LEU A 1 644 ? -13.355 23.963 24.448 1.00 91.69 644 LEU A C 1
ATOM 5016 O O . LEU A 1 644 ? -12.544 23.777 23.544 1.00 91.69 644 LEU A O 1
ATOM 5020 N N . PHE A 1 645 ? -14.463 23.231 24.581 1.00 90.56 645 PHE A N 1
ATOM 5021 C CA . PHE A 1 645 ? -14.827 22.189 23.625 1.00 90.56 645 PHE A CA 1
ATOM 5022 C C . PHE A 1 645 ? -14.971 22.757 22.212 1.00 90.56 645 PHE A C 1
ATOM 5024 O O . PHE A 1 645 ? -14.372 22.226 21.281 1.00 90.56 645 PHE A O 1
ATOM 5031 N N . ALA A 1 646 ? -15.732 23.846 22.056 1.00 88.81 646 ALA A N 1
ATOM 5032 C CA . ALA A 1 646 ? -15.951 24.482 20.761 1.00 88.81 646 ALA A CA 1
ATOM 5033 C C . ALA A 1 646 ? -14.632 24.957 20.135 1.00 88.81 646 ALA A C 1
ATOM 5035 O O . ALA A 1 646 ? -14.403 24.719 18.953 1.00 88.81 646 ALA A O 1
ATOM 5036 N N . PHE A 1 647 ? -13.741 25.556 20.931 1.00 93.31 647 PHE A N 1
ATOM 5037 C CA . PHE A 1 647 ? -12.411 25.961 20.480 1.00 93.31 647 PHE A CA 1
ATOM 5038 C C . PHE A 1 647 ? -11.585 24.770 19.974 1.00 93.31 647 PHE A C 1
ATOM 5040 O O . PHE A 1 647 ? -11.087 24.808 18.851 1.00 93.31 647 PHE A O 1
ATOM 5047 N N . LEU A 1 648 ? -11.477 23.696 20.764 1.00 94.88 648 LEU A N 1
ATOM 5048 C CA . LEU A 1 648 ? -10.706 22.507 20.383 1.00 94.88 648 LEU A CA 1
ATOM 5049 C C . LEU A 1 648 ? -11.314 21.796 19.171 1.00 94.88 648 LEU A C 1
ATOM 5051 O O . LEU A 1 648 ? -10.584 21.313 18.311 1.00 94.88 648 LEU A O 1
ATOM 5055 N N . PHE A 1 649 ? -12.644 21.751 19.078 1.00 91.81 649 PHE A N 1
ATOM 5056 C CA . PHE A 1 649 ? -13.333 21.154 17.941 1.00 91.81 649 PHE A CA 1
ATOM 5057 C C . PHE A 1 649 ? -13.105 21.963 16.658 1.00 91.81 649 PHE A C 1
ATOM 5059 O O . PHE A 1 649 ? -12.724 21.386 15.644 1.00 91.81 649 PHE A O 1
ATOM 5066 N N . LEU A 1 650 ? -13.249 23.293 16.705 1.00 92.81 650 LEU A N 1
ATOM 5067 C CA . LEU A 1 650 ? -12.950 24.172 15.568 1.00 92.81 650 LEU A CA 1
ATOM 5068 C C . LEU A 1 650 ? -11.477 24.091 15.156 1.00 92.81 650 LEU A C 1
ATOM 5070 O O . LEU A 1 650 ? -11.178 24.047 13.966 1.00 92.81 650 LEU A O 1
ATOM 5074 N N . PHE A 1 651 ? -10.563 24.019 16.123 1.00 95.12 651 PHE A N 1
ATOM 5075 C CA . PHE A 1 651 ? -9.141 23.850 15.843 1.00 95.12 651 PHE A CA 1
ATOM 5076 C C . PHE A 1 651 ? -8.842 22.486 15.203 1.00 95.12 651 PHE A C 1
ATOM 5078 O O . PHE A 1 651 ? -8.067 22.408 14.256 1.00 95.12 651 PHE A O 1
ATOM 5085 N N . GLY A 1 652 ? -9.497 21.413 15.650 1.00 95.69 652 GLY A N 1
ATOM 5086 C CA . GLY A 1 652 ? -9.387 20.101 15.014 1.00 95.69 652 GLY A CA 1
ATOM 5087 C C . GLY A 1 652 ? -9.988 20.047 13.604 1.00 95.69 652 GLY A C 1
ATOM 5088 O O . GLY A 1 652 ? -9.431 19.385 12.726 1.00 95.69 652 GLY A O 1
ATOM 5089 N N . LEU A 1 653 ? -11.076 20.781 13.344 1.00 94.69 653 LEU A N 1
ATOM 5090 C CA . LEU A 1 653 ? -11.612 20.959 11.989 1.00 94.69 653 LEU A CA 1
ATOM 5091 C C . LEU A 1 653 ? -10.637 21.737 11.098 1.00 94.69 653 LEU A C 1
ATOM 5093 O O . LEU A 1 653 ? -10.396 21.315 9.969 1.00 94.69 653 LEU A O 1
ATOM 5097 N N . LEU A 1 654 ? -10.030 22.814 11.612 1.00 95.75 654 LEU A N 1
ATOM 5098 C CA . LEU A 1 654 ? -8.972 23.542 10.909 1.00 95.75 654 LEU A CA 1
ATOM 5099 C C . LEU A 1 654 ? -7.789 22.619 10.601 1.00 95.75 654 LEU A C 1
ATOM 5101 O O . LEU A 1 654 ? -7.319 22.600 9.473 1.00 95.75 654 LEU A O 1
ATOM 5105 N N . PHE A 1 655 ? -7.346 21.807 11.561 1.00 96.56 655 PHE A N 1
ATOM 5106 C CA . PHE A 1 655 ? -6.273 20.837 11.342 1.00 96.56 655 PHE A CA 1
ATOM 5107 C C . PHE A 1 655 ? -6.627 19.838 10.232 1.00 96.56 655 PHE A C 1
ATOM 5109 O O . PHE A 1 655 ? -5.813 19.569 9.352 1.00 96.56 655 PHE A O 1
ATOM 5116 N N . SER A 1 656 ? -7.856 19.314 10.244 1.00 96.75 656 SER A N 1
ATOM 5117 C CA . SER A 1 656 ? -8.348 18.396 9.207 1.00 96.75 656 SER A CA 1
ATOM 5118 C C . SER A 1 656 ? -8.369 19.063 7.830 1.00 96.75 656 SER A C 1
ATOM 5120 O O . SER A 1 656 ? -7.973 18.446 6.844 1.00 96.75 656 SER A O 1
ATOM 5122 N N . TYR A 1 657 ? -8.782 20.332 7.769 1.00 96.56 657 TYR A N 1
ATOM 5123 C CA . TYR A 1 657 ? -8.741 21.140 6.554 1.00 96.56 657 TYR A CA 1
ATOM 5124 C C . TYR A 1 657 ? -7.305 21.352 6.058 1.00 96.56 657 TYR A C 1
ATOM 5126 O O . TYR A 1 657 ? -7.037 21.114 4.888 1.00 96.56 657 TYR A O 1
ATOM 5134 N N . LEU A 1 658 ? -6.368 21.705 6.944 1.00 96.50 658 LEU A N 1
ATOM 5135 C CA . LEU A 1 658 ? -4.959 21.897 6.587 1.00 96.50 658 LEU A CA 1
ATOM 5136 C C . LEU A 1 658 ? -4.309 20.607 6.087 1.00 96.50 658 LEU A C 1
ATOM 5138 O O . LEU A 1 658 ? -3.544 20.655 5.131 1.00 96.50 658 LEU A O 1
ATOM 5142 N N . GLN A 1 659 ? -4.645 19.453 6.672 1.00 96.88 659 GLN A N 1
ATOM 5143 C CA . GLN A 1 659 ? -4.214 18.159 6.142 1.00 96.88 659 GLN A CA 1
ATOM 5144 C C . GLN A 1 659 ? -4.795 17.900 4.746 1.00 96.88 659 GLN A C 1
ATOM 5146 O O . GLN A 1 659 ? -4.082 17.431 3.863 1.00 96.88 659 GLN A O 1
ATOM 5151 N N . PHE A 1 660 ? -6.077 18.205 4.536 1.00 96.38 660 PHE A N 1
ATOM 5152 C CA . PHE A 1 660 ? -6.748 18.029 3.249 1.00 96.38 660 PHE A CA 1
ATOM 5153 C C . PHE A 1 660 ? -6.158 18.918 2.141 1.00 96.38 660 PHE A C 1
ATOM 5155 O O . PHE A 1 660 ? -6.021 18.464 1.004 1.00 96.38 660 PHE A O 1
ATOM 5162 N N . THR A 1 661 ? -5.788 20.159 2.462 1.00 94.19 661 THR A N 1
ATOM 5163 C CA . THR A 1 661 ? -5.243 21.131 1.500 1.00 94.19 661 THR A CA 1
ATOM 5164 C C . THR A 1 661 ? -3.716 21.175 1.457 1.00 94.19 661 THR A C 1
ATOM 5166 O O . THR A 1 661 ? -3.161 21.999 0.736 1.00 94.19 661 THR A O 1
ATOM 5169 N N . HIS A 1 662 ? -3.013 20.339 2.227 1.00 92.94 662 HIS A N 1
ATOM 5170 C CA . HIS A 1 662 ? -1.552 20.369 2.276 1.00 92.94 662 HIS A CA 1
ATOM 5171 C C . HIS A 1 662 ? -0.953 20.085 0.898 1.00 92.94 662 HIS A C 1
ATOM 5173 O O . HIS A 1 662 ? -1.269 19.063 0.282 1.00 92.94 662 HIS A O 1
ATOM 5179 N N . GLU A 1 663 ? -0.126 21.019 0.418 1.00 88.88 663 GLU A N 1
ATOM 5180 C CA . GLU A 1 663 ? 0.463 21.007 -0.928 1.00 88.88 663 GLU A CA 1
ATOM 5181 C C . GLU A 1 663 ? -0.563 20.734 -2.042 1.00 88.88 663 GLU A C 1
ATOM 5183 O O . GLU A 1 663 ? -0.228 20.182 -3.084 1.00 88.88 663 GLU A O 1
ATOM 5188 N N . ASP A 1 664 ? -1.834 21.074 -1.816 1.00 88.94 664 ASP A N 1
ATOM 5189 C CA . ASP A 1 664 ? -2.974 20.761 -2.678 1.00 88.94 664 ASP A CA 1
ATOM 5190 C C . ASP A 1 664 ? -3.063 19.298 -3.157 1.00 88.94 664 ASP A C 1
ATOM 5192 O O . ASP A 1 664 ? -3.663 19.038 -4.200 1.00 88.94 664 ASP A O 1
ATOM 5196 N N . PHE A 1 665 ? -2.477 18.324 -2.454 1.00 92.38 665 PHE A N 1
ATOM 5197 C CA . PHE A 1 665 ? -2.434 16.941 -2.939 1.00 92.38 665 PHE A CA 1
ATOM 5198 C C . PHE A 1 665 ? -3.828 16.291 -2.918 1.00 92.38 665 PHE A C 1
ATOM 5200 O O . PHE A 1 665 ? -4.434 16.046 -3.964 1.00 92.38 665 PHE A O 1
ATOM 5207 N N . SER A 1 666 ? -4.382 16.075 -1.721 1.00 94.50 666 SER A N 1
ATOM 5208 C CA . SER A 1 666 ? -5.691 15.431 -1.547 1.00 94.50 666 SER A CA 1
ATOM 5209 C C . SER A 1 666 ? -6.837 16.283 -2.101 1.00 94.50 666 SER A C 1
ATOM 5211 O O . SER A 1 666 ? -7.762 15.752 -2.722 1.00 94.50 666 SER A O 1
ATOM 5213 N N . SER A 1 667 ? -6.773 17.606 -1.915 1.00 94.62 667 SER A N 1
ATOM 5214 C CA . SER A 1 667 ? -7.781 18.543 -2.418 1.00 94.62 667 SER A CA 1
ATOM 5215 C C . SER A 1 667 ? -7.874 18.543 -3.942 1.00 94.62 667 SER A C 1
ATOM 5217 O O . SER A 1 667 ? -8.984 18.479 -4.473 1.00 94.62 667 SER A O 1
ATOM 5219 N N . SER A 1 668 ? -6.741 18.530 -4.651 1.00 94.38 668 SER A N 1
ATOM 5220 C CA . SER A 1 668 ? -6.731 18.511 -6.117 1.00 94.38 668 SER A CA 1
ATOM 5221 C C . SER A 1 668 ? -7.273 17.213 -6.691 1.00 94.38 668 SER A C 1
ATOM 5223 O O . SER A 1 668 ? -8.042 17.245 -7.654 1.00 94.38 668 SER A O 1
ATOM 5225 N N . ILE A 1 669 ? -6.921 16.073 -6.093 1.00 94.75 669 ILE A N 1
ATOM 5226 C CA . ILE A 1 669 ? -7.425 14.769 -6.538 1.00 94.75 669 ILE A CA 1
ATOM 5227 C C . ILE A 1 669 ? -8.938 14.694 -6.319 1.00 94.75 669 ILE A C 1
ATOM 5229 O O . ILE A 1 669 ? -9.677 14.354 -7.244 1.00 94.75 669 ILE A O 1
ATOM 5233 N N . LEU A 1 670 ? -9.423 15.062 -5.126 1.00 95.19 670 LEU A N 1
ATOM 5234 C CA . LEU A 1 670 ? -10.853 15.009 -4.822 1.00 95.19 670 LEU A CA 1
ATOM 5235 C C . LEU A 1 670 ? -11.657 15.975 -5.702 1.00 95.19 670 LEU A C 1
ATOM 5237 O O . LEU A 1 670 ? -12.682 15.572 -6.256 1.00 95.19 670 LEU A O 1
ATOM 5241 N N . TYR A 1 671 ? -11.185 17.213 -5.880 1.00 94.00 671 TYR A N 1
ATOM 5242 C CA . TYR A 1 671 ? -11.852 18.208 -6.725 1.00 94.00 671 TYR A CA 1
ATOM 5243 C C . TYR A 1 671 ? -11.942 17.764 -8.188 1.00 94.00 671 TYR A C 1
ATOM 5245 O O . TYR A 1 671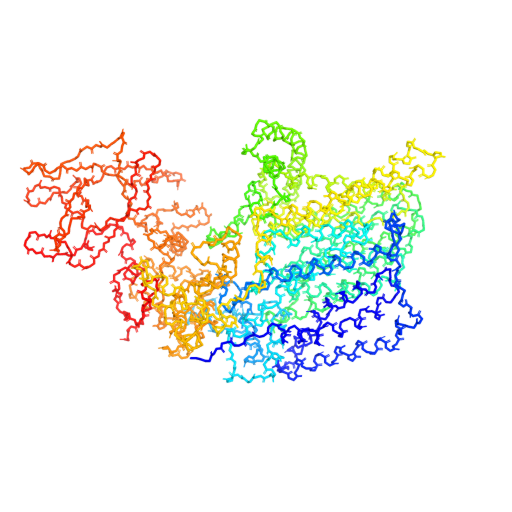 ? -12.931 18.049 -8.846 1.00 94.00 671 TYR A O 1
ATOM 5253 N N . ASN A 1 672 ? -10.961 17.016 -8.696 1.00 94.38 672 ASN A N 1
ATOM 5254 C CA . ASN A 1 672 ? -10.971 16.510 -10.071 1.00 94.38 672 ASN A CA 1
ATOM 5255 C C . ASN A 1 672 ? -11.486 15.060 -10.185 1.00 94.38 672 ASN A C 1
ATOM 5257 O O . ASN A 1 672 ? -11.453 14.472 -11.271 1.00 94.38 672 ASN A O 1
ATOM 5261 N N . SER A 1 673 ? -11.977 14.458 -9.096 1.00 91.38 673 SER A N 1
ATOM 5262 C CA . SER A 1 673 ? -12.400 13.049 -9.078 1.00 91.38 673 SER A CA 1
ATOM 5263 C C . SER A 1 673 ? -13.581 12.774 -10.015 1.00 91.38 673 SER A C 1
ATOM 5265 O O . SER A 1 673 ? -13.567 11.764 -10.712 1.00 91.38 673 SER A O 1
ATOM 5267 N N . TYR A 1 674 ? -14.537 13.705 -10.119 1.00 88.31 674 TYR A N 1
ATOM 5268 C CA . TYR A 1 674 ? -15.719 13.586 -10.985 1.00 88.31 674 TYR A CA 1
ATOM 5269 C C . TYR A 1 674 ? -15.436 13.839 -12.471 1.00 88.31 674 TYR A C 1
ATOM 5271 O O . TYR A 1 674 ? -16.296 13.560 -13.307 1.00 88.31 674 TYR A O 1
ATOM 5279 N N . LYS A 1 675 ? -14.267 14.400 -12.820 1.00 91.88 675 LYS A N 1
ATOM 5280 C CA . LYS A 1 675 ? -13.918 14.642 -14.222 1.00 91.88 675 LYS A CA 1
ATOM 5281 C C . LYS A 1 675 ? -13.754 13.299 -14.934 1.00 91.88 675 LYS A C 1
ATOM 5283 O O . LYS A 1 675 ? -12.936 12.474 -14.521 1.00 91.88 675 LYS A O 1
ATOM 5288 N N . LEU A 1 676 ? -14.547 13.099 -15.981 1.00 91.31 676 LEU A N 1
ATOM 5289 C CA . LEU A 1 676 ? -14.531 11.900 -16.814 1.00 91.31 676 LEU A CA 1
ATOM 5290 C C . LEU A 1 676 ? -13.157 11.746 -17.477 1.00 91.31 676 LEU A C 1
ATOM 5292 O O . LEU A 1 676 ? -12.557 12.752 -17.861 1.00 91.31 676 LEU A O 1
ATOM 5296 N N . ARG A 1 677 ? -12.658 10.516 -17.615 1.00 92.94 677 ARG A N 1
ATOM 5297 C CA . ARG A 1 677 ? -11.437 10.247 -18.384 1.00 92.94 677 ARG A CA 1
ATOM 5298 C C . ARG A 1 677 ? -11.778 9.671 -19.746 1.00 92.94 677 ARG A C 1
ATOM 5300 O O . ARG A 1 677 ? -12.827 9.048 -19.913 1.00 92.94 677 ARG A O 1
ATOM 5307 N N . PHE A 1 678 ? -10.861 9.823 -20.700 1.00 94.81 678 PHE A N 1
ATOM 5308 C CA . PHE A 1 678 ? -10.999 9.215 -22.025 1.00 94.81 678 PHE A CA 1
ATOM 5309 C C . PHE A 1 678 ? -11.291 7.710 -21.933 1.00 94.81 678 PHE A C 1
ATOM 5311 O O . PHE A 1 678 ? -12.241 7.237 -22.546 1.00 94.81 678 PHE A O 1
ATOM 5318 N N . GLN A 1 679 ? -10.551 6.988 -21.088 1.00 91.31 679 GLN A N 1
ATOM 5319 C CA . GLN A 1 679 ? -10.699 5.539 -20.911 1.00 91.31 679 GLN A CA 1
ATOM 5320 C C . GLN A 1 679 ? -12.053 5.081 -20.349 1.00 91.31 679 GLN A C 1
ATOM 5322 O O . GLN A 1 679 ? -12.441 3.933 -20.567 1.00 91.31 679 GLN A O 1
ATOM 5327 N N . ASP A 1 680 ? -12.762 5.967 -19.640 1.00 89.62 680 ASP A N 1
ATOM 5328 C CA . ASP A 1 680 ? -14.052 5.663 -19.016 1.00 89.62 680 ASP A CA 1
ATOM 5329 C C . ASP A 1 680 ? -15.199 5.811 -20.031 1.00 89.62 680 ASP A C 1
ATOM 5331 O O . ASP A 1 680 ? -16.179 5.072 -19.992 1.00 89.62 680 ASP A O 1
ATOM 5335 N N . ASN A 1 681 ? -15.091 6.785 -20.943 1.00 92.06 681 ASN A N 1
ATOM 5336 C CA . ASN A 1 681 ? -16.078 7.035 -21.994 1.00 92.06 681 ASN A CA 1
ATOM 5337 C C . ASN A 1 681 ? -15.437 7.779 -23.184 1.00 92.06 681 ASN A C 1
ATOM 5339 O O . ASN A 1 681 ? -15.535 9.010 -23.266 1.00 92.06 681 ASN A O 1
ATOM 5343 N N . PRO A 1 682 ? -14.822 7.054 -24.138 1.00 94.75 682 PRO A N 1
ATOM 5344 C CA . PRO A 1 682 ? -14.140 7.662 -25.281 1.00 94.75 682 PRO A CA 1
ATOM 5345 C C . PRO A 1 682 ? -15.056 8.559 -26.123 1.00 94.75 682 PRO A C 1
ATOM 5347 O O . PRO A 1 682 ? -14.656 9.636 -26.569 1.00 94.75 682 PRO A O 1
ATOM 5350 N N . ALA A 1 683 ? -16.322 8.160 -26.291 1.00 94.12 683 ALA A N 1
ATOM 5351 C CA . ALA A 1 683 ? -17.298 8.881 -27.107 1.00 94.12 683 ALA A CA 1
ATOM 5352 C C . ALA A 1 683 ? -17.522 10.328 -26.635 1.00 94.12 683 ALA A C 1
ATOM 5354 O O . ALA A 1 683 ? -17.735 11.218 -27.461 1.00 94.12 683 ALA A O 1
ATOM 5355 N N . ALA A 1 684 ? -17.420 10.584 -25.326 1.00 94.75 684 ALA A N 1
ATOM 5356 C CA . ALA A 1 684 ? -17.604 11.913 -24.746 1.00 94.75 684 ALA A CA 1
ATOM 5357 C C . ALA A 1 684 ? -16.512 12.926 -25.150 1.00 94.75 684 ALA A C 1
ATOM 5359 O O . ALA A 1 684 ? -16.715 14.130 -25.005 1.00 94.75 684 ALA A O 1
ATOM 5360 N N . PHE A 1 685 ? -15.367 12.470 -25.671 1.00 95.50 685 PHE A N 1
ATOM 5361 C CA . PHE A 1 685 ? -14.202 13.322 -25.933 1.00 95.50 685 PHE A CA 1
ATOM 5362 C C . PHE A 1 685 ? -14.023 13.739 -27.394 1.00 95.50 685 PHE A C 1
ATOM 5364 O O . PHE A 1 685 ? -13.108 14.511 -27.680 1.00 95.50 685 PHE A O 1
ATOM 5371 N N . LYS A 1 686 ? -14.904 13.314 -28.312 1.00 95.50 686 LYS A N 1
ATOM 5372 C CA . LYS A 1 686 ? -14.788 13.619 -29.751 1.00 95.50 686 LYS A CA 1
ATOM 5373 C C . LYS A 1 686 ? -14.596 15.112 -30.037 1.00 95.50 686 LYS A C 1
ATOM 5375 O O . LYS A 1 686 ? -13.674 15.500 -30.755 1.00 95.50 686 LYS A O 1
ATOM 5380 N N . GLU A 1 687 ? -15.452 15.957 -29.462 1.00 95.25 687 GLU A N 1
ATOM 5381 C CA . GLU A 1 687 ? -15.406 17.407 -29.681 1.00 95.25 687 GLU A CA 1
ATOM 5382 C C . GLU A 1 687 ? -14.112 18.017 -29.131 1.00 95.25 687 GLU A C 1
ATOM 5384 O O . GLU A 1 687 ? -13.404 18.728 -29.846 1.00 95.25 687 GLU A O 1
ATOM 5389 N N . LYS A 1 688 ? -13.759 17.677 -27.886 1.00 95.06 688 LYS A N 1
ATOM 5390 C CA . LYS A 1 688 ? -12.555 18.178 -27.217 1.00 95.06 688 LYS A CA 1
ATOM 5391 C C . LYS A 1 688 ? -11.283 17.777 -27.968 1.00 95.06 688 LYS A C 1
ATOM 5393 O O . LYS A 1 688 ? -10.440 18.628 -28.232 1.00 95.06 688 LYS A O 1
ATOM 5398 N N . LEU A 1 689 ? -11.162 16.516 -28.382 1.00 96.44 689 LEU A N 1
ATOM 5399 C CA . LEU A 1 689 ? -10.010 16.032 -29.150 1.00 96.44 689 LEU A CA 1
ATOM 5400 C C . LEU A 1 689 ? -9.927 16.686 -30.536 1.00 96.44 689 LEU A C 1
ATOM 5402 O O . LEU A 1 689 ? -8.834 17.042 -30.974 1.00 96.44 689 LEU A O 1
ATOM 5406 N N . THR A 1 690 ? -11.064 16.935 -31.195 1.00 95.94 690 THR A N 1
ATOM 5407 C CA . THR A 1 690 ? -11.103 17.676 -32.470 1.00 95.94 690 THR A CA 1
ATOM 5408 C C . THR A 1 690 ? -10.562 19.095 -32.304 1.00 95.94 690 THR A C 1
ATOM 5410 O O . THR A 1 690 ? -9.753 19.551 -33.115 1.00 95.94 690 THR A O 1
ATOM 5413 N N . GLN A 1 691 ? -10.964 19.793 -31.237 1.00 94.75 691 GLN A N 1
ATOM 5414 C CA . GLN A 1 691 ? -10.456 21.131 -30.928 1.00 94.75 691 GLN A CA 1
ATOM 5415 C C . GLN A 1 691 ? -8.944 21.114 -30.668 1.00 94.75 691 GLN A C 1
ATOM 5417 O O . GLN A 1 691 ? -8.224 21.924 -31.253 1.00 94.75 691 GLN A O 1
ATOM 5422 N N . VAL A 1 692 ? -8.454 20.164 -29.865 1.00 94.69 692 VAL A N 1
ATOM 5423 C CA . VAL A 1 692 ? -7.020 20.012 -29.567 1.00 94.69 692 VAL A CA 1
ATOM 5424 C C . VAL A 1 692 ? -6.221 19.700 -30.833 1.00 94.69 692 VAL A C 1
ATOM 5426 O O . VAL A 1 692 ? -5.241 20.388 -31.109 1.00 94.69 692 VAL A O 1
ATOM 5429 N N . CYS A 1 693 ? -6.657 18.737 -31.650 1.00 95.25 693 CYS A N 1
ATOM 5430 C CA . CYS A 1 693 ? -6.007 18.398 -32.920 1.00 95.25 693 CYS A CA 1
ATOM 5431 C C . CYS A 1 693 ? -5.927 19.613 -33.864 1.00 95.25 693 CYS A C 1
ATOM 5433 O O . CYS A 1 693 ? -4.881 19.878 -34.460 1.00 95.25 693 CYS A O 1
ATOM 5435 N N . ASN A 1 694 ? -7.011 20.387 -33.985 1.00 94.88 694 ASN A N 1
ATOM 5436 C CA . ASN A 1 694 ? -7.026 21.591 -34.818 1.00 94.88 694 ASN A CA 1
ATOM 5437 C C . ASN A 1 694 ? -6.097 22.683 -34.271 1.00 94.88 694 ASN A C 1
ATOM 5439 O O . ASN A 1 694 ? -5.391 23.321 -35.048 1.00 94.88 694 ASN A O 1
ATOM 5443 N N . GLN A 1 695 ? -6.062 22.888 -32.952 1.00 92.69 695 GLN A N 1
ATOM 5444 C CA . GLN A 1 695 ? -5.160 23.858 -32.328 1.00 92.69 695 GLN A CA 1
ATOM 5445 C C . GLN A 1 695 ? -3.689 23.467 -32.484 1.00 92.69 695 GLN A C 1
ATOM 5447 O O . GLN A 1 695 ? -2.883 24.336 -32.809 1.00 92.69 695 GLN A O 1
ATOM 5452 N N . LEU A 1 696 ? -3.352 22.181 -32.339 1.00 91.81 696 LEU A N 1
ATOM 5453 C CA . LEU A 1 696 ? -2.009 21.671 -32.627 1.00 91.81 696 LEU A CA 1
ATOM 5454 C C . LEU A 1 696 ? -1.615 21.982 -34.075 1.00 91.81 696 LEU A C 1
ATOM 5456 O O . LEU A 1 696 ? -0.565 22.575 -34.304 1.00 91.81 696 LEU A O 1
ATOM 5460 N N . LYS A 1 697 ? -2.492 21.694 -35.046 1.00 92.12 697 LYS A N 1
ATOM 5461 C CA . LYS A 1 697 ? -2.247 22.023 -36.462 1.00 92.12 697 LYS A CA 1
ATOM 5462 C C . LYS A 1 697 ? -2.018 23.520 -36.686 1.00 92.12 697 LYS A C 1
ATOM 5464 O O . LYS A 1 697 ? -1.136 23.892 -37.456 1.00 92.12 697 LYS A O 1
ATOM 5469 N N . LEU A 1 698 ? -2.785 24.380 -36.012 1.00 91.88 698 LEU A N 1
ATOM 5470 C CA . LEU A 1 698 ? -2.644 25.839 -36.108 1.00 91.88 698 LEU A CA 1
ATOM 5471 C C . LEU A 1 698 ? -1.338 26.360 -35.493 1.00 91.88 698 LEU A C 1
ATOM 5473 O O . LEU A 1 698 ? -0.789 27.337 -35.997 1.00 91.88 698 LEU A O 1
ATOM 5477 N N . SER A 1 699 ? -0.823 25.720 -34.441 1.00 88.69 699 SER A N 1
ATOM 5478 C CA . SER A 1 699 ? 0.472 26.060 -33.837 1.00 88.69 699 SER A CA 1
ATOM 5479 C C . SER A 1 699 ? 1.671 25.432 -34.562 1.00 88.69 699 SER A C 1
ATOM 5481 O O . SER A 1 699 ? 2.805 25.580 -34.110 1.00 88.69 699 SER A O 1
ATOM 5483 N N . GLY A 1 700 ? 1.441 24.760 -35.697 1.00 87.19 700 GLY A N 1
ATOM 5484 C CA . GLY A 1 700 ? 2.474 24.071 -36.475 1.00 87.19 700 GLY A CA 1
ATOM 5485 C C . GLY A 1 700 ? 2.859 22.691 -35.930 1.00 87.19 700 GLY A C 1
ATOM 5486 O O . GLY A 1 700 ? 3.813 22.095 -36.423 1.00 87.19 700 GLY A O 1
ATOM 5487 N N . GLY A 1 701 ? 2.135 22.181 -34.930 1.00 86.81 701 GLY A N 1
ATOM 5488 C CA . GLY A 1 701 ? 2.278 20.831 -34.392 1.00 86.81 701 GLY A CA 1
ATOM 5489 C C . GLY A 1 701 ? 1.302 19.826 -35.015 1.00 86.81 701 GLY A C 1
ATOM 5490 O O . GLY A 1 701 ? 0.314 20.174 -35.657 1.00 86.81 701 GLY A O 1
ATOM 5491 N N . TYR A 1 702 ? 1.563 18.541 -34.805 1.00 90.31 702 TYR A N 1
ATOM 5492 C CA . TYR A 1 702 ? 0.646 17.460 -35.160 1.00 90.31 702 TYR A CA 1
ATOM 5493 C C . TYR A 1 702 ? 0.884 16.288 -34.212 1.00 90.31 702 TYR A C 1
ATOM 5495 O O . TYR A 1 702 ? 2.028 15.888 -34.015 1.00 90.31 702 TYR A O 1
ATOM 5503 N N . ASP A 1 703 ? -0.188 15.746 -33.640 1.00 91.69 703 ASP A N 1
ATOM 5504 C CA . ASP A 1 703 ? -0.140 14.540 -32.815 1.00 91.69 703 ASP A CA 1
ATOM 5505 C C . ASP A 1 703 ? -1.087 13.506 -33.429 1.00 91.69 703 ASP A C 1
ATOM 5507 O O . ASP A 1 703 ? -2.290 13.756 -33.553 1.00 91.69 703 ASP A O 1
ATOM 5511 N N . ALA A 1 704 ? -0.517 12.393 -33.896 1.00 92.00 704 ALA A N 1
ATOM 5512 C CA . ALA A 1 704 ? -1.248 11.380 -34.647 1.00 92.00 704 ALA A CA 1
ATOM 5513 C C . ALA A 1 704 ? -2.346 10.737 -33.794 1.00 92.00 704 ALA A C 1
ATOM 5515 O O . ALA A 1 704 ? -3.489 10.684 -34.242 1.00 92.00 704 ALA A O 1
ATOM 5516 N N . ASP A 1 705 ? -2.020 10.359 -32.558 1.00 92.31 705 ASP A N 1
ATOM 5517 C CA . ASP A 1 705 ? -2.930 9.693 -31.623 1.00 92.31 705 ASP A CA 1
ATOM 5518 C C . ASP A 1 705 ? -4.132 10.588 -31.304 1.00 92.31 705 ASP A C 1
ATOM 5520 O O . ASP A 1 705 ? -5.289 10.180 -31.418 1.00 92.31 705 ASP A O 1
ATOM 5524 N N . VAL A 1 706 ? -3.865 11.859 -30.975 1.00 94.94 706 VAL A N 1
ATOM 5525 C CA . VAL A 1 706 ? -4.914 12.840 -30.656 1.00 94.94 706 VAL A CA 1
ATOM 5526 C C . VAL A 1 706 ? -5.814 13.094 -31.862 1.00 94.94 706 VAL A C 1
ATOM 5528 O O . VAL A 1 706 ? -7.038 13.140 -31.726 1.00 94.94 706 VAL A O 1
ATOM 5531 N N . CYS A 1 707 ? -5.228 13.277 -33.045 1.00 94.88 707 CYS A N 1
ATOM 5532 C CA . CYS A 1 707 ? -5.986 13.553 -34.261 1.00 94.88 707 CYS A CA 1
ATOM 5533 C C . CYS A 1 707 ? -6.762 12.334 -34.775 1.00 94.88 707 CYS A C 1
ATOM 5535 O O . CYS A 1 707 ? -7.825 12.498 -35.372 1.00 94.88 707 CYS A O 1
ATOM 5537 N N . GLU A 1 708 ? -6.263 11.125 -34.545 1.00 95.25 708 GLU A N 1
ATOM 5538 C CA . GLU A 1 708 ? -6.960 9.896 -34.896 1.00 95.25 708 GLU A CA 1
ATOM 5539 C C . GLU A 1 708 ? -8.130 9.629 -33.945 1.00 95.25 708 GLU A C 1
ATOM 5541 O O . GLU A 1 708 ? -9.261 9.447 -34.404 1.00 95.25 708 GLU A O 1
ATOM 5546 N N . ALA A 1 709 ? -7.899 9.733 -32.633 1.00 95.06 709 ALA A N 1
ATOM 5547 C CA . ALA A 1 709 ? -8.953 9.645 -31.628 1.00 95.06 709 ALA A CA 1
ATOM 5548 C C . ALA A 1 709 ? -10.005 10.763 -31.777 1.00 95.06 709 ALA A C 1
ATOM 5550 O O . ALA A 1 709 ? -11.166 10.576 -31.422 1.00 95.06 709 ALA A O 1
ATOM 5551 N N . ALA A 1 710 ? -9.647 11.921 -32.341 1.00 95.12 710 ALA A N 1
ATOM 5552 C CA . ALA A 1 710 ? -10.610 12.969 -32.679 1.00 95.12 710 ALA A CA 1
ATOM 5553 C C . ALA A 1 710 ? -11.598 12.559 -33.790 1.00 95.12 710 ALA A C 1
ATOM 5555 O O . ALA A 1 710 ? -12.754 12.992 -33.770 1.00 95.12 710 ALA A O 1
ATOM 5556 N N . ASN A 1 711 ? -11.170 11.735 -34.753 1.00 95.38 711 ASN A N 1
ATOM 5557 C CA . ASN A 1 711 ? -12.024 11.294 -35.859 1.00 95.38 711 ASN A CA 1
ATOM 5558 C C . ASN A 1 711 ? -13.077 10.291 -35.368 1.00 95.38 711 ASN A C 1
ATOM 5560 O O . ASN A 1 711 ? -14.284 10.510 -35.547 1.00 95.38 711 ASN A O 1
ATOM 5564 N N . ASP A 1 712 ? -12.608 9.230 -34.708 1.00 95.38 712 ASP A N 1
ATOM 5565 C CA . ASP A 1 712 ? -13.443 8.213 -34.077 1.00 95.38 712 ASP A CA 1
ATOM 5566 C C . ASP A 1 712 ? -12.799 7.720 -32.763 1.00 95.38 712 ASP A C 1
ATOM 5568 O O . ASP A 1 712 ? -11.938 6.834 -32.771 1.00 95.38 712 ASP A O 1
ATOM 5572 N N . PRO A 1 713 ? -13.192 8.289 -31.607 1.00 94.88 713 PRO A N 1
ATOM 5573 C CA . PRO A 1 713 ? -12.571 7.943 -30.331 1.00 94.88 713 PRO A CA 1
ATOM 5574 C C . PRO A 1 713 ? -12.915 6.526 -29.866 1.00 94.88 713 PRO A C 1
ATOM 5576 O O . PRO A 1 713 ? -12.137 5.913 -29.137 1.00 94.88 713 PRO A O 1
ATOM 5579 N N . VAL A 1 714 ? -14.080 6.002 -30.263 1.00 94.62 714 VAL A N 1
ATOM 5580 C CA . VAL A 1 714 ? -14.522 4.656 -29.877 1.00 94.62 714 VAL A CA 1
ATOM 5581 C C . VAL A 1 714 ? -13.753 3.621 -30.684 1.00 94.62 714 VAL A C 1
ATOM 5583 O O . VAL A 1 714 ? -13.243 2.658 -30.110 1.00 94.62 714 VAL A O 1
ATOM 5586 N N . GLU A 1 715 ? -13.612 3.845 -31.992 1.00 94.50 715 GLU A N 1
ATOM 5587 C CA . GLU A 1 715 ? -12.787 2.998 -32.848 1.00 94.50 715 GLU A CA 1
ATOM 5588 C C . GLU A 1 715 ? -11.328 3.001 -32.378 1.00 94.50 715 GLU A C 1
ATOM 5590 O O . GLU A 1 715 ? -10.758 1.921 -32.211 1.00 94.50 715 GLU A O 1
ATOM 5595 N N . TYR A 1 716 ? -10.752 4.175 -32.078 1.00 94.69 716 TYR A N 1
ATOM 5596 C CA . TYR A 1 716 ? -9.397 4.286 -31.524 1.00 94.69 716 TYR A CA 1
ATOM 5597 C C . TYR A 1 716 ? -9.243 3.424 -30.265 1.00 94.69 716 TYR A C 1
ATOM 5599 O O . TYR A 1 716 ? -8.415 2.514 -30.234 1.00 94.69 716 TYR A O 1
ATOM 5607 N N . ALA A 1 717 ? -10.099 3.638 -29.260 1.00 93.81 717 ALA A N 1
ATOM 5608 C CA . ALA A 1 717 ? -10.036 2.911 -27.996 1.00 93.81 717 ALA A CA 1
ATOM 5609 C C . ALA A 1 717 ? -10.253 1.390 -28.157 1.00 93.81 717 ALA A C 1
ATOM 5611 O O . ALA A 1 717 ? -9.679 0.604 -27.408 1.00 93.81 717 ALA A O 1
ATOM 5612 N N . SER A 1 718 ? -11.029 0.949 -29.153 1.00 91.75 718 SER A N 1
ATOM 5613 C CA . SER A 1 718 ? -11.315 -0.477 -29.397 1.00 91.75 718 SER A CA 1
ATOM 5614 C C . SER A 1 718 ? -10.128 -1.292 -29.943 1.00 91.75 718 SER A C 1
ATOM 5616 O O . SER A 1 718 ? -10.180 -2.525 -30.031 1.00 91.75 718 SER A O 1
ATOM 5618 N N . ARG A 1 719 ? -9.022 -0.643 -30.312 1.00 90.12 719 ARG A N 1
ATOM 5619 C CA . ARG A 1 719 ? -7.855 -1.336 -30.881 1.00 90.12 719 ARG A CA 1
ATOM 5620 C C . ARG A 1 719 ? -7.157 -2.238 -29.868 1.00 90.12 719 ARG A C 1
ATOM 5622 O O . ARG A 1 719 ? -6.711 -3.320 -30.240 1.00 90.12 719 ARG A O 1
ATOM 5629 N N . GLY A 1 720 ? -7.158 -1.854 -28.595 1.00 88.00 720 GLY A N 1
ATOM 5630 C CA . GLY A 1 720 ? -6.577 -2.637 -27.508 1.00 88.00 720 GLY A CA 1
ATOM 5631 C C . GLY A 1 720 ? -6.448 -1.832 -26.219 1.00 88.00 720 GLY A C 1
ATOM 5632 O O . GLY A 1 720 ? -6.764 -0.640 -26.177 1.00 88.00 720 GLY A O 1
ATOM 5633 N N . THR A 1 721 ? -5.934 -2.475 -25.173 1.00 89.19 721 THR A N 1
ATOM 5634 C CA . THR A 1 721 ? -5.842 -1.898 -23.823 1.00 89.19 721 THR A CA 1
ATOM 5635 C C . THR A 1 721 ? -5.021 -0.608 -23.796 1.00 89.19 721 THR A C 1
ATOM 5637 O O . THR A 1 721 ? -5.376 0.353 -23.114 1.00 89.19 721 THR A O 1
ATOM 5640 N N . ASN A 1 722 ? -3.933 -0.549 -24.569 1.00 91.75 722 ASN A N 1
ATOM 5641 C CA . ASN A 1 722 ? -3.091 0.644 -24.658 1.00 91.75 722 ASN A CA 1
ATOM 5642 C C . ASN A 1 722 ? -3.805 1.854 -25.265 1.00 91.75 722 ASN A C 1
ATOM 5644 O O . ASN A 1 722 ? -3.563 2.968 -24.810 1.00 91.75 722 ASN A O 1
ATOM 5648 N N . TYR A 1 723 ? -4.719 1.628 -26.206 1.00 92.88 723 TYR A N 1
ATOM 5649 C CA . TYR A 1 723 ? -5.486 2.691 -26.848 1.00 92.88 723 TYR A CA 1
ATOM 5650 C C . TYR A 1 723 ? -6.645 3.167 -25.973 1.00 92.88 723 TYR A C 1
ATOM 5652 O O . TYR A 1 723 ? -6.890 4.366 -25.880 1.00 92.88 723 TYR A O 1
ATOM 5660 N N . GLN A 1 724 ? -7.350 2.253 -25.296 1.00 92.81 724 GLN A N 1
ATOM 5661 C CA . GLN A 1 724 ? -8.407 2.643 -24.362 1.00 92.81 724 GLN A CA 1
ATOM 5662 C C . GLN A 1 724 ? -7.835 3.417 -23.167 1.00 92.81 724 GLN A C 1
ATOM 5664 O O . GLN A 1 724 ? -8.364 4.467 -22.814 1.00 92.81 724 GLN A O 1
ATOM 5669 N N . PHE A 1 725 ? -6.749 2.930 -22.564 1.00 92.56 725 PHE A N 1
ATOM 5670 C CA . PHE A 1 725 ? -6.124 3.525 -21.376 1.00 92.56 725 PHE A CA 1
ATOM 5671 C C . PHE A 1 725 ? -4.946 4.448 -21.720 1.00 92.56 725 PHE A C 1
ATOM 5673 O O . PHE A 1 725 ? -3.976 4.537 -20.965 1.00 92.56 725 PHE A O 1
ATOM 5680 N N . ASP A 1 726 ? -4.998 5.111 -22.873 1.00 93.62 726 ASP A N 1
ATOM 5681 C CA . ASP A 1 726 ? -3.938 5.992 -23.361 1.00 93.62 726 ASP A CA 1
ATOM 5682 C C . ASP A 1 726 ? -3.650 7.128 -22.359 1.00 93.62 726 ASP A C 1
ATOM 5684 O O . ASP A 1 726 ? -4.526 7.929 -22.015 1.00 93.62 726 ASP A O 1
ATOM 5688 N N . GLN A 1 727 ? -2.406 7.202 -21.873 1.00 92.06 727 GLN A N 1
ATOM 5689 C CA . GLN A 1 727 ? -2.005 8.165 -20.844 1.00 92.06 727 GLN A CA 1
ATOM 5690 C C . GLN A 1 727 ? -2.108 9.617 -21.334 1.00 92.06 727 GLN A C 1
ATOM 5692 O O . GLN A 1 727 ? -2.445 10.507 -20.548 1.00 92.06 727 GLN A O 1
ATOM 5697 N N . LYS A 1 728 ? -1.846 9.866 -22.622 1.00 93.12 728 LYS A N 1
ATOM 5698 C CA . LYS A 1 728 ? -1.921 11.195 -23.240 1.00 93.12 728 LYS A CA 1
ATOM 5699 C C . LYS A 1 728 ? -3.378 11.622 -23.395 1.00 93.12 728 LYS A C 1
ATOM 5701 O O . LYS A 1 728 ? -3.737 12.739 -23.028 1.00 93.12 728 LYS A O 1
ATOM 5706 N N . LEU A 1 729 ? -4.249 10.732 -23.866 1.00 95.88 729 LEU A N 1
ATOM 5707 C CA . LEU A 1 729 ? -5.678 11.046 -23.958 1.00 95.88 729 LEU A CA 1
ATOM 5708 C C . LEU A 1 729 ? -6.316 11.189 -22.568 1.00 95.88 729 LEU A C 1
ATOM 5710 O O . LEU A 1 729 ? -7.164 12.063 -22.366 1.00 95.88 729 LEU A O 1
ATOM 5714 N N . CYS A 1 730 ? -5.851 10.423 -21.576 1.00 94.62 730 CYS A N 1
ATOM 5715 C CA . CYS A 1 730 ? -6.216 10.633 -20.177 1.00 94.62 730 CYS A CA 1
ATOM 5716 C C . CYS A 1 730 ? -5.762 12.014 -19.673 1.00 94.62 730 CYS A C 1
ATOM 5718 O O . CYS A 1 730 ? -6.571 12.752 -19.105 1.00 94.62 730 CYS A O 1
ATOM 5720 N N . SER A 1 731 ? -4.516 12.425 -19.924 1.00 94.75 731 SER A N 1
ATOM 5721 C CA . SER A 1 731 ? -4.026 13.731 -19.465 1.00 94.75 731 SER A CA 1
ATOM 5722 C C . SER A 1 731 ? -4.737 14.905 -20.144 1.00 94.75 731 SER A C 1
ATOM 5724 O O . SER A 1 731 ? -4.979 15.915 -19.491 1.00 94.75 731 SER A O 1
ATOM 5726 N N . ILE A 1 732 ? -5.170 14.758 -21.401 1.00 95.56 732 ILE A N 1
ATOM 5727 C CA . ILE A 1 732 ? -6.008 15.743 -22.109 1.00 95.56 732 ILE A CA 1
ATOM 5728 C C . ILE A 1 732 ? -7.439 15.770 -21.555 1.00 95.56 732 ILE A C 1
ATOM 5730 O O . ILE A 1 732 ? -8.094 16.818 -21.550 1.00 95.56 732 ILE A O 1
ATOM 5734 N N . SER A 1 733 ? -7.951 14.631 -21.086 1.00 95.25 733 SER A N 1
ATOM 5735 C CA . SER A 1 733 ? -9.335 14.521 -20.623 1.00 95.25 733 SER A CA 1
ATOM 5736 C C . SER A 1 733 ? -9.619 15.340 -19.358 1.00 95.25 733 SER A C 1
ATOM 5738 O O . SER A 1 733 ? -10.709 15.903 -19.253 1.00 95.25 733 SER A O 1
ATOM 5740 N N . ILE A 1 734 ? -8.631 15.504 -18.468 1.00 94.56 734 ILE A N 1
ATOM 5741 C CA . ILE A 1 734 ? -8.807 16.126 -17.145 1.00 94.56 734 ILE A CA 1
ATOM 5742 C C . ILE A 1 734 ? -8.882 17.667 -17.193 1.00 94.56 734 ILE A C 1
ATOM 5744 O O . ILE A 1 734 ? -9.839 18.212 -16.644 1.00 94.56 734 ILE A O 1
ATOM 5748 N N . PRO A 1 735 ? -7.947 18.415 -17.806 1.00 95.00 735 PRO A N 1
ATOM 5749 C CA . PRO A 1 735 ? -7.985 19.872 -17.766 1.00 95.00 735 PRO A CA 1
ATOM 5750 C C . PRO A 1 735 ? -9.114 20.437 -18.613 1.00 95.00 735 PRO A C 1
ATOM 5752 O O . PRO A 1 735 ? -9.364 19.915 -19.696 1.00 95.00 735 PRO A O 1
ATOM 5755 N N . ASP A 1 736 ? -9.750 21.531 -18.203 1.00 90.50 736 ASP A N 1
ATOM 5756 C CA . ASP A 1 736 ? -10.768 22.167 -19.059 1.00 90.50 736 ASP A CA 1
ATOM 5757 C C . ASP A 1 736 ? -10.141 22.676 -20.372 1.00 90.50 736 ASP A C 1
ATOM 5759 O O . ASP A 1 736 ? -10.695 22.471 -21.453 1.00 90.50 736 ASP A O 1
ATOM 5763 N N . ASN A 1 737 ? -8.925 23.231 -20.283 1.00 90.69 737 ASN A N 1
ATOM 5764 C CA . ASN A 1 737 ? -8.051 23.523 -21.418 1.00 90.69 737 ASN A CA 1
ATOM 5765 C C . ASN A 1 737 ? -6.699 22.794 -21.247 1.00 90.69 737 ASN A C 1
ATOM 5767 O O . ASN A 1 737 ? -5.921 23.168 -20.365 1.00 90.69 737 ASN A O 1
ATOM 5771 N N . PRO A 1 738 ? -6.374 21.793 -22.087 1.00 88.62 738 PRO A N 1
ATOM 5772 C CA . PRO A 1 738 ? -5.158 20.988 -21.939 1.00 88.62 738 PRO A CA 1
ATOM 5773 C C . PRO A 1 738 ? -3.856 21.766 -22.179 1.00 88.62 738 PRO A C 1
ATOM 5775 O O . PRO A 1 738 ? -2.804 21.334 -21.719 1.00 88.62 738 PRO A O 1
ATOM 5778 N N . PHE A 1 739 ? -3.903 22.927 -22.840 1.00 89.19 739 PHE A N 1
ATOM 5779 C CA . PHE A 1 739 ? -2.722 23.770 -23.070 1.00 89.19 739 PHE A CA 1
ATOM 5780 C C . PHE A 1 739 ? -2.386 24.681 -21.883 1.00 89.19 739 PHE A C 1
ATOM 5782 O O . PHE A 1 739 ? -1.295 25.246 -21.823 1.00 89.19 739 PHE A O 1
ATOM 5789 N N . THR A 1 740 ? -3.314 24.839 -20.937 1.00 92.00 740 THR A N 1
ATOM 5790 C CA . THR A 1 740 ? -3.162 25.704 -19.759 1.00 92.00 740 THR A CA 1
ATOM 5791 C C . THR A 1 740 ? -3.696 25.008 -18.507 1.00 92.00 740 THR A C 1
ATOM 5793 O O . THR A 1 740 ? -4.507 25.578 -17.776 1.00 92.00 740 THR A O 1
ATOM 5796 N N . ALA A 1 741 ? -3.279 23.759 -18.281 1.00 92.44 741 ALA A N 1
ATOM 5797 C CA . ALA A 1 741 ? -3.686 22.990 -17.109 1.00 92.44 741 ALA A CA 1
ATOM 5798 C C . ALA A 1 741 ? -3.209 23.664 -15.812 1.00 92.44 741 ALA A C 1
ATOM 5800 O O . ALA A 1 741 ? -2.028 23.994 -15.663 1.00 92.44 741 ALA A O 1
ATOM 5801 N N . THR A 1 742 ? -4.124 23.842 -14.864 1.00 94.56 742 THR A N 1
ATOM 5802 C CA . THR A 1 742 ? -3.822 24.377 -13.531 1.00 94.56 742 THR A CA 1
ATOM 5803 C C . THR A 1 742 ? -2.942 23.409 -12.732 1.00 94.56 742 THR A C 1
ATOM 5805 O O . THR A 1 742 ? -2.933 22.205 -12.987 1.00 94.56 742 THR A O 1
ATOM 5808 N N . ALA A 1 743 ? -2.242 23.900 -11.703 1.00 91.69 743 ALA A N 1
ATOM 5809 C CA . ALA A 1 743 ? -1.453 23.039 -10.811 1.00 91.69 743 ALA A CA 1
ATOM 5810 C C . ALA A 1 743 ? -2.302 21.923 -10.166 1.00 91.69 743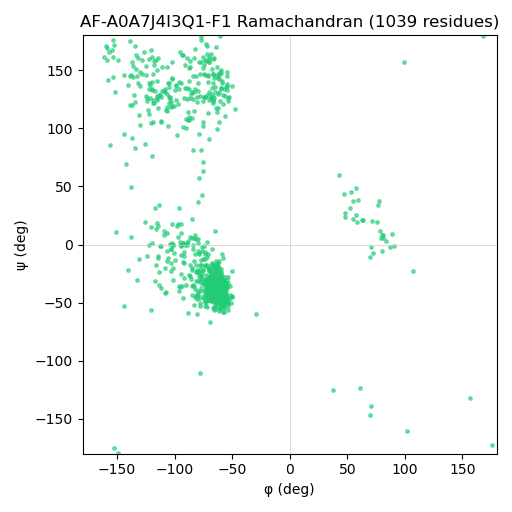 ALA A C 1
ATOM 5812 O O . ALA A 1 743 ? -1.830 20.803 -9.981 1.00 91.69 743 ALA A O 1
ATOM 5813 N N . SER A 1 744 ? -3.575 22.212 -9.872 1.00 93.19 744 SER A N 1
ATOM 5814 C CA . SER A 1 744 ? -4.520 21.224 -9.349 1.00 93.19 744 SER A CA 1
ATOM 5815 C C . SER A 1 744 ? -4.815 20.115 -10.363 1.00 93.19 744 SER A C 1
ATOM 5817 O O . SER A 1 744 ? -4.749 18.930 -10.035 1.00 93.19 744 SER A O 1
ATOM 5819 N N . GLU A 1 745 ? -5.068 20.480 -11.620 1.00 94.81 745 GLU A N 1
ATOM 5820 C CA . GLU A 1 745 ? -5.294 19.510 -12.695 1.00 94.81 745 GLU A CA 1
ATOM 5821 C C . GLU A 1 745 ? -4.040 18.677 -12.979 1.00 94.81 745 GLU A C 1
ATOM 5823 O O . GLU A 1 745 ? -4.156 17.474 -13.183 1.00 94.81 745 GLU A O 1
ATOM 5828 N N . GLN A 1 746 ? -2.842 19.265 -12.911 1.00 93.44 746 GLN A N 1
ATOM 5829 C CA . GLN A 1 746 ? -1.580 18.534 -13.085 1.00 93.44 746 GLN A CA 1
ATOM 5830 C C . GLN A 1 746 ? -1.370 17.458 -12.008 1.00 93.44 746 GLN A C 1
ATOM 5832 O O . GLN A 1 746 ? -1.033 16.321 -12.341 1.00 93.44 746 GLN A O 1
ATOM 5837 N N . ARG A 1 747 ? -1.642 17.769 -10.731 1.00 92.38 747 ARG A N 1
ATOM 5838 C CA . ARG A 1 747 ? -1.608 16.764 -9.649 1.00 92.38 747 ARG A CA 1
ATOM 5839 C C . ARG A 1 747 ? -2.678 15.686 -9.829 1.00 92.38 747 ARG A C 1
ATOM 5841 O O . ARG A 1 747 ? -2.438 14.512 -9.559 1.00 92.38 747 ARG A O 1
ATOM 5848 N N . ALA A 1 748 ? -3.866 16.066 -10.297 1.00 93.62 748 ALA A N 1
ATOM 5849 C CA . ALA A 1 748 ? -4.910 15.095 -10.599 1.00 93.62 748 ALA A CA 1
ATOM 5850 C C . ALA A 1 748 ? -4.508 14.171 -11.760 1.00 93.62 748 ALA A C 1
ATOM 5852 O O . ALA A 1 748 ? -4.772 12.976 -11.684 1.00 93.62 748 ALA A O 1
ATOM 5853 N N . ILE A 1 749 ? -3.834 14.684 -12.795 1.00 94.06 749 ILE A N 1
ATOM 5854 C CA . ILE A 1 749 ? -3.294 13.878 -13.901 1.00 94.06 749 ILE A CA 1
ATOM 5855 C C . ILE A 1 749 ? -2.277 12.861 -13.381 1.00 94.06 749 ILE A C 1
ATOM 5857 O O . ILE A 1 749 ? -2.392 11.682 -13.715 1.00 94.06 749 ILE A O 1
ATOM 5861 N N . SER A 1 750 ? -1.326 13.285 -12.540 1.00 91.56 750 SER A N 1
ATOM 5862 C CA . SER A 1 750 ? -0.283 12.385 -12.028 1.00 91.56 750 SER A CA 1
ATOM 5863 C C . SER A 1 750 ? -0.838 11.236 -11.188 1.00 91.56 750 SER A C 1
ATOM 5865 O O . SER A 1 750 ? -0.199 10.197 -11.114 1.00 91.56 750 SER A O 1
ATOM 5867 N N . PHE A 1 751 ? -2.017 11.406 -10.580 1.00 92.25 751 PHE A N 1
ATOM 5868 C CA . PHE A 1 751 ? -2.691 10.362 -9.804 1.00 92.25 751 PHE A CA 1
ATOM 5869 C C . PHE A 1 751 ? -3.684 9.534 -10.642 1.00 92.25 751 PHE A C 1
ATOM 5871 O O . PHE A 1 751 ? -3.695 8.309 -10.578 1.00 92.25 751 PHE A O 1
ATOM 5878 N N . LYS A 1 752 ? -4.535 10.181 -11.451 1.00 92.00 752 LYS A N 1
ATOM 5879 C CA . LYS A 1 752 ? -5.649 9.527 -12.169 1.00 92.00 752 LYS A CA 1
ATOM 5880 C C . LYS A 1 752 ? -5.247 8.825 -13.468 1.00 92.00 752 LYS A C 1
ATOM 5882 O O . LYS A 1 752 ? -5.991 7.957 -13.930 1.00 92.00 752 LYS A O 1
ATOM 5887 N N . CYS A 1 753 ? -4.134 9.240 -14.074 1.00 91.81 753 CYS A N 1
ATOM 5888 C CA . CYS A 1 753 ? -3.629 8.716 -15.348 1.00 91.81 753 CYS A CA 1
ATOM 5889 C C . CYS A 1 753 ? -2.354 7.876 -15.176 1.00 91.81 753 CYS A C 1
ATOM 5891 O O . CYS A 1 753 ? -1.676 7.579 -16.159 1.00 91.81 753 CYS A O 1
ATOM 5893 N N . GLN A 1 754 ? -2.005 7.522 -13.937 1.00 88.06 754 GLN A N 1
ATOM 5894 C CA . GLN A 1 754 ? -0.855 6.681 -13.635 1.00 88.06 754 GLN A CA 1
ATOM 5895 C C . GLN A 1 754 ? -1.113 5.243 -14.102 1.00 88.06 754 GLN A C 1
ATOM 5897 O O . GLN A 1 754 ? -2.164 4.667 -13.825 1.00 88.06 754 GLN A O 1
ATOM 5902 N N . ARG A 1 755 ? -0.151 4.666 -14.827 1.00 90.31 755 ARG A N 1
ATOM 5903 C CA . ARG A 1 755 ? -0.218 3.296 -15.349 1.00 90.31 755 ARG A CA 1
ATOM 5904 C C . ARG A 1 755 ? 1.171 2.748 -15.664 1.00 90.31 755 ARG A C 1
ATOM 5906 O O . ARG A 1 755 ? 2.131 3.514 -15.711 1.00 90.31 755 ARG A O 1
ATOM 5913 N N . LEU A 1 756 ? 1.267 1.442 -15.925 1.00 88.31 756 LEU A N 1
ATOM 5914 C CA . LEU A 1 756 ? 2.464 0.857 -16.543 1.00 88.31 756 LEU A CA 1
ATOM 5915 C C . LEU A 1 756 ? 2.723 1.474 -17.913 1.00 88.31 756 LEU A C 1
ATOM 5917 O O . LEU A 1 756 ? 1.776 1.793 -18.647 1.00 88.31 756 LEU A O 1
ATOM 5921 N N . ALA A 1 757 ? 4.009 1.577 -18.254 1.00 87.88 757 ALA A N 1
ATOM 5922 C CA . ALA A 1 757 ? 4.456 2.057 -19.551 1.00 87.88 757 ALA A CA 1
ATOM 5923 C C . ALA A 1 757 ? 3.821 1.249 -20.694 1.00 87.88 757 ALA A C 1
ATOM 5925 O O . ALA A 1 757 ? 3.602 0.038 -20.595 1.00 87.88 757 ALA A O 1
ATOM 5926 N N . VAL A 1 758 ? 3.532 1.937 -21.800 1.00 89.62 758 VAL A N 1
ATOM 5927 C CA . VAL A 1 758 ? 2.890 1.361 -22.994 1.00 89.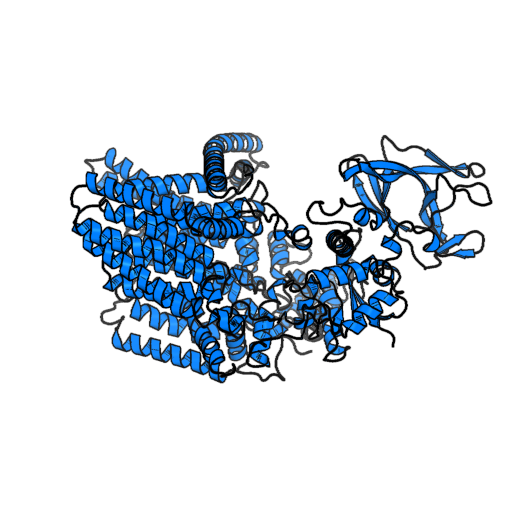62 758 VAL A CA 1
ATOM 5928 C C . VAL A 1 758 ? 3.699 0.184 -23.550 1.00 89.62 758 VAL A C 1
ATOM 5930 O O . VAL A 1 758 ? 3.115 -0.828 -23.944 1.00 89.62 758 VAL A O 1
ATOM 5933 N N . SER A 1 759 ? 5.033 0.289 -23.510 1.00 90.94 759 SER A N 1
ATOM 5934 C CA . SER A 1 759 ? 5.983 -0.749 -23.924 1.00 90.94 759 SER A CA 1
ATOM 5935 C C . SER A 1 759 ? 5.744 -2.079 -23.205 1.00 90.94 759 SER A C 1
ATOM 5937 O O . SER A 1 759 ? 5.666 -3.113 -23.865 1.00 90.94 759 SER A O 1
ATOM 5939 N N . TRP A 1 760 ? 5.532 -2.061 -21.885 1.00 92.38 760 TRP A N 1
ATOM 5940 C CA . TRP A 1 760 ? 5.267 -3.268 -21.100 1.00 92.38 760 TRP A CA 1
ATOM 5941 C C . TRP A 1 760 ? 3.969 -3.956 -21.516 1.00 92.38 760 TRP A C 1
ATOM 5943 O O . TRP A 1 760 ? 3.965 -5.162 -21.740 1.00 92.38 760 TRP A O 1
ATOM 5953 N N . ILE A 1 761 ? 2.874 -3.213 -21.694 1.00 92.00 761 ILE A N 1
ATOM 5954 C CA . ILE A 1 761 ? 1.607 -3.824 -22.126 1.00 92.00 761 ILE A CA 1
ATOM 5955 C C . ILE A 1 761 ? 1.692 -4.354 -23.560 1.00 92.00 761 ILE A C 1
ATOM 5957 O O . ILE A 1 761 ? 1.223 -5.462 -23.808 1.00 92.00 761 ILE A O 1
ATOM 5961 N N . ASN A 1 762 ? 2.353 -3.635 -24.474 1.00 92.31 762 ASN A N 1
ATOM 5962 C CA . ASN A 1 762 ? 2.576 -4.114 -25.843 1.00 92.31 762 ASN A CA 1
ATOM 5963 C C . ASN A 1 762 ? 3.359 -5.435 -25.857 1.00 92.31 762 ASN A C 1
ATOM 5965 O O . ASN A 1 762 ? 2.996 -6.367 -26.574 1.00 92.31 762 ASN A O 1
ATOM 5969 N N . VAL A 1 763 ? 4.407 -5.530 -25.035 1.00 94.81 763 VAL A N 1
ATOM 5970 C CA . VAL A 1 763 ? 5.207 -6.748 -24.865 1.00 94.81 763 VAL A CA 1
ATOM 5971 C C . VAL A 1 763 ? 4.362 -7.893 -24.325 1.00 94.81 763 VAL A C 1
ATOM 5973 O O . VAL A 1 763 ? 4.402 -8.990 -24.878 1.00 94.81 763 VAL A O 1
ATOM 5976 N N . MET A 1 764 ? 3.584 -7.655 -23.268 1.00 95.00 764 MET A N 1
ATOM 5977 C CA . MET A 1 764 ? 2.774 -8.705 -22.652 1.00 95.00 764 MET A CA 1
ATOM 5978 C C . MET A 1 764 ? 1.669 -9.197 -23.595 1.00 95.00 764 MET A C 1
ATOM 5980 O O . MET A 1 764 ? 1.481 -10.405 -23.732 1.00 95.00 764 MET A O 1
ATOM 5984 N N . GLU A 1 765 ? 0.990 -8.301 -24.317 1.00 92.75 765 GLU A N 1
ATOM 5985 C CA . GLU A 1 765 ? 0.021 -8.688 -25.349 1.00 92.75 765 GLU A CA 1
ATOM 5986 C C . GLU A 1 765 ? 0.704 -9.440 -26.506 1.00 92.75 765 GLU A C 1
ATOM 5988 O O . GLU A 1 765 ? 0.192 -10.468 -26.959 1.00 92.75 765 GLU A O 1
ATOM 5993 N N . TRP A 1 766 ? 1.891 -9.007 -26.950 1.00 95.44 766 TRP A N 1
ATOM 5994 C CA . TRP A 1 766 ? 2.640 -9.731 -27.977 1.00 95.44 766 TRP A CA 1
ATOM 5995 C C . TRP A 1 766 ? 2.987 -11.150 -27.519 1.00 95.44 766 TRP A C 1
ATOM 5997 O O . TRP A 1 766 ? 2.700 -12.098 -28.253 1.00 95.44 766 TRP A O 1
ATOM 6007 N N . ILE A 1 767 ? 3.519 -11.310 -26.302 1.00 96.75 767 ILE A N 1
ATOM 6008 C CA . ILE A 1 767 ? 3.813 -12.618 -25.700 1.00 96.75 767 ILE A CA 1
ATOM 6009 C C . ILE A 1 767 ? 2.545 -13.477 -25.687 1.00 96.75 767 ILE A C 1
ATOM 6011 O O . ILE A 1 767 ? 2.562 -14.611 -26.172 1.00 96.75 767 ILE A O 1
ATOM 6015 N N . ARG A 1 768 ? 1.422 -12.918 -25.224 1.00 94.62 768 ARG A N 1
ATOM 6016 C CA . ARG A 1 768 ? 0.134 -13.614 -25.131 1.00 94.62 768 ARG A CA 1
ATOM 6017 C C . ARG A 1 768 ? -0.371 -14.151 -26.467 1.00 94.62 768 ARG A C 1
ATOM 6019 O O . ARG A 1 768 ? -0.958 -15.236 -26.489 1.00 94.62 768 ARG A O 1
ATOM 6026 N N . PHE A 1 769 ? -0.178 -13.420 -27.562 1.00 94.62 769 PHE A N 1
ATOM 6027 C CA . PHE A 1 769 ? -0.761 -13.773 -28.862 1.00 94.62 769 PHE A CA 1
ATOM 6028 C C . PHE A 1 769 ? 0.223 -14.402 -29.860 1.00 94.62 769 PHE A C 1
ATOM 6030 O O . PHE A 1 769 ? -0.232 -15.020 -30.819 1.00 94.62 769 PHE A O 1
ATOM 6037 N N . ASN A 1 770 ? 1.540 -14.299 -29.641 1.00 96.88 770 ASN A N 1
ATOM 6038 C CA . ASN A 1 770 ? 2.563 -14.717 -30.615 1.00 96.88 770 ASN A CA 1
ATOM 6039 C C . ASN A 1 770 ? 3.515 -15.815 -30.109 1.00 96.88 770 ASN A C 1
ATOM 6041 O O . ASN A 1 770 ? 4.413 -16.227 -30.843 1.00 96.88 770 ASN A O 1
ATOM 6045 N N . THR A 1 771 ? 3.332 -16.307 -28.882 1.00 97.00 771 THR A N 1
ATOM 6046 C CA . THR A 1 771 ? 4.110 -17.434 -28.328 1.00 97.00 771 THR A CA 1
ATOM 6047 C C . THR A 1 771 ? 3.226 -18.658 -28.086 1.00 97.00 771 THR A C 1
ATOM 6049 O O . THR A 1 771 ? 1.997 -18.542 -28.008 1.00 97.00 771 THR A O 1
ATOM 6052 N N . GLU A 1 772 ? 3.822 -19.845 -27.968 1.00 95.19 772 GLU A N 1
ATOM 6053 C CA . GLU A 1 772 ? 3.105 -21.086 -27.653 1.00 95.19 772 GLU A CA 1
ATOM 6054 C C . GLU A 1 772 ? 2.429 -20.986 -26.272 1.00 95.19 772 GLU A C 1
ATOM 6056 O O . GLU A 1 772 ? 2.955 -20.323 -25.387 1.00 95.19 772 GLU A O 1
ATOM 6061 N N . LYS A 1 773 ? 1.252 -21.599 -26.064 1.00 91.50 773 LYS A N 1
ATOM 6062 C CA . LYS A 1 773 ? 0.455 -21.413 -24.826 1.00 91.50 773 LYS A CA 1
ATOM 6063 C C . LYS A 1 773 ? 1.196 -21.804 -23.543 1.00 91.50 773 LYS A C 1
ATOM 6065 O O . LYS A 1 773 ? 0.956 -21.206 -22.501 1.00 91.50 773 LYS A O 1
ATOM 6070 N N . ASP A 1 774 ? 2.050 -22.811 -23.632 1.00 91.38 774 ASP A N 1
ATOM 6071 C CA . ASP A 1 774 ? 2.883 -23.354 -22.561 1.00 91.38 774 ASP A CA 1
ATOM 6072 C C . ASP A 1 774 ? 4.292 -22.742 -22.528 1.00 91.38 774 ASP A C 1
ATOM 6074 O O . ASP A 1 774 ? 5.081 -23.089 -21.650 1.00 91.38 774 ASP A O 1
ATOM 6078 N N . ALA A 1 775 ? 4.606 -21.814 -23.444 1.00 94.88 775 ALA A N 1
ATOM 6079 C CA . ALA A 1 775 ? 5.922 -21.200 -23.534 1.00 94.88 775 ALA A CA 1
ATOM 6080 C C . ALA A 1 775 ? 6.331 -20.558 -22.207 1.00 94.88 775 ALA A C 1
ATOM 6082 O O . ALA A 1 775 ? 5.553 -19.833 -21.572 1.00 94.88 775 ALA A O 1
ATOM 6083 N N . ARG A 1 776 ? 7.589 -20.796 -21.833 1.00 94.81 776 ARG A N 1
ATOM 6084 C CA . ARG A 1 776 ? 8.237 -20.150 -20.700 1.00 94.81 776 ARG A CA 1
ATOM 6085 C C . ARG A 1 776 ? 9.221 -19.087 -21.163 1.00 94.81 776 ARG A C 1
ATOM 6087 O O . ARG A 1 776 ? 9.938 -19.268 -22.152 1.00 94.81 776 ARG A O 1
ATOM 6094 N N . VAL A 1 777 ? 9.213 -17.975 -20.437 1.00 97.25 777 VAL A N 1
ATOM 6095 C CA . VAL A 1 777 ? 10.054 -16.807 -20.695 1.00 97.25 777 VAL A CA 1
ATOM 6096 C C . VAL A 1 777 ? 11.018 -16.607 -19.525 1.00 97.25 777 VAL A C 1
ATOM 6098 O O . VAL A 1 777 ? 10.592 -16.559 -18.368 1.00 97.25 777 VAL A O 1
ATOM 6101 N N . ILE A 1 778 ? 12.316 -16.490 -19.814 1.00 96.25 778 ILE A N 1
ATOM 6102 C CA . ILE A 1 778 ? 13.319 -16.018 -18.852 1.00 96.25 778 ILE A CA 1
ATOM 6103 C C . ILE A 1 778 ? 13.341 -14.484 -18.875 1.00 96.25 778 ILE A C 1
ATOM 6105 O O . ILE A 1 778 ? 13.359 -13.863 -19.938 1.00 96.25 778 ILE A O 1
ATOM 6109 N N . SER A 1 779 ? 13.289 -13.875 -17.695 1.00 94.75 779 SER A N 1
ATOM 6110 C CA . SER A 1 779 ? 13.329 -12.427 -17.491 1.00 94.75 779 SER A CA 1
ATOM 6111 C C . SER A 1 779 ? 13.923 -12.126 -16.120 1.00 94.75 779 SER A C 1
ATOM 6113 O O . SER A 1 779 ? 14.065 -13.025 -15.290 1.00 94.75 779 SER A O 1
ATOM 6115 N N . TRP A 1 780 ? 14.188 -10.851 -15.835 1.00 92.50 780 TRP A N 1
ATOM 6116 C CA . TRP A 1 780 ? 14.386 -10.417 -14.454 1.00 92.50 780 TRP A CA 1
ATOM 6117 C C . TRP A 1 780 ? 13.145 -10.698 -13.592 1.00 92.50 780 TRP A C 1
ATOM 6119 O O . TRP A 1 780 ? 12.021 -10.715 -14.109 1.00 92.50 780 TRP A O 1
ATOM 6129 N N . TRP A 1 781 ? 13.349 -10.946 -12.293 1.00 86.00 781 TRP A N 1
ATOM 6130 C CA . TRP A 1 781 ? 12.312 -11.481 -11.399 1.00 86.00 781 TRP A CA 1
ATOM 6131 C C . TRP A 1 781 ? 11.119 -10.546 -11.200 1.00 86.00 781 TRP A C 1
ATOM 6133 O O . TRP A 1 781 ? 10.000 -11.041 -11.065 1.00 86.00 781 TRP A O 1
ATOM 6143 N N . ASP A 1 782 ? 11.326 -9.225 -11.245 1.00 83.25 782 ASP A N 1
ATOM 6144 C CA . ASP A 1 782 ? 10.263 -8.222 -11.098 1.00 83.25 782 ASP A CA 1
ATOM 6145 C C . ASP A 1 782 ? 9.088 -8.478 -12.060 1.00 83.25 782 ASP A C 1
ATOM 6147 O O . ASP A 1 782 ? 7.929 -8.274 -11.709 1.00 83.25 782 ASP A O 1
ATOM 6151 N N . TYR A 1 783 ? 9.365 -8.954 -13.276 1.00 88.31 783 TYR A N 1
ATOM 6152 C CA . TYR A 1 783 ? 8.378 -9.001 -14.361 1.00 88.31 783 TYR A CA 1
ATOM 6153 C C . TYR A 1 783 ? 7.605 -10.321 -14.446 1.00 88.31 783 TYR A C 1
ATOM 6155 O O . TYR A 1 783 ? 6.661 -10.437 -15.233 1.00 88.31 783 TYR A O 1
ATOM 6163 N N . GLY A 1 784 ? 7.974 -11.323 -13.642 1.00 90.00 784 GLY A N 1
ATOM 6164 C CA . GLY A 1 784 ? 7.421 -12.676 -13.732 1.00 90.00 784 GLY A CA 1
ATOM 6165 C C . GLY A 1 784 ? 5.898 -12.742 -13.556 1.00 90.00 784 GLY A C 1
ATOM 6166 O O . GLY A 1 784 ? 5.217 -13.533 -14.209 1.00 90.00 784 GLY A O 1
ATOM 6167 N N . HIS A 1 785 ? 5.322 -11.851 -12.750 1.00 88.06 785 HIS A N 1
ATOM 6168 C CA . HIS A 1 785 ? 3.868 -11.762 -12.604 1.00 88.06 785 HIS A CA 1
ATOM 6169 C C . HIS A 1 785 ? 3.156 -11.088 -13.752 1.00 88.06 785 HIS A C 1
ATOM 6171 O O . HIS A 1 785 ? 2.027 -11.459 -14.059 1.00 88.06 785 HIS A O 1
ATOM 6177 N N . TRP A 1 786 ? 3.793 -10.127 -14.415 1.00 92.25 786 TRP A N 1
ATOM 6178 C CA . TRP A 1 786 ? 3.225 -9.566 -15.631 1.00 92.25 786 TRP A CA 1
ATOM 6179 C C . TRP A 1 786 ? 3.191 -10.619 -16.737 1.00 92.25 786 TRP A C 1
ATOM 6181 O O . TRP A 1 786 ? 2.202 -10.685 -17.464 1.00 92.25 786 TRP A O 1
ATOM 6191 N N . LEU A 1 787 ? 4.195 -11.503 -16.804 1.00 94.12 787 LEU A N 1
ATOM 6192 C CA . LEU A 1 787 ? 4.189 -12.649 -17.717 1.00 94.12 787 LEU A CA 1
ATOM 6193 C C . LEU A 1 787 ? 3.017 -13.601 -17.443 1.00 94.12 787 LEU A C 1
ATOM 6195 O O . LEU A 1 787 ? 2.313 -13.973 -18.382 1.00 94.12 787 LEU A O 1
ATOM 6199 N N . ASN A 1 788 ? 2.753 -13.956 -16.180 1.00 92.38 788 ASN A N 1
ATOM 6200 C CA . ASN A 1 788 ? 1.613 -14.818 -15.845 1.00 92.38 788 ASN A CA 1
ATOM 6201 C C . ASN A 1 788 ? 0.258 -14.112 -16.023 1.00 92.38 788 ASN A C 1
ATOM 6203 O O . ASN A 1 788 ? -0.662 -14.687 -16.605 1.00 92.38 788 ASN A O 1
ATOM 6207 N N . PHE A 1 789 ? 0.125 -12.873 -15.544 1.00 92.81 789 PHE A N 1
ATOM 6208 C CA . PHE A 1 789 ? -1.142 -12.148 -15.533 1.00 92.81 789 PHE A CA 1
ATOM 6209 C C . PHE A 1 789 ? -1.461 -11.520 -16.895 1.00 92.81 789 PHE A C 1
ATOM 6211 O O . PHE A 1 789 ? -2.467 -11.859 -17.505 1.00 92.81 789 PHE A O 1
ATOM 6218 N N . PHE A 1 790 ? -0.621 -10.636 -17.432 1.00 93.56 790 PHE A N 1
ATOM 6219 C CA . PHE A 1 790 ? -0.887 -9.997 -18.729 1.00 93.56 790 PHE A CA 1
ATOM 6220 C C . PHE A 1 790 ? -0.473 -10.879 -19.908 1.00 93.56 790 PHE A C 1
ATOM 6222 O O . PHE A 1 790 ? -1.237 -11.040 -20.861 1.00 93.56 790 PHE A O 1
ATOM 6229 N N . GLY A 1 791 ? 0.722 -11.470 -19.829 1.00 93.94 791 GLY A N 1
ATOM 6230 C CA . GLY A 1 791 ? 1.262 -12.337 -20.874 1.00 93.94 791 GLY A CA 1
ATOM 6231 C C . GLY A 1 791 ? 0.532 -13.674 -20.990 1.00 93.94 791 GLY A C 1
ATOM 6232 O O . GLY A 1 791 ? 0.555 -14.288 -22.054 1.00 93.94 791 GLY A O 1
ATOM 6233 N N . GLN A 1 792 ? -0.143 -14.125 -19.924 1.00 93.31 792 GLN A N 1
ATOM 6234 C CA . GLN A 1 792 ? -0.734 -15.464 -19.827 1.00 93.31 792 GLN A CA 1
ATOM 6235 C C . GLN A 1 792 ? 0.252 -16.556 -20.277 1.00 93.31 792 GLN A C 1
ATOM 6237 O O . GLN A 1 792 ? -0.106 -17.442 -21.059 1.00 93.31 792 GLN A O 1
ATOM 6242 N N . ARG A 1 793 ? 1.514 -16.442 -19.846 1.00 94.88 793 ARG A N 1
ATOM 6243 C CA . ARG A 1 793 ? 2.609 -17.383 -20.123 1.00 94.88 793 ARG A CA 1
ATOM 6244 C C . ARG A 1 793 ? 3.382 -17.720 -18.867 1.00 94.88 793 ARG A C 1
ATOM 6246 O O . ARG A 1 793 ? 3.297 -17.015 -17.863 1.00 94.88 793 ARG A O 1
ATOM 6253 N N . ASN A 1 794 ? 4.138 -18.807 -18.944 1.00 94.31 794 ASN A N 1
ATOM 6254 C CA . ASN A 1 794 ? 4.979 -19.265 -17.854 1.00 94.31 794 ASN A CA 1
ATOM 6255 C C . ASN A 1 794 ? 6.228 -18.372 -17.736 1.00 94.31 794 ASN A C 1
ATOM 6257 O O . ASN A 1 794 ? 6.767 -17.896 -18.737 1.00 94.31 794 ASN A O 1
ATOM 6261 N N . ALA A 1 795 ? 6.717 -18.170 -16.516 1.00 93.81 795 ALA A N 1
ATOM 6262 C CA . ALA A 1 795 ? 7.957 -17.445 -16.236 1.00 93.81 795 ALA A CA 1
ATOM 6263 C C . ALA A 1 795 ? 9.030 -18.417 -15.719 1.00 93.81 795 ALA A C 1
ATOM 6265 O O . ALA A 1 795 ? 8.694 -19.452 -15.153 1.00 93.81 795 ALA A O 1
ATOM 6266 N N . VAL A 1 796 ? 10.321 -18.138 -15.905 1.00 92.69 796 VAL A N 1
ATOM 6267 C CA . VAL A 1 796 ? 11.375 -18.931 -15.233 1.00 92.69 796 VAL A CA 1
ATOM 6268 C C . VAL A 1 796 ? 11.432 -18.582 -13.745 1.00 92.69 796 VAL A C 1
ATOM 6270 O O . VAL A 1 796 ? 11.362 -19.472 -12.902 1.00 92.69 796 VAL A O 1
ATOM 6273 N N . ILE A 1 797 ? 11.473 -17.286 -13.428 1.00 90.75 797 ILE A N 1
ATOM 6274 C CA . ILE A 1 797 ? 11.490 -16.747 -12.062 1.00 90.75 797 ILE A CA 1
ATOM 6275 C C . ILE A 1 797 ? 10.404 -15.680 -11.882 1.00 90.75 797 ILE A C 1
ATOM 6277 O O . ILE A 1 797 ? 9.936 -15.092 -12.860 1.00 90.75 797 ILE A O 1
ATOM 6281 N N . ARG A 1 798 ? 10.010 -15.433 -10.628 1.00 87.44 798 ARG A N 1
ATOM 6282 C CA . ARG A 1 798 ? 9.008 -14.427 -10.232 1.00 87.44 798 ARG A CA 1
ATOM 6283 C C . ARG A 1 798 ? 9.431 -13.679 -8.961 1.00 87.44 798 ARG A C 1
ATOM 6285 O O . ARG A 1 798 ? 10.458 -13.991 -8.359 1.00 87.44 798 ARG A O 1
ATOM 6292 N N . ASN A 1 799 ? 8.661 -12.676 -8.557 1.00 81.00 799 ASN A N 1
ATOM 6293 C CA . ASN A 1 799 ? 8.987 -11.762 -7.453 1.00 81.00 799 ASN A CA 1
ATOM 6294 C C . ASN A 1 799 ? 8.707 -12.333 -6.041 1.00 81.00 799 ASN A C 1
ATOM 6296 O O . ASN A 1 799 ? 9.048 -11.687 -5.054 1.00 81.00 799 ASN A O 1
ATOM 6300 N N . GLU A 1 800 ? 8.111 -13.522 -5.894 1.00 77.31 800 GLU A N 1
ATOM 6301 C CA . GLU A 1 800 ? 7.931 -14.137 -4.569 1.00 77.31 800 GLU A CA 1
ATOM 6302 C C . GLU A 1 800 ? 9.247 -14.684 -3.981 1.00 77.31 800 GLU A C 1
ATOM 6304 O O . GLU A 1 800 ? 9.297 -15.061 -2.811 1.00 77.31 800 GLU A O 1
ATOM 6309 N N . HIS A 1 801 ? 10.323 -14.687 -4.778 1.00 81.38 801 HIS A N 1
ATOM 6310 C CA . HIS A 1 801 ? 11.688 -15.028 -4.377 1.00 81.38 801 HIS A CA 1
ATOM 6311 C C . HIS A 1 801 ? 11.877 -16.446 -3.802 1.00 81.38 801 HIS A C 1
ATOM 6313 O O . HIS A 1 801 ? 12.667 -16.630 -2.875 1.00 81.38 801 HIS A O 1
ATOM 6319 N N . ILE A 1 802 ? 11.186 -17.453 -4.357 1.00 79.88 802 ILE A N 1
ATOM 6320 C CA . ILE A 1 802 ? 11.254 -18.848 -3.874 1.00 79.88 802 ILE A CA 1
ATOM 6321 C C . ILE A 1 802 ? 12.678 -19.412 -3.937 1.00 79.88 802 ILE A C 1
ATOM 6323 O O . ILE A 1 802 ? 13.127 -20.037 -2.978 1.00 79.88 802 ILE A O 1
ATOM 6327 N N . SER A 1 803 ? 13.404 -19.176 -5.036 1.00 83.62 803 SER A N 1
ATOM 6328 C CA . SER A 1 803 ? 14.774 -19.668 -5.215 1.00 83.62 803 SER A CA 1
ATOM 6329 C C . SER A 1 803 ? 15.759 -18.522 -5.420 1.00 83.62 803 SER A C 1
ATOM 6331 O O . SER A 1 803 ? 15.851 -17.930 -6.496 1.00 83.62 803 SER A O 1
ATOM 6333 N N . LEU A 1 804 ? 16.539 -18.229 -4.375 1.00 84.06 804 LEU A N 1
ATOM 6334 C CA . LEU A 1 804 ? 17.637 -17.261 -4.454 1.00 84.06 804 LEU A CA 1
ATOM 6335 C C . LEU A 1 804 ? 18.716 -17.705 -5.450 1.00 84.06 804 LEU A C 1
ATOM 6337 O O . LEU A 1 804 ? 19.276 -16.849 -6.128 1.00 84.06 804 LEU A O 1
ATOM 6341 N N . LYS A 1 805 ? 18.954 -19.023 -5.554 1.00 86.44 805 LYS A N 1
ATOM 6342 C CA . LYS A 1 805 ? 19.882 -19.631 -6.519 1.00 86.44 805 LYS A CA 1
ATOM 6343 C C . LYS A 1 805 ? 19.444 -19.311 -7.949 1.00 86.44 805 LYS A C 1
ATOM 6345 O O . LYS A 1 805 ? 20.188 -18.663 -8.665 1.00 86.44 805 LYS A O 1
ATOM 6350 N N . MET A 1 806 ? 18.196 -19.615 -8.319 1.00 89.38 806 MET A N 1
ATOM 6351 C CA . MET A 1 806 ? 17.700 -19.331 -9.677 1.00 89.38 806 MET A CA 1
ATOM 6352 C C . MET A 1 806 ? 17.724 -17.834 -10.008 1.00 89.38 806 MET A C 1
ATOM 6354 O O . MET A 1 806 ? 18.019 -17.458 -11.138 1.00 89.38 806 MET A O 1
ATOM 6358 N N . ILE A 1 807 ? 17.431 -16.952 -9.041 1.00 90.94 807 ILE A N 1
ATOM 6359 C CA . ILE A 1 807 ? 17.574 -15.499 -9.246 1.00 90.94 807 ILE A CA 1
ATOM 6360 C C . ILE A 1 807 ? 19.038 -15.140 -9.542 1.00 90.94 807 ILE A C 1
ATOM 6362 O O . ILE A 1 807 ? 19.303 -14.369 -10.467 1.00 90.94 807 ILE A O 1
ATOM 6366 N N . GLY A 1 808 ? 19.976 -15.694 -8.768 1.00 92.19 808 GLY A N 1
ATOM 6367 C CA . GLY A 1 808 ? 21.414 -15.543 -8.981 1.00 92.19 808 GLY A CA 1
ATOM 6368 C C . GLY A 1 808 ? 21.864 -16.073 -10.342 1.00 92.19 808 GLY A C 1
ATOM 6369 O O . GLY A 1 808 ? 22.594 -15.384 -11.050 1.00 92.19 808 GLY A O 1
ATOM 6370 N N . GLU A 1 809 ? 21.370 -17.239 -10.754 1.00 93.94 809 GLU A N 1
ATOM 6371 C CA . GLU A 1 809 ? 21.677 -17.877 -12.037 1.00 93.94 809 GLU A CA 1
ATOM 6372 C C . GLU A 1 809 ? 21.124 -17.085 -13.226 1.00 93.94 809 GLU A C 1
ATOM 6374 O O . GLU A 1 809 ? 21.837 -16.907 -14.209 1.00 93.94 809 GLU A O 1
ATOM 6379 N N . VAL A 1 810 ? 19.916 -16.511 -13.137 1.00 95.25 810 VAL A N 1
ATOM 6380 C CA . VAL A 1 810 ? 19.423 -15.579 -14.170 1.00 95.25 810 VAL A CA 1
ATOM 6381 C C . VAL A 1 810 ? 20.293 -14.320 -14.228 1.00 95.25 810 VAL A C 1
ATOM 6383 O O . VAL A 1 810 ? 20.657 -13.877 -15.320 1.00 95.25 810 VAL A O 1
ATOM 6386 N N . ALA A 1 811 ? 20.667 -13.754 -13.075 1.00 95.69 811 ALA A N 1
ATOM 6387 C CA . ALA A 1 811 ? 21.535 -12.577 -13.021 1.00 95.69 811 ALA A CA 1
ATOM 6388 C C . ALA A 1 811 ? 22.908 -12.852 -13.661 1.00 95.69 811 ALA A C 1
ATOM 6390 O O . ALA A 1 811 ? 23.385 -12.066 -14.486 1.00 95.69 811 ALA A O 1
ATOM 6391 N N . LYS A 1 812 ? 23.501 -14.003 -13.332 1.00 96.31 812 LYS A N 1
ATOM 6392 C CA . LYS A 1 812 ? 24.749 -14.511 -13.908 1.00 96.31 812 LYS A CA 1
ATOM 6393 C C . LYS A 1 812 ? 24.615 -14.780 -15.405 1.00 96.31 812 LYS A C 1
ATOM 6395 O O . LYS A 1 812 ? 25.463 -14.323 -16.173 1.00 96.31 812 LYS A O 1
ATOM 6400 N N . GLY A 1 813 ? 23.514 -15.400 -15.822 1.00 96.69 813 GLY A N 1
ATOM 6401 C CA . GLY A 1 813 ? 23.149 -15.644 -17.215 1.00 96.69 813 GLY A CA 1
ATOM 6402 C C . GLY A 1 813 ? 23.132 -14.368 -18.058 1.00 96.69 813 GLY A C 1
ATOM 6403 O O . GLY A 1 813 ? 23.539 -14.363 -19.220 1.00 96.69 813 GLY A O 1
ATOM 6404 N N . TYR A 1 814 ? 22.684 -13.258 -17.470 1.00 96.69 814 TYR A N 1
ATOM 6405 C CA . TYR A 1 814 ? 22.582 -11.972 -18.159 1.00 96.69 814 TYR A CA 1
ATOM 6406 C C . TYR A 1 814 ? 23.927 -11.231 -18.212 1.00 96.69 814 TYR A C 1
ATOM 6408 O O . TYR A 1 814 ? 24.172 -10.509 -19.182 1.00 96.69 814 TYR A O 1
ATOM 6416 N N . LEU A 1 815 ? 24.799 -11.401 -17.210 1.00 95.38 815 LEU A N 1
ATOM 6417 C CA . LEU A 1 815 ? 25.997 -10.569 -17.034 1.00 95.38 815 LEU A CA 1
ATOM 6418 C C . LEU A 1 815 ? 27.347 -11.261 -17.261 1.00 95.38 815 LEU A C 1
ATOM 6420 O O . LEU A 1 815 ? 28.266 -10.616 -17.766 1.00 95.38 815 LEU A O 1
ATOM 6424 N N . HIS A 1 816 ? 27.501 -12.525 -16.872 1.00 95.38 816 HIS A N 1
ATOM 6425 C CA . HIS A 1 816 ? 28.798 -13.216 -16.862 1.00 95.38 816 HIS A CA 1
ATOM 6426 C C . HIS A 1 816 ? 28.867 -14.416 -17.796 1.00 95.38 816 HIS A C 1
ATOM 6428 O O . HIS A 1 816 ? 29.950 -14.704 -18.305 1.00 95.38 816 HIS A O 1
ATOM 6434 N N . ASP A 1 817 ? 27.749 -15.100 -18.009 1.00 96.50 817 ASP A N 1
ATOM 6435 C CA . ASP A 1 817 ? 27.719 -16.282 -18.859 1.00 96.50 817 ASP A CA 1
ATOM 6436 C C . ASP A 1 817 ? 27.804 -15.907 -20.348 1.00 96.50 817 ASP A C 1
ATOM 6438 O O . ASP A 1 817 ? 27.425 -14.817 -20.792 1.00 96.50 817 ASP A O 1
ATOM 6442 N N . THR A 1 818 ? 28.311 -16.845 -21.139 1.00 96.88 818 THR A N 1
ATOM 6443 C CA . THR A 1 818 ? 28.283 -16.799 -22.603 1.00 96.88 818 THR A CA 1
ATOM 6444 C C . THR A 1 818 ? 26.853 -16.987 -23.137 1.00 96.88 818 THR A C 1
ATOM 6446 O O . THR A 1 818 ? 25.979 -17.476 -22.414 1.00 96.88 818 THR A O 1
ATOM 6449 N N . PRO A 1 819 ? 26.563 -16.610 -24.398 1.00 96.94 819 PRO A N 1
ATOM 6450 C CA . PRO A 1 819 ? 25.268 -16.906 -25.011 1.00 96.94 819 PRO A CA 1
ATOM 6451 C C . PRO A 1 819 ? 24.939 -18.407 -24.999 1.00 96.94 819 PRO A C 1
ATOM 6453 O O . PRO A 1 819 ? 23.792 -18.786 -24.772 1.00 96.94 819 PRO A O 1
ATOM 6456 N N . GLU A 1 820 ? 25.942 -19.269 -25.178 1.00 96.88 820 GLU A N 1
ATOM 6457 C CA . GLU A 1 820 ? 25.794 -20.725 -25.154 1.00 96.88 820 GLU A CA 1
ATOM 6458 C C . GLU A 1 820 ? 25.421 -21.255 -23.760 1.00 96.88 820 GLU A C 1
ATOM 6460 O O . GLU A 1 820 ? 24.572 -22.140 -23.643 1.00 96.88 820 GLU A O 1
ATOM 6465 N N . GLU A 1 821 ? 26.015 -20.703 -22.700 1.00 97.06 821 GLU A N 1
ATOM 6466 C CA . GLU A 1 821 ? 25.673 -21.038 -21.311 1.00 97.06 821 GLU A CA 1
ATOM 6467 C C . GLU A 1 821 ? 24.263 -20.553 -20.945 1.00 97.06 821 GLU A C 1
ATOM 6469 O O . GLU A 1 821 ? 23.487 -21.321 -20.373 1.00 97.06 821 GLU A O 1
ATOM 6474 N N . LEU A 1 822 ? 23.876 -19.338 -21.360 1.00 97.00 822 LEU A N 1
ATOM 6475 C CA . LEU A 1 822 ? 22.501 -18.850 -21.201 1.00 97.00 822 LEU A CA 1
ATOM 6476 C C . LEU A 1 822 ? 21.500 -19.742 -21.952 1.00 97.00 822 LEU A C 1
ATOM 6478 O O . LEU A 1 822 ? 20.452 -20.089 -21.409 1.00 97.00 822 LEU A O 1
ATOM 6482 N N . ALA A 1 823 ? 21.826 -20.154 -23.178 1.00 96.56 823 ALA A N 1
ATOM 6483 C CA . ALA A 1 823 ? 21.013 -21.086 -23.953 1.00 96.56 823 ALA A CA 1
ATOM 6484 C C . ALA A 1 823 ? 20.874 -22.448 -23.256 1.00 96.56 823 ALA A C 1
ATOM 6486 O O . ALA A 1 823 ? 19.782 -23.018 -23.239 1.00 96.56 823 ALA A O 1
ATOM 6487 N N . ALA A 1 824 ? 21.953 -22.971 -22.668 1.00 95.00 824 ALA A N 1
ATOM 6488 C CA . ALA A 1 824 ? 21.919 -24.216 -21.906 1.00 95.00 824 ALA A CA 1
ATOM 6489 C C . ALA A 1 824 ? 21.022 -24.097 -20.663 1.00 95.00 824 ALA A C 1
ATOM 6491 O O . ALA A 1 824 ? 20.178 -24.968 -20.450 1.00 95.00 824 ALA A O 1
ATOM 6492 N N . TYR A 1 825 ? 21.137 -22.996 -19.914 1.00 94.12 825 TYR A N 1
ATOM 6493 C CA . TYR A 1 825 ? 20.294 -22.709 -18.750 1.00 94.12 825 TYR A CA 1
ATOM 6494 C C . TYR A 1 825 ? 18.813 -22.537 -19.126 1.00 94.12 825 TYR A C 1
ATOM 6496 O O . TYR A 1 825 ? 17.907 -23.036 -18.462 1.00 94.12 825 TYR A O 1
ATOM 6504 N N . MET A 1 826 ? 18.534 -21.879 -20.253 1.00 94.69 826 MET A N 1
ATOM 6505 C CA . MET A 1 826 ? 17.172 -21.784 -20.774 1.00 94.69 826 MET A CA 1
ATOM 6506 C C . MET A 1 826 ? 16.604 -23.159 -21.137 1.00 94.69 826 MET A C 1
ATOM 6508 O O . MET A 1 826 ? 15.465 -23.451 -20.773 1.00 94.69 826 MET A O 1
ATOM 6512 N N . LYS A 1 827 ? 17.393 -24.029 -21.783 1.00 93.06 827 LYS A N 1
ATOM 6513 C CA . LYS A 1 827 ? 16.984 -25.406 -22.113 1.00 93.06 827 LYS A CA 1
ATOM 6514 C C . LYS A 1 827 ? 16.727 -26.247 -20.859 1.00 93.06 827 LYS A C 1
ATOM 6516 O O . LYS A 1 827 ? 15.755 -26.998 -20.848 1.00 93.06 827 LYS A O 1
ATOM 6521 N N . SER A 1 828 ? 17.535 -26.111 -19.801 1.00 90.69 828 SER A N 1
ATOM 6522 C CA . SER A 1 828 ? 17.315 -26.835 -18.536 1.00 90.69 828 SER A CA 1
ATOM 6523 C C . SER A 1 828 ? 16.061 -26.388 -17.785 1.00 90.69 828 SER A C 1
ATOM 6525 O O . SER A 1 828 ? 15.590 -27.110 -16.910 1.00 90.69 828 SER A O 1
ATOM 6527 N N . HIS A 1 829 ? 15.498 -25.230 -18.134 1.00 90.25 829 HIS A N 1
ATOM 6528 C CA . HIS A 1 829 ? 14.280 -24.698 -17.526 1.00 90.25 829 HIS A CA 1
ATOM 6529 C C . HIS A 1 829 ? 13.095 -24.594 -18.488 1.00 90.25 829 HIS A C 1
ATOM 6531 O O . HIS A 1 829 ? 12.158 -23.848 -18.216 1.00 90.25 829 HIS A O 1
ATOM 6537 N N . ASP A 1 830 ? 13.134 -25.312 -19.616 1.00 91.06 830 ASP A N 1
ATOM 6538 C CA . ASP A 1 830 ? 12.082 -25.299 -20.647 1.00 91.06 830 ASP A CA 1
ATOM 6539 C C . ASP A 1 830 ? 11.709 -23.878 -21.130 1.00 91.06 830 ASP A C 1
ATOM 6541 O O . ASP A 1 830 ? 10.571 -23.564 -21.481 1.00 91.06 830 ASP A O 1
ATOM 6545 N N . SER A 1 831 ? 12.688 -22.969 -21.125 1.00 94.56 831 SER A N 1
ATOM 6546 C CA . SER A 1 831 ? 12.530 -21.592 -21.579 1.00 94.56 831 SER A CA 1
ATOM 6547 C C . SER A 1 831 ? 12.894 -21.463 -23.051 1.00 94.56 831 SER A C 1
ATOM 6549 O O . SER A 1 831 ? 13.997 -21.810 -23.476 1.00 94.56 831 SER A O 1
ATOM 6551 N N . LYS A 1 832 ? 11.968 -20.913 -23.839 1.00 94.44 832 LYS A N 1
ATOM 6552 C CA . LYS A 1 832 ? 12.155 -20.682 -25.283 1.00 94.44 832 LYS A CA 1
ATOM 6553 C C . LYS A 1 832 ? 12.481 -19.231 -25.609 1.00 94.44 832 LYS A C 1
ATOM 6555 O O . LYS A 1 832 ? 12.996 -18.951 -26.691 1.00 94.44 832 LYS A O 1
ATOM 6560 N N . TYR A 1 833 ? 12.165 -18.316 -24.696 1.00 97.81 833 TYR A N 1
ATOM 6561 C CA . TYR A 1 833 ? 12.243 -16.879 -24.927 1.00 97.81 833 TYR A CA 1
ATOM 6562 C C . TYR A 1 833 ? 12.999 -16.187 -23.799 1.00 97.81 833 TYR A C 1
ATOM 6564 O O . TYR A 1 833 ? 12.737 -16.463 -22.633 1.00 97.81 833 TYR A O 1
ATOM 6572 N N . ALA A 1 834 ? 13.883 -15.256 -24.146 1.00 97.50 834 ALA A N 1
ATOM 6573 C CA . ALA A 1 834 ? 14.566 -14.366 -23.217 1.00 97.50 834 ALA A CA 1
ATOM 6574 C C . ALA A 1 834 ? 14.108 -12.923 -23.423 1.00 97.50 834 ALA A C 1
ATOM 6576 O O . ALA A 1 834 ? 14.112 -12.419 -24.550 1.00 97.50 834 ALA A O 1
ATOM 6577 N N . LEU A 1 835 ? 13.708 -12.271 -22.333 1.00 97.19 835 LEU A N 1
ATOM 6578 C CA . LEU A 1 835 ? 13.265 -10.882 -22.310 1.00 97.19 835 LEU A CA 1
ATOM 6579 C C . LEU A 1 835 ? 14.359 -9.997 -21.708 1.00 97.19 835 LEU A C 1
ATOM 6581 O O . LEU A 1 835 ? 14.824 -10.241 -20.591 1.00 97.19 835 LEU A O 1
ATOM 6585 N N . PHE A 1 836 ? 14.721 -8.946 -22.440 1.00 95.38 836 PHE A N 1
ATOM 6586 C CA . PHE A 1 836 ? 15.668 -7.918 -22.015 1.00 95.38 836 PHE A CA 1
ATOM 6587 C C . PHE A 1 836 ? 15.004 -6.544 -22.101 1.00 95.38 836 PHE A C 1
ATOM 6589 O O . PHE A 1 836 ? 14.502 -6.168 -23.162 1.00 95.38 836 PHE A O 1
ATOM 6596 N N . ASP A 1 837 ? 15.013 -5.789 -21.008 1.00 91.44 837 ASP A N 1
ATOM 6597 C CA . ASP A 1 837 ? 14.444 -4.444 -20.930 1.00 91.44 837 ASP A CA 1
ATOM 6598 C C . ASP A 1 837 ? 15.493 -3.379 -20.599 1.00 91.44 837 ASP A C 1
ATOM 6600 O O . ASP A 1 837 ? 16.551 -3.647 -20.028 1.00 91.44 837 ASP A O 1
ATOM 6604 N N . GLY A 1 838 ? 15.164 -2.143 -20.956 1.00 88.44 838 GLY A N 1
ATOM 6605 C CA . GLY A 1 838 ? 16.002 -0.983 -20.719 1.00 88.44 838 GLY A CA 1
ATOM 6606 C C . GLY A 1 838 ? 16.083 -0.589 -19.253 1.00 88.44 838 GLY A C 1
ATOM 6607 O O . GLY A 1 838 ? 17.134 -0.122 -18.840 1.00 88.44 838 GLY A O 1
ATOM 6608 N N . GLU A 1 839 ? 15.044 -0.799 -18.439 1.00 86.94 839 GLU A N 1
ATOM 6609 C CA . GLU A 1 839 ? 15.046 -0.403 -17.017 1.00 86.94 839 GLU A CA 1
ATOM 6610 C C . GLU A 1 839 ? 16.061 -1.206 -16.183 1.00 86.94 839 GLU A C 1
ATOM 6612 O O . GLU A 1 839 ? 16.538 -0.739 -15.141 1.00 86.94 839 GLU A O 1
ATOM 6617 N N . LEU A 1 840 ? 16.448 -2.392 -16.662 1.00 88.88 840 LEU A N 1
ATOM 6618 C CA . LEU A 1 840 ? 17.551 -3.169 -16.103 1.00 88.88 840 LEU A CA 1
ATOM 6619 C C . LEU A 1 840 ? 18.911 -2.483 -16.213 1.00 88.88 840 LEU A C 1
ATOM 6621 O O . LEU A 1 840 ? 19.771 -2.755 -15.383 1.00 88.88 840 LEU A O 1
ATOM 6625 N N . VAL A 1 841 ? 19.131 -1.638 -17.221 1.00 88.38 841 VAL A N 1
ATOM 6626 C CA . VAL A 1 841 ? 20.464 -1.103 -17.548 1.00 88.38 841 VAL A CA 1
ATOM 6627 C C . VAL A 1 841 ? 20.493 0.415 -17.730 1.00 88.38 841 VAL A C 1
ATOM 6629 O O . VAL A 1 841 ? 21.567 1.012 -17.714 1.00 88.38 841 VAL A O 1
ATOM 6632 N N . LEU A 1 842 ? 19.332 1.065 -17.833 1.00 87.50 842 LEU A N 1
ATOM 6633 C CA . LEU A 1 842 ? 19.153 2.498 -18.036 1.00 87.50 842 LEU A CA 1
ATOM 6634 C C . LEU A 1 842 ? 18.253 3.102 -16.947 1.00 87.50 842 LEU A C 1
ATOM 6636 O O . LEU A 1 842 ? 17.120 2.683 -16.727 1.00 87.50 842 LEU A O 1
ATOM 6640 N N . SER A 1 843 ? 18.743 4.159 -16.308 1.00 78.44 843 SER A N 1
ATOM 6641 C CA . SER A 1 843 ? 17.978 5.093 -15.486 1.00 78.44 843 SER A CA 1
ATOM 6642 C C . SER A 1 843 ? 17.486 6.260 -16.344 1.00 78.44 843 SER A C 1
ATOM 6644 O O . SER A 1 843 ? 18.239 6.809 -17.156 1.00 78.44 843 SER A O 1
ATOM 6646 N N . GLY A 1 844 ? 16.213 6.639 -16.194 1.00 66.94 844 GLY A N 1
ATOM 6647 C CA . GLY A 1 844 ? 15.611 7.726 -16.979 1.00 66.94 844 GLY A CA 1
ATOM 6648 C C . GLY A 1 844 ? 15.680 7.504 -18.498 1.00 66.94 844 GLY A C 1
ATOM 6649 O O . GLY A 1 844 ? 15.733 8.470 -19.256 1.00 66.94 844 GLY A O 1
ATOM 6650 N N . GLY A 1 845 ? 15.767 6.241 -18.935 1.00 72.25 845 GLY A N 1
ATOM 6651 C CA . GLY A 1 845 ? 15.796 5.824 -20.342 1.00 72.25 845 GLY A CA 1
ATOM 6652 C C . GLY A 1 845 ? 17.074 6.146 -21.126 1.00 72.25 845 GLY A C 1
ATOM 6653 O O . GLY A 1 845 ? 17.153 5.791 -22.296 1.00 72.25 845 GLY A O 1
ATOM 6654 N N . THR A 1 846 ? 18.069 6.813 -20.531 1.00 70.75 846 THR A N 1
ATOM 6655 C CA . THR A 1 846 ? 19.223 7.349 -21.288 1.00 70.75 846 THR A CA 1
ATOM 6656 C C . THR A 1 846 ? 20.573 7.210 -20.591 1.00 70.75 846 THR A C 1
ATOM 6658 O O . THR A 1 846 ? 21.610 7.226 -21.255 1.00 70.75 846 THR A O 1
ATOM 6661 N N . VAL A 1 847 ? 20.587 7.068 -19.267 1.00 81.94 847 VAL A N 1
ATOM 6662 C CA . VAL A 1 847 ? 21.816 7.015 -18.471 1.00 81.94 847 VAL A CA 1
ATOM 6663 C C . VAL A 1 847 ? 22.003 5.602 -17.964 1.00 81.94 847 VAL A C 1
ATOM 6665 O O . VAL A 1 847 ? 21.066 5.048 -17.404 1.00 81.94 847 VAL A O 1
ATOM 6668 N N . PHE A 1 848 ? 23.192 5.016 -18.103 1.00 84.62 848 PHE A N 1
ATOM 6669 C CA . PHE A 1 848 ? 23.435 3.704 -17.512 1.00 84.62 848 PHE A CA 1
ATOM 6670 C C . PHE A 1 848 ? 23.176 3.716 -15.997 1.00 84.62 848 PHE A C 1
ATOM 6672 O O . PHE A 1 848 ? 23.590 4.632 -15.281 1.00 84.62 848 PHE A O 1
ATOM 6679 N N . GLY A 1 849 ? 22.460 2.710 -15.509 1.00 80.19 849 GLY A N 1
ATOM 6680 C CA . GLY A 1 849 ? 21.943 2.682 -14.147 1.00 80.19 849 GLY A CA 1
ATOM 6681 C C . GLY A 1 849 ? 20.732 1.765 -14.050 1.00 80.19 849 GLY A C 1
ATOM 6682 O O . GLY A 1 849 ? 20.767 0.634 -14.521 1.00 80.19 849 GLY A O 1
ATOM 6683 N N . GLY A 1 850 ? 19.655 2.240 -13.433 1.00 81.50 850 GLY A N 1
ATOM 6684 C CA . GLY A 1 850 ? 18.434 1.454 -13.276 1.00 81.50 850 GLY A CA 1
ATOM 6685 C C . GLY A 1 850 ? 18.628 0.313 -12.276 1.00 81.50 850 GLY A C 1
ATOM 6686 O O . GLY A 1 850 ? 19.274 0.491 -11.239 1.00 81.50 850 GLY A O 1
ATOM 6687 N N . LYS A 1 851 ? 18.087 -0.868 -12.588 1.00 86.00 851 LYS A N 1
ATOM 6688 C CA . LYS A 1 851 ? 18.175 -2.057 -11.715 1.00 86.00 851 LYS A CA 1
ATOM 6689 C C . LYS A 1 851 ? 19.522 -2.790 -11.817 1.00 86.00 851 LYS A C 1
ATOM 6691 O O . LYS A 1 851 ? 19.743 -3.771 -11.104 1.00 86.00 851 LYS A O 1
ATOM 6696 N N . TYR A 1 852 ? 20.448 -2.284 -12.635 1.00 90.44 852 TYR A N 1
ATOM 6697 C CA . TYR A 1 852 ? 21.733 -2.918 -12.927 1.00 90.44 852 TYR A CA 1
ATOM 6698 C C . TYR A 1 852 ? 22.554 -3.224 -11.676 1.00 90.44 852 TYR A C 1
ATOM 6700 O O . TYR A 1 852 ? 23.158 -4.285 -11.580 1.00 90.44 852 TYR A O 1
ATOM 6708 N N . GLY A 1 853 ? 22.561 -2.318 -10.693 1.00 89.12 853 GLY A N 1
ATOM 6709 C CA . GLY A 1 853 ? 23.316 -2.522 -9.454 1.00 89.12 853 GLY A CA 1
ATOM 6710 C C . GLY A 1 853 ? 22.878 -3.778 -8.694 1.00 89.12 853 GLY A C 1
ATOM 6711 O O . GLY A 1 853 ? 23.722 -4.510 -8.186 1.00 89.12 853 GLY A O 1
ATOM 6712 N N . ALA A 1 854 ? 21.573 -4.067 -8.672 1.00 88.88 854 ALA A N 1
ATOM 6713 C CA . ALA A 1 854 ? 21.042 -5.279 -8.056 1.00 88.88 854 ALA A CA 1
ATOM 6714 C C . ALA A 1 854 ? 21.414 -6.526 -8.868 1.00 88.88 854 ALA A C 1
ATOM 6716 O O . ALA A 1 854 ? 21.921 -7.492 -8.303 1.00 88.88 854 ALA A O 1
ATOM 6717 N N . LEU A 1 855 ? 21.217 -6.480 -10.190 1.00 92.50 855 LEU A N 1
ATOM 6718 C CA . LEU A 1 855 ? 21.586 -7.556 -11.116 1.00 92.50 855 LEU A CA 1
ATOM 6719 C C . LEU A 1 855 ? 23.076 -7.924 -10.980 1.00 92.50 855 LEU A C 1
ATOM 6721 O O . LEU A 1 855 ? 23.418 -9.090 -10.805 1.00 92.50 855 LEU A O 1
ATOM 6725 N N . ASN A 1 856 ? 23.953 -6.918 -10.981 1.00 93.44 856 ASN A N 1
ATOM 6726 C CA . ASN A 1 856 ? 25.399 -7.067 -10.846 1.00 93.44 856 ASN A CA 1
ATOM 6727 C C . ASN A 1 856 ? 25.792 -7.676 -9.492 1.00 93.44 856 ASN A C 1
ATOM 6729 O O . ASN A 1 856 ? 26.521 -8.667 -9.439 1.00 93.44 856 ASN A O 1
ATOM 6733 N N . TYR A 1 857 ? 25.236 -7.152 -8.395 1.00 91.56 857 TYR A N 1
ATOM 6734 C CA . TYR A 1 857 ? 25.500 -7.669 -7.053 1.00 91.56 857 TYR A CA 1
ATOM 6735 C C . TYR A 1 857 ? 25.078 -9.138 -6.899 1.00 91.56 857 TYR A C 1
ATOM 6737 O O . TYR A 1 857 ? 25.851 -9.952 -6.391 1.00 91.56 857 TYR A O 1
ATOM 6745 N N . LEU A 1 858 ? 23.876 -9.503 -7.366 1.00 93.06 858 LEU A N 1
ATOM 6746 C CA . LEU A 1 858 ? 23.376 -10.879 -7.262 1.00 93.06 858 LEU A CA 1
ATOM 6747 C C . LEU A 1 858 ? 24.143 -11.847 -8.158 1.00 93.06 858 LEU A C 1
ATOM 6749 O O . LEU A 1 858 ? 24.458 -12.949 -7.717 1.00 93.06 858 LEU A O 1
ATOM 6753 N N . SER A 1 859 ? 24.514 -11.413 -9.360 1.00 94.81 859 SER A N 1
ATOM 6754 C CA . SER A 1 859 ? 25.359 -12.192 -10.259 1.00 94.81 859 SER A CA 1
ATOM 6755 C C . SER A 1 859 ? 26.730 -12.497 -9.640 1.00 94.81 859 SER A C 1
ATOM 6757 O O . SER A 1 859 ? 27.168 -13.646 -9.595 1.00 94.81 859 SER A O 1
ATOM 6759 N N . CYS A 1 860 ? 27.402 -11.481 -9.091 1.00 93.88 860 CYS A N 1
ATOM 6760 C CA . CYS A 1 860 ? 28.676 -11.670 -8.401 1.00 93.88 860 CYS A CA 1
ATOM 6761 C C . CYS A 1 860 ? 28.540 -12.537 -7.140 1.00 93.88 860 CYS A C 1
ATOM 6763 O O . CYS A 1 860 ? 29.473 -13.264 -6.792 1.00 93.88 860 CYS A O 1
ATOM 6765 N N . ASN A 1 861 ? 27.396 -12.470 -6.448 1.00 93.19 861 ASN A N 1
ATOM 6766 C CA . ASN A 1 861 ? 27.135 -13.289 -5.266 1.00 93.19 861 ASN A CA 1
ATOM 6767 C C . ASN A 1 861 ? 26.967 -14.761 -5.651 1.00 93.19 861 ASN A C 1
ATOM 6769 O O . ASN A 1 861 ? 27.519 -15.620 -4.971 1.00 93.19 861 ASN A O 1
ATOM 6773 N N . GLU A 1 862 ? 26.267 -15.042 -6.751 1.00 93.44 862 GLU A N 1
ATOM 6774 C CA . GLU A 1 862 ? 26.117 -16.401 -7.286 1.00 93.44 862 GLU A CA 1
ATOM 6775 C C . GLU A 1 862 ? 27.472 -17.023 -7.649 1.00 93.44 862 GLU A C 1
ATOM 6777 O O . GLU A 1 862 ? 27.725 -18.198 -7.405 1.00 93.44 862 GLU A O 1
ATOM 6782 N N . MET A 1 863 ? 28.409 -16.210 -8.138 1.00 92.56 863 MET A N 1
ATOM 6783 C CA . MET A 1 863 ? 29.786 -16.645 -8.391 1.00 92.56 863 MET A CA 1
ATOM 6784 C C . MET A 1 863 ? 30.650 -16.783 -7.121 1.00 92.56 863 MET A C 1
ATOM 6786 O O . MET A 1 863 ? 31.825 -17.141 -7.222 1.00 92.56 863 MET A O 1
ATOM 6790 N N . GLY A 1 864 ? 30.118 -16.464 -5.936 1.00 90.62 864 GLY A N 1
ATOM 6791 C CA . GLY A 1 864 ? 30.857 -16.468 -4.669 1.00 90.62 864 GLY A CA 1
ATOM 6792 C C . GLY A 1 864 ? 31.884 -15.335 -4.527 1.00 90.62 864 GLY A C 1
ATOM 6793 O O . GLY A 1 864 ? 32.817 -15.450 -3.733 1.00 90.62 864 GLY A O 1
ATOM 6794 N N . LEU A 1 865 ? 31.745 -14.251 -5.302 1.00 89.19 865 LEU A N 1
ATOM 6795 C CA . LEU A 1 865 ? 32.705 -13.136 -5.377 1.00 89.19 865 LEU A CA 1
ATOM 6796 C C . LEU A 1 865 ? 32.262 -11.872 -4.616 1.00 89.19 865 LEU A C 1
ATOM 6798 O O . LEU A 1 865 ? 33.009 -10.895 -4.543 1.00 89.19 865 LEU A O 1
ATOM 6802 N N . THR A 1 866 ? 31.059 -11.880 -4.043 1.00 87.56 866 THR A N 1
ATOM 6803 C CA . THR A 1 866 ? 30.547 -10.875 -3.098 1.00 87.56 866 THR A CA 1
ATOM 6804 C C . THR A 1 866 ? 29.575 -11.550 -2.128 1.00 87.56 866 THR A C 1
ATOM 6806 O O . THR A 1 866 ? 29.367 -12.760 -2.188 1.00 87.56 866 THR A O 1
ATOM 6809 N N . GLY A 1 867 ? 28.998 -10.788 -1.206 1.00 82.75 867 GLY A N 1
ATOM 6810 C CA . GLY A 1 867 ? 28.008 -11.301 -0.270 1.00 82.75 867 GLY A CA 1
ATOM 6811 C C . GLY A 1 867 ? 27.587 -10.254 0.744 1.00 82.75 867 GLY A C 1
ATOM 6812 O O . GLY A 1 867 ? 27.969 -9.086 0.659 1.00 82.75 867 GLY A O 1
ATOM 6813 N N . VAL A 1 868 ? 26.810 -10.673 1.739 1.00 80.00 868 VAL A N 1
ATOM 6814 C CA . VAL A 1 868 ? 26.163 -9.777 2.713 1.00 80.00 868 VAL A CA 1
ATOM 6815 C C . VAL A 1 868 ? 27.126 -8.939 3.562 1.00 80.00 868 VAL A C 1
ATOM 6817 O O . VAL A 1 868 ? 26.691 -7.982 4.203 1.00 80.00 868 VAL A O 1
ATOM 6820 N N . SER A 1 869 ? 28.418 -9.272 3.578 1.00 73.56 869 SER A N 1
ATOM 6821 C CA . SER A 1 869 ? 29.485 -8.484 4.207 1.00 73.56 869 SER A CA 1
ATOM 6822 C C . SER A 1 869 ? 29.883 -7.242 3.405 1.00 73.56 869 SER A C 1
ATOM 6824 O O . SER A 1 869 ? 30.435 -6.308 3.979 1.00 73.56 869 SER A O 1
ATOM 6826 N N . TYR A 1 870 ? 29.599 -7.219 2.103 1.00 73.12 870 TYR A N 1
ATOM 6827 C CA . TYR A 1 870 ? 29.885 -6.106 1.204 1.00 73.12 870 TYR A CA 1
ATOM 6828 C C . TYR A 1 870 ? 28.612 -5.305 0.937 1.00 73.12 870 TYR A C 1
ATOM 6830 O O . TYR A 1 870 ? 27.512 -5.857 0.828 1.00 73.12 870 TYR A O 1
ATOM 6838 N N . SER A 1 871 ? 28.757 -3.988 0.830 1.00 74.56 871 SER A N 1
ATOM 6839 C CA . SER A 1 871 ? 27.678 -3.149 0.315 1.00 74.56 871 SER A CA 1
ATOM 6840 C C . SER A 1 871 ? 27.563 -3.348 -1.203 1.00 74.56 871 SER A C 1
ATOM 6842 O O . SER A 1 871 ? 28.586 -3.542 -1.862 1.00 74.56 871 SER A O 1
ATOM 6844 N N . PRO A 1 872 ? 26.354 -3.290 -1.786 1.00 81.56 872 PRO A N 1
ATOM 6845 C CA . PRO A 1 872 ? 26.212 -3.307 -3.238 1.00 81.56 872 PRO A CA 1
ATOM 6846 C C . PRO A 1 872 ? 27.054 -2.204 -3.894 1.00 81.56 872 PRO A C 1
ATOM 6848 O O . PRO A 1 872 ? 27.107 -1.073 -3.406 1.00 81.56 872 PRO A O 1
ATOM 6851 N N . GLY A 1 873 ? 27.729 -2.551 -4.983 1.00 80.50 873 GLY A N 1
ATOM 6852 C CA . GLY A 1 873 ? 28.654 -1.708 -5.732 1.00 80.50 873 GLY A CA 1
ATOM 6853 C C . GLY A 1 873 ? 30.081 -1.662 -5.180 1.00 80.50 873 GLY A C 1
ATOM 6854 O O . GLY A 1 873 ? 30.891 -0.906 -5.716 1.00 80.50 873 GLY A O 1
ATOM 6855 N N . THR A 1 874 ? 30.410 -2.421 -4.123 1.00 82.12 874 THR A N 1
ATOM 6856 C CA . THR A 1 874 ? 31.728 -2.322 -3.465 1.00 82.12 874 THR A CA 1
ATOM 6857 C C . THR A 1 874 ? 32.637 -3.539 -3.620 1.00 82.12 874 THR A C 1
ATOM 6859 O O . THR A 1 874 ? 33.745 -3.523 -3.086 1.00 82.12 874 THR A O 1
ATOM 6862 N N . SER A 1 875 ? 32.217 -4.611 -4.293 1.00 85.50 875 SER A N 1
ATOM 6863 C CA . SER A 1 875 ? 33.119 -5.745 -4.543 1.00 85.50 875 SER A CA 1
ATOM 6864 C C . SER A 1 875 ? 33.938 -5.562 -5.833 1.00 85.50 875 SER A C 1
ATOM 6866 O O . SER A 1 875 ? 33.467 -4.922 -6.775 1.00 85.50 875 SER A O 1
ATOM 6868 N N . PRO A 1 876 ? 35.152 -6.145 -5.932 1.00 85.06 876 PRO A N 1
ATOM 6869 C CA . PRO A 1 876 ? 35.934 -6.119 -7.171 1.00 85.06 876 PRO A CA 1
ATOM 6870 C C . PRO A 1 876 ? 35.185 -6.695 -8.380 1.00 85.06 876 PRO A C 1
ATOM 6872 O O . PRO A 1 876 ? 35.271 -6.135 -9.468 1.00 85.06 876 PRO A O 1
ATOM 6875 N N . CYS A 1 877 ? 34.414 -7.770 -8.178 1.00 89.50 877 CYS A N 1
ATOM 6876 C CA . CYS A 1 877 ? 33.600 -8.381 -9.230 1.00 89.50 877 CYS A CA 1
ATOM 6877 C C . CYS A 1 877 ? 32.595 -7.384 -9.819 1.00 89.50 877 CYS A C 1
ATOM 6879 O O . CYS A 1 877 ? 32.520 -7.233 -11.038 1.00 89.50 877 CYS A O 1
ATOM 6881 N N . GLU A 1 878 ? 31.883 -6.650 -8.960 1.00 90.38 878 GLU A N 1
ATOM 6882 C CA . GLU A 1 878 ? 30.885 -5.680 -9.411 1.00 90.38 878 GLU A CA 1
ATOM 6883 C C . GLU A 1 878 ? 31.517 -4.540 -10.211 1.00 90.38 878 GLU A C 1
ATOM 6885 O O . GLU A 1 878 ? 30.948 -4.099 -11.208 1.00 90.38 878 GLU A O 1
ATOM 6890 N N . LEU A 1 879 ? 32.705 -4.083 -9.809 1.00 86.69 879 LEU A N 1
ATOM 6891 C CA . LEU A 1 879 ? 33.423 -3.007 -10.493 1.00 86.69 879 LEU A CA 1
ATOM 6892 C C . LEU A 1 879 ? 33.909 -3.403 -11.890 1.00 86.69 879 LEU A C 1
ATOM 6894 O O . LEU A 1 879 ? 33.875 -2.576 -12.798 1.00 86.69 879 LEU A O 1
ATOM 6898 N N . GLU A 1 880 ? 34.356 -4.649 -12.082 1.00 88.44 880 GLU A N 1
ATOM 6899 C CA . GLU A 1 880 ? 34.765 -5.155 -13.404 1.00 88.44 880 GLU A CA 1
ATOM 6900 C C . GLU A 1 880 ? 33.602 -5.205 -14.405 1.00 88.44 880 GLU A C 1
ATOM 6902 O O . GLU A 1 880 ? 33.821 -5.173 -15.622 1.00 88.44 880 GLU A O 1
ATOM 6907 N N . GLN A 1 881 ? 32.379 -5.268 -13.878 1.00 90.94 881 GLN A N 1
ATOM 6908 C CA . GLN A 1 881 ? 31.127 -5.247 -14.621 1.00 90.94 881 GLN A CA 1
ATOM 6909 C C . GLN A 1 881 ? 30.519 -3.847 -14.738 1.00 90.94 881 GLN A C 1
ATOM 6911 O O . GLN A 1 881 ? 29.385 -3.713 -15.189 1.00 90.94 881 GLN A O 1
ATOM 6916 N N . LEU A 1 882 ? 31.224 -2.780 -14.361 1.00 89.50 882 LEU A N 1
ATOM 6917 C CA . LEU A 1 882 ? 30.756 -1.424 -14.639 1.00 89.50 882 LEU A CA 1
ATOM 6918 C C . LEU A 1 882 ? 31.157 -0.981 -16.047 1.00 89.50 882 LEU A C 1
ATOM 6920 O O . LEU A 1 882 ? 32.234 -1.302 -16.553 1.00 89.50 882 LEU A O 1
ATOM 6924 N N . TRP A 1 883 ? 30.280 -0.200 -16.673 1.00 91.44 883 TRP A N 1
ATOM 6925 C CA . TRP A 1 883 ? 30.597 0.513 -17.904 1.00 91.44 883 TRP A CA 1
ATOM 6926 C C . TRP A 1 883 ? 31.672 1.574 -17.665 1.00 91.44 883 TRP A C 1
ATOM 6928 O O . TRP A 1 883 ? 31.910 2.072 -16.561 1.00 91.44 883 TRP A O 1
ATOM 6938 N N . GLU A 1 884 ? 32.296 1.984 -18.758 1.00 91.06 884 GLU A N 1
ATOM 6939 C CA . GLU A 1 884 ? 33.312 3.020 -18.727 1.00 91.06 884 GLU A CA 1
ATOM 6940 C C . GLU A 1 884 ? 32.675 4.407 -18.563 1.00 91.06 884 GLU A C 1
ATOM 6942 O O . GLU A 1 884 ? 31.836 4.829 -19.363 1.00 91.06 884 GLU A O 1
ATOM 6947 N N . THR A 1 885 ? 33.101 5.115 -17.514 1.00 91.62 885 THR A N 1
ATOM 6948 C CA . THR A 1 885 ? 32.675 6.484 -17.199 1.00 91.62 885 THR A CA 1
ATOM 6949 C C . THR A 1 885 ? 33.853 7.445 -17.341 1.00 91.62 885 THR A C 1
ATOM 6951 O O . THR A 1 885 ? 34.930 7.221 -16.780 1.00 91.62 885 THR A O 1
ATOM 6954 N N . ILE A 1 886 ? 33.636 8.524 -18.090 1.00 93.50 886 ILE A N 1
ATOM 6955 C CA . ILE A 1 886 ? 34.637 9.510 -18.493 1.00 93.50 886 ILE A CA 1
ATOM 6956 C C . ILE A 1 886 ? 34.288 10.862 -17.869 1.00 93.50 886 ILE A C 1
ATOM 6958 O O . ILE A 1 886 ? 33.186 11.380 -18.045 1.00 93.50 886 ILE A O 1
ATOM 6962 N N . TYR A 1 887 ? 35.251 11.440 -17.157 1.00 93.38 887 TYR A N 1
ATOM 6963 C CA . TYR A 1 887 ? 35.131 12.714 -16.455 1.00 93.38 887 TYR A CA 1
ATOM 6964 C C . TYR A 1 887 ? 35.908 13.789 -17.213 1.00 93.38 887 TYR A C 1
ATOM 6966 O O . TYR A 1 887 ? 37.130 13.687 -17.367 1.00 93.38 887 TYR A O 1
ATOM 6974 N N . ILE A 1 888 ? 35.204 14.820 -17.678 1.00 92.75 888 ILE A N 1
ATOM 6975 C CA . ILE A 1 888 ? 35.756 15.894 -18.510 1.00 92.75 888 ILE A CA 1
ATOM 6976 C C . ILE A 1 888 ? 35.597 17.233 -17.774 1.00 92.75 888 ILE A C 1
ATOM 6978 O O . ILE A 1 888 ? 34.485 17.765 -17.715 1.00 92.75 888 ILE A O 1
ATOM 6982 N N . PRO A 1 889 ? 36.672 17.809 -17.211 1.00 89.88 889 PRO A N 1
ATOM 6983 C CA . PRO A 1 889 ? 36.615 19.135 -16.597 1.00 89.88 889 PRO A CA 1
ATOM 6984 C C . PRO A 1 889 ? 36.398 20.227 -17.659 1.00 89.88 889 PRO A C 1
ATOM 6986 O O . PRO A 1 889 ? 37.177 20.317 -18.609 1.00 89.88 889 PRO A O 1
ATOM 6989 N N . LYS A 1 890 ? 35.368 21.071 -17.502 1.00 80.31 890 LYS A N 1
ATOM 6990 C CA . LYS A 1 890 ? 35.041 22.167 -18.438 1.00 80.31 890 LYS A CA 1
ATOM 6991 C C . LYS A 1 890 ? 35.494 23.550 -17.953 1.00 80.31 890 LYS A C 1
ATOM 6993 O O . LYS A 1 890 ? 35.849 24.389 -18.777 1.00 80.31 890 LYS A O 1
ATOM 6998 N N . THR A 1 891 ? 35.540 23.794 -16.641 1.00 67.81 891 THR A N 1
ATOM 6999 C CA . THR A 1 891 ? 35.886 25.103 -16.043 1.00 67.81 891 THR A CA 1
ATOM 7000 C C . THR A 1 891 ? 36.843 24.958 -14.860 1.00 67.81 891 THR A C 1
ATOM 7002 O O . THR A 1 891 ? 36.775 23.986 -14.121 1.00 67.81 891 THR A O 1
ATOM 7005 N N . GLY A 1 892 ? 37.776 25.904 -14.680 1.00 63.62 892 GLY A N 1
ATOM 7006 C CA . GLY A 1 892 ? 38.642 25.993 -13.487 1.00 63.62 892 GLY A CA 1
ATOM 7007 C C . GLY A 1 892 ? 39.720 24.905 -13.305 1.00 63.62 892 GLY A C 1
ATOM 7008 O O . GLY A 1 892 ? 40.604 25.086 -12.475 1.00 63.62 892 GLY A O 1
ATOM 7009 N N . GLY A 1 893 ? 39.695 23.820 -14.092 1.00 64.00 893 GLY A N 1
ATOM 7010 C CA . GLY A 1 893 ? 40.662 22.708 -14.023 1.00 64.00 893 GLY A CA 1
ATOM 7011 C C . GLY A 1 893 ? 40.913 21.964 -15.345 1.00 64.00 893 GLY A C 1
ATOM 7012 O O . GLY A 1 893 ? 41.538 20.907 -15.344 1.00 64.00 893 GLY A O 1
ATOM 7013 N N . ALA A 1 894 ? 40.433 22.491 -16.477 1.00 75.38 894 ALA A N 1
ATOM 7014 C CA . ALA A 1 894 ? 40.591 21.878 -17.796 1.00 75.38 894 ALA A CA 1
ATOM 7015 C C . ALA A 1 894 ? 42.048 21.976 -18.292 1.00 75.38 894 ALA A C 1
ATOM 7017 O O . ALA A 1 894 ? 42.544 23.066 -18.579 1.00 75.38 894 ALA A O 1
ATOM 7018 N N . GLN A 1 895 ? 42.739 20.839 -18.404 1.00 86.44 895 GLN A N 1
ATOM 7019 C CA . GLN A 1 895 ? 44.092 20.766 -18.965 1.00 86.44 895 GLN A CA 1
ATOM 7020 C C . GLN A 1 895 ? 44.031 20.418 -20.456 1.00 86.44 895 GLN A C 1
ATOM 7022 O O . GLN A 1 895 ? 43.233 19.578 -20.866 1.00 86.44 895 GLN A O 1
ATOM 7027 N N . GLN A 1 896 ? 44.869 21.052 -21.279 1.00 87.44 896 GLN A N 1
ATOM 7028 C CA . GLN A 1 896 ? 44.957 20.734 -22.707 1.00 87.44 896 GLN A CA 1
ATOM 7029 C C . GLN A 1 896 ? 45.841 19.508 -22.964 1.00 87.44 896 GLN A C 1
ATOM 7031 O O . GLN A 1 896 ? 46.870 19.312 -22.320 1.00 87.44 896 GLN A O 1
ATOM 7036 N N . CYS A 1 897 ? 45.462 18.723 -23.966 1.00 91.31 897 CYS A N 1
ATOM 7037 C CA . CYS A 1 897 ? 46.233 17.609 -24.514 1.00 91.31 897 CYS A CA 1
ATOM 7038 C C . CYS A 1 897 ? 46.269 17.711 -26.048 1.00 91.31 897 CYS A C 1
ATOM 7040 O O . CYS A 1 897 ? 45.439 18.393 -26.650 1.00 91.31 897 CYS A O 1
ATOM 7042 N N . TYR A 1 898 ? 47.226 17.047 -26.698 1.00 89.94 898 TYR A N 1
ATOM 7043 C CA . TYR A 1 898 ? 47.373 17.080 -28.158 1.00 89.94 898 TYR A CA 1
ATOM 7044 C C . TYR A 1 898 ? 47.113 15.698 -28.750 1.00 89.94 898 TYR A C 1
ATOM 7046 O O . TYR A 1 898 ? 47.856 14.757 -28.481 1.00 89.94 898 TYR A O 1
ATOM 7054 N N . VAL A 1 899 ? 46.075 15.594 -29.582 1.00 88.75 899 VAL A N 1
ATOM 7055 C CA . VAL A 1 899 ? 45.745 14.380 -30.343 1.00 88.75 899 VAL A CA 1
ATOM 7056 C C . VAL A 1 899 ? 46.766 14.160 -31.455 1.00 88.75 899 VAL A C 1
ATOM 7058 O O . VAL A 1 899 ? 47.241 13.046 -31.650 1.00 88.75 899 VAL A O 1
ATOM 7061 N N . SER A 1 900 ? 47.138 15.229 -32.161 1.00 87.12 900 SER A N 1
ATOM 7062 C CA . SER A 1 900 ? 48.172 15.204 -33.195 1.00 87.12 900 SER A CA 1
ATOM 7063 C C . SER A 1 900 ? 49.066 16.429 -33.069 1.00 87.12 900 SER A C 1
ATOM 7065 O O . SER A 1 900 ? 48.602 17.565 -33.179 1.00 87.12 900 SER A O 1
ATOM 7067 N N . ILE A 1 901 ? 50.361 16.192 -32.855 1.00 79.19 901 ILE A N 1
ATOM 7068 C CA . ILE A 1 901 ? 51.368 17.257 -32.775 1.00 79.19 901 ILE A CA 1
ATOM 7069 C C . ILE A 1 901 ? 51.636 17.836 -34.173 1.00 79.19 901 ILE A C 1
ATOM 7071 O O . ILE A 1 901 ? 51.810 19.041 -34.313 1.00 79.19 901 ILE A O 1
ATOM 7075 N N . SER A 1 902 ? 51.615 17.000 -35.217 1.00 76.56 902 SER A N 1
ATOM 7076 C CA . SER A 1 902 ? 51.890 17.407 -36.601 1.00 76.56 902 SER A CA 1
ATOM 7077 C C . SER A 1 902 ? 50.754 18.219 -37.229 1.00 76.56 902 SER A C 1
ATOM 7079 O O . SER A 1 902 ? 51.029 19.142 -37.991 1.00 76.56 902 SER A O 1
ATOM 7081 N N . SER A 1 903 ? 49.492 17.925 -36.892 1.00 78.88 903 SER A N 1
ATOM 7082 C CA . SER A 1 903 ? 48.333 18.695 -37.367 1.00 78.88 903 SER A CA 1
ATOM 7083 C C . SER A 1 903 ? 47.876 19.787 -36.389 1.00 78.88 903 SER A C 1
ATOM 7085 O O . SER A 1 903 ? 46.878 20.455 -36.658 1.00 78.88 903 SER A O 1
ATOM 7087 N N . GLY A 1 904 ? 48.532 19.925 -35.229 1.00 82.19 904 GLY A N 1
ATOM 7088 C CA . GLY A 1 904 ? 48.153 20.865 -34.168 1.00 82.19 904 GLY A CA 1
ATOM 7089 C C . GLY A 1 904 ? 46.783 20.596 -33.528 1.00 82.19 904 GLY A C 1
ATOM 7090 O O . GLY A 1 904 ? 46.188 21.505 -32.951 1.00 82.19 904 GLY A O 1
ATOM 7091 N N . LYS A 1 905 ? 46.244 19.373 -33.637 1.00 87.56 905 LYS A N 1
ATOM 7092 C CA . LYS A 1 905 ? 44.902 19.042 -33.131 1.00 87.56 905 LYS A CA 1
ATOM 7093 C C . LYS A 1 905 ? 44.926 18.908 -31.607 1.00 87.56 905 LYS A C 1
ATOM 7095 O O . LYS A 1 905 ? 45.422 17.909 -31.082 1.00 87.56 905 LYS A O 1
ATOM 7100 N N . ALA A 1 906 ? 44.380 19.905 -30.915 1.00 89.00 906 ALA A N 1
ATOM 7101 C CA . ALA A 1 906 ? 44.251 19.934 -29.460 1.00 89.00 906 ALA A CA 1
ATOM 7102 C C . ALA A 1 906 ? 42.928 19.311 -28.968 1.00 89.00 906 ALA A C 1
ATOM 7104 O O . ALA A 1 906 ? 41.955 19.170 -29.716 1.00 89.00 906 ALA A O 1
ATOM 7105 N N . GLY A 1 907 ? 42.906 18.943 -27.693 1.00 91.00 907 GLY A N 1
ATOM 7106 C CA . GLY A 1 907 ? 41.752 18.424 -26.968 1.00 91.00 907 GLY A CA 1
ATOM 7107 C C . GLY A 1 907 ? 41.842 18.736 -25.474 1.00 91.00 907 GLY A C 1
ATOM 7108 O O . GLY A 1 907 ? 42.763 19.423 -25.021 1.00 91.00 907 GLY A O 1
ATOM 7109 N N . LEU A 1 908 ? 40.882 18.217 -24.713 1.00 92.69 908 LEU A N 1
ATOM 7110 C CA . LEU A 1 908 ? 40.819 18.340 -23.258 1.00 92.69 908 LEU A CA 1
ATOM 7111 C C . LEU A 1 908 ? 41.220 17.030 -22.584 1.00 92.69 908 LEU A C 1
ATOM 7113 O O . LEU A 1 908 ? 40.784 15.953 -22.990 1.00 92.69 908 LEU A O 1
ATOM 7117 N N . LEU A 1 909 ? 42.043 17.122 -21.544 1.00 93.75 909 LEU A N 1
ATOM 7118 C CA . LEU A 1 909 ? 42.428 15.979 -20.732 1.00 93.75 909 LEU A CA 1
ATOM 7119 C C . LEU A 1 909 ? 41.211 15.478 -19.947 1.00 93.75 909 LEU A C 1
ATOM 7121 O O . LEU A 1 909 ? 40.568 16.247 -19.232 1.00 93.75 909 LEU A O 1
ATOM 7125 N N . ALA A 1 910 ? 40.915 14.189 -20.074 1.00 93.88 910 ALA A N 1
ATOM 7126 C CA . ALA A 1 910 ? 39.817 13.531 -19.389 1.00 93.88 910 ALA A CA 1
ATOM 7127 C C . ALA A 1 910 ? 40.298 12.329 -18.578 1.00 93.88 910 ALA A C 1
ATOM 7129 O O . ALA A 1 910 ? 41.318 11.686 -18.867 1.00 93.88 910 ALA A O 1
ATOM 7130 N N . TYR A 1 911 ? 39.519 12.032 -17.548 1.00 93.50 911 TYR A N 1
ATOM 7131 C CA . TYR A 1 911 ? 39.864 11.083 -16.506 1.00 93.50 911 TYR A CA 1
ATOM 7132 C C . TYR A 1 911 ? 38.873 9.928 -16.493 1.00 93.50 911 TYR A C 1
ATOM 7134 O O . TYR A 1 911 ? 37.717 10.080 -16.889 1.00 93.50 911 TYR A O 1
ATOM 7142 N N . LYS A 1 912 ? 39.319 8.780 -15.996 1.00 90.31 912 LYS A N 1
ATOM 7143 C CA . LYS A 1 912 ? 38.455 7.642 -15.675 1.00 90.31 912 LYS A CA 1
ATOM 7144 C C . LYS A 1 912 ? 38.570 7.306 -14.194 1.00 90.31 912 LYS A C 1
ATOM 7146 O O . LYS A 1 912 ? 39.545 7.685 -13.539 1.00 90.31 912 LYS A O 1
ATOM 7151 N N . LEU A 1 913 ? 37.590 6.571 -13.684 1.00 85.31 913 LEU A N 1
ATOM 7152 C CA . LEU A 1 913 ? 37.641 6.047 -12.327 1.00 85.31 913 LEU A CA 1
ATOM 7153 C C . LEU A 1 913 ? 38.737 4.975 -12.220 1.00 85.31 913 LEU A C 1
ATOM 7155 O O . LEU A 1 913 ? 38.753 4.005 -12.976 1.00 85.31 913 LEU A O 1
ATOM 7159 N N . LYS A 1 914 ? 39.644 5.152 -11.264 1.00 83.19 914 LYS A N 1
ATOM 7160 C CA . LYS A 1 914 ? 40.603 4.149 -10.813 1.00 83.19 914 LYS A CA 1
ATOM 7161 C C . LYS A 1 914 ? 40.168 3.678 -9.440 1.00 83.19 914 LYS A C 1
ATOM 7163 O O . LYS A 1 914 ? 40.184 4.459 -8.490 1.00 83.19 914 LYS A O 1
ATOM 7168 N N . VAL A 1 915 ? 39.815 2.407 -9.328 1.00 76.12 915 VAL A N 1
ATOM 7169 C CA . VAL A 1 915 ? 39.498 1.806 -8.035 1.00 76.12 915 VAL A CA 1
ATOM 7170 C C . VAL A 1 915 ? 40.636 0.884 -7.621 1.00 76.12 915 VAL A C 1
ATOM 7172 O O . VAL A 1 915 ? 41.093 0.052 -8.401 1.00 76.12 915 VAL A O 1
ATOM 7175 N N . THR A 1 916 ? 41.123 1.063 -6.399 1.00 72.62 916 THR A N 1
ATOM 7176 C CA . THR A 1 916 ? 42.161 0.242 -5.774 1.00 72.62 916 THR A CA 1
ATOM 7177 C C . THR A 1 916 ? 41.606 -0.391 -4.512 1.00 72.62 916 THR A C 1
ATOM 7179 O O . THR A 1 916 ? 40.986 0.291 -3.697 1.00 72.62 916 THR A O 1
ATOM 7182 N N . GLN A 1 917 ? 41.846 -1.686 -4.342 1.00 65.94 917 GLN A N 1
ATOM 7183 C CA . GLN A 1 917 ? 41.428 -2.410 -3.151 1.00 65.94 917 GLN A CA 1
ATOM 7184 C C . GLN A 1 917 ? 42.407 -2.150 -2.001 1.00 65.94 917 GLN A C 1
ATOM 7186 O O . GLN A 1 917 ? 43.625 -2.239 -2.173 1.00 65.94 917 GLN A O 1
ATOM 7191 N N . ASN A 1 918 ? 41.868 -1.829 -0.831 1.00 65.88 918 ASN A N 1
ATOM 7192 C CA . ASN A 1 918 ? 42.630 -1.683 0.397 1.00 65.88 918 ASN A CA 1
ATOM 7193 C C . ASN A 1 918 ? 42.944 -3.061 1.010 1.00 65.88 918 ASN A C 1
ATOM 7195 O O . ASN A 1 918 ? 42.204 -4.023 0.789 1.00 65.88 918 ASN A O 1
ATOM 7199 N N . PRO A 1 919 ? 43.999 -3.167 1.839 1.00 51.53 919 PRO A N 1
ATOM 7200 C CA . PRO A 1 919 ? 44.350 -4.410 2.534 1.00 51.53 919 PRO A CA 1
ATOM 7201 C C . PRO A 1 919 ? 43.276 -4.932 3.504 1.00 51.53 919 PRO A C 1
ATOM 7203 O O . PRO A 1 919 ? 43.303 -6.105 3.861 1.00 51.53 919 PRO A O 1
ATOM 7206 N N . ASP A 1 920 ? 42.350 -4.075 3.942 1.00 49.50 920 ASP A N 1
ATOM 7207 C CA . ASP A 1 920 ? 41.214 -4.403 4.815 1.00 49.50 920 ASP A CA 1
ATOM 7208 C C . ASP A 1 920 ? 39.950 -4.830 4.039 1.00 49.50 920 ASP A C 1
ATOM 7210 O O . ASP A 1 920 ? 38.920 -5.120 4.644 1.00 49.50 920 ASP A O 1
ATOM 7214 N N . GLY A 1 921 ? 40.023 -4.881 2.704 1.00 55.47 921 GLY A N 1
ATOM 7215 C CA . GLY A 1 921 ? 38.902 -5.215 1.826 1.00 55.47 921 GLY A CA 1
ATOM 7216 C C . GLY A 1 921 ? 38.019 -4.025 1.433 1.00 55.47 921 GLY A C 1
ATOM 7217 O O . GLY A 1 921 ? 37.102 -4.218 0.635 1.00 55.47 921 GLY A O 1
ATOM 7218 N N . GLY A 1 922 ? 38.293 -2.812 1.933 1.00 57.78 922 GLY A N 1
ATOM 7219 C CA . GLY A 1 922 ? 37.641 -1.581 1.478 1.00 57.78 922 GLY A CA 1
ATOM 7220 C C . GLY A 1 922 ? 38.105 -1.147 0.082 1.00 57.78 922 GLY A C 1
ATOM 7221 O O . GLY A 1 922 ? 39.133 -1.601 -0.418 1.00 57.78 922 GLY A O 1
ATOM 7222 N N . LEU A 1 923 ? 37.366 -0.245 -0.564 1.00 66.50 923 LEU A N 1
ATOM 7223 C CA . LEU A 1 923 ? 37.752 0.325 -1.857 1.00 66.50 923 LEU A CA 1
ATOM 7224 C C . LEU A 1 923 ? 38.185 1.781 -1.701 1.00 66.50 923 LEU A C 1
ATOM 7226 O O . LEU A 1 923 ? 37.480 2.583 -1.095 1.00 66.50 923 LEU A O 1
ATOM 7230 N N . ASN A 1 924 ? 39.306 2.129 -2.323 1.00 72.69 924 ASN A N 1
ATOM 7231 C CA . ASN A 1 924 ? 39.707 3.507 -2.572 1.00 72.69 924 ASN A CA 1
ATOM 7232 C C . ASN A 1 924 ? 39.464 3.836 -4.044 1.00 72.69 924 ASN A C 1
ATOM 7234 O O . ASN A 1 924 ? 39.971 3.149 -4.928 1.00 72.69 924 ASN A O 1
ATOM 7238 N N . SER A 1 925 ? 38.711 4.899 -4.315 1.00 75.81 925 SER A N 1
ATOM 7239 C CA . SER A 1 925 ? 38.461 5.394 -5.668 1.00 75.81 925 SER A CA 1
ATOM 7240 C C . SER A 1 925 ? 39.160 6.731 -5.893 1.00 75.81 925 SER A C 1
ATOM 7242 O O . SER A 1 925 ? 39.024 7.649 -5.086 1.00 75.81 925 SER A O 1
ATOM 7244 N N . GLY A 1 926 ? 39.865 6.861 -7.011 1.00 82.69 926 GLY A N 1
ATOM 7245 C CA . GLY A 1 926 ? 40.442 8.114 -7.492 1.00 82.69 926 GLY A CA 1
ATOM 7246 C C . GLY A 1 926 ? 40.181 8.299 -8.983 1.00 82.69 926 GLY A C 1
ATOM 7247 O O . GLY A 1 926 ? 39.714 7.388 -9.658 1.00 82.69 926 GLY A O 1
ATOM 7248 N N . LEU A 1 927 ? 40.487 9.480 -9.510 1.00 87.00 927 LEU A N 1
ATOM 7249 C CA . LEU A 1 927 ? 40.456 9.738 -10.949 1.00 87.00 927 LEU A CA 1
ATOM 7250 C C . LEU A 1 927 ? 41.876 9.650 -11.510 1.00 87.00 927 LEU A C 1
ATOM 7252 O O . LEU A 1 927 ? 42.797 10.242 -10.948 1.00 87.00 927 LEU A O 1
ATOM 7256 N N . GLU A 1 928 ? 42.061 8.936 -12.620 1.00 91.06 928 GLU A N 1
ATOM 7257 C CA . GLU A 1 928 ? 43.341 8.895 -13.337 1.00 91.06 928 GLU A CA 1
ATOM 7258 C C . GLU A 1 928 ? 43.195 9.406 -14.779 1.00 91.06 928 GLU A C 1
ATOM 7260 O O . GLU A 1 928 ? 42.183 9.117 -15.426 1.00 91.06 928 GLU A O 1
ATOM 7265 N N . PRO A 1 929 ? 44.169 10.183 -15.296 1.00 92.19 929 PRO A N 1
ATOM 7266 C CA . PRO A 1 929 ? 44.125 10.676 -16.667 1.00 92.19 929 PRO A CA 1
ATOM 7267 C C . PRO A 1 929 ? 44.244 9.498 -17.636 1.00 92.19 929 PRO A C 1
ATOM 7269 O O . PRO A 1 929 ? 45.180 8.703 -17.549 1.00 92.19 929 PRO A O 1
ATOM 7272 N N . ALA A 1 930 ? 43.298 9.388 -18.564 1.00 92.44 930 ALA A N 1
ATOM 7273 C CA . ALA A 1 930 ? 43.233 8.260 -19.496 1.00 92.44 930 ALA A CA 1
ATOM 7274 C C . ALA A 1 930 ? 43.024 8.688 -20.950 1.00 92.44 930 ALA A C 1
ATOM 7276 O O . ALA A 1 930 ? 43.527 8.027 -21.864 1.00 92.44 930 ALA A O 1
ATOM 7277 N N . TYR A 1 931 ? 42.336 9.812 -21.167 1.00 95.00 931 TYR A N 1
ATOM 7278 C CA . TYR A 1 931 ? 41.895 10.227 -22.491 1.00 95.00 931 TYR A CA 1
ATOM 7279 C C . TYR A 1 931 ? 42.253 11.677 -22.800 1.00 95.00 931 TYR A C 1
ATOM 7281 O O . TYR A 1 931 ? 42.274 12.539 -21.926 1.00 95.00 931 TYR A O 1
ATOM 7289 N N . CYS A 1 932 ? 42.493 11.940 -24.079 1.00 94.31 932 CYS A N 1
ATOM 7290 C CA . CYS A 1 932 ? 42.407 13.259 -24.674 1.00 94.31 932 CYS A CA 1
ATOM 7291 C C . CYS A 1 932 ? 41.098 13.339 -25.461 1.00 94.31 932 CYS A C 1
ATOM 7293 O O . CYS A 1 932 ? 40.898 12.554 -26.383 1.00 94.31 932 CYS A O 1
ATOM 7295 N N . VAL A 1 933 ? 40.190 14.241 -25.100 1.00 94.06 933 VAL A N 1
ATOM 7296 C CA . VAL A 1 933 ? 38.868 14.363 -25.727 1.00 94.06 933 VAL A CA 1
ATOM 7297 C C . VAL A 1 933 ? 38.889 15.488 -26.755 1.00 94.06 933 VAL A C 1
ATOM 7299 O O . VAL A 1 933 ? 39.262 16.619 -26.444 1.00 94.06 933 VAL A O 1
ATOM 7302 N N . SER A 1 934 ? 38.518 15.177 -27.995 1.00 92.62 934 SER A N 1
ATOM 7303 C CA . SER A 1 934 ? 38.498 16.118 -29.122 1.00 92.62 934 SER A CA 1
ATOM 7304 C C . SER A 1 934 ? 37.474 15.657 -30.162 1.00 92.62 934 SER A C 1
ATOM 7306 O O . SER A 1 934 ? 37.010 14.516 -30.125 1.00 92.62 934 SER A O 1
ATOM 7308 N N . ASP A 1 935 ? 37.130 16.515 -31.119 1.00 91.06 935 ASP A N 1
ATOM 7309 C CA . ASP A 1 935 ? 36.164 16.169 -32.162 1.00 91.06 935 ASP A CA 1
ATOM 7310 C C . ASP A 1 935 ? 36.697 15.055 -33.081 1.00 91.06 935 ASP A C 1
ATOM 7312 O O . ASP A 1 935 ? 37.879 15.014 -33.444 1.00 91.06 935 ASP A O 1
ATOM 7316 N N . SER A 1 936 ? 35.815 14.164 -33.516 1.00 90.12 936 SER A N 1
ATOM 7317 C CA . SER A 1 936 ? 36.029 13.195 -34.591 1.00 90.12 936 SER A CA 1
ATOM 7318 C C . SER A 1 936 ? 34.922 13.320 -35.637 1.00 90.12 936 SER A C 1
ATOM 7320 O O . SER A 1 936 ? 33.914 13.984 -35.405 1.00 90.12 936 SER A O 1
ATOM 7322 N N . VAL A 1 937 ? 35.127 12.724 -36.811 1.00 88.75 937 VAL A N 1
ATOM 7323 C CA . VAL A 1 937 ? 34.165 12.748 -37.918 1.00 88.75 937 VAL A CA 1
ATOM 7324 C C . VAL A 1 937 ? 33.737 11.319 -38.227 1.00 88.75 937 VAL A C 1
ATOM 7326 O O . VAL A 1 937 ? 34.577 10.478 -38.552 1.00 88.75 937 VAL A O 1
ATOM 7329 N N . LEU A 1 938 ? 32.435 11.061 -38.139 1.00 90.12 938 LEU A N 1
ATOM 7330 C CA . LEU A 1 938 ? 31.827 9.781 -38.484 1.00 90.12 938 LEU A CA 1
ATOM 7331 C C . LEU A 1 938 ? 31.823 9.540 -40.006 1.00 90.12 938 LEU A C 1
ATOM 7333 O O . LEU A 1 938 ? 32.164 10.411 -40.818 1.00 90.12 938 LEU A O 1
ATOM 7337 N N . ALA A 1 939 ? 31.456 8.321 -40.400 1.00 89.12 939 ALA A N 1
ATOM 7338 C CA . ALA A 1 939 ? 31.359 7.852 -41.782 1.00 89.12 939 ALA A CA 1
ATOM 7339 C C . ALA A 1 939 ? 30.516 8.790 -42.665 1.00 89.12 939 ALA A C 1
ATOM 7341 O O . ALA A 1 939 ? 30.935 9.155 -43.767 1.00 89.12 939 ALA A O 1
ATOM 7342 N N . ASP A 1 940 ? 29.390 9.245 -42.124 1.00 88.31 940 ASP A N 1
ATOM 7343 C CA . ASP A 1 940 ? 28.413 10.152 -42.734 1.00 88.31 940 ASP A CA 1
ATOM 7344 C C . ASP A 1 940 ? 28.852 11.631 -42.771 1.00 88.31 940 ASP A C 1
ATOM 7346 O O . ASP A 1 940 ? 28.186 12.464 -43.383 1.00 88.31 940 ASP A O 1
ATOM 7350 N N . GLY A 1 941 ? 29.997 11.967 -42.167 1.00 86.12 941 GLY A N 1
ATOM 7351 C CA . GLY A 1 941 ? 30.509 13.334 -42.086 1.00 86.12 941 GLY A CA 1
ATOM 7352 C C . GLY A 1 941 ? 30.061 14.115 -40.846 1.00 86.12 941 GLY A C 1
ATOM 7353 O O . GLY A 1 941 ? 30.504 15.256 -40.678 1.00 86.12 941 GLY A O 1
ATOM 7354 N N . GLN A 1 942 ? 29.249 13.530 -39.961 1.00 90.38 942 GLN A N 1
ATOM 7355 C CA . GLN A 1 942 ? 28.848 14.160 -38.708 1.00 90.38 942 GLN A CA 1
ATOM 7356 C C . GLN A 1 942 ? 30.049 14.303 -37.764 1.00 90.38 942 GLN A C 1
ATOM 7358 O O . GLN A 1 942 ? 30.840 13.376 -37.579 1.00 90.38 942 GLN A O 1
ATOM 7363 N N . LYS A 1 943 ? 30.189 15.483 -37.150 1.00 90.50 943 LYS A N 1
ATOM 7364 C CA . LYS A 1 943 ? 31.177 15.718 -36.092 1.00 90.50 943 LYS A CA 1
ATOM 7365 C C . LYS A 1 943 ? 30.628 15.249 -34.751 1.00 90.50 943 LYS A C 1
ATOM 7367 O O . LYS A 1 943 ? 29.519 15.630 -34.382 1.00 90.50 943 LYS A O 1
ATOM 7372 N N . VAL A 1 944 ? 31.421 14.477 -34.021 1.00 91.69 944 VAL A N 1
ATOM 7373 C CA . VAL A 1 944 ? 31.083 13.961 -32.690 1.00 91.69 944 VAL A CA 1
ATOM 7374 C C . VAL A 1 944 ? 32.243 14.159 -31.728 1.00 91.69 944 VAL A C 1
ATOM 7376 O O . VAL A 1 944 ? 33.405 14.149 -32.136 1.00 91.69 944 VAL A O 1
ATOM 7379 N N . LEU A 1 945 ? 31.936 14.309 -30.443 1.00 92.50 945 LEU A N 1
ATOM 7380 C CA . LEU A 1 945 ? 32.952 14.310 -29.399 1.00 92.50 945 LEU A CA 1
ATOM 7381 C C . LEU A 1 945 ? 33.494 12.884 -29.231 1.00 92.50 945 LEU A C 1
ATOM 7383 O O . LEU A 1 945 ? 32.712 11.950 -29.072 1.00 92.50 945 LEU A O 1
ATOM 7387 N N . ALA A 1 946 ? 34.815 12.712 -29.267 1.00 92.75 946 ALA A N 1
ATOM 7388 C CA . ALA A 1 946 ? 35.438 11.397 -29.172 1.00 92.75 946 ALA A CA 1
ATOM 7389 C C . ALA A 1 946 ? 36.654 11.390 -28.243 1.00 92.75 946 ALA A C 1
ATOM 7391 O O . ALA A 1 946 ? 37.306 12.409 -27.999 1.00 92.75 946 ALA A O 1
ATOM 7392 N N . THR A 1 947 ? 36.977 10.204 -27.743 1.00 94.44 947 THR A N 1
ATOM 7393 C CA . THR A 1 947 ? 38.124 9.968 -26.863 1.00 94.44 947 THR A CA 1
ATOM 7394 C C . THR A 1 947 ? 39.316 9.423 -27.633 1.00 94.44 947 THR A C 1
ATOM 7396 O O . THR A 1 947 ? 39.172 8.501 -28.430 1.00 94.44 947 THR A O 1
ATOM 7399 N N . TYR A 1 948 ? 40.503 9.948 -27.353 1.00 94.19 948 TYR A N 1
ATOM 7400 C CA . TYR A 1 948 ? 41.776 9.455 -27.869 1.00 94.19 948 TYR A CA 1
ATOM 7401 C C . TYR A 1 948 ? 42.636 8.981 -26.700 1.00 94.19 948 TYR A C 1
ATOM 7403 O O . TYR A 1 948 ? 42.753 9.677 -25.691 1.00 94.19 948 TYR A O 1
ATOM 7411 N N . GLU A 1 949 ? 43.217 7.794 -26.798 1.00 93.31 949 GLU A N 1
ATOM 7412 C CA . GLU A 1 949 ? 43.957 7.194 -25.688 1.00 93.31 949 GLU A CA 1
ATOM 7413 C C . GLU A 1 949 ? 45.295 7.894 -25.458 1.00 93.31 949 GLU A C 1
ATOM 7415 O O . GLU A 1 949 ? 46.108 7.986 -26.374 1.00 93.31 949 GLU A O 1
ATOM 7420 N N . LEU A 1 950 ? 45.570 8.329 -24.224 1.00 91.88 950 LEU A N 1
ATOM 7421 C CA . LEU A 1 950 ? 46.831 9.018 -23.907 1.00 91.88 950 LEU A CA 1
ATOM 7422 C C . LEU A 1 950 ? 48.065 8.118 -24.067 1.00 91.88 950 LEU A C 1
ATOM 7424 O O . LEU A 1 950 ? 49.155 8.611 -24.351 1.00 91.88 950 LEU A O 1
ATOM 7428 N N . ASN A 1 951 ? 47.890 6.804 -23.897 1.00 88.81 951 ASN A N 1
ATOM 7429 C CA . ASN A 1 951 ? 48.984 5.832 -23.849 1.00 88.81 951 ASN A CA 1
ATOM 7430 C C . ASN A 1 951 ? 49.155 5.022 -25.145 1.00 88.81 951 ASN A C 1
ATOM 7432 O O . ASN A 1 951 ? 50.091 4.230 -25.235 1.00 88.81 951 ASN A O 1
ATOM 7436 N N . GLN A 1 952 ? 48.285 5.201 -26.146 1.00 89.94 952 GLN A N 1
ATOM 7437 C CA . GLN A 1 952 ? 48.370 4.487 -27.425 1.00 89.94 952 GLN A CA 1
ATOM 7438 C C . GLN A 1 952 ? 48.469 5.469 -28.586 1.00 89.94 952 GLN A C 1
ATOM 7440 O O . GLN A 1 952 ? 47.763 6.475 -28.628 1.00 89.94 952 GLN A O 1
ATOM 7445 N N . LYS A 1 953 ? 49.329 5.152 -29.556 1.00 88.00 953 LYS A N 1
ATOM 7446 C CA . LYS A 1 953 ? 49.483 5.932 -30.785 1.00 88.00 953 LYS A CA 1
ATOM 7447 C C . LYS A 1 953 ? 49.137 5.102 -32.014 1.00 88.00 953 LYS A C 1
ATOM 7449 O O . LYS A 1 953 ? 49.371 3.895 -32.027 1.00 88.00 953 LYS A O 1
ATOM 7454 N N . ASP A 1 954 ? 48.580 5.754 -33.026 1.00 84.75 954 ASP A N 1
ATOM 7455 C CA . ASP A 1 954 ? 48.339 5.172 -34.343 1.00 84.75 954 ASP A CA 1
ATOM 7456 C C . ASP A 1 954 ? 49.635 5.088 -35.178 1.00 84.75 954 ASP A C 1
ATOM 7458 O O . ASP A 1 954 ? 50.705 5.553 -34.770 1.00 84.75 954 ASP A O 1
ATOM 7462 N N . ALA A 1 955 ? 49.545 4.501 -36.375 1.00 81.56 955 ALA A N 1
ATOM 7463 C CA . ALA A 1 955 ? 50.680 4.361 -37.294 1.00 81.56 955 ALA A CA 1
ATOM 7464 C C . ALA A 1 955 ? 51.260 5.709 -37.778 1.00 81.56 955 ALA A C 1
ATOM 7466 O O . ALA A 1 955 ? 52.395 5.752 -38.250 1.00 81.56 955 ALA A O 1
ATOM 7467 N N . ALA A 1 956 ? 50.503 6.803 -37.656 1.00 79.69 956 ALA A N 1
ATOM 7468 C CA . ALA A 1 956 ? 50.930 8.159 -37.989 1.00 79.69 956 ALA A CA 1
ATOM 7469 C C . ALA A 1 956 ? 51.512 8.917 -36.775 1.00 79.69 956 ALA A C 1
ATOM 7471 O O . ALA A 1 956 ? 51.917 10.073 -36.907 1.00 79.69 956 ALA A O 1
ATOM 7472 N N . GLY A 1 957 ? 51.586 8.276 -35.602 1.00 82.31 957 GLY A N 1
ATOM 7473 C CA . GLY A 1 957 ? 52.118 8.850 -34.367 1.00 82.31 957 GLY A CA 1
ATOM 7474 C C . GLY A 1 957 ? 51.141 9.752 -33.601 1.00 82.31 957 GLY A C 1
ATOM 7475 O O . GLY A 1 957 ? 51.561 10.382 -32.623 1.00 82.31 957 GLY A O 1
ATOM 7476 N N . ASN A 1 958 ? 49.868 9.814 -34.007 1.00 88.69 958 ASN A N 1
ATOM 7477 C CA . ASN A 1 958 ? 48.803 10.526 -33.290 1.00 88.69 958 ASN A CA 1
ATOM 7478 C C . ASN A 1 958 ? 48.238 9.648 -32.172 1.00 88.69 958 ASN A C 1
ATOM 7480 O O . ASN A 1 958 ? 48.389 8.431 -32.217 1.00 88.69 958 ASN A O 1
ATOM 7484 N N . LEU A 1 959 ? 47.560 10.235 -31.183 1.00 91.44 959 LEU A N 1
ATOM 7485 C CA . LEU A 1 959 ? 46.836 9.449 -30.181 1.00 91.44 959 LEU A CA 1
ATOM 7486 C C . LEU A 1 959 ? 45.768 8.580 -30.861 1.00 91.44 959 LEU A C 1
ATOM 7488 O O . LEU A 1 959 ? 45.031 9.057 -31.727 1.00 91.44 959 LEU A O 1
ATOM 7492 N N . LYS A 1 960 ? 45.687 7.307 -30.470 1.00 91.56 960 LYS A N 1
ATOM 7493 C CA . LYS A 1 960 ? 44.754 6.343 -31.064 1.00 91.56 960 LYS A CA 1
ATOM 7494 C C . LYS A 1 960 ? 43.317 6.706 -30.687 1.00 91.56 960 LYS A C 1
ATOM 7496 O O . LYS A 1 960 ? 43.012 6.889 -29.510 1.00 91.56 960 LYS A O 1
ATOM 7501 N N . LEU A 1 961 ? 42.433 6.785 -31.681 1.00 91.50 961 LEU A N 1
ATOM 7502 C CA . LEU A 1 961 ? 41.000 6.992 -31.472 1.00 91.50 961 LEU A CA 1
ATOM 7503 C C . LEU A 1 961 ? 40.382 5.769 -30.777 1.00 91.50 961 LEU A C 1
ATOM 7505 O O . LEU A 1 961 ? 40.458 4.663 -31.311 1.00 91.50 961 LEU A O 1
ATOM 7509 N N . ASN A 1 962 ? 39.743 6.000 -29.632 1.00 93.44 962 ASN A N 1
ATOM 7510 C CA . ASN A 1 962 ? 38.848 5.056 -28.973 1.00 93.44 962 ASN A CA 1
ATOM 7511 C C . ASN A 1 962 ? 37.435 5.275 -29.528 1.00 93.44 962 ASN A C 1
ATOM 7513 O O . ASN A 1 962 ? 36.814 6.307 -29.249 1.00 93.44 962 ASN A O 1
ATOM 7517 N N . LYS A 1 963 ? 36.965 4.335 -30.351 1.00 93.56 963 LYS A N 1
ATOM 7518 C CA . LYS A 1 963 ? 35.737 4.433 -31.160 1.00 93.56 963 LYS A CA 1
ATOM 7519 C C . LYS A 1 963 ? 34.465 4.183 -30.338 1.00 93.56 963 LYS A C 1
ATOM 7521 O O . LYS A 1 963 ? 33.660 3.307 -30.648 1.00 93.56 963 LYS A O 1
ATOM 7526 N N . ALA A 1 964 ? 34.284 4.977 -29.289 1.00 93.81 964 ALA A N 1
ATOM 7527 C CA . ALA A 1 964 ? 33.109 4.963 -28.429 1.00 93.81 964 ALA A CA 1
ATOM 7528 C C . ALA A 1 964 ? 32.208 6.172 -28.701 1.00 93.81 964 ALA A C 1
ATOM 7530 O O . ALA A 1 964 ? 32.689 7.297 -28.860 1.00 93.81 964 ALA A O 1
ATOM 7531 N N . ILE A 1 965 ? 30.896 5.948 -28.712 1.00 92.19 965 ILE A N 1
ATOM 7532 C CA . ILE A 1 965 ? 29.900 7.019 -28.663 1.00 92.19 965 ILE A CA 1
ATOM 7533 C C . ILE A 1 965 ? 29.814 7.490 -27.210 1.00 92.19 965 ILE A C 1
ATOM 7535 O O . ILE A 1 965 ? 29.644 6.676 -26.302 1.00 92.19 965 ILE A O 1
ATOM 7539 N N . LEU A 1 966 ? 29.953 8.796 -26.982 1.00 92.31 966 LEU A N 1
ATOM 7540 C CA . LEU A 1 966 ? 29.870 9.383 -25.647 1.00 92.31 966 LEU A CA 1
ATOM 7541 C C . LEU A 1 966 ? 28.471 9.937 -25.399 1.00 92.31 966 LEU A C 1
ATOM 7543 O O . LEU A 1 966 ? 28.027 10.841 -26.105 1.00 92.31 966 LEU A O 1
ATOM 7547 N N . GLN A 1 967 ? 27.811 9.428 -24.363 1.00 90.56 967 GLN A N 1
ATOM 7548 C CA . GLN A 1 967 ? 26.538 9.953 -23.879 1.00 90.56 967 GLN A CA 1
ATOM 7549 C C . GLN A 1 967 ? 26.787 10.758 -22.607 1.00 90.56 967 GLN A C 1
ATOM 7551 O O . GLN A 1 967 ? 27.390 10.253 -21.661 1.00 90.56 967 GLN A O 1
ATOM 7556 N N . GLN A 1 968 ? 26.323 12.005 -22.563 1.00 88.19 968 GLN A N 1
ATOM 7557 C CA . GLN A 1 968 ? 26.405 12.802 -21.342 1.00 88.19 968 GLN A CA 1
ATOM 7558 C C . GLN A 1 968 ? 25.356 12.325 -20.332 1.00 88.19 968 GLN A C 1
ATOM 7560 O O . GLN A 1 968 ? 24.171 12.276 -20.653 1.00 88.19 968 GLN A O 1
ATOM 7565 N N . ASN A 1 969 ? 25.803 12.017 -19.113 1.00 86.44 969 ASN A N 1
ATOM 7566 C CA . ASN A 1 969 ? 24.941 11.584 -18.016 1.00 86.44 969 ASN A CA 1
ATOM 7567 C C . ASN A 1 969 ? 24.426 12.796 -17.235 1.00 86.44 96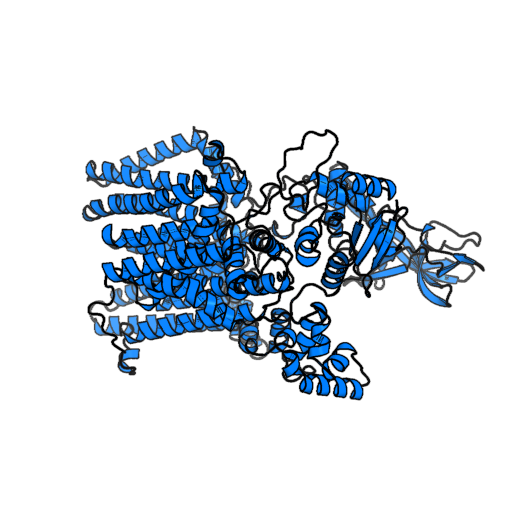9 ASN A C 1
ATOM 7569 O O . ASN A 1 969 ? 23.227 13.031 -17.137 1.00 86.44 969 ASN A O 1
ATOM 7573 N N . TYR A 1 970 ? 25.354 13.582 -16.687 1.00 87.44 970 TYR A N 1
ATOM 7574 C CA . TYR A 1 970 ? 25.081 14.809 -15.943 1.00 87.44 970 TYR A CA 1
ATOM 7575 C C . TYR A 1 970 ? 26.337 15.688 -15.901 1.00 87.44 970 TYR A C 1
ATOM 7577 O O . TYR A 1 970 ? 27.429 15.279 -16.307 1.00 87.44 970 TYR A O 1
ATOM 7585 N N . GLU A 1 971 ? 26.178 16.914 -15.414 1.00 87.81 971 GLU A N 1
ATOM 7586 C CA . GLU A 1 971 ? 27.275 17.844 -15.157 1.00 87.81 971 GLU A CA 1
ATOM 7587 C C . GLU A 1 971 ? 27.289 18.196 -13.668 1.00 87.81 971 GLU A C 1
ATOM 7589 O O . GLU A 1 971 ? 26.238 18.445 -13.075 1.00 87.81 971 GLU A O 1
ATOM 7594 N N . THR A 1 972 ? 28.464 18.149 -13.038 1.00 85.31 972 THR A N 1
ATOM 7595 C CA . THR A 1 972 ? 28.607 18.517 -11.623 1.00 85.31 972 THR A CA 1
ATOM 7596 C C . THR A 1 972 ? 28.521 20.034 -11.448 1.00 85.31 972 THR A C 1
ATOM 7598 O O . THR A 1 972 ? 28.792 20.790 -12.379 1.00 85.31 972 THR A O 1
ATOM 7601 N N . GLN A 1 973 ? 28.203 20.501 -10.234 1.00 81.06 973 GLN A N 1
ATOM 7602 C CA . GLN A 1 973 ? 28.202 21.940 -9.918 1.00 81.06 973 GLN A CA 1
ATOM 7603 C C . GLN A 1 973 ? 29.574 22.600 -10.154 1.00 81.06 973 GLN A C 1
ATOM 7605 O O . GLN A 1 973 ? 29.635 23.777 -10.499 1.00 81.06 973 GLN A O 1
ATOM 7610 N N . ASP A 1 974 ? 30.657 21.825 -10.051 1.00 80.19 974 ASP A N 1
ATOM 7611 C CA . ASP A 1 974 ? 32.033 22.269 -10.308 1.00 80.19 974 ASP A CA 1
ATOM 7612 C C . ASP A 1 974 ? 32.408 22.290 -11.808 1.00 80.19 974 ASP A C 1
ATOM 7614 O O . ASP A 1 974 ? 33.558 22.552 -12.167 1.00 80.19 974 ASP A O 1
ATOM 7618 N N . GLY A 1 975 ? 31.460 22.003 -12.709 1.00 85.06 975 GLY A N 1
ATOM 7619 C CA . GLY A 1 975 ? 31.664 22.047 -14.160 1.00 85.06 975 GLY A CA 1
ATOM 7620 C C . GLY A 1 975 ? 32.448 20.856 -14.716 1.00 85.06 975 GLY A C 1
ATOM 7621 O O . GLY A 1 975 ? 33.231 21.011 -15.656 1.00 85.06 975 GLY A O 1
ATOM 7622 N N . VAL A 1 976 ? 32.281 19.660 -14.142 1.00 89.25 976 VAL A N 1
ATOM 7623 C CA . VAL A 1 976 ? 32.803 18.405 -14.707 1.00 89.25 976 VAL A CA 1
ATOM 7624 C C . VAL A 1 976 ? 31.667 17.679 -15.416 1.00 89.25 976 VAL A C 1
ATOM 7626 O O . VAL A 1 976 ? 30.676 17.302 -14.789 1.00 89.25 976 VAL A O 1
ATOM 7629 N N . ALA A 1 977 ? 31.814 17.449 -16.719 1.00 91.19 977 ALA A N 1
ATOM 7630 C CA . ALA A 1 977 ? 30.883 16.609 -17.459 1.00 91.19 977 ALA A CA 1
ATOM 7631 C C . ALA A 1 977 ? 31.216 15.132 -17.238 1.00 91.19 977 ALA A C 1
ATOM 7633 O O . ALA A 1 977 ? 32.352 14.704 -17.458 1.00 91.19 977 ALA A O 1
ATOM 7634 N N . VAL A 1 978 ? 30.210 14.367 -16.821 1.00 92.00 978 VAL A N 1
ATOM 7635 C CA . VAL A 1 978 ? 30.296 12.918 -16.635 1.00 92.00 978 VAL A CA 1
ATOM 7636 C C . VAL A 1 978 ? 29.615 12.255 -17.825 1.00 92.00 978 VAL A C 1
ATOM 7638 O O . VAL A 1 978 ? 28.430 12.488 -18.076 1.00 92.00 978 VAL A O 1
ATOM 7641 N N . MET A 1 979 ? 30.367 11.455 -18.576 1.00 92.88 979 MET A N 1
ATOM 7642 C CA . MET A 1 979 ? 29.894 10.793 -19.791 1.00 92.88 979 MET A CA 1
ATOM 7643 C C . MET A 1 979 ? 30.108 9.283 -19.720 1.00 92.88 979 MET A C 1
ATOM 7645 O O . MET A 1 979 ? 31.115 8.828 -19.182 1.00 92.88 979 MET A O 1
ATOM 7649 N N . SER A 1 980 ? 29.197 8.510 -20.301 1.00 92.75 980 SER A N 1
ATOM 7650 C CA . SER A 1 980 ? 29.330 7.061 -20.463 1.00 92.75 980 SER A CA 1
ATOM 7651 C C . SER A 1 980 ? 29.721 6.699 -21.893 1.00 92.75 980 SER A C 1
ATOM 7653 O O . SER A 1 980 ? 29.249 7.323 -22.847 1.00 92.75 980 SER A O 1
ATOM 7655 N N . ALA A 1 981 ? 30.576 5.687 -22.040 1.00 93.19 981 ALA A N 1
ATOM 7656 C CA . ALA A 1 981 ? 31.000 5.171 -23.339 1.00 93.19 981 ALA A CA 1
ATOM 7657 C C . ALA A 1 981 ? 30.067 4.053 -23.838 1.00 93.19 981 ALA A C 1
ATOM 7659 O O . ALA A 1 981 ? 29.726 3.135 -23.097 1.00 93.19 981 ALA A O 1
ATOM 7660 N N . TYR A 1 982 ? 29.688 4.112 -25.114 1.00 93.06 982 TYR A N 1
ATOM 7661 C CA . TYR A 1 982 ? 28.890 3.098 -25.802 1.00 93.06 982 TYR A CA 1
ATOM 7662 C C . TYR A 1 982 ? 29.656 2.588 -27.024 1.00 93.06 982 TYR A C 1
ATOM 7664 O O . TYR A 1 982 ? 30.185 3.374 -27.811 1.00 93.06 982 TYR A O 1
ATOM 7672 N N . TYR A 1 983 ? 29.697 1.271 -27.202 1.00 94.75 983 TYR A N 1
ATOM 7673 C CA . TYR A 1 983 ? 30.444 0.607 -28.263 1.00 94.75 983 TYR A CA 1
ATOM 7674 C C . TYR A 1 983 ? 29.474 -0.162 -29.170 1.00 94.75 983 TYR A C 1
ATOM 7676 O O . TYR A 1 983 ? 28.752 -1.038 -28.708 1.00 94.75 983 TYR A O 1
ATOM 7684 N N . THR A 1 984 ? 29.460 0.150 -30.468 1.00 93.50 984 THR A N 1
ATOM 7685 C CA . THR A 1 984 ? 28.541 -0.459 -31.448 1.00 93.50 984 THR A CA 1
ATOM 7686 C C . THR A 1 984 ? 29.287 -1.277 -32.502 1.00 93.50 984 THR A C 1
ATOM 7688 O O . THR A 1 984 ? 30.428 -0.957 -32.849 1.00 93.50 984 THR A O 1
ATOM 7691 N N . LYS A 1 985 ? 28.623 -2.317 -33.026 1.00 93.38 985 LYS A N 1
ATOM 7692 C CA . LYS A 1 985 ? 29.049 -3.075 -34.216 1.00 93.38 985 LYS A CA 1
ATOM 7693 C C . LYS A 1 985 ? 28.715 -2.354 -35.531 1.00 93.38 985 LYS A C 1
ATOM 7695 O O . LYS A 1 985 ? 29.155 -2.790 -36.596 1.00 93.38 985 LYS A O 1
ATOM 7700 N N . ASP A 1 986 ? 27.970 -1.252 -35.474 1.00 91.88 986 ASP A N 1
ATOM 7701 C CA . ASP A 1 986 ? 27.685 -0.440 -36.649 1.00 91.88 986 ASP A CA 1
ATOM 7702 C C . ASP A 1 986 ? 28.969 0.188 -37.185 1.00 91.88 986 ASP A C 1
ATOM 7704 O O . ASP A 1 986 ? 29.749 0.814 -36.459 1.00 91.88 986 ASP A O 1
ATOM 7708 N N . LYS A 1 987 ? 29.175 0.058 -38.495 1.00 92.75 987 LYS A N 1
ATOM 7709 C CA . LYS A 1 987 ? 30.322 0.646 -39.186 1.00 92.75 987 LYS A CA 1
ATOM 7710 C C . LYS A 1 987 ? 30.081 2.139 -39.387 1.00 92.75 987 LYS A C 1
ATOM 7712 O O . LYS A 1 987 ? 29.661 2.563 -40.460 1.00 92.75 987 LYS A O 1
ATOM 7717 N N . ILE A 1 988 ? 30.338 2.925 -38.345 1.00 92.44 988 ILE A N 1
ATOM 7718 C CA . ILE A 1 988 ? 30.126 4.382 -38.326 1.00 92.44 988 ILE A CA 1
ATOM 7719 C C . ILE A 1 988 ? 31.424 5.181 -38.193 1.00 92.44 988 ILE A C 1
ATOM 7721 O O . ILE A 1 988 ? 31.419 6.394 -38.396 1.00 92.44 988 ILE A O 1
ATOM 7725 N N . TRP A 1 989 ? 32.550 4.538 -37.882 1.00 91.25 989 TRP A N 1
ATOM 7726 C CA . TRP A 1 989 ? 33.823 5.222 -37.662 1.00 91.25 989 TRP A CA 1
ATOM 7727 C C . TRP A 1 989 ? 34.685 5.212 -38.921 1.00 91.25 989 TRP A C 1
ATOM 7729 O O . TRP A 1 989 ? 34.762 4.208 -39.628 1.00 91.25 989 TRP A O 1
ATOM 7739 N N . LYS A 1 990 ? 35.366 6.329 -39.203 1.00 86.38 990 LYS A N 1
ATOM 7740 C CA . LYS A 1 990 ? 36.349 6.409 -40.292 1.00 86.38 990 LYS A CA 1
ATOM 7741 C C . LYS A 1 990 ? 37.732 6.013 -39.793 1.00 86.38 990 LYS A C 1
ATOM 7743 O O . LYS A 1 990 ? 38.261 6.632 -38.873 1.00 86.38 990 LYS A O 1
ATOM 7748 N N . GLU A 1 991 ? 38.341 5.046 -40.465 1.00 80.44 991 GLU A N 1
ATOM 7749 C CA . GLU A 1 991 ? 39.741 4.676 -40.279 1.00 80.44 991 GLU A CA 1
ATOM 7750 C C . GLU A 1 991 ? 40.414 4.610 -41.659 1.00 80.44 991 GLU A C 1
ATOM 7752 O O . GLU A 1 991 ? 40.184 3.703 -42.465 1.00 80.44 991 GLU A O 1
ATOM 7757 N N . GLY A 1 992 ? 41.183 5.655 -41.985 1.00 77.50 992 GLY A N 1
ATOM 7758 C CA . GLY A 1 992 ? 41.706 5.870 -43.336 1.00 77.50 992 GLY A CA 1
ATOM 7759 C C . GLY A 1 992 ? 40.584 6.029 -44.370 1.00 77.50 992 GLY A C 1
ATOM 7760 O O . GLY A 1 992 ? 39.718 6.890 -44.224 1.00 77.50 992 GLY A O 1
ATOM 7761 N N . ASN A 1 993 ? 40.599 5.185 -45.407 1.00 75.62 993 ASN A N 1
ATOM 7762 C CA . ASN A 1 993 ? 39.553 5.121 -46.441 1.00 75.62 993 ASN A CA 1
ATOM 7763 C C . ASN A 1 993 ? 38.447 4.094 -46.131 1.00 75.62 993 ASN A C 1
ATOM 7765 O O . ASN A 1 993 ? 37.556 3.897 -46.955 1.00 75.62 993 ASN A O 1
ATOM 7769 N N . SER A 1 994 ? 38.519 3.408 -44.988 1.00 83.56 994 SER A N 1
ATOM 7770 C CA . SER A 1 994 ? 37.574 2.356 -44.610 1.00 83.56 994 SER A CA 1
ATOM 7771 C C . SER A 1 994 ? 36.626 2.813 -43.507 1.00 83.56 994 SER A C 1
ATOM 7773 O O . SER A 1 994 ? 36.957 3.685 -42.699 1.00 83.56 994 SER A O 1
ATOM 7775 N N . THR A 1 995 ? 35.436 2.219 -43.488 1.00 89.31 995 THR A N 1
ATOM 7776 C CA . THR A 1 995 ? 34.462 2.412 -42.417 1.00 89.31 995 THR A CA 1
ATOM 7777 C C . THR A 1 995 ? 34.447 1.178 -41.527 1.00 89.31 995 THR A C 1
ATOM 7779 O O . THR A 1 995 ? 34.202 0.067 -42.006 1.00 89.31 995 THR A O 1
ATOM 7782 N N . VAL A 1 996 ? 34.729 1.380 -40.244 1.00 92.00 996 VAL A N 1
ATOM 7783 C CA . VAL A 1 996 ? 34.910 0.328 -39.236 1.00 92.00 996 VAL A CA 1
ATOM 7784 C C . VAL A 1 996 ? 33.925 0.510 -38.083 1.00 92.00 996 VAL A C 1
ATOM 7786 O O . VAL A 1 996 ? 33.357 1.593 -37.903 1.00 92.00 996 VAL A O 1
ATOM 7789 N N . ASP A 1 997 ? 33.692 -0.561 -37.327 1.00 92.75 997 ASP A N 1
ATOM 7790 C CA . ASP A 1 997 ? 32.899 -0.519 -36.101 1.00 92.75 997 ASP A CA 1
ATOM 7791 C C . ASP A 1 997 ? 33.719 -0.040 -34.893 1.00 92.75 997 ASP A C 1
ATOM 7793 O O . ASP A 1 997 ? 34.941 0.117 -34.966 1.00 92.75 997 ASP A O 1
ATOM 7797 N N . GLY A 1 998 ? 33.024 0.253 -33.794 1.00 91.31 998 GLY A N 1
ATOM 7798 C CA . GLY A 1 998 ? 33.647 0.666 -32.537 1.00 91.31 998 GLY A CA 1
ATOM 7799 C C . GLY A 1 998 ? 33.770 -0.451 -31.505 1.00 91.31 998 GLY A C 1
ATOM 7800 O O . GLY A 1 998 ? 34.490 -0.301 -30.523 1.00 91.31 998 GLY A O 1
ATOM 7801 N N . TYR A 1 999 ? 33.092 -1.582 -31.704 1.00 93.81 999 TYR A N 1
ATOM 7802 C CA . TYR A 1 999 ? 32.949 -2.632 -30.696 1.00 93.81 999 TYR A CA 1
ATOM 7803 C C . TYR A 1 999 ? 34.271 -3.316 -30.334 1.00 93.81 999 TYR A C 1
ATOM 7805 O O . TYR A 1 999 ? 34.456 -3.763 -29.197 1.00 93.81 999 TYR A O 1
ATOM 7813 N N . ALA A 1 1000 ? 35.225 -3.361 -31.265 1.00 91.19 1000 ALA A N 1
ATOM 7814 C CA . ALA A 1 1000 ? 36.574 -3.863 -31.006 1.00 91.19 1000 ALA A CA 1
ATOM 7815 C C . ALA A 1 1000 ? 37.364 -3.036 -29.966 1.00 91.19 1000 ALA A C 1
ATOM 7817 O O . ALA A 1 1000 ? 38.271 -3.580 -29.338 1.00 91.19 1000 ALA A O 1
ATOM 7818 N N . ASP A 1 1001 ? 37.010 -1.764 -29.752 1.00 92.75 1001 ASP A N 1
ATOM 7819 C CA . ASP A 1 1001 ? 37.710 -0.860 -28.826 1.00 92.75 1001 ASP A CA 1
ATOM 7820 C C . ASP A 1 1001 ? 37.154 -0.923 -27.380 1.00 92.75 1001 ASP A C 1
ATOM 7822 O O . ASP A 1 1001 ? 37.659 -0.226 -26.496 1.00 92.75 1001 ASP A O 1
ATOM 7826 N N . ARG A 1 1002 ? 36.128 -1.751 -27.115 1.00 93.31 1002 ARG A N 1
ATOM 7827 C CA . ARG A 1 1002 ? 35.448 -1.847 -25.808 1.00 93.31 1002 ARG A CA 1
ATOM 7828 C C . ARG A 1 1002 ? 36.379 -2.268 -24.665 1.00 93.31 1002 ARG A C 1
ATOM 7830 O O . ARG A 1 1002 ? 37.304 -3.059 -24.851 1.00 93.31 1002 ARG A O 1
ATOM 7837 N N . LYS A 1 1003 ? 36.100 -1.776 -23.455 1.00 88.25 1003 LYS A N 1
ATOM 7838 C CA . LYS A 1 1003 ? 36.921 -2.004 -22.251 1.00 88.25 1003 LYS A CA 1
ATOM 7839 C C . LYS A 1 1003 ? 36.058 -2.372 -21.052 1.00 88.25 1003 LYS A C 1
ATOM 7841 O O . LYS A 1 1003 ? 35.229 -1.574 -20.641 1.00 88.25 1003 LYS A O 1
ATOM 7846 N N . GLY A 1 1004 ? 36.313 -3.524 -20.444 1.00 86.56 1004 GLY A N 1
ATOM 7847 C CA . GLY A 1 1004 ? 35.540 -4.015 -19.297 1.00 86.56 1004 GLY A CA 1
ATOM 7848 C C . GLY A 1 1004 ? 34.495 -5.053 -19.701 1.00 86.56 1004 GLY A C 1
ATOM 7849 O O . GLY A 1 1004 ? 34.089 -5.119 -20.861 1.00 86.56 1004 GLY A O 1
ATOM 7850 N N . LYS A 1 1005 ? 34.092 -5.886 -18.736 1.00 92.06 1005 LYS A N 1
ATOM 7851 C CA . LYS A 1 1005 ? 33.292 -7.096 -18.991 1.00 92.06 1005 LYS A CA 1
ATOM 7852 C C . LYS A 1 1005 ? 31.823 -6.799 -19.286 1.00 92.06 1005 LYS A C 1
ATOM 7854 O O . LYS A 1 1005 ? 31.181 -7.576 -19.986 1.00 92.06 1005 LYS A O 1
ATOM 7859 N N . PHE A 1 1006 ? 31.328 -5.634 -18.864 1.00 93.62 1006 PHE A N 1
ATOM 7860 C CA . PHE A 1 1006 ? 29.960 -5.189 -19.135 1.00 93.62 1006 PHE A CA 1
ATOM 7861 C C . PHE A 1 1006 ? 29.583 -5.306 -20.618 1.00 93.62 1006 PHE A C 1
ATOM 7863 O O . PHE A 1 1006 ? 28.520 -5.824 -20.955 1.00 93.62 1006 PHE A O 1
ATOM 7870 N N . TYR A 1 1007 ? 30.473 -4.879 -21.517 1.00 95.19 1007 TYR A N 1
ATOM 7871 C CA . TYR A 1 1007 ? 30.209 -4.857 -22.957 1.00 95.19 1007 TYR A CA 1
ATOM 7872 C C . TYR A 1 1007 ? 30.218 -6.248 -23.614 1.00 95.19 1007 TYR A C 1
ATOM 7874 O O . TYR A 1 1007 ? 29.789 -6.384 -24.763 1.00 95.19 1007 TYR A O 1
ATOM 7882 N N . ASP A 1 1008 ? 30.707 -7.271 -22.909 1.00 94.56 1008 ASP A N 1
ATOM 7883 C CA . ASP A 1 1008 ? 30.698 -8.675 -23.337 1.00 94.56 1008 ASP A CA 1
ATOM 7884 C C . ASP A 1 1008 ? 29.490 -9.456 -22.794 1.00 94.56 1008 ASP A C 1
ATOM 7886 O O . ASP A 1 1008 ? 29.254 -10.587 -23.229 1.00 94.56 1008 ASP A O 1
ATOM 7890 N N . SER A 1 1009 ? 28.712 -8.863 -21.886 1.00 96.25 1009 SER A N 1
ATOM 7891 C CA . SER A 1 1009 ? 27.536 -9.496 -21.287 1.00 96.25 1009 SER A CA 1
ATOM 7892 C C . SER A 1 1009 ? 26.444 -9.817 -22.312 1.00 96.25 1009 SER A C 1
ATOM 7894 O O . SER A 1 1009 ? 26.290 -9.136 -23.335 1.00 96.25 1009 SER A O 1
ATOM 7896 N N . ASN A 1 1010 ? 25.634 -10.836 -22.013 1.00 97.38 1010 ASN A N 1
ATOM 7897 C CA . ASN A 1 1010 ? 24.441 -11.150 -22.800 1.00 97.38 1010 ASN A CA 1
ATOM 7898 C C . ASN A 1 1010 ? 23.442 -9.987 -22.783 1.00 97.38 1010 ASN A C 1
ATOM 7900 O O . ASN A 1 1010 ? 22.856 -9.681 -23.819 1.00 97.38 1010 ASN A O 1
ATOM 7904 N N . LEU A 1 1011 ? 23.326 -9.274 -21.657 1.00 95.69 1011 LEU A N 1
ATOM 7905 C CA . LEU A 1 1011 ? 22.519 -8.060 -21.537 1.00 95.69 1011 LEU A CA 1
ATOM 7906 C C . LEU A 1 1011 ? 22.951 -6.983 -22.544 1.00 95.69 1011 LEU A C 1
ATOM 7908 O O . LEU A 1 1011 ? 22.103 -6.436 -23.247 1.00 95.69 1011 LEU A O 1
ATOM 7912 N N . TYR A 1 1012 ? 24.255 -6.703 -22.667 1.00 95.69 1012 TYR A N 1
ATOM 7913 C CA . TYR A 1 1012 ? 24.745 -5.692 -23.608 1.00 95.69 1012 TYR A CA 1
ATOM 7914 C C . TYR A 1 1012 ? 24.542 -6.111 -25.068 1.00 95.69 1012 TYR A C 1
ATOM 7916 O O . TYR A 1 1012 ? 24.062 -5.324 -25.887 1.00 95.69 1012 TYR A O 1
ATOM 7924 N N . LYS A 1 1013 ? 24.861 -7.370 -25.388 1.00 96.25 1013 LYS A N 1
ATOM 7925 C CA . LYS A 1 1013 ? 24.686 -7.953 -26.726 1.00 96.25 1013 LYS A CA 1
ATOM 7926 C C . LYS A 1 1013 ? 23.223 -7.936 -27.176 1.00 96.25 1013 LYS A C 1
ATOM 7928 O O . LYS A 1 1013 ? 22.919 -7.454 -28.266 1.00 96.25 1013 LYS A O 1
ATOM 7933 N N . ALA A 1 1014 ? 22.314 -8.394 -26.321 1.00 95.88 1014 ALA A N 1
ATOM 7934 C CA . ALA A 1 1014 ? 20.889 -8.440 -26.621 1.00 95.88 1014 ALA A CA 1
ATOM 7935 C C . ALA A 1 1014 ? 20.277 -7.034 -26.710 1.00 95.88 1014 ALA A C 1
ATOM 7937 O O . ALA A 1 1014 ? 19.574 -6.718 -27.674 1.00 95.88 1014 ALA A O 1
ATOM 7938 N N . TYR A 1 1015 ? 20.555 -6.173 -25.724 1.00 94.25 1015 TYR A N 1
ATOM 7939 C CA . TYR A 1 1015 ? 19.885 -4.880 -25.619 1.00 94.25 1015 TYR A CA 1
ATOM 7940 C C . TYR A 1 1015 ? 20.489 -3.799 -26.522 1.00 94.25 1015 TYR A C 1
ATOM 7942 O O . TYR A 1 1015 ? 19.739 -3.093 -27.190 1.00 94.25 1015 TYR A O 1
ATOM 7950 N N . PHE A 1 1016 ? 21.815 -3.656 -26.596 1.00 93.06 1016 PHE A N 1
ATOM 7951 C CA . PHE A 1 1016 ? 22.443 -2.582 -27.381 1.00 93.06 1016 PHE A CA 1
ATOM 7952 C C . PHE A 1 1016 ? 22.841 -3.014 -28.790 1.00 93.06 1016 PHE A C 1
ATOM 7954 O O . PHE A 1 1016 ? 22.717 -2.213 -29.710 1.00 93.06 1016 PHE A O 1
ATOM 7961 N N . LEU A 1 1017 ? 23.300 -4.257 -28.973 1.00 94.81 1017 LEU A N 1
ATOM 7962 C CA . LEU A 1 1017 ? 23.776 -4.727 -30.282 1.00 94.81 1017 LEU A CA 1
ATOM 7963 C C . LEU A 1 1017 ? 22.694 -5.421 -31.114 1.00 94.81 1017 LEU A C 1
ATOM 7965 O O . LEU A 1 1017 ? 22.904 -5.619 -32.305 1.00 94.81 1017 LEU A O 1
ATOM 7969 N N . GLU A 1 1018 ? 21.566 -5.801 -30.501 1.00 95.44 1018 GLU A N 1
ATOM 7970 C CA . GLU A 1 1018 ? 20.511 -6.612 -31.136 1.00 95.44 1018 GLU A CA 1
ATOM 7971 C C . GLU A 1 1018 ? 21.029 -7.943 -31.717 1.00 95.44 1018 GLU A C 1
ATOM 7973 O O . GLU A 1 1018 ? 20.399 -8.542 -32.585 1.00 95.44 1018 GLU A O 1
ATOM 7978 N N . ASP A 1 1019 ? 22.172 -8.414 -31.216 1.00 94.50 1019 ASP A N 1
ATOM 7979 C CA . ASP A 1 1019 ? 22.929 -9.537 -31.763 1.00 94.50 1019 ASP A CA 1
ATOM 7980 C C . ASP A 1 1019 ? 23.409 -10.430 -30.617 1.00 94.50 1019 ASP A C 1
ATOM 7982 O O . ASP A 1 1019 ? 24.463 -10.200 -30.013 1.00 94.50 1019 ASP A O 1
ATOM 7986 N N . LEU A 1 1020 ? 22.586 -11.431 -30.299 1.00 96.56 1020 LEU A N 1
ATOM 7987 C CA . LEU A 1 1020 ? 22.848 -12.439 -29.280 1.00 96.56 1020 LEU A CA 1
ATOM 7988 C C . LEU A 1 1020 ? 23.050 -13.802 -29.974 1.00 96.56 1020 LEU A C 1
ATOM 7990 O O . LEU A 1 1020 ? 22.074 -14.390 -30.437 1.00 96.56 1020 LEU A O 1
ATOM 7994 N N . PRO A 1 1021 ? 24.293 -14.311 -30.072 1.00 95.94 1021 PRO A N 1
ATOM 7995 C CA . PRO A 1 1021 ? 24.590 -15.563 -30.771 1.00 95.94 1021 PRO A CA 1
ATOM 7996 C C . PRO A 1 1021 ? 23.764 -16.755 -30.270 1.00 95.94 1021 PRO A C 1
ATOM 7998 O O . PRO A 1 1021 ? 23.672 -16.969 -29.067 1.00 95.94 1021 PRO A O 1
ATOM 8001 N N . GLY A 1 1022 ? 23.185 -17.539 -31.187 1.00 95.44 1022 GLY A N 1
ATOM 8002 C CA . GLY A 1 1022 ? 22.300 -18.668 -30.854 1.00 95.44 1022 GLY A CA 1
ATOM 8003 C C . GLY A 1 1022 ? 20.855 -18.265 -30.538 1.00 95.44 1022 GLY A C 1
ATOM 8004 O O . GLY A 1 1022 ? 20.046 -19.108 -30.146 1.00 95.44 1022 GLY A O 1
ATOM 8005 N N . PHE A 1 1023 ? 20.518 -16.985 -30.706 1.00 97.81 1023 PHE A N 1
ATOM 8006 C CA . PHE A 1 1023 ? 19.183 -16.461 -30.483 1.00 97.81 1023 PHE A CA 1
ATOM 8007 C C . PHE A 1 1023 ? 18.724 -15.582 -31.640 1.00 97.81 1023 PHE A C 1
ATOM 8009 O O . PHE A 1 1023 ? 19.469 -14.775 -32.193 1.00 97.81 1023 PHE A O 1
ATOM 8016 N N . LYS A 1 1024 ? 17.429 -15.660 -31.925 1.00 97.75 1024 LYS A N 1
ATOM 8017 C CA . LYS A 1 1024 ? 16.758 -14.824 -32.908 1.00 97.75 1024 LYS A CA 1
ATOM 8018 C C . LYS A 1 1024 ? 15.965 -13.728 -32.216 1.00 97.75 1024 LYS A C 1
ATOM 8020 O O . LYS A 1 1024 ? 15.046 -14.022 -31.453 1.00 97.75 1024 LYS A O 1
ATOM 8025 N N . LEU A 1 1025 ? 16.244 -12.465 -32.531 1.00 97.56 1025 LEU A N 1
ATOM 8026 C CA . LEU A 1 1025 ? 15.371 -11.358 -32.139 1.00 97.56 1025 LEU A CA 1
ATOM 8027 C C . LEU A 1 1025 ? 14.004 -11.527 -32.826 1.00 97.56 1025 LEU A C 1
ATOM 8029 O O . LEU A 1 1025 ? 13.904 -11.470 -34.053 1.00 97.56 1025 LEU A O 1
ATOM 8033 N N . VAL A 1 1026 ? 12.955 -11.767 -32.040 1.00 97.44 1026 VAL A N 1
ATOM 8034 C CA . VAL A 1 1026 ? 11.590 -12.027 -32.541 1.00 97.44 1026 VAL A CA 1
ATOM 8035 C C . VAL A 1 1026 ? 10.633 -10.871 -32.287 1.00 97.44 1026 VAL A C 1
ATOM 8037 O O . VAL A 1 1026 ? 9.613 -10.768 -32.967 1.00 97.44 1026 VAL A O 1
ATOM 8040 N N . TYR A 1 1027 ? 10.962 -9.996 -31.338 1.00 97.25 1027 TYR A N 1
ATOM 8041 C CA . TYR A 1 1027 ? 10.174 -8.811 -31.036 1.00 97.25 1027 TYR A CA 1
ATOM 8042 C C . TYR A 1 1027 ? 11.039 -7.709 -30.432 1.00 97.25 1027 TYR A C 1
ATOM 8044 O O . TYR A 1 1027 ? 11.934 -7.979 -29.630 1.00 97.25 1027 TYR A O 1
ATOM 8052 N N . LYS A 1 1028 ? 10.721 -6.464 -30.780 1.00 95.94 1028 LYS A N 1
ATOM 8053 C CA . LYS A 1 1028 ? 11.182 -5.269 -30.078 1.00 95.94 1028 LYS A CA 1
ATOM 8054 C C . LYS A 1 1028 ? 10.083 -4.217 -30.075 1.00 95.94 1028 LYS A C 1
ATOM 8056 O O . LYS A 1 1028 ? 9.316 -4.133 -31.036 1.00 95.94 1028 LYS A O 1
ATOM 8061 N N . THR A 1 1029 ? 10.003 -3.436 -29.006 1.00 93.44 1029 THR A N 1
ATOM 8062 C CA . THR A 1 1029 ? 9.091 -2.290 -28.934 1.00 93.44 1029 THR A CA 1
ATOM 8063 C C . THR A 1 1029 ? 9.550 -1.167 -29.867 1.00 93.44 1029 THR A C 1
ATOM 8065 O O . THR A 1 1029 ? 10.725 -1.090 -30.224 1.00 93.44 1029 THR A O 1
ATOM 8068 N N . GLU A 1 1030 ? 8.634 -0.282 -30.270 1.00 88.56 1030 GLU A N 1
ATOM 8069 C CA . GLU A 1 1030 ? 8.943 0.818 -31.200 1.00 88.56 1030 GLU A CA 1
ATOM 8070 C C . GLU A 1 1030 ? 10.029 1.767 -30.668 1.00 88.56 1030 GLU A C 1
ATOM 8072 O O . GLU A 1 1030 ? 10.883 2.210 -31.435 1.00 88.56 1030 GLU A O 1
ATOM 8077 N N . GLY A 1 1031 ? 10.046 2.034 -29.357 1.00 86.81 1031 GLY A N 1
ATOM 8078 C CA . GLY A 1 1031 ? 11.081 2.835 -28.699 1.00 86.81 1031 GLY A CA 1
ATOM 8079 C C . GLY A 1 1031 ? 12.336 2.046 -28.304 1.00 86.81 1031 GLY A C 1
ATOM 8080 O O . GLY A 1 1031 ? 13.227 2.604 -27.669 1.00 86.81 1031 GLY A O 1
ATOM 8081 N N . ASN A 1 1032 ? 12.438 0.766 -28.689 1.00 89.12 1032 ASN A N 1
ATOM 8082 C CA . ASN A 1 1032 ? 13.519 -0.165 -28.337 1.00 89.12 1032 ASN A CA 1
ATOM 8083 C C . ASN A 1 1032 ? 13.718 -0.391 -26.825 1.00 89.12 1032 ASN A C 1
ATOM 8085 O O . ASN A 1 1032 ? 14.779 -0.862 -26.418 1.00 89.12 1032 ASN A O 1
ATOM 8089 N N . GLU A 1 1033 ? 12.713 -0.090 -26.002 1.00 91.56 1033 GLU A N 1
ATOM 8090 C CA . GLU A 1 1033 ? 12.760 -0.237 -24.544 1.00 91.56 1033 GLU A CA 1
ATOM 8091 C C . GLU A 1 1033 ? 12.780 -1.697 -24.089 1.00 91.56 1033 GLU A C 1
ATOM 8093 O O . GLU A 1 1033 ? 13.300 -1.989 -23.016 1.00 91.56 1033 GLU A O 1
ATOM 8098 N N . ILE A 1 1034 ? 12.178 -2.616 -24.853 1.00 94.69 1034 ILE A N 1
ATOM 8099 C CA . ILE A 1 1034 ? 12.103 -4.040 -24.503 1.00 94.69 1034 ILE A CA 1
ATOM 8100 C C . ILE A 1 1034 ? 12.304 -4.890 -25.757 1.00 94.69 1034 ILE A C 1
ATOM 8102 O O . ILE A 1 1034 ? 11.752 -4.602 -26.824 1.00 94.69 1034 ILE A O 1
ATOM 8106 N N . LYS A 1 1035 ? 13.089 -5.961 -25.620 1.00 96.75 1035 LYS A N 1
ATOM 8107 C CA . LYS A 1 1035 ? 13.463 -6.886 -26.693 1.00 96.75 1035 LYS A CA 1
ATOM 8108 C C . LYS A 1 1035 ? 13.253 -8.329 -26.247 1.00 96.75 1035 LYS A C 1
ATOM 8110 O O . LYS A 1 1035 ? 13.566 -8.684 -25.111 1.00 96.75 1035 LYS A O 1
ATOM 8115 N N . ILE A 1 1036 ? 12.737 -9.161 -27.152 1.00 97.75 1036 ILE A N 1
ATOM 8116 C CA . ILE A 1 1036 ? 12.532 -10.594 -26.920 1.00 97.75 1036 ILE A CA 1
ATOM 8117 C C . ILE A 1 1036 ? 13.312 -11.394 -27.949 1.00 97.75 1036 ILE A C 1
ATOM 8119 O O . ILE A 1 1036 ? 13.132 -11.245 -29.161 1.00 97.75 1036 ILE A O 1
ATOM 8123 N N . PHE A 1 1037 ? 14.122 -12.305 -27.435 1.00 98.19 1037 PHE A N 1
ATOM 8124 C CA . PHE A 1 1037 ? 14.913 -13.245 -28.202 1.00 98.19 1037 PHE A CA 1
ATOM 8125 C C . PHE A 1 1037 ? 14.323 -14.646 -28.059 1.00 98.19 1037 PHE A C 1
ATOM 8127 O O . PHE A 1 1037 ? 14.036 -15.080 -26.947 1.00 98.19 1037 PHE A O 1
ATOM 8134 N N . LYS A 1 1038 ? 14.131 -15.354 -29.173 1.00 97.88 1038 LYS A N 1
ATOM 8135 C CA . LYS A 1 1038 ? 13.782 -16.778 -29.192 1.00 97.88 1038 LYS A CA 1
ATOM 8136 C C . LYS A 1 1038 ? 15.059 -17.587 -29.372 1.00 97.88 1038 LYS A C 1
ATOM 8138 O O . LYS A 1 1038 ? 15.869 -17.256 -30.233 1.00 97.88 1038 LYS A O 1
ATOM 8143 N N . LEU A 1 1039 ? 15.221 -18.633 -28.576 1.00 95.88 1039 LEU A N 1
ATOM 8144 C CA . LEU A 1 1039 ? 16.328 -19.569 -28.714 1.00 95.88 1039 LEU A CA 1
ATOM 8145 C C . LEU A 1 1039 ? 16.272 -20.267 -30.085 1.00 95.88 1039 LEU A C 1
ATOM 8147 O O . LEU A 1 1039 ? 15.202 -20.732 -30.488 1.00 95.88 1039 LEU A O 1
ATOM 8151 N N . GLU A 1 1040 ? 17.394 -20.306 -30.807 1.00 90.06 1040 GLU A N 1
ATOM 8152 C CA . GLU A 1 1040 ? 17.500 -21.045 -32.071 1.00 90.06 1040 GLU A CA 1
ATOM 8153 C C . GLU A 1 1040 ? 17.719 -22.542 -31.789 1.00 90.06 1040 GLU A C 1
ATOM 8155 O O . GLU A 1 1040 ? 18.416 -22.910 -30.839 1.00 90.06 1040 GLU A O 1
ATOM 8160 N N . GLU A 1 1041 ? 17.051 -23.400 -32.569 1.00 69.81 1041 GLU A N 1
ATOM 8161 C CA . GLU A 1 1041 ? 17.083 -24.865 -32.401 1.00 69.81 1041 GLU A CA 1
ATOM 8162 C C . GLU A 1 1041 ? 18.423 -25.492 -32.798 1.00 69.81 1041 GLU A C 1
ATOM 8164 O O . GLU A 1 1041 ? 18.939 -25.158 -33.892 1.00 69.81 1041 GLU A O 1
#

Secondary structure (DSSP, 8-state):
-------HHHHHHHHIIIIIHHHHHHHHHHTTTSS--HHHHHHHHHHHHHHSTTHHHHHHHTTT----HHHHHHHHHHHHHHHHHHHHHH-TTTT---------HHHHH-TTSTHHHHHHHHHHHHHHHHHHHHHHTT--SS-S-SHHHHHHHHHHHHHHHSS--SS-TTS----SSSSS-TT--------HHHHHHHHHHHHHHTTS--TTS--HHHHHHHHTTHHHHHHHHHHHHHHHHHHTTS-HHHHHHHHHHHHT-HHHHHTTSTT--SHHHHHHHHHHHHHHHHHHHHH-SSHHHHHHHHHHHHHHHHHHHHH-TTHHHHHHHHHHHHHHHHHHHHHS-GGGHHHHHHHHHHHHHHHHHHIIIIITTHHHHHHHSS--GGGGSSSHHHHHHHHHHHHHHHHHHHHHHHH--SHHHHHHHHHHHHHHHHHHHHHSTHHHHHHHHHHHHHSPP---SHHHHH-GGGSBP-S--HHHHGGGG--HHHHHHHHS-HHHHHHHHHHHHHHHHHHHHHHHHHHHHHHHHHHHHHHHHH------PPPPS-HHHHHHHHHHHHHHHHHHHHHHSS----HHHHHHHHHHHHHHHTTBGGGHHHHHHHHHHHHHHHHHHHHHHHHHHHHHHSTT-HHHHHHHHHHHHHHHHHHHHHHHHHHHHGGGHHHHHHHTTTSPPTTT-GGGGHHHHHHHHHHHHHTT---HHHHHHHH-HHHHHTT-HHHHT-HHHHHHHSSSSGGG--HHHHHHHHHHT----HHHHHHHHHHHHHS-TT-EEE--GGGHHHHHHTS-SEES--TT---HHHHHHHHHHHHTS-HHHHHHHHHHTTEEEEEEESTTTEETTTEE-TTHHHHHHHHHHHTTS--TTSPTT-SHHHHHTSPPEEEEE-SSS--EEEEETTTTEEEEEEEEEEEEE-TTS-EEEEEEEEEEEEEEEBTTS-EEEEEEEEEEE-TTSSEEEE--EEEEEEE-TTSEEEEEEE--SS--EEETTEEE-SGGG--SGGGGSHHHHHHTSS--TTEEEEEE-TTSSEEEEEEP-

pLDDT: mean 87.79, std 10.57, range [36.22, 98.56]

Nearest PDB structures (foldseek):
  8agc-assembly1_A  TM=6.753E-01  e=1.556E-12  Saccharomyces cerevisiae
  6s7t-assembly1_A  TM=7.053E-01  e=4.887E-12  Homo sapiens
  8age-assembly1_A  TM=6.595E-01  e=7.467E-12  Saccharomyces cerevisiae
  8agb-assembly1_A  TM=6.414E-01  e=1.174E-10  Saccharomyces cerevisiae
  6ezn-assembly1_F  TM=5.693E-01  e=1.391E-10  Saccharomyces cerevisiae S288C